Protein AF-Q4RKW9-F1 (afdb_monomer)

Sequence (858 aa):
QQKKEHVSTEVTNLALKNQELCEELTHIDDLAKRLEMDKERALKTADGELQGAKVSLREGEDLEKQNLREQHEKMEGLVTFLEEEKVRLQEKVEKAMVAGEHPPESALTFTHERWLTWLLSGFQEKELVLELESMRTKYGVCGRERSPSRLDAFVKSLEEERDYFRQEAERYRRARGATSPSPSPSRSPNRGRSSWSNVRRVRKTGHLDAADTEVLRVLAERDELKAALLGAEKRMENTQDAVKALSTERDHLKMLLKVSPTQNQIVPDCLNRAQEDLRLKSTTDLSADLKEAEMTIRQMSTEIEALTEKIKLELERLELRSEIHLLVERREALEQELKSRSTAALHNTEEVAQERAESNALRILKEQMEQALSDAQHRLSAKNNELHAAHETIQALEERMGDFKSPLLLYRRVVLFSLCNFLLSCASGELSQHGSKHKEDASVLQKSIAALDREKDALQDEVDQKTEKLFVLQEENSKKEKILEDVRLTVKNLESSLVQLQGALNSREREIISLRRQLDACQEELAALKKEKQVVIKENRRLQDDLTTMTRENQAVHAEMEDALHERDELKMRVHSYISEVSRIEKLIATKEQENMDLLNRFRLAHSEAEEREQKLQQAEGLNNSIRLELLSSDTERRQLRDSVNNKEREIQQHIQALQAYEGQVSSLARAMSRLEEDLHKAHEEKTALLSDLASVRELCVKLDSGKELTARQLTVRSMDVERVTAELEDVHSEAELLKKQLASERMTVRNLESLLSTNRQKEFQTQLAASEREAELKMLRERLNYADGKIAEHARDVSLLRGKVSQLETEMDVLRRQLTSERFERERAVQEMRRQGVSLSSLHTAASLNVSGSPRH

Secondary structure (DSSP, 8-state):
-THHHHHHHHHHHHHHHHHHHHHHHHHHHHHHHHHHHHHHHHHHHHHHHHHHHHHHHHHHHHHHHHHHHHHHHHHHHHHHHHHHHHHHHHHHHHHHHHTT-PPPHHHHHHHHHHHHHHHHHHS-HHHHHHHHHHHHHHTS------PPPHHHHHHHHHHHHHHHHHHHHHHHHHHH---------------------------------HHHHHHHHHHHHHHHHHHHHHHHHHHHHHHHHHHHHHHHHHHHHHHHTTS------S--STTHHHHHHHHHHHHHHHHHHHHHHHHHHHHHHHHHHHHHHHHHHHHHHHHHHHHHHHHHHHHHHHHHHHHHHHHHHHHHHHHHHHHHHHHHHHHHHHHHHHHHHHHHHHHHHHHHHHHHHHHHHHHHHHHHHHHTTSSSS---------------------------STTHHHHHHHHHHHHHHHHHHHHHHHHHHHHHHHHHHHHHHHHHHHHHHHHHHHHHHHHHHHHHHHHHHHHHHHHHHHHHHHHHHHHHHHHHHHHHHHHHHHHHHHHHHHHHHHHHHHHHHHHHHHHHHHHHHHHHHHHHHHHHHHHHHHHHHHHHHHHHHHHHHHHHHHHHHHHHHHHHHHHHHHHHHHHHHHHHHHHHHHHHHHHHHHHHHHHHHHHHHHHHHHHHHHHHHHHHHHHHHHHHHHHHHHHHHHHHHHHHHHHHHHHHHHHHHHHHHHHHHHHHHHHHHHHHHHHHHHHHHHHHHHHHHHHHHHHHHHHHHHHHHHHHHHHHHHHHHHHHHHHHHHHHHHHHHHHHHHHHHHHHHHHHHHHHHHHHHHHHHHTTTTTTTTTTTS----------------------------

InterPro domains:
  IPR051877 Centriole and Basal Body Structural Protein [PTHR20544] (430-841)

Structure (mmCIF, N/CA/C/O backbone):
data_AF-Q4RKW9-F1
#
_entry.id   AF-Q4RKW9-F1
#
loop_
_atom_site.group_PDB
_atom_site.id
_atom_site.type_symbol
_atom_site.label_atom_id
_atom_site.label_alt_id
_atom_site.label_comp_id
_atom_site.label_asym_id
_atom_site.label_entity_id
_atom_site.label_seq_id
_atom_site.pdbx_PDB_ins_code
_atom_site.Cartn_x
_atom_site.Cartn_y
_atom_site.Cartn_z
_atom_site.occupancy
_atom_site.B_iso_or_equiv
_atom_site.auth_seq_id
_atom_site.auth_comp_id
_atom_site.auth_asym_id
_atom_site.auth_atom_id
_atom_site.pdbx_PDB_model_num
ATOM 1 N N . GLN A 1 1 ? 55.937 40.641 55.044 1.00 58.06 1 GLN A N 1
ATOM 2 C CA . GLN A 1 1 ? 54.663 40.781 55.781 1.00 58.06 1 GLN A CA 1
ATOM 3 C C . GLN A 1 1 ? 53.551 40.819 54.736 1.00 58.06 1 GLN A C 1
ATOM 5 O O . GLN A 1 1 ? 53.548 39.850 53.984 1.00 58.06 1 GLN A O 1
ATOM 10 N N . GLN A 1 2 ? 52.725 41.858 54.589 1.00 60.62 2 GLN A N 1
ATOM 11 C CA . GLN A 1 2 ? 51.747 42.138 53.508 1.00 60.62 2 GLN A CA 1
ATOM 12 C C . GLN A 1 2 ? 51.251 40.955 52.648 1.00 60.62 2 GLN A C 1
ATOM 14 O O . GLN A 1 2 ? 50.132 40.503 52.853 1.00 60.62 2 GLN A O 1
ATOM 19 N N . LYS A 1 3 ? 52.038 40.394 51.711 1.00 66.19 3 LYS A N 1
ATOM 20 C CA . LYS A 1 3 ? 51.608 39.209 50.931 1.00 66.19 3 LYS A CA 1
ATOM 21 C C . LYS A 1 3 ? 51.226 37.988 51.790 1.00 66.19 3 LYS A C 1
ATOM 23 O O . LYS A 1 3 ? 50.338 37.246 51.394 1.00 66.19 3 LYS A O 1
ATOM 28 N N . LYS A 1 4 ? 51.851 37.781 52.959 1.00 68.62 4 LYS A N 1
ATOM 29 C CA . LYS A 1 4 ? 51.426 36.740 53.919 1.00 68.62 4 LYS A CA 1
ATOM 30 C C . LYS A 1 4 ? 50.131 37.107 54.648 1.00 68.62 4 LYS A C 1
ATOM 32 O O . LYS A 1 4 ? 49.335 36.217 54.911 1.00 68.62 4 LYS A O 1
ATOM 37 N N . GLU A 1 5 ? 49.920 38.387 54.954 1.00 73.31 5 GLU A N 1
ATOM 38 C CA . GLU A 1 5 ? 48.678 38.865 55.578 1.00 73.31 5 GLU A CA 1
ATOM 39 C C . GLU A 1 5 ? 47.494 38.714 54.614 1.00 73.31 5 GLU A C 1
ATOM 41 O O . GLU A 1 5 ? 46.490 38.130 55.000 1.00 73.31 5 GLU A O 1
ATOM 46 N N . HIS A 1 6 ? 47.652 39.117 53.348 1.00 79.25 6 HIS A N 1
ATOM 47 C CA . HIS A 1 6 ? 46.623 38.980 52.309 1.00 79.25 6 HIS A CA 1
ATOM 48 C C . HIS A 1 6 ? 46.191 37.519 52.113 1.00 79.25 6 HIS A C 1
ATOM 50 O O . HIS A 1 6 ? 45.008 37.205 52.223 1.00 79.25 6 HIS A O 1
ATOM 56 N N . VAL A 1 7 ? 47.159 36.609 51.934 1.00 80.00 7 VAL A N 1
ATOM 57 C CA . VAL A 1 7 ? 46.886 35.166 51.816 1.00 80.00 7 VAL A CA 1
ATOM 58 C C . VAL A 1 7 ? 46.239 34.618 53.092 1.00 80.00 7 VAL A C 1
ATOM 60 O O . VAL A 1 7 ? 45.337 33.794 53.005 1.00 80.00 7 VAL A O 1
ATOM 63 N N . SER A 1 8 ? 46.632 35.096 54.279 1.00 80.56 8 SER A N 1
ATOM 64 C CA . SER A 1 8 ? 45.970 34.705 55.529 1.00 80.56 8 SER A CA 1
ATOM 65 C C . SER A 1 8 ? 44.508 35.159 55.574 1.00 80.56 8 SER A C 1
ATOM 67 O O . SER A 1 8 ? 43.664 34.381 56.008 1.00 80.56 8 SER A O 1
ATOM 69 N N . THR A 1 9 ? 44.196 36.377 55.115 1.00 84.00 9 THR A N 1
ATOM 70 C CA . THR A 1 9 ? 42.814 36.885 55.067 1.00 84.00 9 THR A CA 1
ATOM 71 C C . THR A 1 9 ? 41.966 36.203 53.995 1.00 84.00 9 THR A C 1
ATOM 73 O O . THR A 1 9 ? 40.788 35.940 54.221 1.00 84.00 9 THR A O 1
ATOM 76 N N . GLU A 1 10 ? 42.548 35.844 52.848 1.00 86.50 10 GLU A N 1
ATOM 77 C CA . GLU A 1 10 ? 41.859 35.047 51.826 1.00 86.50 10 GLU A CA 1
ATOM 78 C C . GLU A 1 10 ? 41.564 33.634 52.335 1.00 86.50 10 GLU A C 1
ATOM 80 O O . GLU A 1 10 ? 40.444 33.156 52.179 1.00 86.50 10 GLU A O 1
ATOM 85 N N . VAL A 1 11 ? 42.516 32.992 53.022 1.00 87.06 11 VAL A N 1
ATOM 86 C CA . VAL A 1 11 ? 42.306 31.673 53.641 1.00 87.06 11 VAL A CA 1
ATOM 87 C C . VAL A 1 11 ? 41.220 31.720 54.720 1.00 87.06 11 VAL A C 1
ATOM 89 O O . VAL A 1 11 ? 40.385 30.819 54.749 1.00 87.06 11 VAL A O 1
ATOM 92 N N . THR A 1 12 ? 41.148 32.761 55.562 1.00 86.94 12 THR A N 1
ATOM 93 C CA . THR A 1 12 ? 40.039 32.889 56.529 1.00 86.94 12 THR A CA 1
ATOM 94 C C . THR A 1 12 ? 38.695 33.153 55.852 1.00 86.94 12 THR A C 1
ATOM 96 O O . THR A 1 12 ? 37.693 32.583 56.269 1.00 86.94 12 THR A O 1
ATOM 99 N N . ASN A 1 13 ? 38.656 33.956 54.785 1.00 88.81 13 ASN A N 1
ATOM 100 C CA . ASN A 1 13 ? 37.412 34.242 54.063 1.00 88.81 13 ASN A CA 1
ATOM 101 C C . ASN A 1 13 ? 36.897 33.007 53.301 1.00 88.81 13 ASN A C 1
ATOM 103 O O . ASN A 1 13 ? 35.697 32.744 53.294 1.00 88.81 13 ASN A O 1
ATOM 107 N N . LEU A 1 14 ? 37.798 32.215 52.710 1.00 90.75 14 LEU A N 1
ATOM 108 C CA . LEU A 1 14 ? 37.463 30.935 52.081 1.00 90.75 14 LEU A CA 1
ATOM 109 C C . LEU A 1 14 ? 37.045 29.883 53.118 1.00 90.75 14 LEU A C 1
ATOM 111 O O . LEU A 1 14 ? 36.125 29.116 52.853 1.00 90.75 14 LEU A O 1
ATOM 115 N N . ALA A 1 15 ? 37.658 29.865 54.306 1.00 88.31 15 ALA A N 1
ATOM 116 C CA . ALA A 1 15 ? 37.219 29.001 55.402 1.00 88.31 15 ALA A CA 1
ATOM 117 C C . ALA A 1 15 ? 35.795 29.352 55.872 1.00 88.31 15 ALA A C 1
ATOM 119 O O . ALA A 1 15 ? 34.979 28.449 56.029 1.00 88.31 15 ALA A O 1
ATOM 120 N N . LEU A 1 16 ? 35.474 30.645 56.014 1.00 91.56 16 LEU A N 1
ATOM 121 C CA . LEU A 1 16 ? 34.123 31.111 56.350 1.00 91.56 16 LEU A CA 1
ATOM 122 C C . LEU A 1 16 ? 33.103 30.758 55.257 1.00 91.56 16 LEU A C 1
ATOM 124 O O . LEU A 1 16 ? 32.084 30.152 55.569 1.00 91.56 16 LEU A O 1
ATOM 128 N N . LYS A 1 17 ? 33.380 31.034 53.973 1.00 92.62 17 LYS A N 1
ATOM 129 C CA . LYS A 1 17 ? 32.444 30.672 52.889 1.00 92.62 17 LYS A CA 1
ATOM 130 C C . LYS A 1 17 ? 32.293 29.152 52.734 1.00 92.62 17 LYS A C 1
ATOM 132 O O . LYS A 1 17 ? 31.203 28.694 52.411 1.00 92.62 17 LYS A O 1
ATOM 137 N N . ASN A 1 18 ? 33.329 28.359 53.015 1.00 89.75 18 ASN A N 1
ATOM 138 C CA . ASN A 1 18 ? 33.197 26.901 53.088 1.00 89.75 18 ASN A CA 1
ATOM 139 C C . ASN A 1 18 ? 32.339 26.458 54.283 1.00 89.75 18 ASN A C 1
ATOM 141 O O . ASN A 1 18 ? 31.560 25.523 54.133 1.00 89.75 18 ASN A O 1
ATOM 145 N N . GLN A 1 19 ? 32.434 27.121 55.442 1.00 92.81 19 GLN A N 1
ATOM 146 C CA . GLN A 1 19 ? 31.543 26.846 56.573 1.00 92.81 19 GLN A CA 1
ATOM 147 C C . GLN A 1 19 ? 30.084 27.178 56.224 1.00 92.81 19 GLN A C 1
ATOM 149 O O . GLN A 1 19 ? 29.220 26.327 56.412 1.00 92.81 19 GLN A O 1
ATOM 154 N N . GLU A 1 20 ? 29.822 28.351 55.638 1.00 91.81 20 GLU A N 1
ATOM 155 C CA . GLU A 1 20 ? 28.488 28.725 55.147 1.00 91.81 20 GLU A CA 1
ATOM 156 C C . GLU A 1 20 ? 27.939 27.683 54.156 1.00 91.81 20 GLU A C 1
ATOM 158 O O . GLU A 1 20 ? 26.797 27.260 54.288 1.00 91.81 20 GLU A O 1
ATOM 163 N N . LEU A 1 21 ? 28.755 27.194 53.212 1.00 92.19 21 LEU A N 1
ATOM 164 C CA . LEU A 1 21 ? 28.344 26.144 52.266 1.00 92.19 21 LEU A CA 1
ATOM 165 C C . LEU A 1 21 ? 28.069 24.791 52.947 1.00 92.19 21 LEU A C 1
ATOM 167 O O . LEU A 1 21 ? 27.169 24.074 52.519 1.00 92.19 21 LEU A O 1
ATOM 171 N N . CYS A 1 22 ? 28.792 24.434 54.012 1.00 92.38 22 CYS A N 1
ATOM 172 C CA . CYS A 1 22 ? 28.476 23.252 54.822 1.00 92.38 22 CYS A CA 1
ATOM 173 C C . CYS A 1 22 ? 27.143 23.412 55.579 1.00 92.38 22 CYS A C 1
ATOM 175 O O . CYS A 1 22 ? 26.363 22.462 55.671 1.00 92.38 22 CYS A O 1
ATOM 177 N N . GLU A 1 23 ? 26.853 24.607 56.095 1.00 92.69 23 GLU A N 1
ATOM 178 C CA . GLU A 1 23 ? 25.585 24.920 56.765 1.00 92.69 23 GLU A CA 1
ATOM 179 C C . GLU A 1 23 ? 24.412 24.919 55.758 1.00 92.69 23 GLU A C 1
ATOM 181 O O . GLU A 1 23 ? 23.383 24.289 56.008 1.00 92.69 23 GLU A O 1
ATOM 186 N N . GLU A 1 24 ? 24.597 25.497 54.564 1.00 93.75 24 GLU A N 1
ATOM 187 C CA . GLU A 1 24 ? 23.653 25.414 53.438 1.00 93.75 24 GLU A CA 1
ATOM 188 C C . GLU A 1 24 ? 23.387 23.947 53.018 1.00 93.75 24 GLU A C 1
ATOM 190 O O . GLU A 1 24 ? 22.229 23.552 52.860 1.00 93.75 24 GLU A O 1
ATOM 195 N N . LEU A 1 25 ? 24.428 23.110 52.900 1.00 92.12 25 LEU A N 1
ATOM 196 C CA . LEU A 1 25 ? 24.299 21.686 52.549 1.00 92.12 25 LEU A CA 1
ATOM 197 C C . LEU A 1 25 ? 23.558 20.871 53.616 1.00 92.12 25 LEU A C 1
ATOM 199 O O . LEU A 1 25 ? 22.658 20.105 53.280 1.00 92.12 25 LEU A O 1
ATOM 203 N N . THR A 1 26 ? 23.871 21.058 54.901 1.00 92.62 26 THR A N 1
ATOM 204 C CA . THR A 1 26 ? 23.157 20.352 55.985 1.00 92.62 26 THR A CA 1
ATOM 205 C C . THR A 1 26 ? 21.680 20.746 56.072 1.00 92.62 26 THR A C 1
ATOM 207 O O . THR A 1 26 ? 20.837 19.889 56.339 1.00 92.62 26 THR A O 1
ATOM 210 N N . HIS A 1 27 ? 21.332 22.001 55.763 1.00 94.06 27 HIS A N 1
ATOM 211 C CA . HIS A 1 27 ? 19.936 22.421 55.625 1.00 94.06 27 HIS A CA 1
ATOM 212 C C . HIS A 1 27 ? 19.233 21.747 54.430 1.00 94.06 27 HIS A C 1
ATOM 214 O O . HIS A 1 27 ? 18.064 21.372 54.541 1.00 94.06 27 HIS A O 1
ATOM 220 N N . ILE A 1 28 ? 19.925 21.564 53.298 1.00 93.44 28 ILE A N 1
ATOM 221 C CA . ILE A 1 28 ? 19.394 20.837 52.132 1.00 93.44 28 ILE A CA 1
ATOM 222 C C . ILE A 1 28 ? 19.162 19.356 52.472 1.00 93.44 28 ILE A C 1
ATOM 224 O O . ILE A 1 28 ? 18.074 18.849 52.201 1.00 93.44 28 ILE A O 1
ATOM 228 N N . ASP A 1 29 ? 20.116 18.691 53.129 1.00 94.44 29 ASP A N 1
ATOM 229 C CA . ASP A 1 29 ? 19.978 17.298 53.578 1.00 94.44 29 ASP A CA 1
ATOM 230 C C . ASP A 1 29 ? 18.791 17.116 54.540 1.00 94.44 29 ASP A C 1
ATOM 232 O O . ASP A 1 29 ? 18.027 16.157 54.428 1.00 94.44 29 ASP A O 1
ATOM 236 N N . ASP A 1 30 ? 18.606 18.030 55.494 1.00 93.19 30 ASP A N 1
ATOM 237 C CA . ASP A 1 30 ? 17.481 17.976 56.434 1.00 93.19 30 ASP A CA 1
ATOM 238 C C . ASP A 1 30 ? 16.130 18.291 55.781 1.00 93.19 30 ASP A C 1
ATOM 240 O O . ASP A 1 30 ? 15.099 17.788 56.237 1.00 93.19 30 ASP A O 1
ATOM 244 N N . LEU A 1 31 ? 16.109 19.086 54.709 1.00 94.50 31 LEU A N 1
ATOM 245 C CA . LEU A 1 31 ? 14.910 19.320 53.908 1.00 94.50 31 LEU A CA 1
ATOM 246 C C . LEU A 1 31 ? 14.586 18.100 53.028 1.00 94.50 31 LEU A C 1
ATOM 248 O O . LEU A 1 31 ? 13.420 17.712 52.946 1.00 94.50 31 LEU A O 1
ATOM 252 N N . ALA A 1 32 ? 15.597 17.440 52.456 1.00 91.81 32 ALA A N 1
ATOM 253 C CA . ALA A 1 32 ? 15.438 16.191 51.713 1.00 91.81 32 ALA A CA 1
ATOM 254 C C . ALA A 1 32 ? 14.845 15.079 52.597 1.00 91.81 32 ALA A C 1
ATOM 256 O O . ALA A 1 32 ? 13.807 14.519 52.248 1.00 91.81 32 ALA A O 1
ATOM 257 N N . LYS A 1 33 ? 15.404 14.850 53.797 1.00 92.88 33 LYS A N 1
ATOM 258 C CA . LYS A 1 33 ? 14.872 13.879 54.780 1.00 92.88 33 LYS A CA 1
ATOM 259 C C . LYS A 1 33 ? 13.407 14.153 55.140 1.00 92.88 33 LYS A C 1
ATOM 261 O O . LYS A 1 33 ? 12.621 13.219 55.284 1.00 92.88 33 LYS A O 1
ATOM 266 N N . ARG A 1 34 ? 13.009 15.427 55.279 1.00 92.44 34 ARG A N 1
ATOM 267 C CA . ARG A 1 34 ? 11.605 15.799 55.546 1.00 92.44 34 ARG A CA 1
ATOM 268 C C . ARG A 1 34 ? 10.698 15.427 54.377 1.00 92.44 34 ARG A C 1
ATOM 270 O O . ARG A 1 34 ? 9.679 14.785 54.613 1.00 92.44 34 ARG A O 1
ATOM 277 N N . LEU A 1 35 ? 11.098 15.740 53.142 1.00 91.81 35 LEU A N 1
ATOM 278 C CA . LEU A 1 35 ? 10.352 15.359 51.937 1.00 91.81 35 LEU A CA 1
ATOM 279 C C . LEU A 1 35 ? 10.252 13.835 51.764 1.00 91.81 35 LEU A C 1
ATOM 281 O O . LEU A 1 35 ? 9.203 13.342 51.359 1.00 91.81 35 LEU A O 1
ATOM 285 N N . GLU A 1 36 ? 11.291 13.074 52.115 1.00 92.00 36 GLU A N 1
ATOM 286 C CA . GLU A 1 36 ? 11.240 11.606 52.135 1.00 92.00 36 GLU A CA 1
ATOM 287 C C . GLU A 1 36 ? 10.255 11.083 53.191 1.00 92.00 36 GLU A C 1
ATOM 289 O O . GLU A 1 36 ? 9.408 10.246 52.878 1.00 92.00 36 GLU A O 1
ATOM 294 N N . MET A 1 37 ? 10.277 11.630 54.413 1.00 92.56 37 MET A N 1
ATOM 295 C CA . MET A 1 37 ? 9.312 11.277 55.462 1.00 92.56 37 MET A CA 1
ATOM 296 C C . MET A 1 37 ? 7.869 11.697 55.129 1.00 92.56 37 MET A C 1
ATOM 298 O O . MET A 1 37 ? 6.930 11.015 55.543 1.00 92.56 37 MET A O 1
ATOM 302 N N . ASP A 1 38 ? 7.671 12.821 54.436 1.00 91.69 38 ASP A N 1
ATOM 303 C CA . ASP A 1 38 ? 6.359 13.281 53.964 1.00 91.69 38 ASP A CA 1
ATOM 304 C C . ASP A 1 38 ? 5.842 12.369 52.839 1.00 91.69 38 ASP A C 1
ATOM 306 O O . ASP A 1 38 ? 4.694 11.927 52.887 1.00 91.69 38 ASP A O 1
ATOM 310 N N . LYS A 1 39 ? 6.709 11.999 51.884 1.00 94.25 39 LYS A N 1
ATOM 311 C CA . LYS A 1 39 ? 6.427 11.019 50.824 1.00 94.25 39 LYS A CA 1
ATOM 312 C C . LYS A 1 39 ? 6.061 9.650 51.399 1.00 94.25 39 LYS A C 1
ATOM 314 O O . LYS A 1 39 ? 5.075 9.062 50.966 1.00 94.25 39 LYS A O 1
ATOM 319 N N . GLU A 1 40 ? 6.809 9.145 52.380 1.00 93.25 40 GLU A N 1
ATOM 320 C CA . GLU A 1 40 ? 6.475 7.888 53.061 1.00 93.25 40 GLU A CA 1
ATOM 321 C C . GLU A 1 40 ? 5.104 7.936 53.740 1.00 93.25 40 GLU A C 1
ATOM 323 O O . GLU A 1 40 ? 4.357 6.961 53.676 1.00 93.25 40 GLU A O 1
ATOM 328 N N . ARG A 1 41 ? 4.764 9.053 54.397 1.00 92.19 41 ARG A N 1
ATOM 329 C CA . ARG A 1 41 ? 3.450 9.225 55.030 1.00 92.19 41 ARG A CA 1
ATOM 330 C C . ARG A 1 41 ? 2.332 9.279 53.990 1.00 92.19 41 ARG A C 1
ATOM 332 O O . ARG A 1 41 ? 1.340 8.583 54.167 1.00 92.19 41 ARG A O 1
ATOM 339 N N . ALA A 1 42 ? 2.519 10.007 52.889 1.00 90.19 42 ALA A N 1
ATOM 340 C CA . ALA A 1 42 ? 1.559 10.048 51.787 1.00 90.19 42 ALA A CA 1
ATOM 341 C C . ALA A 1 42 ? 1.336 8.664 51.147 1.00 90.19 42 ALA A C 1
ATOM 343 O O . ALA A 1 42 ? 0.191 8.281 50.919 1.00 90.19 42 ALA A O 1
ATOM 344 N N . LEU A 1 43 ? 2.406 7.889 50.921 1.00 91.25 43 LEU A N 1
ATOM 345 C CA . LEU A 1 43 ? 2.310 6.515 50.413 1.00 91.25 43 LEU A CA 1
ATOM 346 C C . LEU A 1 43 ? 1.556 5.600 51.386 1.00 91.25 43 LEU A C 1
ATOM 348 O O . LEU A 1 43 ? 0.626 4.922 50.972 1.00 91.25 43 LEU A O 1
ATOM 352 N N . LYS A 1 44 ? 1.875 5.644 52.687 1.00 92.50 44 LYS A N 1
ATOM 353 C CA . LYS A 1 44 ? 1.187 4.839 53.715 1.00 92.50 44 LYS A CA 1
ATOM 354 C C . LYS A 1 44 ? -0.306 5.173 53.831 1.00 92.50 44 LYS A C 1
ATOM 356 O O . LYS A 1 44 ? -1.104 4.270 54.071 1.00 92.50 44 LYS A O 1
ATOM 361 N N . THR A 1 45 ? -0.696 6.435 53.634 1.00 90.50 45 THR A N 1
ATOM 362 C CA . THR A 1 45 ? -2.112 6.828 53.540 1.00 90.50 45 THR A CA 1
ATOM 363 C C . THR A 1 45 ? -2.761 6.280 52.267 1.00 90.50 45 THR A C 1
ATOM 365 O O . THR A 1 45 ? -3.803 5.638 52.360 1.00 90.50 45 THR A O 1
ATOM 368 N N . ALA A 1 46 ? -2.129 6.460 51.102 1.00 88.50 46 ALA A N 1
ATOM 369 C CA . ALA A 1 46 ? -2.655 5.982 49.822 1.00 88.50 46 ALA A CA 1
ATOM 370 C C . ALA A 1 46 ? -2.793 4.448 49.772 1.00 88.50 46 ALA A C 1
ATOM 372 O O . ALA A 1 46 ? -3.808 3.942 49.303 1.00 88.50 46 ALA A O 1
ATOM 373 N N . ASP A 1 47 ? -1.827 3.699 50.314 1.00 90.19 47 ASP A N 1
ATOM 374 C CA . ASP A 1 47 ? -1.915 2.242 50.465 1.00 90.19 47 ASP A CA 1
ATOM 375 C C . ASP A 1 47 ? -3.089 1.845 51.377 1.00 90.19 47 ASP A C 1
ATOM 377 O O . ASP A 1 47 ? -3.808 0.891 51.081 1.00 90.19 47 ASP A O 1
ATOM 381 N N . GLY A 1 48 ? -3.329 2.589 52.463 1.00 91.38 48 GLY A N 1
ATOM 382 C CA . GLY A 1 48 ? -4.478 2.381 53.349 1.00 91.38 48 GLY A CA 1
ATOM 383 C C . GLY A 1 48 ? -5.822 2.620 52.652 1.00 91.38 48 GLY A C 1
ATOM 384 O O . GLY A 1 48 ? -6.724 1.788 52.751 1.00 91.38 48 GLY A O 1
ATOM 385 N N . GLU A 1 49 ? -5.940 3.715 51.899 1.00 90.00 49 GLU A N 1
ATOM 386 C CA . GLU A 1 49 ? -7.127 4.047 51.099 1.00 90.00 49 GLU A CA 1
ATOM 387 C C . GLU A 1 49 ? -7.373 3.014 49.986 1.00 90.00 49 GLU A C 1
ATOM 389 O O . GLU A 1 49 ? -8.504 2.561 49.804 1.00 90.00 49 GLU A O 1
ATOM 394 N N . LEU A 1 50 ? -6.317 2.563 49.298 1.00 85.19 50 LEU A N 1
ATOM 395 C CA . LEU A 1 50 ? -6.392 1.518 48.272 1.00 85.19 50 LEU A CA 1
ATOM 396 C C . LEU A 1 50 ? -6.805 0.158 48.848 1.00 85.19 50 LEU A C 1
ATOM 398 O O . LEU A 1 50 ? -7.591 -0.547 48.217 1.00 85.19 50 LEU A O 1
ATOM 402 N N . GLN A 1 51 ? -6.320 -0.223 50.034 1.00 87.50 51 GLN A N 1
ATOM 403 C CA . GLN A 1 51 ? -6.774 -1.451 50.698 1.00 87.50 51 GLN A CA 1
ATOM 404 C C . GLN A 1 51 ? -8.230 -1.330 51.164 1.00 87.50 51 GLN A C 1
ATOM 406 O O . GLN A 1 51 ? -8.991 -2.275 50.978 1.00 87.50 51 GLN A O 1
ATOM 411 N N . GLY A 1 52 ? -8.648 -0.170 51.687 1.00 86.69 52 GLY A N 1
ATOM 412 C CA . GLY A 1 52 ? -10.048 0.099 52.029 1.00 86.69 52 GLY A CA 1
ATOM 413 C C . GLY A 1 52 ? -10.974 -0.048 50.818 1.00 86.69 52 GLY A C 1
ATOM 414 O O . GLY A 1 52 ? -11.905 -0.849 50.846 1.00 86.69 52 GLY A O 1
ATOM 415 N N . ALA A 1 53 ? -10.655 0.628 49.711 1.00 84.81 53 ALA A N 1
ATOM 416 C CA . ALA A 1 53 ? -11.399 0.508 48.456 1.00 84.81 53 ALA A CA 1
ATOM 417 C C . ALA A 1 53 ? -11.420 -0.935 47.916 1.00 84.81 53 ALA A C 1
ATOM 419 O O . ALA A 1 53 ? -12.441 -1.397 47.412 1.00 84.81 53 ALA A O 1
ATOM 420 N N . LYS A 1 54 ? -10.314 -1.678 48.054 1.00 86.31 54 LYS A N 1
ATOM 421 C CA . LYS A 1 54 ? -10.208 -3.085 47.638 1.00 86.31 54 LYS A CA 1
ATOM 422 C C . LYS A 1 54 ? -11.023 -4.045 48.512 1.00 86.31 54 LYS A C 1
ATOM 424 O O . LYS A 1 54 ? -11.465 -5.073 48.005 1.00 86.31 54 LYS A O 1
ATOM 429 N N . VAL A 1 55 ? -11.226 -3.731 49.793 1.00 88.06 55 VAL A N 1
ATOM 430 C CA . VAL A 1 55 ? -12.159 -4.461 50.665 1.00 88.06 55 VAL A CA 1
ATOM 431 C C . VAL A 1 55 ? -13.596 -4.161 50.245 1.00 88.06 55 VAL A C 1
ATOM 433 O O . VAL A 1 55 ? -14.315 -5.099 49.923 1.00 88.06 55 VAL A O 1
ATOM 436 N N . SER A 1 56 ? -13.978 -2.888 50.102 1.00 81.81 56 SER A N 1
ATOM 437 C CA . SER A 1 56 ? -15.342 -2.518 49.688 1.00 81.81 56 SER A CA 1
ATOM 438 C C . SER A 1 56 ? -15.726 -3.041 48.297 1.00 81.81 56 SER A C 1
ATOM 440 O O . SER A 1 56 ? -16.875 -3.416 48.081 1.00 81.81 56 SER A O 1
ATOM 442 N N . LEU A 1 57 ? -14.777 -3.124 47.356 1.00 79.81 57 LEU A N 1
ATOM 443 C CA . LEU A 1 57 ? -15.005 -3.767 46.056 1.00 79.81 57 LEU A CA 1
ATOM 444 C C . LEU A 1 57 ? -15.255 -5.274 46.187 1.00 79.81 57 LEU A C 1
ATOM 446 O O . LEU A 1 57 ? -16.127 -5.793 45.503 1.00 79.81 57 LEU A O 1
ATOM 450 N N . ARG A 1 58 ? -14.541 -5.975 47.077 1.00 83.38 58 ARG A N 1
ATOM 451 C CA . ARG A 1 58 ? -14.779 -7.406 47.339 1.00 83.38 58 ARG A CA 1
ATOM 452 C C . ARG A 1 58 ? -16.119 -7.650 48.017 1.00 83.38 58 ARG A C 1
ATOM 454 O O . ARG A 1 58 ? -16.837 -8.548 47.606 1.00 83.38 58 ARG A O 1
ATOM 461 N N . GLU A 1 59 ? -16.465 -6.829 49.004 1.00 81.62 59 GLU A N 1
ATOM 462 C CA . GLU A 1 59 ? -17.770 -6.875 49.669 1.00 81.62 59 GLU A CA 1
ATOM 463 C C . GLU A 1 59 ? -18.908 -6.645 48.659 1.00 81.62 59 GLU A C 1
ATOM 465 O O . GLU A 1 59 ? -19.894 -7.375 48.683 1.00 81.62 59 GLU A O 1
ATOM 470 N N . GLY A 1 60 ? -18.740 -5.710 47.714 1.00 81.06 60 GLY A N 1
ATOM 471 C CA . GLY A 1 60 ? -19.666 -5.510 46.595 1.00 81.06 60 GLY A CA 1
ATOM 472 C C . GLY A 1 60 ? -19.743 -6.708 45.643 1.00 81.06 60 GLY A C 1
ATOM 473 O O . GLY A 1 60 ? -20.833 -7.213 45.388 1.00 81.06 60 GLY A O 1
ATOM 474 N N . GLU A 1 61 ? -18.600 -7.210 45.162 1.00 81.81 61 GLU A N 1
ATOM 475 C CA . GLU A 1 61 ? -18.547 -8.393 44.293 1.00 81.81 61 GLU A CA 1
ATOM 476 C C . GLU A 1 61 ? -19.184 -9.634 44.945 1.00 81.81 61 GLU A C 1
ATOM 478 O O . GLU A 1 61 ? -19.828 -10.429 44.264 1.00 81.81 61 GLU A O 1
ATOM 483 N N . ASP A 1 62 ? -18.967 -9.852 46.243 1.00 80.62 62 ASP A N 1
ATOM 484 C CA . ASP A 1 62 ? -19.487 -11.020 46.955 1.00 80.62 62 ASP A CA 1
ATOM 485 C C . ASP A 1 62 ? -20.989 -10.876 47.260 1.00 80.62 62 ASP A C 1
ATOM 487 O O . ASP A 1 62 ? -21.714 -11.870 47.187 1.00 80.62 62 ASP A O 1
ATOM 491 N N . LEU A 1 63 ? -21.488 -9.649 47.463 1.00 83.50 63 LEU A N 1
ATOM 492 C CA . LEU A 1 63 ? -22.923 -9.357 47.542 1.00 83.50 63 LEU A CA 1
ATOM 493 C C . LEU A 1 63 ? -23.627 -9.552 46.184 1.00 83.50 63 LEU A C 1
ATOM 495 O O . LEU A 1 63 ? -24.696 -10.160 46.130 1.00 83.50 63 LEU A O 1
ATOM 499 N N . GLU A 1 64 ? -23.009 -9.120 45.076 1.00 82.56 64 GLU A N 1
ATOM 500 C CA . GLU A 1 64 ? -23.489 -9.411 43.714 1.00 82.56 64 GLU A CA 1
ATOM 501 C C . GLU A 1 64 ? -23.520 -10.924 43.448 1.00 82.56 64 GLU A C 1
ATOM 503 O O . GLU A 1 64 ? -24.533 -11.449 42.979 1.00 82.56 64 GLU A O 1
ATOM 508 N N . LYS A 1 65 ? -22.451 -11.655 43.802 1.00 80.31 65 LYS A N 1
ATOM 509 C CA . LYS A 1 65 ? -22.399 -13.125 43.692 1.00 80.31 65 LYS A CA 1
ATOM 510 C C . LYS A 1 65 ? -23.475 -13.798 44.544 1.00 80.31 65 LYS A C 1
ATOM 512 O O . LYS A 1 65 ? -24.033 -14.794 44.090 1.00 80.31 65 LYS A O 1
ATOM 517 N N . GLN A 1 66 ? -23.764 -13.307 45.751 1.00 81.12 66 GLN A N 1
ATOM 518 C CA . GLN A 1 66 ? -24.827 -13.865 46.590 1.00 81.12 66 GLN A CA 1
ATOM 519 C C . GLN A 1 66 ? -26.202 -13.645 45.951 1.00 81.12 66 GLN A C 1
ATOM 521 O O . GLN A 1 66 ? -26.938 -14.612 45.769 1.00 81.12 66 GLN A O 1
ATOM 526 N N . ASN A 1 67 ? -26.521 -12.418 45.529 1.00 82.44 67 ASN A N 1
ATOM 527 C CA . ASN A 1 67 ? -27.791 -12.126 44.863 1.00 82.44 67 ASN A CA 1
ATOM 528 C C . ASN A 1 67 ? -27.976 -12.964 43.583 1.00 82.44 67 ASN A C 1
ATOM 530 O O . ASN A 1 67 ? -29.032 -13.555 43.373 1.00 82.44 67 ASN A O 1
ATOM 534 N N . LEU A 1 68 ? -26.928 -13.103 42.762 1.00 79.56 68 LEU A N 1
ATOM 535 C CA . LEU A 1 68 ? -26.967 -13.947 41.563 1.00 79.56 68 LEU A CA 1
ATOM 536 C C . LEU A 1 68 ? -27.192 -15.435 41.886 1.00 79.56 68 LEU A C 1
ATOM 538 O O . LEU A 1 68 ? -27.896 -16.104 41.131 1.00 79.56 68 LEU A O 1
ATOM 542 N N . ARG A 1 69 ? -26.660 -15.958 43.004 1.00 80.62 69 ARG A N 1
ATOM 543 C CA . ARG A 1 69 ? -26.983 -17.320 43.476 1.00 80.62 69 ARG A CA 1
ATOM 544 C C . ARG A 1 69 ? -28.443 -17.430 43.898 1.00 80.62 69 ARG A C 1
ATOM 546 O O . ARG A 1 69 ? -29.109 -18.364 43.472 1.00 80.62 69 ARG A O 1
ATOM 553 N N . GLU A 1 70 ? -28.959 -16.474 44.668 1.00 81.31 70 GLU A N 1
ATOM 554 C CA . GLU A 1 70 ? -30.365 -16.501 45.082 1.00 81.31 70 GLU A CA 1
ATOM 555 C C . GLU A 1 70 ? -31.327 -16.391 43.886 1.00 81.31 70 GLU A C 1
ATOM 557 O O . GLU A 1 70 ? -32.379 -17.024 43.891 1.00 81.31 70 GLU A O 1
ATOM 562 N N . GLN A 1 71 ? -30.997 -15.605 42.854 1.00 78.12 71 GLN A N 1
ATOM 563 C CA . GLN A 1 71 ? -31.775 -15.548 41.608 1.00 78.12 71 GLN A CA 1
ATOM 564 C C . GLN A 1 71 ? -31.681 -16.866 40.820 1.00 78.12 71 GLN A C 1
ATOM 566 O O . GLN A 1 71 ? -32.689 -17.328 40.286 1.00 78.12 71 GLN A O 1
ATOM 571 N N . HIS A 1 72 ? -30.509 -17.513 40.791 1.00 74.50 72 HIS A N 1
ATOM 572 C CA . HIS A 1 72 ? -30.336 -18.838 40.185 1.00 74.50 72 HIS A CA 1
ATOM 573 C C . HIS A 1 72 ? -31.191 -19.899 40.894 1.00 74.50 72 HIS A C 1
ATOM 575 O O . HIS A 1 72 ? -31.952 -20.599 40.234 1.00 74.50 72 HIS A O 1
ATOM 581 N N . GLU A 1 73 ? -31.159 -19.949 42.228 1.00 82.94 73 GLU A N 1
ATOM 582 C CA . GLU A 1 73 ? -31.958 -20.877 43.040 1.00 82.94 73 GLU A CA 1
ATOM 583 C C . GLU A 1 73 ? -33.471 -20.642 42.857 1.00 82.94 73 GLU A C 1
ATOM 585 O O . GLU A 1 73 ? -34.239 -21.593 42.690 1.00 82.94 73 GLU A O 1
ATOM 590 N N . LYS A 1 74 ? -33.913 -19.375 42.787 1.00 79.50 74 LYS A N 1
ATOM 591 C CA . LYS A 1 74 ? -35.306 -19.013 42.455 1.00 79.50 74 LYS A CA 1
ATOM 592 C C . LYS A 1 74 ? -35.696 -19.500 41.051 1.00 79.50 74 LYS A C 1
ATOM 594 O O . LYS A 1 74 ? -36.795 -20.029 40.879 1.00 79.50 74 LYS A O 1
ATOM 599 N N . MET A 1 75 ? -34.812 -19.374 40.056 1.00 70.31 75 MET A N 1
ATOM 600 C CA . MET A 1 75 ? -35.054 -19.902 38.706 1.00 70.31 75 MET A CA 1
ATOM 601 C C . MET A 1 75 ? -35.059 -21.435 38.662 1.00 70.31 75 MET A C 1
ATOM 603 O O . MET A 1 75 ? -35.933 -22.004 38.014 1.00 70.31 75 MET A O 1
ATOM 607 N N . GLU A 1 76 ? -34.163 -22.120 39.372 1.00 79.31 76 GLU A N 1
ATOM 608 C CA . GLU A 1 76 ? -34.157 -23.587 39.473 1.00 79.31 76 GLU A CA 1
ATOM 609 C C . GLU A 1 76 ? -35.420 -24.113 40.174 1.00 79.31 76 GLU A C 1
ATOM 611 O O . GLU A 1 76 ? -36.008 -25.101 39.726 1.00 79.31 76 GLU A O 1
ATOM 616 N N . GLY A 1 77 ? -35.917 -23.410 41.197 1.00 81.44 77 GLY A N 1
ATOM 617 C CA . GLY A 1 77 ? -37.217 -23.681 41.822 1.00 81.44 77 GLY A CA 1
ATOM 618 C C . GLY A 1 77 ? -38.405 -23.519 40.861 1.00 81.44 77 GLY A C 1
ATOM 619 O O . GLY A 1 77 ? -39.341 -24.318 40.888 1.00 81.44 77 GLY A O 1
ATOM 620 N N . LEU A 1 78 ? -38.364 -22.529 39.962 1.00 77.00 78 LEU A N 1
ATOM 621 C CA . LEU A 1 78 ? -39.384 -22.352 38.920 1.00 77.00 78 LEU A CA 1
ATOM 622 C C . LEU A 1 78 ? -39.275 -23.403 37.805 1.00 77.00 78 LEU A C 1
ATOM 624 O O . LEU A 1 78 ? -40.299 -23.917 37.356 1.00 77.00 78 LEU A O 1
ATOM 628 N N . VAL A 1 79 ? -38.061 -23.754 37.370 1.00 72.44 79 VAL A N 1
ATOM 629 C CA . VAL A 1 79 ? -37.827 -24.795 36.355 1.00 72.44 79 VAL A CA 1
ATOM 630 C C . VAL A 1 79 ? -38.289 -26.155 36.871 1.00 72.44 79 VAL A C 1
ATOM 632 O O . VAL A 1 79 ? -39.079 -26.809 36.197 1.00 72.44 79 VAL A O 1
ATOM 635 N N . THR A 1 80 ? -37.889 -26.549 38.081 1.00 78.19 80 THR A N 1
ATOM 636 C CA . THR A 1 80 ? -38.319 -27.823 38.685 1.00 78.19 80 THR A CA 1
ATOM 637 C C . THR A 1 80 ? -39.837 -27.892 38.864 1.00 78.19 80 THR A C 1
ATOM 639 O O . THR A 1 80 ? -40.440 -28.895 38.485 1.00 78.19 80 THR A O 1
ATOM 642 N N . PHE A 1 81 ? -40.490 -26.813 39.315 1.00 81.75 81 PHE A N 1
ATOM 643 C CA . PHE A 1 81 ? -41.956 -26.735 39.370 1.00 81.75 81 PHE A CA 1
ATOM 644 C C . PHE A 1 81 ? -42.616 -26.902 37.986 1.00 81.75 81 PHE A C 1
ATOM 646 O O . PHE A 1 81 ? -43.587 -27.649 37.841 1.00 81.75 81 PHE A O 1
ATOM 653 N N . LEU A 1 82 ? -42.089 -26.237 36.952 1.00 74.62 82 LEU A N 1
ATOM 654 C CA . LEU A 1 82 ? -42.598 -26.352 35.581 1.00 74.62 82 LEU A CA 1
ATOM 655 C C . LEU A 1 82 ? -42.361 -27.746 34.987 1.00 74.62 82 LEU A C 1
ATOM 657 O O . LEU A 1 82 ? -43.185 -28.223 34.206 1.00 74.62 82 LEU A O 1
ATOM 661 N N . GLU A 1 83 ? -41.276 -28.426 35.358 1.00 74.50 83 GLU A N 1
ATOM 662 C CA . GLU A 1 83 ? -41.010 -29.807 34.955 1.00 74.50 83 GLU A CA 1
ATOM 663 C C . GLU A 1 83 ? -41.920 -30.809 35.680 1.00 74.50 83 GLU A C 1
ATOM 665 O O . GLU A 1 83 ? -42.458 -31.707 35.026 1.00 74.50 83 GLU A O 1
ATOM 670 N N . GLU A 1 84 ? -42.205 -30.616 36.972 1.00 80.44 84 GLU A N 1
ATOM 671 C CA . GLU A 1 84 ? -43.232 -31.380 37.693 1.00 80.44 84 GLU A CA 1
ATOM 672 C C . GLU A 1 84 ? -44.629 -31.182 37.082 1.00 80.44 84 GLU A C 1
ATOM 674 O O . GLU A 1 84 ? -45.345 -32.160 36.841 1.00 80.44 84 GLU A O 1
ATOM 679 N N . GLU A 1 85 ? -45.032 -29.942 36.777 1.00 76.75 85 GLU A N 1
ATOM 680 C CA . GLU A 1 85 ? -46.328 -29.678 36.141 1.00 76.75 85 GLU A CA 1
ATOM 681 C C . GLU A 1 85 ? -46.393 -30.255 34.718 1.00 76.75 85 GLU A C 1
ATOM 683 O O . GLU A 1 85 ? -47.392 -30.883 34.357 1.00 76.75 85 GLU A O 1
ATOM 688 N N . LYS A 1 86 ? -45.315 -30.145 33.935 1.00 72.44 86 LYS A N 1
ATOM 689 C CA . LYS A 1 86 ? -45.180 -30.774 32.613 1.00 72.44 86 LYS A CA 1
ATOM 690 C C . LYS A 1 86 ? -45.329 -32.295 32.690 1.00 72.44 86 LYS A C 1
ATOM 692 O O . LYS A 1 86 ? -46.141 -32.843 31.947 1.00 72.44 86 LYS A O 1
ATOM 697 N N . VAL A 1 87 ? -44.633 -32.977 33.604 1.00 78.50 87 VAL A N 1
ATOM 698 C CA . VAL A 1 87 ? -44.780 -34.433 33.814 1.00 78.50 87 VAL A CA 1
ATOM 699 C C . VAL A 1 87 ? -46.216 -34.777 34.222 1.00 78.50 87 VAL A C 1
ATOM 701 O O . VAL A 1 87 ? -46.824 -35.687 33.659 1.00 78.50 87 VAL A O 1
ATOM 704 N N . ARG A 1 88 ? -46.817 -33.995 35.124 1.00 77.81 88 ARG A N 1
ATOM 705 C CA . ARG A 1 88 ? -48.209 -34.163 35.571 1.00 77.81 88 ARG A CA 1
ATOM 706 C C . ARG A 1 88 ? -49.242 -33.905 34.466 1.00 77.81 88 ARG A C 1
ATOM 708 O O . ARG A 1 88 ? -50.347 -34.448 34.525 1.00 77.81 88 ARG A O 1
ATOM 715 N N . LEU A 1 89 ? -48.924 -33.077 33.472 1.00 72.38 89 LEU A N 1
ATOM 716 C CA . LEU A 1 89 ? -49.733 -32.871 32.268 1.00 72.38 89 LEU A CA 1
ATOM 717 C C . LEU A 1 89 ? -49.520 -34.001 31.251 1.00 72.38 89 LEU A C 1
ATOM 719 O O . LEU A 1 89 ? -50.505 -34.491 30.701 1.00 72.38 89 LEU A O 1
ATOM 723 N N . GLN A 1 90 ? -48.286 -34.477 31.063 1.00 72.81 90 GLN A N 1
ATOM 724 C CA . GLN A 1 90 ? -47.991 -35.642 30.222 1.00 72.81 90 GLN A CA 1
ATOM 725 C C . GLN A 1 90 ? -48.710 -36.897 30.735 1.00 72.81 90 GLN A C 1
ATOM 727 O O . GLN A 1 90 ? -49.404 -37.539 29.951 1.00 72.81 90 GLN A O 1
ATOM 732 N N . GLU A 1 91 ? -48.681 -37.177 32.045 1.00 77.88 91 GLU A N 1
ATOM 733 C CA . GLU A 1 91 ? -49.472 -38.266 32.639 1.00 77.88 91 GLU A CA 1
ATOM 734 C C . GLU A 1 91 ? -50.975 -38.135 32.345 1.00 77.88 91 GLU A C 1
ATOM 736 O O . GLU A 1 91 ? -51.646 -39.138 32.116 1.00 77.88 91 GLU A O 1
ATOM 741 N N . LYS A 1 92 ? -51.540 -36.919 32.388 1.00 72.44 92 LYS A N 1
ATOM 742 C CA . LYS A 1 92 ? -52.969 -36.698 32.104 1.00 72.44 92 LYS A CA 1
ATOM 743 C C . LYS A 1 92 ? -53.295 -36.961 30.636 1.00 72.44 92 LYS A C 1
ATOM 745 O O . LYS A 1 92 ? -54.323 -37.570 30.359 1.00 72.44 92 LYS A O 1
ATOM 750 N N . VAL A 1 93 ? -52.432 -36.528 29.714 1.00 67.00 93 VAL A N 1
ATOM 751 C CA . VAL A 1 93 ? -52.583 -36.790 28.273 1.00 67.00 93 VAL A CA 1
ATOM 752 C C . VAL A 1 93 ? -52.463 -38.286 27.982 1.00 67.00 93 VAL A C 1
ATOM 754 O O . VAL A 1 93 ? -53.296 -38.832 27.267 1.00 67.00 93 VAL A O 1
ATOM 757 N N . GLU A 1 94 ? -51.496 -38.972 28.590 1.00 74.25 94 GLU A N 1
ATOM 758 C CA . GLU A 1 94 ? -51.312 -40.418 28.443 1.00 74.25 94 GLU A CA 1
ATOM 759 C C . GLU A 1 94 ? -52.500 -41.203 29.027 1.00 74.25 94 GLU A C 1
ATOM 761 O O . GLU A 1 94 ? -53.048 -42.086 28.367 1.00 74.25 94 GLU A O 1
ATOM 766 N N . LYS A 1 95 ? -52.995 -40.819 30.212 1.00 72.69 95 LYS A N 1
ATOM 767 C CA . LYS A 1 95 ? -54.199 -41.411 30.826 1.00 72.69 95 LYS A CA 1
ATOM 768 C C . LYS A 1 95 ? -55.466 -41.152 29.996 1.00 72.69 95 LYS A C 1
ATOM 770 O O . LYS A 1 95 ? -56.304 -42.046 29.913 1.00 72.69 95 LYS A O 1
ATOM 775 N N . ALA A 1 96 ? -55.590 -39.997 29.335 1.00 61.22 96 ALA A N 1
ATOM 776 C CA . ALA A 1 96 ? -56.685 -39.714 28.401 1.00 61.22 96 ALA A CA 1
ATOM 777 C C . ALA A 1 96 ? -56.590 -40.557 27.113 1.00 61.22 96 ALA A C 1
ATOM 779 O O . ALA A 1 96 ? -57.584 -41.151 26.695 1.00 61.22 96 ALA A O 1
ATOM 780 N N . MET A 1 97 ? -55.390 -40.702 26.534 1.00 60.59 97 MET A N 1
ATOM 781 C CA . MET A 1 97 ? -55.158 -41.594 25.388 1.00 60.59 97 MET A CA 1
ATOM 782 C C . MET A 1 97 ? -55.491 -43.057 25.719 1.00 60.59 97 MET A C 1
ATOM 784 O O . MET A 1 97 ? -56.131 -43.735 24.918 1.00 60.59 97 MET A O 1
ATOM 788 N N . VAL A 1 98 ? -55.120 -43.535 26.913 1.00 66.62 98 VAL A N 1
ATOM 789 C CA . VAL A 1 98 ? -55.456 -44.889 27.395 1.00 66.62 98 VAL A CA 1
ATOM 790 C C . VAL A 1 98 ? -56.959 -45.055 27.673 1.00 66.62 98 VAL A C 1
ATOM 792 O O . VAL A 1 98 ? -57.485 -46.155 27.511 1.00 66.62 98 VAL A O 1
ATOM 795 N N . ALA A 1 99 ? -57.674 -43.984 28.033 1.00 70.44 99 ALA A N 1
ATOM 796 C CA . ALA A 1 99 ? -59.128 -44.003 28.217 1.00 70.44 99 ALA A CA 1
ATOM 797 C C . ALA A 1 99 ? -59.928 -44.071 26.897 1.00 70.44 99 ALA A C 1
ATOM 799 O O . ALA A 1 99 ? -61.137 -44.293 26.931 1.00 70.44 99 ALA A O 1
ATOM 800 N N . GLY A 1 100 ? -59.279 -43.897 25.738 1.00 48.66 100 GLY A N 1
ATOM 801 C CA . GLY A 1 100 ? -59.936 -43.900 24.425 1.00 48.66 100 GLY A CA 1
ATOM 802 C C . GLY A 1 100 ? -60.667 -42.597 24.077 1.00 48.66 100 GLY A C 1
ATOM 803 O O . GLY A 1 100 ? -61.316 -42.520 23.033 1.00 48.66 100 GLY A O 1
ATOM 804 N N . GLU A 1 101 ? -60.550 -41.562 24.911 1.00 48.88 101 GLU A N 1
ATOM 805 C CA . GLU A 1 101 ? -61.042 -40.223 24.595 1.00 48.88 101 GLU A CA 1
ATOM 806 C C . GLU A 1 101 ? -60.024 -39.512 23.694 1.00 48.88 101 GLU A C 1
ATOM 808 O O . GLU A 1 101 ? -58.977 -39.051 24.148 1.00 48.88 101 GLU A O 1
ATOM 813 N N . HIS A 1 102 ? -60.327 -39.406 22.395 1.00 49.34 102 HIS A N 1
ATOM 814 C CA . HIS A 1 102 ? -59.579 -38.513 21.510 1.00 49.34 102 HIS A CA 1
ATOM 815 C C . HIS A 1 102 ? -59.684 -37.075 22.050 1.00 49.34 102 HIS A C 1
ATOM 817 O O . HIS A 1 102 ? -60.803 -36.557 22.123 1.00 49.34 102 HIS A O 1
ATOM 823 N N . PRO A 1 103 ? -58.569 -36.405 22.403 1.00 49.12 103 PRO A N 1
ATOM 824 C CA . PRO A 1 103 ? -58.630 -35.034 22.887 1.00 49.12 103 PRO A CA 1
ATOM 825 C C . PRO A 1 103 ? -59.120 -34.128 21.746 1.00 49.12 103 PRO A C 1
ATOM 827 O O . PRO A 1 103 ? -58.469 -34.078 20.699 1.00 49.12 103 PRO A O 1
ATOM 830 N N . PRO A 1 104 ? -60.254 -33.418 21.897 1.00 48.12 104 PRO A N 1
ATOM 831 C CA . PRO A 1 104 ? -60.721 -32.509 20.861 1.00 48.12 104 PRO A CA 1
ATOM 832 C C . PRO A 1 104 ? -59.745 -31.334 20.750 1.00 48.12 104 PRO A C 1
ATOM 834 O O . PRO A 1 104 ? -59.274 -30.822 21.766 1.00 48.12 104 PRO A O 1
ATOM 837 N N . GLU A 1 105 ? -59.463 -30.866 19.533 1.00 49.22 105 GLU A N 1
ATOM 838 C CA . GLU A 1 105 ? -58.480 -29.793 19.286 1.00 49.22 105 GLU A CA 1
ATOM 839 C C . GLU A 1 105 ? -58.798 -28.505 20.072 1.00 49.22 105 GLU A C 1
ATOM 841 O O . GLU A 1 105 ? -57.893 -27.795 20.514 1.00 49.22 105 GLU A O 1
ATOM 846 N N . SER A 1 106 ? -60.083 -28.268 20.362 1.00 48.31 106 SER A N 1
ATOM 847 C CA . SER A 1 106 ? -60.564 -27.181 21.220 1.00 48.31 106 SER A CA 1
ATOM 848 C C . SER A 1 106 ? -60.038 -27.224 22.661 1.00 48.31 106 SER A C 1
ATOM 850 O O . SER A 1 106 ? -60.042 -26.199 23.334 1.00 48.31 106 SER A O 1
ATOM 852 N N . ALA A 1 107 ? -59.603 -28.381 23.173 1.00 48.47 107 ALA A N 1
ATOM 853 C CA . ALA A 1 107 ? -59.027 -28.489 24.514 1.00 48.47 107 ALA A CA 1
ATOM 854 C C . ALA A 1 107 ? -57.617 -27.880 24.579 1.00 48.47 107 ALA A C 1
ATOM 856 O O . ALA A 1 107 ? -57.300 -27.187 25.544 1.00 48.47 107 ALA A O 1
ATOM 857 N N . LEU A 1 108 ? -56.803 -28.078 23.533 1.00 49.19 108 LEU A N 1
ATOM 858 C CA . LEU A 1 108 ? -55.451 -27.518 23.434 1.00 49.19 108 LEU A CA 1
ATOM 859 C C . LEU A 1 108 ? -55.489 -25.990 23.299 1.00 49.19 108 LEU A C 1
ATOM 861 O O . LEU A 1 108 ? -54.754 -25.291 24.004 1.00 49.19 108 LEU A O 1
ATOM 865 N N . THR A 1 109 ? -56.399 -25.456 22.478 1.00 50.62 109 THR A N 1
ATOM 866 C CA . THR A 1 109 ? -56.607 -24.001 22.381 1.00 50.62 109 THR A CA 1
ATOM 867 C C . THR A 1 109 ? -57.135 -23.423 23.693 1.00 50.62 109 THR A C 1
ATOM 869 O O . THR A 1 109 ? -56.605 -22.420 24.161 1.00 50.62 109 THR A O 1
ATOM 872 N N . PHE A 1 110 ? -58.093 -24.088 24.351 1.00 45.47 110 PHE A N 1
ATOM 873 C CA . PHE A 1 110 ? -58.649 -23.649 25.637 1.00 45.47 110 PHE A CA 1
ATOM 874 C C . PHE A 1 110 ? -57.605 -23.637 26.768 1.00 45.47 110 PHE A C 1
ATOM 876 O O . PHE A 1 110 ? -57.617 -22.734 27.606 1.00 45.47 110 PHE A O 1
ATOM 883 N N . THR A 1 111 ? -56.653 -24.581 26.785 1.00 55.00 111 THR A N 1
ATOM 884 C CA . THR A 1 111 ? -55.506 -24.503 27.707 1.00 55.00 111 THR A CA 1
ATOM 885 C C . THR A 1 111 ? -54.570 -23.342 27.380 1.00 55.00 111 THR A C 1
ATOM 887 O O . THR A 1 111 ? -54.131 -22.657 28.301 1.00 55.00 111 THR A O 1
ATOM 890 N N . HIS A 1 112 ? -54.302 -23.071 26.099 1.00 49.50 112 HIS A N 1
ATOM 891 C CA . HIS A 1 112 ? -53.381 -22.007 25.692 1.00 49.50 112 HIS A CA 1
ATOM 892 C C . HIS A 1 112 ? -53.968 -20.604 25.923 1.00 49.50 112 HIS A C 1
ATOM 894 O O . HIS A 1 112 ? -53.277 -19.726 26.437 1.00 49.50 112 HIS A O 1
ATOM 900 N N . GLU A 1 113 ? -55.257 -20.395 25.632 1.00 51.31 113 GLU A N 1
ATOM 901 C CA . GLU A 1 113 ? -55.974 -19.162 25.985 1.00 51.31 113 GLU A CA 1
ATOM 902 C C . GLU A 1 113 ? -56.015 -18.956 27.498 1.00 51.31 113 GLU A C 1
ATOM 904 O O . GLU A 1 113 ? -55.763 -17.849 27.966 1.00 51.31 113 GLU A O 1
ATOM 909 N N . ARG A 1 114 ? -56.283 -20.003 28.291 1.00 54.66 114 ARG A N 1
ATOM 910 C CA . ARG A 1 114 ? -56.329 -19.882 29.755 1.00 54.66 114 ARG A CA 1
ATOM 911 C C . ARG A 1 114 ? -54.951 -19.618 30.369 1.00 54.66 114 ARG A C 1
ATOM 913 O O . ARG A 1 114 ? -54.877 -18.877 31.345 1.00 54.66 114 ARG A O 1
ATOM 920 N N . TRP A 1 115 ? -53.882 -20.173 29.800 1.00 53.56 115 TRP A N 1
ATOM 921 C CA . TRP A 1 115 ? -52.501 -19.915 30.223 1.00 53.56 115 TRP A CA 1
ATOM 922 C C . TRP A 1 115 ? -52.067 -18.478 29.890 1.00 53.56 115 TRP A C 1
ATOM 924 O O . TRP A 1 115 ? -51.616 -17.756 30.777 1.00 53.56 115 TRP A O 1
ATOM 934 N N . LEU A 1 116 ? -52.335 -18.009 28.663 1.00 55.12 116 LEU A N 1
ATOM 935 C CA . LEU A 1 116 ? -52.146 -16.603 28.281 1.00 55.12 116 LEU A CA 1
ATOM 936 C C . LEU A 1 116 ? -53.009 -15.652 29.122 1.00 55.12 116 LEU A C 1
ATOM 938 O O . LEU A 1 116 ? -52.534 -14.603 29.539 1.00 55.12 116 LEU A O 1
ATOM 942 N N . THR A 1 117 ? -54.258 -16.018 29.422 1.00 56.50 117 THR A N 1
ATOM 943 C CA . THR A 1 117 ? -55.149 -15.210 30.271 1.00 56.50 117 THR A CA 1
ATOM 944 C C . THR A 1 117 ? -54.652 -15.162 31.713 1.00 56.50 117 THR A C 1
ATOM 946 O O . THR A 1 117 ? -54.801 -14.133 32.361 1.00 56.50 117 THR A O 1
ATOM 949 N N . TRP A 1 118 ? -54.039 -16.228 32.235 1.00 53.47 118 TRP A N 1
ATOM 950 C CA . TRP A 1 118 ? -53.428 -16.221 33.568 1.00 53.47 118 TRP A CA 1
ATOM 951 C C . TRP A 1 118 ? -52.192 -15.310 33.618 1.00 53.47 118 TRP A C 1
ATOM 953 O O . TRP A 1 118 ? -52.116 -14.452 34.493 1.00 53.47 118 TRP A O 1
ATOM 963 N N . LEU A 1 119 ? -51.303 -15.397 32.620 1.00 51.19 119 LEU A N 1
ATOM 964 C CA . LEU A 1 119 ? -50.172 -14.472 32.451 1.00 51.19 119 LEU A CA 1
ATOM 965 C C . LEU A 1 119 ? -50.627 -13.004 32.336 1.00 51.19 119 LEU A C 1
ATOM 967 O O . LEU A 1 119 ? -50.120 -12.140 33.048 1.00 51.19 119 LEU A O 1
ATOM 971 N N . LEU A 1 120 ? -51.620 -12.721 31.488 1.00 49.75 120 LEU A N 1
ATOM 972 C CA . LEU A 1 120 ? -52.117 -11.362 31.239 1.00 49.75 120 LEU A CA 1
ATOM 973 C C . LEU A 1 120 ? -52.985 -10.801 32.378 1.00 49.75 120 LEU A C 1
ATOM 975 O O . LEU A 1 120 ? -53.009 -9.591 32.571 1.00 49.75 120 LEU A O 1
ATOM 979 N N . SER A 1 121 ? -53.683 -11.640 33.153 1.00 47.50 121 SER A N 1
ATOM 980 C CA . SER A 1 121 ? -54.439 -11.184 34.337 1.00 47.50 121 SER A CA 1
ATOM 981 C C . SER A 1 121 ? -53.583 -11.038 35.598 1.00 47.50 121 SER A C 1
ATOM 983 O O . SER A 1 121 ? -54.031 -10.403 36.551 1.00 47.50 121 SER A O 1
ATOM 985 N N . GLY A 1 122 ? -52.349 -11.555 35.592 1.00 44.81 122 GLY A N 1
ATOM 986 C CA . GLY A 1 122 ? -51.343 -11.264 36.616 1.00 44.81 122 GLY A CA 1
ATOM 987 C C . GLY A 1 122 ? -50.742 -9.855 36.518 1.00 44.81 122 GLY A C 1
ATOM 988 O O . GLY A 1 122 ? -50.262 -9.336 37.522 1.00 44.81 122 GLY A O 1
ATOM 989 N N . PHE A 1 123 ? -50.799 -9.207 35.347 1.00 42.25 123 PHE A N 1
ATOM 990 C CA . PHE A 1 123 ? -50.257 -7.860 35.137 1.00 42.25 123 PHE A CA 1
ATOM 991 C C . PHE A 1 123 ? -51.344 -6.780 35.195 1.00 42.25 123 PHE A C 1
ATOM 993 O O . PHE A 1 123 ? -52.204 -6.668 34.321 1.00 42.25 123 PHE A O 1
ATOM 1000 N N . GLN A 1 124 ? -51.276 -5.917 36.212 1.00 50.97 124 GLN A N 1
ATOM 1001 C CA . GLN A 1 124 ? -52.198 -4.790 36.396 1.00 50.97 124 GLN A CA 1
ATOM 1002 C C . GLN A 1 124 ? -51.835 -3.593 35.499 1.00 50.97 124 GLN A C 1
ATOM 1004 O O . GLN A 1 124 ? -51.583 -2.486 35.971 1.00 50.97 124 GLN A O 1
ATOM 1009 N N . GLU A 1 125 ? -51.851 -3.808 34.184 1.00 45.91 125 GLU A N 1
ATOM 1010 C CA . GLU A 1 125 ? -51.456 -2.848 33.141 1.00 45.91 125 GLU A CA 1
ATOM 1011 C C . GLU A 1 125 ? -52.124 -1.462 33.303 1.00 45.91 125 GLU A C 1
ATOM 1013 O O . GLU A 1 125 ? -51.499 -0.425 33.097 1.00 45.91 125 GLU A O 1
ATOM 1018 N N . LYS A 1 126 ? -53.382 -1.420 33.769 1.00 47.34 126 LYS A N 1
ATOM 1019 C CA . LYS A 1 126 ? -54.125 -0.168 34.020 1.00 47.34 126 LYS A CA 1
ATOM 1020 C C . LYS A 1 126 ? -53.711 0.583 35.285 1.00 47.34 126 LYS A C 1
ATOM 1022 O O . LYS A 1 126 ? -53.887 1.797 35.330 1.00 47.34 126 LYS A O 1
ATOM 1027 N N . GLU A 1 127 ? -53.211 -0.114 36.299 1.00 49.59 127 GLU A N 1
ATOM 1028 C CA . GLU A 1 127 ? -52.760 0.507 37.548 1.00 49.59 127 GLU A CA 1
ATOM 1029 C C . GLU A 1 127 ? -51.334 1.037 37.351 1.00 49.59 127 GLU A C 1
ATOM 1031 O O . GLU A 1 127 ? -51.093 2.221 37.574 1.00 49.59 127 GLU A O 1
ATOM 1036 N N . LEU A 1 128 ? -50.465 0.233 36.722 1.00 51.72 128 LEU A N 1
ATOM 1037 C CA . LEU A 1 128 ? -49.144 0.641 36.229 1.00 5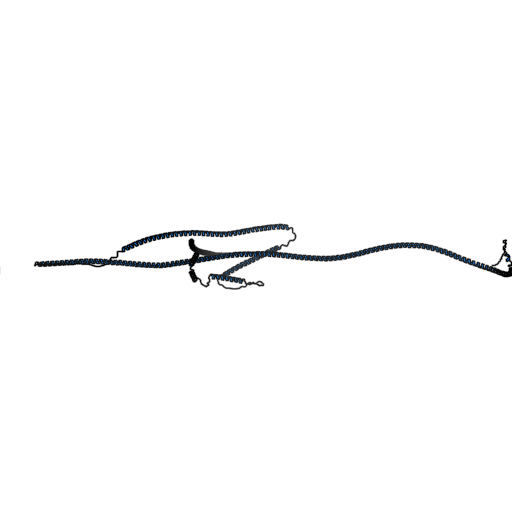1.72 128 LEU A CA 1
ATOM 1038 C C . LEU A 1 128 ? -49.196 1.878 35.319 1.00 51.72 128 LEU A C 1
ATOM 1040 O O . LEU A 1 128 ? -48.418 2.803 35.522 1.00 51.72 128 LEU A O 1
ATOM 1044 N N . VAL A 1 129 ? -50.117 1.956 34.348 1.00 59.59 129 VAL A N 1
ATOM 1045 C CA . VAL A 1 129 ? -50.233 3.150 33.485 1.00 59.59 129 VAL A CA 1
ATOM 1046 C C . VAL A 1 129 ? -50.650 4.395 34.278 1.00 59.59 129 VAL A C 1
ATOM 1048 O O . VAL A 1 129 ? -50.047 5.452 34.097 1.00 59.59 129 VAL A O 1
ATOM 1051 N N . LEU A 1 130 ? -51.631 4.298 35.182 1.00 61.31 130 LEU A N 1
ATOM 1052 C CA . LEU A 1 130 ? -52.058 5.441 36.006 1.00 61.31 130 LEU A CA 1
ATOM 1053 C C . LEU A 1 130 ? -50.970 5.879 36.999 1.00 61.31 130 LEU A C 1
ATOM 1055 O O . LEU A 1 130 ? -50.793 7.077 37.239 1.00 61.31 130 LEU A O 1
ATOM 1059 N N . GLU A 1 131 ? -50.208 4.930 37.539 1.00 55.47 131 GLU A N 1
ATOM 1060 C CA . GLU A 1 131 ? -49.083 5.197 38.430 1.00 55.47 131 GLU A CA 1
ATOM 1061 C C . GLU A 1 131 ? -47.894 5.807 37.673 1.00 55.47 131 GLU A C 1
ATOM 1063 O O . GLU A 1 131 ? -47.347 6.815 38.119 1.00 55.47 131 GLU A O 1
ATOM 1068 N N . LEU A 1 132 ? -47.577 5.319 36.468 1.00 51.84 132 LEU A N 1
ATOM 1069 C CA . LEU A 1 132 ? -46.589 5.921 35.565 1.00 51.84 132 LEU A CA 1
ATOM 1070 C C . LEU A 1 132 ? -46.985 7.341 35.134 1.00 51.84 132 LEU A C 1
ATOM 1072 O O . LEU A 1 132 ? -46.123 8.217 35.090 1.00 51.84 132 LEU A O 1
ATOM 1076 N N . GLU A 1 133 ? -48.264 7.634 34.871 1.00 53.59 133 GLU A N 1
ATOM 1077 C CA . GLU A 1 133 ? -48.708 9.012 34.595 1.00 53.59 133 GLU A CA 1
ATOM 1078 C C . GLU A 1 133 ? -48.651 9.913 35.846 1.00 53.59 133 GLU A C 1
ATOM 1080 O O . GLU A 1 133 ? -48.293 11.093 35.745 1.00 53.59 133 GLU A O 1
ATOM 1085 N N . SER A 1 134 ? -48.910 9.361 37.036 1.00 50.75 134 SER A N 1
ATOM 1086 C CA . SER A 1 134 ? -48.685 10.020 38.334 1.00 50.75 134 SER A CA 1
ATOM 1087 C C . SER A 1 134 ? -47.194 10.317 38.576 1.00 50.75 134 SER A C 1
ATOM 1089 O O . SER A 1 134 ? -46.840 11.432 38.960 1.00 50.75 134 SER A O 1
ATOM 1091 N N . MET A 1 135 ? -46.295 9.378 38.280 1.00 47.09 135 MET A N 1
ATOM 1092 C CA . MET A 1 135 ? -44.843 9.559 38.406 1.00 47.09 135 MET A CA 1
ATOM 1093 C C . MET A 1 135 ? -44.309 10.548 37.360 1.00 47.09 135 MET A C 1
ATOM 1095 O O . MET A 1 135 ? -43.567 11.469 37.705 1.00 47.09 135 MET A O 1
ATOM 1099 N N . ARG A 1 136 ? -44.778 10.468 36.107 1.00 56.28 136 ARG A N 1
ATOM 1100 C CA . ARG A 1 136 ? -44.460 11.423 35.028 1.00 56.28 136 ARG A CA 1
ATOM 1101 C C . ARG A 1 136 ? -44.902 12.855 35.353 1.00 56.28 136 ARG A C 1
ATOM 1103 O O . ARG A 1 136 ? -44.304 13.793 34.838 1.00 56.28 136 ARG A O 1
ATOM 1110 N N . THR A 1 137 ? -45.919 13.043 36.197 1.00 51.75 137 THR A N 1
ATOM 1111 C CA . THR A 1 137 ? -46.407 14.375 36.606 1.00 51.75 137 THR A CA 1
ATOM 1112 C C . THR A 1 137 ? -45.860 14.870 37.950 1.00 51.75 137 THR A C 1
ATOM 1114 O O . THR A 1 137 ? -45.847 16.079 38.166 1.00 51.75 137 THR A O 1
ATOM 1117 N N . LYS A 1 138 ? -45.366 13.985 38.829 1.00 43.78 138 LYS A N 1
ATOM 1118 C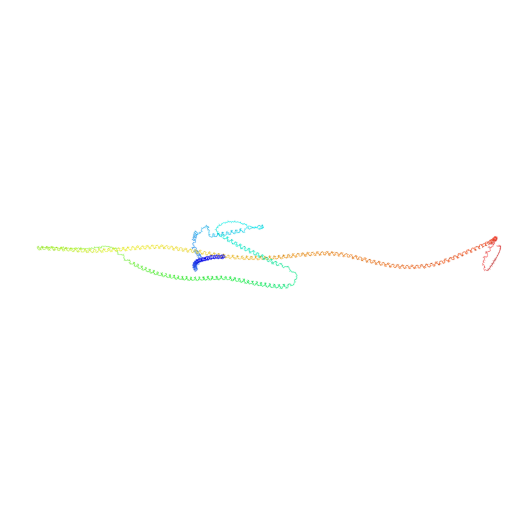 CA . LYS A 1 138 ? -44.737 14.347 40.119 1.00 43.78 138 LYS A CA 1
ATOM 1119 C C . LYS A 1 138 ? -43.209 14.461 40.058 1.00 43.78 138 LYS A C 1
ATOM 1121 O O . LYS A 1 138 ? -42.647 15.308 40.745 1.00 43.78 138 LYS A O 1
ATOM 1126 N N . TYR A 1 139 ? -42.556 13.631 39.243 1.00 47.69 139 TYR A N 1
ATOM 1127 C CA . TYR A 1 139 ? -41.092 13.527 39.142 1.00 47.69 139 TYR A CA 1
ATOM 1128 C C . TYR A 1 139 ? -40.557 13.714 37.714 1.00 47.69 139 TYR A C 1
ATOM 1130 O O . TYR A 1 139 ? -39.363 13.942 37.530 1.00 47.69 139 TYR A O 1
ATOM 1138 N N . GLY A 1 140 ? -41.418 13.669 36.691 1.00 41.69 140 GLY A N 1
ATOM 1139 C CA . GLY A 1 140 ? -41.017 13.978 35.320 1.00 41.69 140 GLY A CA 1
ATOM 1140 C C . GLY A 1 140 ? -40.612 15.446 35.167 1.00 41.69 140 GLY A C 1
ATOM 1141 O O . GLY A 1 140 ? -41.430 16.346 35.362 1.00 41.69 140 GLY A O 1
ATOM 1142 N N . VAL A 1 141 ? -39.358 15.687 34.766 1.00 38.91 141 VAL A N 1
ATOM 1143 C CA . VAL A 1 141 ? -38.778 17.024 34.529 1.00 38.91 141 VAL A CA 1
ATOM 1144 C C . VAL A 1 141 ? -39.382 17.656 33.263 1.00 38.91 141 VAL A C 1
ATOM 1146 O O . VAL A 1 141 ? -38.771 17.734 32.198 1.00 38.91 141 VAL A O 1
ATOM 1149 N N . CYS A 1 142 ? -40.633 18.095 33.374 1.00 41.81 142 CYS A N 1
ATOM 1150 C CA . CYS A 1 142 ? -41.399 18.716 32.300 1.00 41.81 142 CYS A CA 1
ATOM 1151 C C . CYS A 1 142 ? -41.121 20.226 32.246 1.00 41.81 142 CYS A C 1
ATOM 1153 O O . CYS A 1 142 ? -41.842 21.015 32.855 1.00 41.81 142 CYS A O 1
ATOM 1155 N N . GLY A 1 143 ? -40.093 20.651 31.505 1.00 36.00 143 GLY A N 1
ATOM 1156 C CA . GLY A 1 143 ? -39.747 22.072 31.403 1.00 36.00 143 GLY A CA 1
ATOM 1157 C C . GLY A 1 143 ? -39.001 22.445 30.126 1.00 36.00 143 GLY A C 1
ATOM 1158 O O . GLY A 1 143 ? -37.903 21.960 29.866 1.00 36.00 143 GLY A O 1
ATOM 1159 N N . ARG A 1 144 ? -39.570 23.369 29.341 1.00 45.00 144 ARG A N 1
ATOM 1160 C CA . ARG A 1 144 ? -38.832 24.079 28.288 1.00 45.00 144 ARG A CA 1
ATOM 1161 C C . ARG A 1 144 ? -38.043 25.236 28.904 1.00 45.00 144 ARG A C 1
ATOM 1163 O O . ARG A 1 144 ? -38.519 26.361 28.851 1.00 45.00 144 ARG A O 1
ATOM 1170 N N . GLU A 1 145 ? -36.832 24.998 29.398 1.00 35.28 145 GLU A N 1
ATOM 1171 C CA . GLU A 1 145 ? -35.839 26.077 29.499 1.00 35.28 145 GLU A CA 1
ATOM 1172 C C . GLU A 1 145 ? -34.402 25.540 29.531 1.00 35.28 145 GLU A C 1
ATOM 1174 O O . GLU A 1 145 ? -34.088 24.573 30.222 1.00 35.28 145 GLU A O 1
ATOM 1179 N N . ARG A 1 146 ? -33.522 26.149 28.726 1.00 47.53 146 ARG A N 1
ATOM 1180 C CA . ARG A 1 146 ? -32.103 25.779 28.636 1.00 47.53 146 ARG A CA 1
ATOM 1181 C C . ARG A 1 146 ? -31.316 26.458 29.757 1.00 47.53 146 ARG A C 1
ATOM 1183 O O . ARG A 1 146 ? -30.888 27.598 29.597 1.00 47.53 146 ARG A O 1
ATOM 1190 N N . SER A 1 147 ? -31.037 25.715 30.821 1.00 42.03 147 SER A N 1
ATOM 1191 C CA . SER A 1 147 ? -29.878 25.976 31.682 1.00 42.03 147 SER A CA 1
ATOM 1192 C C . SER A 1 147 ? -28.693 25.138 31.179 1.00 42.03 147 SER A C 1
ATOM 1194 O O . SER A 1 147 ? -28.867 23.927 31.021 1.00 42.03 147 SER A O 1
ATOM 1196 N N . PRO A 1 148 ? -27.508 25.719 30.902 1.00 48.06 148 PRO A N 1
ATOM 1197 C CA . PRO A 1 148 ? -26.371 24.959 30.384 1.00 48.06 148 PRO A CA 1
ATOM 1198 C C . PRO A 1 148 ? -25.896 23.908 31.391 1.00 48.06 148 PRO A C 1
ATOM 1200 O O . PRO A 1 148 ? -25.551 24.233 32.528 1.00 48.06 148 PRO A O 1
ATOM 1203 N N . SER A 1 149 ? -25.850 22.643 30.976 1.00 64.69 149 SER A N 1
ATOM 1204 C CA . SER A 1 149 ? -25.205 21.592 31.766 1.00 64.69 149 SER A CA 1
ATOM 1205 C C . SER A 1 149 ? -23.677 21.719 31.680 1.00 64.69 149 SER A C 1
ATOM 1207 O O . SER A 1 149 ? -23.141 22.407 30.809 1.00 64.69 149 SER A O 1
ATOM 1209 N N . ARG A 1 150 ? -22.937 20.997 32.535 1.00 56.41 150 ARG A N 1
ATOM 1210 C CA . ARG A 1 150 ? -21.466 20.897 32.406 1.00 56.41 150 ARG A CA 1
ATOM 1211 C C . ARG A 1 150 ? -21.042 20.345 31.034 1.00 56.41 150 ARG A C 1
ATOM 1213 O O . ARG A 1 150 ? -19.968 20.693 30.560 1.00 56.41 150 ARG A O 1
ATOM 1220 N N . LEU A 1 151 ? -21.899 19.546 30.390 1.00 52.12 151 LEU A N 1
ATOM 1221 C CA . LEU A 1 151 ? -21.694 19.053 29.028 1.00 52.12 151 LEU A CA 1
ATOM 1222 C C . LEU A 1 151 ? -21.887 20.166 27.984 1.00 52.12 151 LEU A C 1
ATOM 1224 O O . LEU A 1 151 ? -21.073 20.286 27.082 1.00 52.12 151 LEU A O 1
ATOM 1228 N N . ASP A 1 152 ? -22.911 21.013 28.133 1.00 62.56 152 ASP A N 1
ATOM 1229 C CA . ASP A 1 152 ? -23.181 22.158 27.242 1.00 62.56 152 ASP A CA 1
ATOM 1230 C C . ASP A 1 152 ? -22.060 23.217 27.330 1.00 62.56 152 ASP A C 1
ATOM 1232 O O . ASP A 1 152 ? -21.647 23.793 26.325 1.00 62.56 152 ASP A O 1
ATOM 1236 N N . ALA A 1 153 ? -21.484 23.406 28.525 1.00 65.81 153 ALA A N 1
ATOM 1237 C CA . ALA A 1 153 ? -20.284 24.221 28.730 1.00 65.81 153 ALA A CA 1
ATOM 1238 C C . ALA A 1 153 ? -19.022 23.603 28.092 1.00 65.81 153 ALA A C 1
ATOM 1240 O O . ALA A 1 153 ? -18.254 24.317 27.453 1.00 65.81 153 ALA A O 1
ATOM 1241 N N . PHE A 1 154 ? -18.825 22.285 28.219 1.00 64.69 154 PHE A N 1
ATOM 1242 C CA . PHE A 1 154 ? -17.697 21.571 27.606 1.00 64.69 154 PHE A CA 1
ATOM 1243 C C . PHE A 1 154 ? -17.779 21.553 26.070 1.00 64.69 154 PHE A C 1
ATOM 1245 O O . PHE A 1 154 ? -16.783 21.798 25.386 1.00 64.69 154 PHE A O 1
ATOM 1252 N N . VAL A 1 155 ? -18.980 21.345 25.520 1.00 71.94 155 VAL A N 1
ATOM 1253 C CA . VAL A 1 155 ? -19.251 21.481 24.083 1.00 71.94 155 VAL A CA 1
ATOM 1254 C C . VAL A 1 155 ? -18.928 22.901 23.627 1.00 71.94 155 VAL A C 1
ATOM 1256 O O . VAL A 1 155 ? -18.196 23.044 22.655 1.00 71.94 155 VAL A O 1
ATOM 1259 N N . LYS A 1 156 ? -19.355 23.943 24.355 1.00 75.31 156 LYS A N 1
ATOM 1260 C CA . LYS A 1 156 ? -18.972 25.326 24.031 1.00 75.31 156 LYS A CA 1
ATOM 1261 C C . LYS A 1 156 ? -17.465 25.561 24.020 1.00 75.31 156 LYS A C 1
ATOM 1263 O O . LYS A 1 156 ? -16.992 26.149 23.057 1.00 75.31 156 LYS A O 1
ATOM 1268 N N . SER A 1 157 ? -16.702 25.073 25.002 1.00 75.69 157 SER A N 1
ATOM 1269 C CA . SER A 1 157 ? -15.236 25.209 24.954 1.00 75.69 157 SER A CA 1
ATOM 1270 C C . SER A 1 157 ? -14.629 24.524 23.723 1.00 75.69 157 SER A C 1
ATOM 1272 O O . SER A 1 157 ? -13.766 25.106 23.075 1.00 75.69 157 SER A O 1
ATOM 1274 N N . LEU A 1 158 ? -15.137 23.351 23.322 1.00 75.00 158 LEU A N 1
ATOM 1275 C CA . LEU A 1 158 ? -14.695 22.676 22.095 1.00 75.00 158 LEU A CA 1
ATOM 1276 C C . LEU A 1 158 ? -15.134 23.414 20.816 1.00 75.00 158 LEU A C 1
ATOM 1278 O O . LEU A 1 158 ? -14.407 23.411 19.824 1.00 75.00 158 LEU A O 1
ATOM 1282 N N . GLU A 1 159 ? -16.303 24.061 20.810 1.00 75.94 159 GLU A N 1
ATOM 1283 C CA . GLU A 1 159 ? -16.747 24.919 19.704 1.00 75.94 159 GLU A CA 1
ATOM 1284 C C . GLU A 1 159 ? -15.904 26.198 19.591 1.00 75.94 159 GLU A C 1
ATOM 1286 O O . GLU A 1 159 ? -15.546 26.598 18.481 1.00 75.94 159 GLU A O 1
ATOM 1291 N N . GLU A 1 160 ? -15.546 26.807 20.722 1.00 82.94 160 GLU A N 1
ATOM 1292 C CA . GLU A 1 160 ? -14.696 27.996 20.814 1.00 82.94 160 GLU A CA 1
ATOM 1293 C C . GLU A 1 160 ? -13.245 27.681 20.409 1.00 82.94 160 GLU A C 1
ATOM 1295 O O . GLU A 1 160 ? -12.673 28.420 19.607 1.00 82.94 160 GLU A O 1
ATOM 1300 N N . GLU A 1 161 ? -12.678 26.546 20.835 1.00 76.44 161 GLU A N 1
ATOM 1301 C CA . GLU A 1 161 ? -11.377 26.045 20.360 1.00 76.44 161 GLU A CA 1
ATOM 1302 C C . GLU A 1 161 ? -11.394 25.748 18.853 1.00 76.44 161 GLU A C 1
ATOM 1304 O O . GLU A 1 161 ? -10.531 26.222 18.108 1.00 76.44 161 GLU A O 1
ATOM 1309 N N . ARG A 1 162 ? -12.407 25.019 18.365 1.00 86.50 162 ARG A N 1
ATOM 1310 C CA . ARG A 1 162 ? -12.618 24.739 16.933 1.00 86.50 162 ARG A CA 1
ATOM 1311 C C . ARG A 1 162 ? -12.665 26.026 16.109 1.00 86.50 162 ARG A C 1
ATOM 1313 O O . ARG A 1 162 ? -12.084 26.088 15.022 1.00 86.50 162 ARG A O 1
ATOM 1320 N N . ASP A 1 163 ? -13.364 27.045 16.598 1.00 77.75 163 ASP A N 1
ATOM 1321 C CA . ASP A 1 163 ? -13.564 28.301 15.876 1.00 77.75 163 ASP A CA 1
ATOM 1322 C C . ASP A 1 163 ? -12.364 29.254 16.021 1.00 77.75 163 ASP A C 1
ATOM 1324 O O . ASP A 1 163 ? -12.077 30.008 15.085 1.00 77.75 163 ASP A O 1
ATOM 1328 N N . TYR A 1 164 ? -11.592 29.149 17.108 1.00 87.25 164 TYR A N 1
ATOM 1329 C CA . TYR A 1 164 ? -10.259 29.741 17.253 1.00 87.25 164 TYR A CA 1
ATOM 1330 C C . TYR A 1 164 ? -9.272 29.138 16.244 1.00 87.25 164 TYR A C 1
ATOM 1332 O O . TYR A 1 164 ? -8.708 29.872 15.430 1.00 87.25 164 TYR A O 1
ATOM 1340 N N . PHE A 1 165 ? -9.127 27.809 16.198 1.00 76.19 165 PHE A N 1
ATOM 1341 C CA . PHE A 1 165 ? -8.252 27.145 15.227 1.00 76.19 165 PHE A CA 1
ATOM 1342 C C . PHE A 1 165 ? -8.702 27.382 13.780 1.00 76.19 165 PHE A C 1
ATOM 1344 O O . PHE A 1 165 ? -7.851 27.538 12.902 1.00 76.19 165 PHE A O 1
ATOM 1351 N N . ARG A 1 166 ? -10.012 27.509 13.506 1.00 78.38 166 ARG A N 1
ATOM 1352 C CA . ARG A 1 166 ? -10.503 27.941 12.184 1.00 78.38 166 ARG A CA 1
ATOM 1353 C C . ARG A 1 166 ? -10.044 29.364 11.854 1.00 78.38 166 ARG A C 1
ATOM 1355 O O . ARG A 1 166 ? -9.533 29.584 10.757 1.00 78.38 166 ARG A O 1
ATOM 1362 N N . GLN A 1 167 ? -10.192 30.317 12.777 1.00 77.62 167 GLN A N 1
ATOM 1363 C CA . GLN A 1 167 ? -9.751 31.702 12.573 1.00 77.62 167 GLN A CA 1
ATOM 1364 C C . GLN A 1 167 ? -8.232 31.817 12.404 1.00 77.62 167 GLN A C 1
ATOM 1366 O O . GLN A 1 167 ? -7.779 32.559 11.533 1.00 77.62 167 GLN A O 1
ATOM 1371 N N . GLU A 1 168 ? -7.442 31.067 13.171 1.00 73.31 168 GLU A N 1
ATOM 1372 C CA . GLU A 1 168 ? -5.982 31.101 13.068 1.00 73.31 168 GLU A CA 1
ATOM 1373 C C . GLU A 1 168 ? -5.492 30.396 11.790 1.00 73.31 168 GLU A C 1
ATOM 1375 O O . GLU A 1 168 ? -4.656 30.937 11.065 1.00 73.31 168 GLU A O 1
ATOM 1380 N N . ALA A 1 169 ? -6.113 29.280 11.389 1.00 63.50 169 ALA A N 1
ATOM 1381 C CA . ALA A 1 169 ? -5.886 28.675 10.075 1.00 63.50 169 ALA A CA 1
ATOM 1382 C C . ALA A 1 169 ? -6.261 29.622 8.918 1.00 63.50 169 ALA A C 1
ATOM 1384 O O . ALA A 1 169 ? -5.571 29.655 7.896 1.00 63.50 169 ALA A O 1
ATOM 1385 N N . GLU A 1 170 ? -7.312 30.438 9.057 1.00 69.88 170 GLU A N 1
ATOM 1386 C CA . GLU A 1 170 ? -7.606 31.495 8.087 1.00 69.88 170 GLU A CA 1
ATOM 1387 C C . GLU A 1 170 ? -6.610 32.660 8.129 1.00 69.88 170 GLU A C 1
ATOM 1389 O O . GLU A 1 170 ? -6.312 33.224 7.076 1.00 69.88 170 GLU A O 1
ATOM 1394 N N . ARG A 1 171 ? -6.078 33.039 9.297 1.00 74.94 171 ARG A N 1
ATOM 1395 C CA . ARG A 1 171 ? -5.007 34.045 9.411 1.00 74.94 171 ARG A CA 1
ATOM 1396 C C . ARG A 1 171 ? -3.742 33.561 8.711 1.00 74.94 171 ARG A C 1
ATOM 1398 O O . ARG A 1 171 ? -3.219 34.288 7.869 1.00 74.94 171 ARG A O 1
ATOM 1405 N N . TYR A 1 172 ? -3.328 32.311 8.925 1.00 64.50 172 TYR A N 1
ATOM 1406 C CA . TYR A 1 172 ? -2.234 31.696 8.168 1.00 64.50 172 TYR A CA 1
ATOM 1407 C C . TYR A 1 172 ? -2.533 31.599 6.664 1.00 64.50 172 TYR A C 1
ATOM 1409 O O . TYR A 1 172 ? -1.642 31.851 5.851 1.00 64.50 172 TYR A O 1
ATOM 1417 N N . ARG A 1 173 ? -3.781 31.314 6.262 1.00 61.22 173 ARG A N 1
ATOM 1418 C CA . ARG A 1 173 ? -4.198 31.310 4.846 1.00 61.22 173 ARG A CA 1
ATOM 1419 C C . ARG A 1 173 ? -4.103 32.707 4.218 1.00 61.22 173 ARG A C 1
ATOM 1421 O O . ARG A 1 173 ? -3.539 32.839 3.135 1.00 61.22 173 ARG A O 1
ATOM 1428 N N . ARG A 1 174 ? -4.571 33.749 4.916 1.00 68.06 174 ARG A N 1
ATOM 1429 C CA . ARG A 1 174 ? -4.434 35.165 4.514 1.00 68.06 174 ARG A CA 1
ATOM 1430 C C . ARG A 1 174 ? -2.964 35.610 4.471 1.00 68.06 174 ARG A C 1
ATOM 1432 O O . ARG A 1 174 ? -2.598 36.375 3.589 1.00 68.06 174 ARG A O 1
ATOM 1439 N N . ALA A 1 175 ? -2.117 35.095 5.365 1.00 60.00 175 ALA A N 1
ATOM 1440 C CA . ALA A 1 175 ? -0.684 35.396 5.412 1.00 60.00 175 ALA A CA 1
ATOM 1441 C C . ALA A 1 175 ? 0.162 34.650 4.357 1.00 60.00 175 ALA A C 1
ATOM 1443 O O . ALA A 1 175 ? 1.247 35.116 4.019 1.00 60.00 175 ALA A O 1
ATOM 1444 N N . ARG A 1 176 ? -0.305 33.505 3.829 1.00 52.94 176 ARG A N 1
ATOM 1445 C CA . ARG A 1 176 ? 0.403 32.707 2.802 1.00 52.94 176 ARG A CA 1
ATOM 1446 C C . ARG A 1 176 ? -0.176 32.802 1.382 1.00 52.94 176 ARG A C 1
ATOM 1448 O O . ARG A 1 176 ? 0.449 32.276 0.466 1.00 52.94 176 ARG A O 1
ATOM 1455 N N . GLY A 1 177 ? -1.345 33.415 1.179 1.00 39.75 177 GLY A N 1
ATOM 1456 C CA . GLY A 1 177 ? -2.130 33.245 -0.053 1.00 39.75 177 GLY A CA 1
ATOM 1457 C C . GLY A 1 177 ? -2.712 34.524 -0.654 1.00 39.75 177 GLY A C 1
ATOM 1458 O O . GLY A 1 177 ? -3.928 34.691 -0.662 1.00 39.75 177 GLY A O 1
ATOM 1459 N N . ALA A 1 178 ? -1.863 35.380 -1.226 1.00 43.81 178 ALA A N 1
ATOM 1460 C CA . ALA A 1 178 ? -2.274 36.503 -2.078 1.00 43.81 178 ALA A CA 1
ATOM 1461 C C . ALA A 1 178 ? -1.550 36.460 -3.440 1.00 43.81 178 ALA A C 1
ATOM 1463 O O . ALA A 1 178 ? -0.941 37.439 -3.867 1.00 43.81 178 ALA A O 1
ATOM 1464 N N . THR A 1 179 ? -1.600 35.304 -4.114 1.00 40.84 179 THR A N 1
ATOM 1465 C CA . THR A 1 179 ? -0.900 35.081 -5.389 1.00 40.84 179 THR A CA 1
ATOM 1466 C C . THR A 1 179 ? -1.806 34.383 -6.403 1.00 40.84 179 THR A C 1
ATOM 1468 O O . THR A 1 179 ? -2.240 33.251 -6.208 1.00 40.84 179 THR A O 1
ATOM 1471 N N . SER A 1 180 ? -2.087 35.069 -7.507 1.00 33.41 180 SER A N 1
ATOM 1472 C CA . SER A 1 180 ? -2.737 34.560 -8.722 1.00 33.41 180 SER A CA 1
ATOM 1473 C C . SER A 1 180 ? -2.198 35.364 -9.922 1.00 33.41 180 SER A C 1
ATOM 1475 O O . SER A 1 180 ? -1.618 36.430 -9.703 1.00 33.41 180 SER A O 1
ATOM 1477 N N . PRO A 1 181 ? -2.209 34.822 -11.154 1.00 43.97 181 PRO A N 1
ATOM 1478 C CA . PRO A 1 181 ? -0.983 34.878 -11.961 1.00 43.97 181 PRO A CA 1
ATOM 1479 C C . PRO A 1 181 ? -0.718 36.170 -12.754 1.00 43.97 181 PRO A C 1
ATOM 1481 O O . PRO A 1 181 ? -1.612 36.682 -13.412 1.00 43.97 181 PRO A O 1
ATOM 1484 N N . SER A 1 182 ? 0.564 36.579 -12.763 1.00 32.34 182 SER A N 1
ATOM 1485 C CA . SER A 1 182 ? 1.369 37.106 -13.898 1.00 32.34 182 SER A CA 1
ATOM 1486 C C . SER A 1 182 ? 0.743 38.121 -14.885 1.00 32.34 182 SER A C 1
ATOM 1488 O O . SER A 1 182 ? -0.249 37.803 -15.538 1.00 32.34 182 SER A O 1
ATOM 1490 N N . PRO A 1 183 ? 1.425 39.255 -15.174 1.00 36.16 183 PRO A N 1
ATOM 1491 C CA . PRO A 1 183 ? 2.721 39.166 -15.868 1.00 36.16 183 PRO A CA 1
ATOM 1492 C C . PRO A 1 183 ? 3.855 40.083 -15.356 1.00 36.16 183 PRO A C 1
ATOM 1494 O O . PRO A 1 183 ? 3.671 40.981 -14.541 1.00 36.16 183 PRO A O 1
ATOM 1497 N N . SER A 1 184 ? 5.064 39.803 -15.853 1.00 30.94 184 SER A N 1
ATOM 1498 C CA . SER A 1 184 ? 6.343 40.498 -15.599 1.00 30.94 184 SER A CA 1
ATOM 1499 C C . SER A 1 184 ? 6.376 41.923 -16.215 1.00 30.94 184 SER A C 1
ATOM 1501 O O . SER A 1 184 ? 5.557 42.176 -17.101 1.00 30.94 184 SER A O 1
ATOM 1503 N N . PRO A 1 185 ? 7.313 42.847 -15.846 1.00 41.00 185 PRO A N 1
ATOM 1504 C CA . PRO A 1 185 ? 8.749 42.654 -16.131 1.00 41.00 185 PRO A CA 1
ATOM 1505 C C . PRO A 1 185 ? 9.814 43.324 -15.210 1.00 41.00 185 PRO A C 1
ATOM 1507 O O . PRO A 1 185 ? 9.831 44.534 -15.007 1.00 41.00 185 PRO A O 1
ATOM 1510 N N . SER A 1 186 ? 10.887 42.562 -14.949 1.00 30.11 186 SER A N 1
ATOM 1511 C CA . SER A 1 186 ? 12.306 43.008 -14.943 1.00 30.11 186 SER A CA 1
ATOM 1512 C C . SER A 1 186 ? 12.907 43.855 -13.791 1.00 30.11 186 SER A C 1
ATOM 1514 O O . SER A 1 186 ? 12.229 44.586 -13.084 1.00 30.11 186 SER A O 1
ATOM 1516 N N . ARG A 1 187 ? 14.254 43.790 -13.724 1.00 29.42 187 ARG A N 1
ATOM 1517 C CA . ARG A 1 187 ? 15.230 44.668 -13.027 1.00 29.42 187 ARG A CA 1
ATOM 1518 C C . ARG A 1 187 ? 15.342 44.624 -11.490 1.00 29.42 187 ARG A C 1
ATOM 1520 O O . ARG A 1 187 ? 14.741 45.412 -10.771 1.00 29.42 187 ARG A O 1
ATOM 1527 N N . SER A 1 188 ? 16.353 43.885 -11.025 1.00 30.14 188 SER A N 1
ATOM 1528 C CA . SER A 1 188 ? 17.276 44.348 -9.963 1.00 30.14 188 SER A CA 1
ATOM 1529 C C . SER A 1 188 ? 18.022 45.623 -10.441 1.00 30.14 188 SER A C 1
ATOM 1531 O O . SER A 1 188 ? 18.183 45.765 -11.660 1.00 30.14 188 SER A O 1
ATOM 1533 N N . PRO A 1 189 ? 18.521 46.532 -9.562 1.00 42.41 189 PRO A N 1
ATOM 1534 C CA . PRO A 1 189 ? 19.661 46.207 -8.685 1.00 42.41 189 PRO A CA 1
ATOM 1535 C C . PRO A 1 189 ? 19.760 46.918 -7.303 1.00 42.41 189 PRO A C 1
ATOM 1537 O O . PRO A 1 189 ? 19.604 48.124 -7.199 1.00 42.41 189 PRO A O 1
ATOM 1540 N N . ASN A 1 190 ? 20.205 46.148 -6.299 1.00 30.36 190 ASN A N 1
ATOM 1541 C CA . ASN A 1 190 ? 21.314 46.415 -5.349 1.00 30.36 190 ASN A CA 1
ATOM 1542 C C . ASN A 1 190 ? 21.425 47.742 -4.524 1.00 30.36 190 ASN A C 1
ATOM 1544 O O . ASN A 1 190 ? 21.293 48.845 -5.036 1.00 30.36 190 ASN A O 1
ATOM 1548 N N . ARG A 1 191 ? 21.937 47.587 -3.284 1.00 30.03 191 ARG A N 1
ATOM 1549 C CA . ARG A 1 191 ? 22.402 48.585 -2.281 1.00 30.03 191 ARG A CA 1
ATOM 1550 C C . ARG A 1 191 ? 21.340 49.401 -1.519 1.00 30.03 191 ARG A C 1
ATOM 1552 O O . ARG A 1 191 ? 20.487 50.049 -2.103 1.00 30.03 191 ARG A O 1
ATOM 1559 N N . GLY A 1 192 ? 21.514 49.478 -0.192 1.00 27.45 192 GLY A N 1
ATOM 1560 C CA . GLY A 1 192 ? 20.779 50.392 0.699 1.00 27.45 192 GLY A CA 1
ATOM 1561 C C . GLY A 1 192 ? 20.997 50.096 2.191 1.00 27.45 192 GLY A C 1
ATOM 1562 O O . GLY A 1 192 ? 20.204 49.387 2.796 1.00 27.45 192 GLY A O 1
ATOM 1563 N N . ARG A 1 193 ? 22.082 50.606 2.798 1.00 32.38 193 ARG A N 1
ATOM 1564 C CA . ARG A 1 193 ? 22.441 50.361 4.214 1.00 32.38 193 ARG A CA 1
ATOM 1565 C C . ARG A 1 193 ? 22.289 51.630 5.057 1.00 32.38 193 ARG A C 1
ATOM 1567 O O . ARG A 1 193 ? 23.189 52.464 5.019 1.00 32.38 193 ARG A O 1
ATOM 1574 N N . SER A 1 194 ? 21.269 51.715 5.913 1.00 30.64 194 SER A N 1
ATOM 1575 C CA . SER A 1 194 ? 21.323 52.580 7.106 1.00 30.64 194 SER A CA 1
ATOM 1576 C C . SER A 1 194 ? 20.254 52.271 8.156 1.00 30.64 194 SER A C 1
ATOM 1578 O O . SER A 1 194 ? 19.101 52.009 7.838 1.00 30.64 194 SER A O 1
ATOM 1580 N N . SER A 1 195 ? 20.683 52.388 9.413 1.00 31.92 195 SER A N 1
ATOM 1581 C CA . SER A 1 195 ? 19.882 52.529 10.635 1.00 31.92 195 SER A CA 1
ATOM 1582 C C . SER A 1 195 ? 18.672 53.462 10.500 1.00 31.92 195 SER A C 1
ATOM 1584 O O . SER A 1 195 ? 18.781 54.498 9.847 1.00 31.92 195 SER A O 1
ATOM 1586 N N . TRP A 1 196 ? 17.608 53.179 11.260 1.00 25.22 196 TRP A N 1
ATOM 1587 C CA . TRP A 1 196 ? 16.834 54.216 11.951 1.00 25.22 196 TRP A CA 1
ATOM 1588 C C . TRP A 1 196 ? 16.374 53.692 13.317 1.00 25.22 196 TRP A C 1
ATOM 1590 O O . TRP A 1 196 ? 15.820 52.600 13.423 1.00 25.22 196 TRP A O 1
ATOM 1600 N N . SER A 1 197 ? 16.603 54.475 14.367 1.00 31.44 197 SER A N 1
ATOM 1601 C CA . SER A 1 197 ? 16.153 54.196 15.729 1.00 31.44 197 SER A CA 1
ATOM 1602 C C . SER A 1 197 ? 15.147 55.257 16.167 1.00 31.44 197 SER A C 1
ATOM 1604 O O . SER A 1 197 ? 15.432 56.444 16.030 1.00 31.44 197 SER A O 1
ATOM 1606 N N . ASN A 1 198 ? 14.002 54.845 16.736 1.00 34.34 198 ASN A N 1
ATOM 1607 C CA . ASN A 1 198 ? 13.547 55.334 18.049 1.00 34.34 198 ASN A CA 1
ATOM 1608 C C . ASN A 1 198 ? 12.160 54.835 18.508 1.00 34.34 198 ASN A C 1
ATOM 1610 O O . ASN A 1 198 ? 11.210 54.777 17.741 1.00 34.34 198 ASN A O 1
ATOM 1614 N N . VAL A 1 199 ? 12.066 54.648 19.832 1.00 31.02 199 VAL A N 1
ATOM 1615 C CA . VAL A 1 199 ? 10.916 54.969 20.704 1.00 31.02 199 VAL A CA 1
ATOM 1616 C C . VAL A 1 199 ? 9.547 54.332 20.392 1.00 31.02 199 VAL A C 1
ATOM 1618 O O . VAL A 1 199 ? 8.767 54.833 19.589 1.00 31.02 199 VAL A O 1
ATOM 1621 N N . ARG A 1 200 ? 9.120 53.451 21.310 1.00 30.22 200 ARG A N 1
ATOM 1622 C CA . ARG A 1 200 ? 8.050 53.820 22.261 1.00 30.22 200 ARG A CA 1
ATOM 1623 C C . ARG A 1 200 ? 8.320 53.269 23.664 1.00 30.22 200 ARG A C 1
ATOM 1625 O O . ARG A 1 200 ? 9.182 52.421 23.854 1.00 30.22 200 ARG A O 1
ATOM 1632 N N . ARG A 1 201 ? 7.660 53.872 24.657 1.00 37.56 201 ARG A N 1
ATOM 1633 C CA . ARG A 1 201 ? 7.937 53.751 26.097 1.00 37.56 201 ARG A CA 1
ATOM 1634 C C . ARG A 1 201 ? 6.605 53.643 26.840 1.00 37.56 201 ARG A C 1
ATOM 1636 O O . ARG A 1 201 ? 5.811 54.575 26.752 1.00 37.56 201 ARG A O 1
ATOM 1643 N N . VAL A 1 202 ? 6.398 52.575 27.606 1.00 32.22 202 VAL A N 1
ATOM 1644 C CA . VAL A 1 202 ? 5.273 52.418 28.549 1.00 32.22 202 VAL A CA 1
ATOM 1645 C C . VAL A 1 202 ? 5.833 51.988 29.915 1.00 32.22 202 VAL A C 1
ATOM 1647 O O . VAL A 1 202 ? 6.962 51.506 29.998 1.00 32.22 202 VAL A O 1
ATOM 1650 N N . ARG A 1 203 ? 5.111 52.275 31.004 1.00 37.75 203 ARG A N 1
ATOM 1651 C CA . ARG A 1 203 ? 5.546 52.051 32.395 1.00 37.75 203 ARG A CA 1
ATOM 1652 C C . ARG A 1 203 ? 4.860 50.834 33.021 1.00 37.75 203 ARG A C 1
ATOM 1654 O O . ARG A 1 203 ? 3.683 50.619 32.777 1.00 37.75 203 ARG A O 1
ATOM 1661 N N . LYS A 1 204 ? 5.601 50.182 33.927 1.00 45.59 204 LYS A N 1
ATOM 1662 C CA . LYS A 1 204 ? 5.165 49.445 35.132 1.00 45.59 204 LYS A CA 1
ATOM 1663 C C . LYS A 1 204 ? 3.654 49.199 35.317 1.00 45.59 204 LYS A C 1
ATOM 1665 O O . LYS A 1 204 ? 2.912 50.129 35.628 1.00 45.59 204 LYS A O 1
ATOM 1670 N N . THR A 1 205 ? 3.290 47.930 35.456 1.00 30.33 205 THR A N 1
ATOM 1671 C CA . THR A 1 205 ? 2.529 47.427 36.621 1.00 30.33 205 THR A CA 1
ATOM 1672 C C . THR A 1 205 ? 2.890 45.955 36.847 1.00 30.33 205 THR A C 1
ATOM 1674 O O . THR A 1 205 ? 3.545 45.364 35.994 1.00 30.33 205 THR A O 1
ATOM 1677 N N . GLY A 1 206 ? 2.601 45.404 38.029 1.00 45.69 206 GLY A N 1
ATOM 1678 C CA . GLY A 1 206 ? 3.091 44.083 38.438 1.00 45.69 206 GLY A CA 1
ATOM 1679 C C . GLY A 1 206 ? 2.026 42.990 38.403 1.00 45.69 206 GLY A C 1
ATOM 1680 O O . GLY A 1 206 ? 1.344 42.786 39.403 1.00 45.69 206 GLY A O 1
ATOM 1681 N N . HIS A 1 207 ? 1.957 42.262 37.292 1.00 42.59 207 HIS A N 1
ATOM 1682 C CA . HIS A 1 207 ? 1.527 40.863 37.212 1.00 42.59 207 HIS A CA 1
ATOM 1683 C C . HIS A 1 207 ? 2.311 40.221 36.063 1.00 42.59 207 HIS A C 1
ATOM 1685 O O . HIS A 1 207 ? 2.462 40.847 35.017 1.00 42.59 207 HIS A O 1
ATOM 1691 N N . LEU A 1 208 ? 2.857 39.021 36.275 1.00 43.59 208 LEU A N 1
ATOM 1692 C CA . LEU A 1 208 ? 3.314 38.171 35.176 1.00 43.59 208 LEU A CA 1
ATOM 1693 C C . LEU A 1 208 ? 2.152 37.235 34.858 1.00 43.59 208 LEU A C 1
ATOM 1695 O O . LEU A 1 208 ? 1.935 36.259 35.575 1.00 43.59 208 LEU A O 1
ATOM 1699 N N . ASP A 1 209 ? 1.403 37.554 33.808 1.00 48.31 209 ASP A N 1
ATOM 1700 C CA . ASP A 1 209 ? 0.435 36.613 33.256 1.00 48.31 209 ASP A CA 1
ATOM 1701 C C . ASP A 1 209 ? 1.187 35.451 32.592 1.00 48.31 209 ASP A C 1
ATOM 1703 O O . ASP A 1 209 ? 2.254 35.640 32.002 1.00 48.31 209 ASP A O 1
ATOM 1707 N N . ALA A 1 210 ? 0.617 34.243 32.633 1.00 55.75 210 ALA A N 1
ATOM 1708 C CA . ALA A 1 210 ? 1.255 33.039 32.082 1.00 55.75 210 ALA A CA 1
ATOM 1709 C C . ALA A 1 210 ? 1.598 33.155 30.576 1.00 55.75 210 ALA A C 1
ATOM 1711 O O . ALA A 1 210 ? 2.494 32.468 30.078 1.00 55.75 210 ALA A O 1
ATOM 1712 N N . ALA A 1 211 ? 0.927 34.065 29.862 1.00 57.16 211 ALA A N 1
ATOM 1713 C CA . ALA A 1 211 ? 1.229 34.415 28.478 1.00 57.16 211 ALA A CA 1
ATOM 1714 C C . ALA A 1 211 ? 2.631 35.031 28.298 1.00 57.16 211 ALA A C 1
ATOM 1716 O O . ALA A 1 211 ? 3.303 34.701 27.325 1.00 57.16 211 ALA A O 1
ATOM 1717 N N . ASP A 1 212 ? 3.113 35.864 29.228 1.00 53.50 212 ASP A N 1
ATOM 1718 C CA . ASP A 1 212 ? 4.452 36.467 29.127 1.00 53.50 212 ASP A CA 1
ATOM 1719 C C . ASP A 1 212 ? 5.555 35.426 29.377 1.00 53.50 212 ASP A C 1
ATOM 1721 O O . ASP A 1 212 ? 6.589 35.445 28.709 1.00 53.50 212 ASP A O 1
ATOM 1725 N N . THR A 1 213 ? 5.330 34.461 30.278 1.00 64.44 213 THR A N 1
ATOM 1726 C CA . THR A 1 213 ? 6.251 33.324 30.459 1.00 64.44 213 THR A CA 1
ATOM 1727 C C . THR A 1 213 ? 6.279 32.396 29.245 1.00 64.44 213 THR A C 1
ATOM 1729 O O . THR A 1 213 ? 7.353 31.931 28.867 1.00 64.44 213 THR A O 1
ATOM 1732 N N . GLU A 1 214 ? 5.138 32.174 28.587 1.00 69.12 214 GLU A N 1
ATOM 1733 C CA . GLU A 1 214 ? 5.074 31.387 27.350 1.00 69.12 214 GLU A CA 1
ATOM 1734 C C . GLU A 1 214 ? 5.762 32.113 26.184 1.00 69.12 214 GLU A C 1
ATOM 1736 O O . GLU A 1 214 ? 6.567 31.521 25.467 1.00 69.12 214 GLU A O 1
ATOM 1741 N N . VAL A 1 215 ? 5.539 33.424 26.038 1.00 71.06 215 VAL A N 1
ATOM 1742 C CA . VAL A 1 215 ? 6.250 34.251 25.053 1.00 71.06 215 VAL A CA 1
ATOM 1743 C C . VAL A 1 215 ? 7.760 34.221 25.305 1.00 71.06 215 VAL A C 1
ATOM 1745 O O . VAL A 1 215 ? 8.521 34.083 24.351 1.00 71.06 215 VAL A O 1
ATOM 1748 N N . LEU A 1 216 ? 8.221 34.280 26.559 1.00 74.62 216 LEU A N 1
ATOM 1749 C CA . LEU A 1 216 ? 9.646 34.137 26.884 1.00 74.62 216 LEU A CA 1
ATOM 1750 C C . LEU A 1 216 ? 10.202 32.746 26.531 1.00 74.62 216 LEU A C 1
ATOM 1752 O O . LEU A 1 216 ? 11.319 32.676 26.015 1.00 74.62 216 LEU A O 1
ATOM 1756 N N . ARG A 1 217 ? 9.432 31.665 26.723 1.00 76.94 217 ARG A N 1
ATOM 1757 C CA . ARG A 1 217 ? 9.815 30.311 26.283 1.00 76.94 217 ARG A CA 1
ATOM 1758 C C . ARG A 1 217 ? 9.960 30.234 24.762 1.00 76.94 217 ARG A C 1
ATOM 1760 O O . ARG A 1 217 ? 11.028 29.878 24.273 1.00 76.94 217 ARG A O 1
ATOM 1767 N N . VAL A 1 218 ? 8.945 30.661 24.012 1.00 75.94 218 VAL A N 1
ATOM 1768 C CA . VAL A 1 218 ? 8.967 30.660 22.536 1.00 75.94 218 VAL A CA 1
ATOM 1769 C C . VAL A 1 218 ? 10.073 31.573 21.983 1.00 75.94 218 VAL A C 1
ATOM 1771 O O . VAL A 1 218 ? 10.664 31.284 20.942 1.00 75.94 218 VAL A O 1
ATOM 1774 N N . LEU A 1 219 ? 10.416 32.667 22.675 1.00 77.69 219 LEU A N 1
ATOM 1775 C CA . LEU A 1 219 ? 11.560 33.516 22.323 1.00 77.69 219 LEU A CA 1
ATOM 1776 C C . LEU A 1 219 ? 12.913 32.817 22.540 1.00 77.69 219 LEU A C 1
ATOM 1778 O O . LEU A 1 219 ? 13.819 33.044 21.734 1.00 77.69 219 LEU A O 1
ATOM 1782 N N . ALA A 1 220 ? 13.042 31.976 23.572 1.00 80.38 220 ALA A N 1
ATOM 1783 C CA . ALA A 1 220 ? 14.231 31.161 23.819 1.00 80.38 220 ALA A CA 1
ATOM 1784 C C . ALA A 1 220 ? 14.366 30.033 22.781 1.00 80.38 220 ALA A C 1
ATOM 1786 O O . ALA A 1 220 ? 15.391 29.965 22.107 1.00 80.38 220 ALA A O 1
ATOM 1787 N N . GLU A 1 221 ? 13.309 29.246 22.553 1.00 83.75 221 GLU A N 1
ATOM 1788 C CA . GLU A 1 221 ? 13.260 28.194 21.519 1.00 83.75 221 GLU A CA 1
ATOM 1789 C C . GLU A 1 221 ? 13.609 28.753 20.128 1.00 83.75 221 GLU A C 1
ATOM 1791 O O . GLU A 1 221 ? 14.415 28.190 19.387 1.00 83.75 221 GLU A O 1
ATOM 1796 N N . ARG A 1 222 ? 13.070 29.931 19.784 1.00 84.81 222 ARG A N 1
ATOM 1797 C CA . ARG A 1 222 ? 13.407 30.670 18.557 1.00 84.81 222 ARG A CA 1
ATOM 1798 C C . ARG A 1 222 ? 14.900 30.993 18.455 1.00 84.81 222 ARG A C 1
ATOM 1800 O O . ARG A 1 222 ? 15.442 30.981 17.349 1.00 84.81 222 ARG A O 1
ATOM 1807 N N . ASP A 1 223 ? 15.554 31.349 19.555 1.00 85.06 223 ASP A N 1
ATOM 1808 C CA . ASP A 1 223 ? 16.961 31.759 19.546 1.00 85.06 223 ASP A CA 1
ATOM 1809 C C . ASP A 1 223 ? 17.922 30.560 19.612 1.00 85.06 223 ASP A C 1
ATOM 1811 O O . ASP A 1 223 ? 18.969 30.603 18.962 1.00 85.06 223 ASP A O 1
ATOM 1815 N N . GLU A 1 224 ? 17.521 29.445 20.228 1.00 87.38 224 GLU A N 1
ATOM 1816 C CA . GLU A 1 224 ? 18.180 28.142 20.052 1.00 87.38 224 GLU A CA 1
ATOM 1817 C C . GLU A 1 224 ? 18.073 27.647 18.602 1.00 87.38 224 GLU A C 1
ATOM 1819 O O . GLU A 1 224 ? 19.081 27.267 18.005 1.00 87.38 224 GLU A O 1
ATOM 1824 N N . LEU A 1 225 ? 16.893 27.738 17.977 1.00 83.88 225 LEU A N 1
ATOM 1825 C CA . LEU A 1 225 ? 16.704 27.377 16.567 1.00 83.88 225 LEU A CA 1
ATOM 1826 C C . LEU A 1 225 ? 17.537 28.259 15.620 1.00 83.88 225 LEU A C 1
ATOM 1828 O O . LEU A 1 225 ? 18.064 27.756 14.627 1.00 83.88 225 LEU A O 1
ATOM 1832 N N . LYS A 1 226 ? 17.740 29.547 15.934 1.00 83.44 226 LYS A N 1
ATOM 1833 C CA . LYS A 1 226 ? 18.703 30.401 15.207 1.00 83.44 226 LYS A CA 1
ATOM 1834 C C . LYS A 1 226 ? 20.149 29.961 15.419 1.00 83.44 226 LYS A C 1
ATOM 1836 O O . LYS A 1 226 ? 20.917 29.976 14.461 1.00 83.44 226 LYS A O 1
ATOM 1841 N N . ALA A 1 227 ? 20.537 29.584 16.637 1.00 86.00 227 ALA A N 1
ATOM 1842 C CA . ALA A 1 227 ? 21.883 29.081 16.910 1.00 86.00 227 ALA A CA 1
ATOM 1843 C C . ALA A 1 227 ? 22.147 27.757 16.167 1.00 86.00 227 ALA A C 1
ATOM 1845 O O . ALA A 1 227 ? 23.207 27.588 15.561 1.00 86.00 227 ALA A O 1
ATOM 1846 N N . ALA A 1 228 ? 21.157 26.862 16.125 1.00 85.44 228 ALA A N 1
ATOM 1847 C CA . ALA A 1 228 ? 21.192 25.631 15.341 1.00 85.44 228 ALA A CA 1
ATOM 1848 C C . ALA A 1 228 ? 21.264 25.903 13.826 1.00 85.44 228 ALA A C 1
ATOM 1850 O O . ALA A 1 228 ? 22.031 25.236 13.127 1.00 85.44 228 ALA A O 1
ATOM 1851 N N . LEU A 1 229 ? 20.529 26.906 13.323 1.00 84.12 229 LEU A N 1
ATOM 1852 C CA . LEU A 1 229 ? 20.582 27.336 11.922 1.00 84.12 229 LEU A CA 1
ATOM 1853 C C . LEU A 1 229 ? 21.963 27.900 11.555 1.00 84.12 229 LEU A C 1
ATOM 1855 O O . LEU A 1 229 ? 22.568 27.414 10.606 1.00 84.12 229 LEU A O 1
ATOM 1859 N N . LEU A 1 230 ? 22.518 28.819 12.352 1.00 90.56 230 LEU A N 1
ATOM 1860 C CA . LEU A 1 230 ? 23.885 29.336 12.176 1.00 90.56 230 LEU A CA 1
ATOM 1861 C C . LEU A 1 230 ? 24.933 28.205 12.236 1.00 90.56 230 LEU A C 1
ATOM 1863 O O . LEU A 1 230 ? 25.908 28.198 11.484 1.00 90.56 230 LEU A O 1
ATOM 1867 N N . GLY A 1 231 ? 24.716 27.202 13.093 1.00 87.31 231 GLY A N 1
ATOM 1868 C CA . GLY A 1 231 ? 25.524 25.981 13.157 1.00 87.31 231 GLY A CA 1
ATOM 1869 C C . GLY A 1 231 ? 25.343 25.033 11.961 1.00 87.31 231 GLY A C 1
ATOM 1870 O O . GLY A 1 231 ? 26.218 24.206 11.696 1.00 87.31 231 GLY A O 1
ATOM 1871 N N . ALA A 1 232 ? 24.239 25.121 11.217 1.00 81.69 232 ALA A N 1
ATOM 1872 C CA . ALA A 1 232 ? 24.038 24.421 9.948 1.00 81.69 232 ALA A CA 1
ATOM 1873 C C . ALA A 1 232 ? 24.665 25.195 8.777 1.00 81.69 232 ALA A C 1
ATOM 1875 O O . ALA A 1 232 ? 25.404 24.603 7.994 1.00 81.69 232 ALA A O 1
ATOM 1876 N N . GLU A 1 233 ? 24.465 26.514 8.715 1.00 86.25 233 GLU A N 1
ATOM 1877 C CA . GLU A 1 233 ? 25.079 27.413 7.729 1.00 86.25 233 GLU A CA 1
ATOM 1878 C C . GLU A 1 233 ? 26.610 27.325 7.775 1.00 86.25 233 GLU A C 1
ATOM 1880 O O . GLU A 1 233 ? 27.241 27.091 6.747 1.00 86.25 233 GLU A O 1
ATOM 1885 N N . LYS A 1 234 ? 27.215 27.366 8.969 1.00 90.19 234 LYS A N 1
ATOM 1886 C CA . LYS A 1 234 ? 28.669 27.210 9.132 1.00 90.19 234 LYS A CA 1
ATOM 1887 C C . LYS A 1 234 ? 29.183 25.811 8.764 1.00 90.19 234 LYS A C 1
ATOM 1889 O O . LYS A 1 234 ? 30.303 25.669 8.279 1.00 90.19 234 LYS A O 1
ATOM 1894 N N . ARG A 1 235 ? 28.383 24.754 8.962 1.00 83.19 235 ARG A N 1
ATOM 1895 C CA . ARG A 1 235 ? 28.733 23.404 8.471 1.00 83.19 235 ARG A CA 1
ATOM 1896 C C . ARG A 1 235 ? 28.681 23.334 6.945 1.00 83.19 235 ARG A C 1
ATOM 1898 O O . ARG A 1 235 ? 29.555 22.708 6.358 1.00 83.19 235 ARG A O 1
ATOM 1905 N N . MET A 1 236 ? 27.705 23.993 6.323 1.00 86.75 236 MET A N 1
ATOM 1906 C CA . MET A 1 236 ? 27.580 24.099 4.868 1.00 86.75 236 MET A CA 1
ATOM 1907 C C . MET A 1 236 ? 28.724 24.920 4.249 1.00 86.75 236 MET A C 1
ATOM 1909 O O . MET A 1 236 ? 29.271 24.521 3.228 1.00 86.75 236 MET A O 1
ATOM 1913 N N . GLU A 1 237 ? 29.140 26.015 4.888 1.00 88.44 237 GLU A N 1
ATOM 1914 C CA . GLU A 1 237 ? 30.325 26.793 4.497 1.00 88.44 237 GLU A CA 1
ATOM 1915 C C . GLU A 1 237 ? 31.597 25.926 4.538 1.00 88.44 237 GLU A C 1
ATOM 1917 O O . GLU A 1 237 ? 32.296 25.801 3.530 1.00 88.44 237 GLU A O 1
ATOM 1922 N N . ASN A 1 238 ? 31.830 25.214 5.650 1.00 88.31 238 ASN A N 1
ATOM 1923 C CA . ASN A 1 238 ? 32.957 24.287 5.793 1.00 88.31 238 ASN A CA 1
ATOM 1924 C C . ASN A 1 238 ? 32.964 23.176 4.720 1.00 88.31 238 ASN A C 1
ATOM 1926 O O . ASN A 1 238 ? 34.024 22.858 4.177 1.00 88.31 238 ASN A O 1
ATOM 1930 N N . THR A 1 239 ? 31.814 22.567 4.392 1.00 84.94 239 THR A N 1
ATOM 1931 C CA . THR A 1 239 ? 31.757 21.544 3.329 1.00 84.94 239 THR A CA 1
ATOM 1932 C C . THR A 1 239 ? 31.961 22.149 1.943 1.00 84.94 239 THR A C 1
ATOM 1934 O O . THR A 1 239 ? 32.606 21.525 1.099 1.00 84.94 239 THR A O 1
ATOM 1937 N N . GLN A 1 240 ? 31.490 23.375 1.703 1.00 83.56 240 GLN A N 1
ATOM 1938 C CA . GLN A 1 240 ? 31.719 24.079 0.444 1.00 83.56 240 GLN A CA 1
ATOM 1939 C C . GLN A 1 240 ? 33.205 24.423 0.245 1.00 83.56 240 GLN A C 1
ATOM 1941 O O . GLN A 1 240 ? 33.704 24.316 -0.877 1.00 83.56 240 GLN A O 1
ATOM 1946 N N . ASP A 1 241 ? 33.933 24.778 1.306 1.00 86.62 241 ASP A N 1
ATOM 1947 C CA . ASP A 1 241 ? 35.383 25.010 1.255 1.00 86.62 241 ASP A CA 1
ATOM 1948 C C . ASP A 1 241 ? 36.191 23.715 1.093 1.00 86.62 241 ASP A C 1
ATOM 1950 O O . ASP A 1 241 ? 37.130 23.682 0.294 1.00 86.62 241 ASP A O 1
ATOM 1954 N N . ALA A 1 242 ? 35.780 22.613 1.728 1.00 84.00 242 ALA A N 1
ATOM 1955 C CA . ALA A 1 242 ? 36.374 21.296 1.478 1.00 84.00 242 ALA A CA 1
ATOM 1956 C C . ALA A 1 242 ? 36.224 20.863 0.002 1.00 84.00 242 ALA A C 1
ATOM 1958 O O . ALA A 1 242 ? 37.179 20.389 -0.615 1.00 84.00 242 ALA A O 1
ATOM 1959 N N . VAL A 1 243 ? 35.055 21.099 -0.608 1.00 87.00 243 VAL A N 1
ATOM 1960 C CA . VAL A 1 243 ? 34.810 20.818 -2.037 1.00 87.00 243 VAL A CA 1
ATOM 1961 C C . VAL A 1 243 ? 35.633 21.728 -2.963 1.00 87.00 243 VAL A C 1
ATOM 1963 O O . VAL A 1 243 ? 36.065 21.276 -4.030 1.00 87.00 243 VAL A O 1
ATOM 1966 N N . LYS A 1 244 ? 35.914 22.982 -2.569 1.00 89.19 244 LYS A N 1
ATOM 1967 C CA . LYS A 1 244 ? 36.858 23.860 -3.291 1.00 89.19 244 LYS A CA 1
ATOM 1968 C C . LYS A 1 244 ? 38.282 23.302 -3.229 1.00 89.19 244 LYS A C 1
ATOM 1970 O O . LYS A 1 244 ? 38.909 23.186 -4.279 1.00 89.19 244 LYS A O 1
ATOM 1975 N N . ALA A 1 245 ? 38.759 22.905 -2.046 1.00 84.19 245 ALA A N 1
ATOM 1976 C CA . ALA A 1 245 ? 40.102 22.351 -1.857 1.00 84.19 245 ALA A CA 1
ATOM 1977 C C . ALA A 1 245 ? 40.327 21.084 -2.705 1.00 84.19 245 ALA A C 1
ATOM 1979 O O . ALA A 1 245 ? 41.243 21.046 -3.530 1.00 84.19 245 ALA A O 1
ATOM 1980 N N . LEU A 1 246 ? 39.418 20.106 -2.608 1.00 82.12 246 LEU A N 1
ATOM 1981 C CA . LEU A 1 246 ? 39.452 18.878 -3.414 1.00 82.12 246 LEU A CA 1
ATOM 1982 C C . LEU A 1 246 ? 39.344 19.162 -4.923 1.00 82.12 246 LEU A C 1
ATOM 1984 O O . LEU A 1 246 ? 39.952 18.468 -5.738 1.00 82.12 246 LEU A O 1
ATOM 1988 N N . SER A 1 247 ? 38.613 20.209 -5.320 1.00 79.94 247 SER A N 1
ATOM 1989 C CA . SER A 1 247 ? 38.569 20.649 -6.720 1.00 79.94 247 SER A CA 1
ATOM 1990 C C . SER A 1 247 ? 39.905 21.223 -7.194 1.00 79.94 247 SER A C 1
ATOM 1992 O O . SER A 1 247 ? 40.350 20.875 -8.286 1.00 79.94 247 SER A O 1
ATOM 1994 N N . THR A 1 248 ? 40.577 22.048 -6.384 1.00 83.00 248 THR A N 1
ATOM 1995 C CA . THR A 1 248 ? 41.912 22.567 -6.724 1.00 83.00 248 THR A CA 1
ATOM 1996 C C . THR A 1 248 ? 42.979 21.474 -6.754 1.00 83.00 248 THR A C 1
ATOM 1998 O O . THR A 1 248 ? 43.853 21.510 -7.616 1.00 83.00 248 THR A O 1
ATOM 2001 N N . GLU A 1 249 ? 42.884 20.469 -5.884 1.00 78.44 249 GLU A N 1
ATOM 2002 C CA . GLU A 1 249 ? 43.807 19.330 -5.841 1.00 78.44 249 GLU A CA 1
ATOM 2003 C C . GLU A 1 249 ? 43.633 18.409 -7.060 1.00 78.44 249 GLU A C 1
ATOM 2005 O O . GLU A 1 249 ? 44.603 18.112 -7.761 1.00 78.44 249 GLU A O 1
ATOM 2010 N N . ARG A 1 250 ? 42.382 18.069 -7.411 1.00 84.56 250 ARG A N 1
ATOM 2011 C CA . ARG A 1 250 ? 42.029 17.397 -8.675 1.00 84.56 250 ARG A CA 1
ATOM 2012 C C . ARG A 1 250 ? 42.613 18.129 -9.882 1.00 84.56 250 ARG A C 1
ATOM 2014 O O . ARG A 1 250 ? 43.199 17.497 -10.761 1.00 84.56 250 ARG A O 1
ATOM 2021 N N . ASP A 1 251 ? 42.439 19.446 -9.952 1.00 79.06 251 ASP A N 1
ATOM 2022 C CA . ASP A 1 251 ? 42.855 20.223 -11.121 1.00 79.06 251 ASP A CA 1
ATOM 2023 C C . ASP A 1 251 ? 44.380 20.456 -11.161 1.00 79.06 251 ASP A C 1
ATOM 2025 O O . ASP A 1 251 ? 44.953 20.546 -12.248 1.00 79.06 251 ASP A O 1
ATOM 2029 N N . HIS A 1 252 ? 45.063 20.420 -10.010 1.00 76.62 252 HIS A N 1
ATOM 2030 C CA . HIS A 1 252 ? 46.525 20.350 -9.917 1.00 76.62 252 HIS A CA 1
ATOM 2031 C C . HIS A 1 252 ? 47.071 19.002 -10.424 1.00 76.62 252 HIS A C 1
ATOM 2033 O O . HIS A 1 252 ? 47.951 18.981 -11.286 1.00 76.62 252 HIS A O 1
ATOM 2039 N N . LEU A 1 253 ? 46.494 17.873 -9.997 1.00 74.12 253 LEU A N 1
ATOM 2040 C CA . LEU A 1 253 ? 46.842 16.541 -10.519 1.00 74.12 253 LEU A CA 1
ATOM 2041 C C . LEU A 1 253 ? 46.600 16.446 -12.038 1.00 74.12 253 LEU A C 1
ATOM 2043 O O . LEU A 1 253 ? 47.424 15.908 -12.780 1.00 74.12 253 LEU A O 1
ATOM 2047 N N . LYS A 1 254 ? 45.510 17.051 -12.523 1.00 73.69 254 LYS A N 1
ATOM 2048 C CA . LYS A 1 254 ? 45.159 17.153 -13.951 1.00 73.69 254 LYS A CA 1
ATOM 2049 C C . LYS A 1 254 ? 46.095 18.073 -14.751 1.00 73.69 254 LYS A C 1
ATOM 2051 O O . LYS A 1 254 ? 46.180 17.932 -15.971 1.00 73.69 254 LYS A O 1
ATOM 2056 N N . MET A 1 255 ? 46.805 18.988 -14.084 1.00 72.25 255 MET A N 1
ATOM 2057 C CA . MET A 1 255 ? 47.898 19.771 -14.668 1.00 72.25 255 MET A CA 1
ATOM 2058 C C . MET A 1 255 ? 49.182 18.938 -14.752 1.00 72.25 255 MET A C 1
ATOM 2060 O O . MET A 1 255 ? 49.774 18.864 -15.825 1.00 72.25 255 MET A O 1
ATOM 2064 N N . LEU A 1 256 ? 49.575 18.252 -13.672 1.00 63.31 256 LEU A N 1
ATOM 2065 C CA . LEU A 1 256 ? 50.766 17.387 -13.644 1.00 63.31 256 LEU A CA 1
ATOM 2066 C C . LEU A 1 256 ? 50.705 16.293 -14.728 1.00 63.31 256 LEU A C 1
ATOM 2068 O O . LEU A 1 256 ? 51.664 16.114 -15.478 1.00 63.31 256 LEU A O 1
ATOM 2072 N N . LEU A 1 257 ? 49.541 15.657 -14.904 1.00 56.38 257 LEU A N 1
ATOM 2073 C CA . LEU A 1 257 ? 49.274 14.677 -15.970 1.00 56.38 257 LEU A CA 1
ATOM 2074 C C . LEU A 1 257 ? 49.356 15.234 -17.408 1.00 56.38 257 LEU A C 1
ATOM 2076 O O . LEU A 1 257 ? 49.359 14.451 -18.355 1.00 56.38 257 LEU A O 1
ATOM 2080 N N . LYS A 1 258 ? 49.433 16.559 -17.600 1.00 55.25 258 LYS A N 1
ATOM 2081 C CA . LYS A 1 258 ? 49.578 17.206 -18.919 1.00 55.25 258 LYS A CA 1
ATOM 2082 C C . LYS A 1 258 ? 50.986 17.717 -19.236 1.00 55.25 258 LYS A C 1
ATOM 2084 O O . LYS A 1 258 ? 51.225 18.101 -20.377 1.00 55.25 258 LYS A O 1
ATOM 2089 N N . VAL A 1 259 ? 51.908 17.744 -18.271 1.00 47.81 259 VAL A N 1
ATOM 2090 C CA . VAL A 1 259 ? 53.225 18.402 -18.429 1.00 47.81 259 VAL A CA 1
ATOM 2091 C C . VAL A 1 259 ? 54.293 17.501 -19.075 1.00 47.81 259 VAL A C 1
ATOM 2093 O O . VAL A 1 259 ? 55.306 18.009 -19.545 1.00 47.81 259 VAL A O 1
ATOM 2096 N N . SER A 1 260 ? 54.064 16.186 -19.190 1.00 48.38 260 SER A N 1
ATOM 2097 C CA . SER A 1 260 ? 55.035 15.243 -19.778 1.00 48.38 260 SER A CA 1
ATOM 2098 C C . SER A 1 260 ? 54.729 14.805 -21.230 1.00 48.38 260 SER A C 1
ATOM 2100 O O . SER A 1 260 ? 54.317 13.662 -21.446 1.00 48.38 260 SER A O 1
ATOM 2102 N N . PRO A 1 261 ? 54.904 15.686 -22.244 1.00 48.19 261 PRO A N 1
ATOM 2103 C CA . PRO A 1 261 ? 55.102 15.194 -23.613 1.00 48.19 261 PRO A CA 1
ATOM 2104 C C . PRO A 1 261 ? 56.108 15.997 -24.482 1.00 48.19 261 PRO A C 1
ATOM 2106 O O . PRO A 1 261 ? 55.816 16.267 -25.644 1.00 48.19 261 PRO A O 1
ATOM 2109 N N . THR A 1 262 ? 57.305 16.364 -23.994 1.00 43.94 262 THR A N 1
ATOM 2110 C CA . THR A 1 262 ? 58.364 16.950 -24.863 1.00 43.94 262 THR A CA 1
ATOM 2111 C C . THR A 1 262 ? 59.799 16.548 -24.496 1.00 43.94 262 THR A C 1
ATOM 2113 O O . THR A 1 262 ? 60.567 17.387 -24.033 1.00 43.94 262 THR A O 1
ATOM 2116 N N . GLN A 1 263 ? 60.184 15.293 -24.763 1.00 42.06 263 GLN A N 1
ATOM 2117 C CA . GLN A 1 263 ? 61.528 14.915 -25.250 1.00 42.06 263 GLN A CA 1
ATOM 2118 C C . GLN A 1 263 ? 61.604 13.405 -25.530 1.00 42.06 263 GLN A C 1
ATOM 2120 O O . GLN A 1 263 ? 61.608 12.606 -24.602 1.00 42.06 263 GLN A O 1
ATOM 2125 N N . ASN A 1 264 ? 61.649 13.033 -26.815 1.00 38.16 264 ASN A N 1
ATOM 2126 C CA . ASN A 1 264 ? 62.488 11.960 -27.370 1.00 38.16 264 ASN A CA 1
ATOM 2127 C C . ASN A 1 264 ? 62.195 11.785 -28.868 1.00 38.16 264 ASN A C 1
ATOM 2129 O O . ASN A 1 264 ? 61.075 11.475 -29.268 1.00 38.16 264 ASN A O 1
ATOM 2133 N N . GLN A 1 265 ? 63.228 11.941 -29.692 1.00 43.03 265 GLN A N 1
ATOM 2134 C CA . GLN A 1 265 ? 63.265 11.462 -31.070 1.00 43.03 265 GLN A CA 1
ATOM 2135 C C . GLN A 1 265 ? 64.583 10.701 -31.268 1.00 43.03 265 GLN A C 1
ATOM 2137 O O . GLN A 1 265 ? 65.630 11.191 -30.856 1.00 43.03 265 GLN A O 1
ATOM 2142 N N . ILE A 1 266 ? 64.501 9.565 -31.976 1.00 45.88 266 ILE A N 1
ATOM 2143 C CA . ILE A 1 266 ? 65.612 8.734 -32.489 1.00 45.88 266 ILE A CA 1
ATOM 2144 C C . ILE A 1 266 ? 66.236 7.745 -31.461 1.00 45.88 266 ILE A C 1
ATOM 2146 O O . ILE A 1 266 ? 66.350 8.026 -30.275 1.00 45.88 266 ILE A O 1
ATOM 2150 N N . VAL A 1 267 ? 66.635 6.569 -31.979 1.00 36.00 267 VAL A N 1
ATOM 2151 C CA . VAL A 1 267 ? 67.264 5.378 -31.343 1.00 36.00 267 VAL A CA 1
ATOM 2152 C C . VAL A 1 267 ? 66.407 4.514 -30.386 1.00 36.00 267 VAL A C 1
ATOM 2154 O O . VAL A 1 267 ? 66.548 4.597 -29.166 1.00 36.00 267 VAL A O 1
ATOM 2157 N N . PRO A 1 268 ? 65.606 3.569 -30.918 1.00 54.62 268 PRO A N 1
ATOM 2158 C CA . PRO A 1 268 ? 65.228 2.343 -30.214 1.00 54.62 268 PRO A CA 1
ATOM 2159 C C . PRO A 1 268 ? 66.278 1.227 -30.407 1.00 54.62 268 PRO A C 1
ATOM 2161 O O . PRO A 1 268 ? 66.830 1.097 -31.493 1.00 54.62 268 PRO A O 1
ATOM 2164 N N . ASP A 1 269 ? 66.539 0.451 -29.346 1.00 42.62 269 ASP A N 1
ATOM 2165 C CA . ASP A 1 269 ? 66.871 -0.999 -29.345 1.00 42.62 269 ASP A CA 1
ATOM 2166 C C . ASP A 1 269 ? 67.422 -1.421 -27.970 1.00 42.62 269 ASP A C 1
ATOM 2168 O O . ASP A 1 269 ? 67.003 -2.424 -27.392 1.00 42.62 269 ASP A O 1
ATOM 2172 N N . CYS A 1 270 ? 68.312 -0.612 -27.386 1.00 44.28 270 CYS A N 1
ATOM 2173 C CA . CYS A 1 270 ? 68.994 -0.939 -26.127 1.00 44.28 270 CYS A CA 1
ATOM 2174 C C . CYS A 1 270 ? 68.090 -0.898 -24.878 1.00 44.28 270 CYS A C 1
ATOM 2176 O O . CYS A 1 270 ? 68.459 -1.456 -23.847 1.00 44.28 270 CYS A O 1
ATOM 2178 N N . LEU A 1 271 ? 66.934 -0.224 -24.938 1.00 43.78 271 LEU A N 1
ATOM 2179 C CA . LEU A 1 271 ? 66.090 0.035 -23.763 1.00 43.78 271 LEU A CA 1
ATOM 2180 C C . LEU A 1 271 ? 65.031 -1.050 -23.505 1.00 43.78 271 LEU A C 1
ATOM 2182 O O . LEU A 1 271 ? 64.698 -1.314 -22.349 1.00 43.78 271 LEU A O 1
ATOM 2186 N N . ASN A 1 272 ? 64.525 -1.694 -24.563 1.00 49.25 272 ASN A N 1
ATOM 2187 C CA . ASN A 1 272 ? 63.359 -2.584 -24.490 1.00 49.25 272 ASN A CA 1
ATOM 2188 C C . ASN A 1 272 ? 63.592 -3.742 -23.511 1.00 49.25 272 ASN A C 1
ATOM 2190 O O . ASN A 1 272 ? 62.798 -3.948 -22.599 1.00 49.25 272 ASN A O 1
ATOM 2194 N N . ARG A 1 273 ? 64.746 -4.413 -23.619 1.00 50.16 273 ARG A N 1
ATOM 2195 C CA . ARG A 1 273 ? 65.076 -5.597 -22.811 1.00 50.16 273 ARG A CA 1
ATOM 2196 C C . ARG A 1 273 ? 65.198 -5.298 -21.307 1.00 50.16 273 ARG A C 1
ATOM 2198 O O . ARG A 1 273 ? 64.947 -6.176 -20.495 1.00 50.16 273 ARG A O 1
ATOM 2205 N N . ALA A 1 274 ? 65.538 -4.060 -20.932 1.00 47.72 274 ALA A N 1
ATOM 2206 C CA . ALA A 1 274 ? 65.556 -3.619 -19.534 1.00 47.72 274 ALA A CA 1
ATOM 2207 C C . ALA A 1 274 ? 64.174 -3.148 -19.046 1.00 47.72 274 ALA A C 1
ATOM 2209 O O . ALA A 1 274 ? 63.824 -3.359 -17.886 1.00 47.72 274 ALA A O 1
ATOM 2210 N N . GLN A 1 275 ? 63.370 -2.525 -19.918 1.00 47.50 275 GLN A N 1
ATOM 2211 C CA . GLN A 1 275 ? 62.001 -2.129 -19.580 1.00 47.50 275 GLN A CA 1
ATOM 2212 C C . GLN A 1 275 ? 61.038 -3.316 -19.492 1.00 47.50 275 GLN A C 1
ATOM 2214 O O . GLN A 1 275 ? 60.101 -3.246 -18.703 1.00 47.50 275 GLN A O 1
ATOM 2219 N N . GLU A 1 276 ? 61.251 -4.392 -20.249 1.00 52.81 276 GLU A N 1
ATOM 2220 C CA . GLU A 1 276 ? 60.441 -5.612 -20.161 1.00 52.81 276 GLU A CA 1
ATOM 2221 C C . GLU A 1 276 ? 60.690 -6.350 -18.840 1.00 52.81 276 GLU A C 1
ATOM 2223 O O . GLU A 1 276 ? 59.731 -6.578 -18.111 1.00 52.81 276 GLU A O 1
ATOM 2228 N N . ASP A 1 277 ? 61.943 -6.597 -18.438 1.00 50.59 277 ASP A N 1
ATOM 2229 C CA . ASP A 1 277 ? 62.256 -7.242 -17.147 1.00 50.59 277 ASP A CA 1
ATOM 2230 C C . ASP A 1 277 ? 61.710 -6.470 -15.928 1.00 50.59 277 ASP A C 1
ATOM 2232 O O . ASP A 1 277 ? 61.256 -7.076 -14.953 1.00 50.59 277 ASP A O 1
ATOM 2236 N N . LEU A 1 278 ? 61.727 -5.132 -15.974 1.00 53.97 278 LEU A N 1
ATOM 2237 C CA . LEU A 1 278 ? 61.159 -4.274 -14.926 1.00 53.97 278 LEU A CA 1
ATOM 2238 C C . LEU A 1 278 ? 59.629 -4.178 -14.998 1.00 53.97 278 LEU A C 1
ATOM 2240 O O . LEU A 1 278 ? 58.985 -4.129 -13.949 1.00 53.97 278 LEU A O 1
ATOM 2244 N N . ARG A 1 279 ? 59.025 -4.182 -16.194 1.00 53.81 279 ARG A N 1
ATOM 2245 C CA . ARG A 1 279 ? 57.560 -4.208 -16.348 1.00 53.81 279 ARG A CA 1
ATOM 2246 C C . ARG A 1 279 ? 56.970 -5.551 -15.957 1.00 53.81 279 ARG A C 1
ATOM 2248 O O . ARG A 1 279 ? 55.966 -5.554 -15.256 1.00 53.81 279 ARG 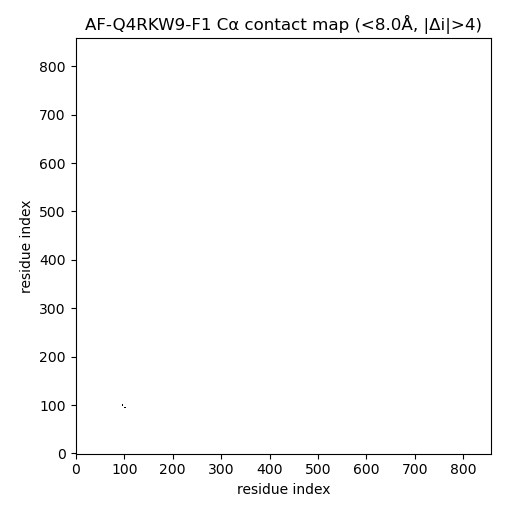A O 1
ATOM 2255 N N . LEU A 1 280 ? 57.575 -6.671 -16.351 1.00 55.00 280 LEU A N 1
ATOM 2256 C CA . LEU A 1 280 ? 57.099 -7.987 -15.935 1.00 55.00 280 LEU A CA 1
ATOM 2257 C C . LEU A 1 280 ? 57.154 -8.113 -14.414 1.00 55.00 280 LEU A C 1
ATOM 2259 O O . LEU A 1 280 ? 56.125 -8.424 -13.840 1.00 55.00 280 LEU A O 1
ATOM 2263 N N . LYS A 1 281 ? 58.266 -7.759 -13.753 1.00 54.84 281 LYS A N 1
ATOM 2264 C CA . LYS A 1 281 ? 58.340 -7.813 -12.279 1.00 54.84 281 LYS A CA 1
ATOM 2265 C C . LYS A 1 281 ? 57.333 -6.878 -11.609 1.00 54.84 281 LYS A C 1
ATOM 2267 O O . LYS A 1 281 ? 56.458 -7.338 -10.892 1.00 54.84 281 LYS A O 1
ATOM 2272 N N . SER A 1 282 ? 57.340 -5.584 -11.933 1.00 55.81 282 SER A N 1
ATOM 2273 C CA . SER A 1 282 ? 56.378 -4.650 -11.320 1.00 55.81 282 SER A CA 1
ATOM 2274 C C . SER A 1 282 ? 54.905 -4.989 -11.605 1.00 55.81 282 SER A C 1
ATOM 2276 O O . SER A 1 282 ? 54.057 -4.674 -10.778 1.00 55.81 282 SER A O 1
ATOM 2278 N N . THR A 1 283 ? 54.577 -5.664 -12.716 1.00 56.84 283 THR A N 1
ATOM 2279 C CA . THR A 1 283 ? 53.205 -6.143 -12.983 1.00 56.84 283 THR A CA 1
ATOM 2280 C C . THR A 1 283 ? 52.900 -7.526 -12.405 1.00 56.84 283 THR A C 1
ATOM 2282 O O . THR A 1 283 ? 51.739 -7.763 -12.084 1.00 56.84 283 THR A O 1
ATOM 2285 N N . THR A 1 284 ? 53.876 -8.421 -12.198 1.00 58.50 284 THR A N 1
ATOM 2286 C CA . THR A 1 284 ? 53.665 -9.649 -11.409 1.00 58.50 284 THR A CA 1
ATOM 2287 C C . THR A 1 284 ? 53.478 -9.328 -9.942 1.00 58.50 284 THR A C 1
ATOM 2289 O O . THR A 1 284 ? 52.577 -9.889 -9.330 1.00 58.50 284 THR A O 1
ATOM 2292 N N . ASP A 1 285 ? 54.269 -8.400 -9.411 1.00 60.56 285 ASP A N 1
ATOM 2293 C CA . ASP A 1 285 ? 54.293 -8.059 -7.993 1.00 60.56 285 ASP A CA 1
ATOM 2294 C C . ASP A 1 285 ? 53.012 -7.283 -7.641 1.00 60.56 285 ASP A C 1
ATOM 2296 O O . ASP A 1 285 ? 52.225 -7.745 -6.822 1.00 60.56 285 ASP A O 1
ATOM 2300 N N . LEU A 1 286 ? 52.668 -6.228 -8.399 1.00 64.69 286 LEU A N 1
ATOM 2301 C CA . LEU A 1 286 ? 51.370 -5.553 -8.247 1.00 64.69 286 LEU A CA 1
ATOM 2302 C C . LEU A 1 286 ? 50.174 -6.465 -8.575 1.00 64.69 286 LEU A C 1
ATOM 2304 O O . LEU A 1 286 ? 49.098 -6.271 -8.015 1.00 64.69 286 LEU A O 1
ATOM 2308 N N . SER A 1 287 ? 50.317 -7.468 -9.455 1.00 67.44 287 SER A N 1
ATOM 2309 C CA . SER A 1 287 ? 49.256 -8.466 -9.653 1.00 67.44 287 SER A CA 1
ATOM 2310 C C . SER A 1 287 ? 49.172 -9.478 -8.510 1.00 67.44 287 SER A C 1
ATOM 2312 O O . SER A 1 287 ? 48.101 -10.066 -8.358 1.00 67.44 287 SER A O 1
ATOM 2314 N N . ALA A 1 288 ? 50.248 -9.735 -7.768 1.00 70.69 288 ALA A N 1
ATOM 2315 C CA . ALA A 1 288 ? 50.238 -10.589 -6.590 1.00 70.69 288 ALA A CA 1
ATOM 2316 C C . ALA A 1 288 ? 49.579 -9.834 -5.435 1.00 70.69 288 ALA A C 1
ATOM 2318 O O . ALA A 1 288 ? 48.540 -10.285 -4.961 1.00 70.69 288 ALA A O 1
ATOM 2319 N N . ASP A 1 289 ? 50.071 -8.633 -5.118 1.00 73.31 289 ASP A N 1
ATOM 2320 C CA . ASP A 1 289 ? 49.518 -7.736 -4.097 1.00 73.31 289 ASP A CA 1
ATOM 2321 C C . ASP A 1 289 ? 48.018 -7.484 -4.317 1.00 73.31 289 ASP A C 1
ATOM 2323 O O . ASP A 1 289 ? 47.216 -7.581 -3.389 1.00 73.31 289 ASP A O 1
ATOM 2327 N N . LEU A 1 290 ? 47.600 -7.209 -5.561 1.00 72.50 290 LEU A N 1
ATOM 2328 C CA . LEU A 1 290 ? 46.193 -6.952 -5.882 1.00 72.50 290 LEU A CA 1
ATOM 2329 C C . LEU A 1 290 ? 45.338 -8.229 -5.836 1.00 72.50 290 LEU A C 1
ATOM 2331 O O . LEU A 1 290 ? 44.181 -8.159 -5.430 1.00 72.50 290 LEU A O 1
ATOM 2335 N N . LYS A 1 291 ? 45.888 -9.407 -6.166 1.00 76.56 291 LYS A N 1
ATOM 2336 C CA . LYS A 1 291 ? 45.188 -10.691 -5.960 1.00 76.56 291 LYS A CA 1
ATOM 2337 C C . LYS A 1 291 ? 45.092 -11.059 -4.482 1.00 76.56 291 LYS A C 1
ATOM 2339 O O . LYS A 1 291 ? 44.078 -11.617 -4.082 1.00 76.56 291 LYS A O 1
ATOM 2344 N N . GLU A 1 292 ? 46.095 -10.744 -3.672 1.00 78.62 292 GLU A N 1
ATOM 2345 C CA . GLU A 1 292 ? 46.077 -10.963 -2.225 1.00 78.62 292 GLU A CA 1
ATOM 2346 C C . GLU A 1 292 ? 45.096 -10.000 -1.536 1.00 78.62 292 GLU A C 1
ATOM 2348 O O . GLU A 1 292 ? 44.285 -10.429 -0.714 1.00 78.62 292 GLU A O 1
ATOM 2353 N N . ALA A 1 293 ? 45.048 -8.737 -1.971 1.00 76.56 293 ALA A N 1
ATOM 2354 C CA . ALA A 1 293 ? 44.011 -7.779 -1.590 1.00 76.56 293 ALA A CA 1
ATOM 2355 C C . ALA A 1 293 ? 42.606 -8.245 -2.018 1.00 76.56 293 ALA A C 1
ATOM 2357 O O . ALA A 1 293 ? 41.679 -8.222 -1.215 1.00 76.56 293 ALA A O 1
ATOM 2358 N N . GLU A 1 294 ? 42.421 -8.738 -3.247 1.00 78.81 294 GLU A N 1
ATOM 2359 C CA . GLU A 1 294 ? 41.136 -9.312 -3.666 1.00 78.81 294 GLU A CA 1
ATOM 2360 C C . GLU A 1 294 ? 40.756 -10.570 -2.864 1.00 78.81 294 GLU A C 1
ATOM 2362 O O . GLU A 1 294 ? 39.582 -10.763 -2.553 1.00 78.81 294 GLU A O 1
ATOM 2367 N N . MET A 1 295 ? 41.711 -11.448 -2.544 1.00 79.00 295 MET A N 1
ATOM 2368 C CA . MET A 1 295 ? 41.456 -12.674 -1.780 1.00 79.00 295 MET A CA 1
ATOM 2369 C C . MET A 1 295 ? 41.108 -12.370 -0.322 1.00 79.00 295 MET A C 1
ATOM 2371 O O . MET A 1 295 ? 40.165 -12.961 0.199 1.00 79.00 295 MET A O 1
ATOM 2375 N N . THR A 1 296 ? 41.793 -11.415 0.306 1.00 81.00 296 THR A N 1
ATOM 2376 C CA . THR A 1 296 ? 41.466 -10.946 1.662 1.00 81.00 296 THR A CA 1
ATOM 2377 C C . THR A 1 296 ? 40.140 -10.187 1.694 1.00 81.00 296 THR A C 1
ATOM 2379 O O . THR A 1 296 ? 39.330 -10.443 2.580 1.00 81.00 296 THR A O 1
ATOM 2382 N N . ILE A 1 297 ? 39.828 -9.358 0.689 1.00 82.44 297 ILE A N 1
ATOM 2383 C CA . ILE A 1 297 ? 38.496 -8.741 0.543 1.00 82.44 297 ILE A CA 1
ATOM 2384 C C . ILE A 1 297 ? 37.406 -9.809 0.365 1.00 82.44 297 ILE A C 1
ATOM 2386 O O . ILE A 1 297 ? 36.352 -9.703 0.992 1.00 82.44 297 ILE A O 1
ATOM 2390 N N . ARG A 1 298 ? 37.638 -10.864 -0.432 1.00 82.44 298 ARG A N 1
ATOM 2391 C CA . ARG A 1 298 ? 36.692 -11.990 -0.577 1.00 82.44 298 ARG A CA 1
ATOM 2392 C C . ARG A 1 298 ? 36.507 -12.756 0.734 1.00 82.44 298 ARG A C 1
ATOM 2394 O O . ARG A 1 298 ? 35.368 -13.016 1.103 1.00 82.44 298 ARG A O 1
ATOM 2401 N N . GLN A 1 299 ? 37.588 -13.050 1.458 1.00 85.56 299 GLN A N 1
ATOM 2402 C CA . GLN A 1 299 ? 37.540 -13.688 2.780 1.00 85.56 299 GLN A CA 1
ATOM 2403 C C . GLN A 1 299 ? 36.749 -12.836 3.780 1.00 85.56 299 GLN A C 1
ATOM 2405 O O . GLN A 1 299 ? 35.766 -13.320 4.337 1.00 85.56 299 GLN A O 1
ATOM 2410 N N . MET A 1 300 ? 37.086 -11.550 3.922 1.00 84.00 300 MET A N 1
ATOM 2411 C CA . MET A 1 300 ? 36.341 -10.609 4.764 1.00 84.00 300 MET A CA 1
ATOM 2412 C C . MET A 1 300 ? 34.871 -10.480 4.342 1.00 84.00 300 MET A C 1
ATOM 2414 O O . MET A 1 300 ? 34.010 -10.368 5.208 1.00 84.00 300 MET A O 1
ATOM 2418 N N . SER A 1 301 ? 34.551 -10.541 3.044 1.00 82.88 301 SER A N 1
ATOM 2419 C CA . SER A 1 301 ? 33.155 -10.553 2.578 1.00 82.88 301 SER A CA 1
ATOM 2420 C C . SER A 1 301 ? 32.424 -11.803 3.070 1.00 82.88 301 SER A C 1
ATOM 2422 O O . SER A 1 301 ? 31.364 -11.680 3.676 1.00 82.88 301 SER A O 1
ATOM 2424 N N . THR A 1 302 ? 33.022 -12.991 2.918 1.00 86.44 302 THR A N 1
ATOM 2425 C CA . THR A 1 302 ? 32.422 -14.240 3.421 1.00 86.44 302 THR A CA 1
ATOM 2426 C C . THR A 1 302 ? 32.333 -14.294 4.950 1.00 86.44 302 THR A C 1
ATOM 2428 O O . THR A 1 302 ? 31.381 -14.855 5.487 1.00 86.44 302 THR A O 1
ATOM 2431 N N . GLU A 1 303 ? 33.270 -13.673 5.677 1.00 88.12 303 GLU A N 1
ATOM 2432 C CA . GLU A 1 303 ? 33.185 -13.538 7.137 1.00 88.12 303 GLU A CA 1
ATOM 2433 C C . GLU A 1 303 ? 32.078 -12.561 7.554 1.00 88.12 303 GLU A C 1
ATOM 2435 O O . GLU A 1 303 ? 31.340 -12.850 8.493 1.00 88.12 303 GLU A O 1
ATOM 2440 N N . ILE A 1 304 ? 31.904 -11.440 6.847 1.00 85.38 304 ILE A N 1
ATOM 2441 C CA . ILE A 1 304 ? 30.800 -10.494 7.072 1.00 85.38 304 ILE A CA 1
ATOM 2442 C C . ILE A 1 304 ? 29.450 -11.157 6.774 1.00 85.38 304 ILE A C 1
ATOM 2444 O O . ILE A 1 304 ? 28.512 -10.988 7.554 1.00 85.38 304 ILE A O 1
ATOM 2448 N N . GLU A 1 305 ? 29.340 -11.940 5.701 1.00 88.50 305 GLU A N 1
ATOM 2449 C CA . GLU A 1 305 ? 28.136 -12.710 5.368 1.00 88.50 305 GLU A CA 1
ATOM 2450 C C . GLU A 1 305 ? 27.811 -13.737 6.465 1.00 88.50 305 GLU A C 1
ATOM 2452 O O . GLU A 1 305 ? 26.705 -13.714 7.008 1.00 88.50 305 GLU A O 1
ATOM 2457 N N . ALA A 1 306 ? 28.788 -14.548 6.886 1.00 88.94 306 ALA A N 1
ATOM 2458 C CA . ALA A 1 306 ? 28.619 -15.533 7.958 1.00 88.94 306 ALA A CA 1
ATOM 2459 C C . ALA A 1 306 ? 28.316 -14.893 9.329 1.00 88.94 306 ALA A C 1
ATOM 2461 O O . ALA A 1 306 ? 27.511 -15.417 10.103 1.00 88.94 306 ALA A O 1
ATOM 2462 N N . LEU A 1 307 ? 28.913 -13.738 9.646 1.00 89.69 307 LEU A N 1
ATOM 2463 C CA . LEU A 1 307 ? 28.583 -12.967 10.850 1.00 89.69 307 LEU A CA 1
ATOM 2464 C C . LEU A 1 307 ? 27.177 -12.359 10.765 1.00 89.69 307 LEU A C 1
ATOM 2466 O O . LEU A 1 307 ? 26.472 -12.336 11.770 1.00 89.69 307 LEU A O 1
ATOM 2470 N N . THR A 1 308 ? 26.741 -11.918 9.584 1.00 88.56 308 THR A N 1
ATOM 2471 C CA . THR A 1 308 ? 25.386 -11.388 9.362 1.00 88.56 308 THR A CA 1
ATOM 2472 C C . THR A 1 308 ? 24.332 -12.487 9.497 1.00 88.56 308 THR A C 1
ATOM 2474 O O . THR A 1 308 ? 23.302 -12.273 10.134 1.00 88.56 308 THR A O 1
ATOM 2477 N N . GLU A 1 309 ? 24.588 -13.680 8.957 1.00 92.38 309 GLU A N 1
ATOM 2478 C CA . GLU A 1 309 ? 23.739 -14.861 9.147 1.00 92.38 309 GLU A CA 1
ATOM 2479 C C . GLU A 1 309 ? 23.690 -15.282 10.624 1.00 92.38 309 GLU A C 1
ATOM 2481 O O . GLU A 1 309 ? 22.609 -15.452 11.184 1.00 92.38 309 GLU A O 1
ATOM 2486 N N . LYS A 1 310 ? 24.840 -15.326 11.306 1.00 91.31 310 LYS A N 1
ATOM 2487 C CA . LYS A 1 310 ? 24.907 -15.596 12.748 1.00 91.31 310 LYS A CA 1
ATOM 2488 C C . LYS A 1 310 ? 24.133 -14.568 13.585 1.00 91.31 310 LYS A C 1
ATOM 2490 O O . LYS A 1 310 ? 23.492 -14.953 14.557 1.00 91.31 310 LYS A O 1
ATOM 2495 N N . ILE A 1 311 ? 24.169 -13.284 13.223 1.00 89.56 311 ILE A N 1
ATOM 2496 C CA . ILE A 1 311 ? 23.395 -12.233 13.905 1.00 89.56 311 ILE A CA 1
ATOM 2497 C C . ILE A 1 311 ? 21.890 -12.438 13.693 1.00 89.56 311 ILE A C 1
ATOM 2499 O O . ILE A 1 311 ? 21.143 -12.322 14.660 1.00 89.56 311 ILE A O 1
ATOM 2503 N N . LYS A 1 312 ? 21.437 -12.805 12.484 1.00 91.38 312 LYS A N 1
ATOM 2504 C CA . LYS A 1 312 ? 20.025 -13.162 12.239 1.00 91.38 312 LYS A CA 1
ATOM 2505 C C . LYS A 1 312 ? 19.587 -14.344 13.103 1.00 91.38 312 LYS A C 1
ATOM 2507 O O . LYS A 1 312 ? 18.602 -14.228 13.821 1.00 91.38 312 LYS A O 1
ATOM 2512 N N . LEU A 1 313 ? 20.368 -15.425 13.118 1.00 91.12 313 LEU A N 1
ATOM 2513 C CA . LEU A 1 313 ? 20.073 -16.619 13.917 1.00 91.12 313 LEU A CA 1
ATOM 2514 C C . LEU A 1 313 ? 20.062 -16.337 15.430 1.00 91.12 313 LEU A C 1
ATOM 2516 O O . LEU A 1 313 ? 19.284 -16.947 16.158 1.00 91.12 313 LEU A O 1
ATOM 2520 N N . GLU A 1 314 ? 20.889 -15.409 15.926 1.00 90.12 314 GLU A N 1
ATOM 2521 C CA . GLU A 1 314 ? 20.834 -14.965 17.327 1.00 90.12 314 GLU A CA 1
ATOM 2522 C C . GLU A 1 314 ? 19.628 -14.050 17.619 1.00 90.12 314 GLU A C 1
ATOM 2524 O O . GLU A 1 314 ? 19.072 -14.130 18.712 1.00 90.12 314 GLU A O 1
ATOM 2529 N N . LEU A 1 315 ? 19.171 -13.232 16.660 1.00 91.12 315 LEU A N 1
ATOM 2530 C CA . LEU A 1 315 ? 17.934 -12.447 16.791 1.00 91.12 315 LEU A CA 1
ATOM 2531 C C . LEU A 1 315 ? 16.693 -13.353 16.801 1.00 91.12 315 LEU A C 1
ATOM 2533 O O . LEU A 1 315 ? 15.920 -13.296 17.753 1.00 91.12 315 LEU A O 1
ATOM 2537 N N . GLU A 1 316 ? 16.564 -14.265 15.835 1.00 93.38 316 GLU A N 1
ATOM 2538 C CA . GLU A 1 316 ? 15.500 -15.284 15.791 1.00 93.38 316 GLU A CA 1
ATOM 2539 C C . GLU A 1 316 ? 15.488 -16.128 17.082 1.00 93.38 316 GLU A C 1
ATOM 2541 O O . GLU A 1 316 ? 14.440 -16.399 17.669 1.00 93.38 316 GLU A O 1
ATOM 2546 N N . ARG A 1 317 ? 16.670 -16.490 17.600 1.00 92.69 317 ARG A N 1
ATOM 2547 C CA . ARG A 1 317 ? 16.829 -17.193 18.883 1.00 92.69 317 ARG A CA 1
ATOM 2548 C C . ARG A 1 317 ? 16.423 -16.350 20.096 1.00 92.69 317 ARG A C 1
ATOM 2550 O O . ARG A 1 317 ? 16.026 -16.939 21.102 1.00 92.69 317 ARG A O 1
ATOM 2557 N N . LEU A 1 318 ? 16.543 -15.024 20.050 1.00 89.12 318 LEU A N 1
ATOM 2558 C CA . LEU A 1 318 ? 16.082 -14.118 21.109 1.00 89.12 318 LEU A CA 1
ATOM 2559 C C . LEU A 1 318 ? 14.563 -13.903 21.048 1.00 89.12 318 LEU A C 1
ATOM 2561 O O . LEU A 1 318 ? 13.919 -13.925 22.095 1.00 89.12 318 LEU A O 1
ATOM 2565 N N . GLU A 1 319 ? 13.989 -13.788 19.851 1.00 92.81 319 GLU A N 1
ATOM 2566 C CA . GLU A 1 319 ? 12.538 -13.708 19.631 1.00 92.81 319 GLU A CA 1
ATOM 2567 C C . GLU A 1 319 ? 11.838 -15.001 20.079 1.00 92.81 319 GLU A C 1
ATOM 2569 O O . GLU A 1 319 ? 10.942 -14.965 20.920 1.00 92.81 319 GLU A O 1
ATOM 2574 N N . LEU A 1 320 ? 12.334 -16.170 19.662 1.00 92.50 320 LEU A N 1
ATOM 2575 C CA . LEU A 1 320 ? 11.828 -17.463 20.144 1.00 92.50 320 LEU A CA 1
ATOM 2576 C C . LEU A 1 320 ? 11.979 -17.629 21.668 1.00 92.50 320 LEU A C 1
ATOM 2578 O O . LEU A 1 320 ? 11.195 -18.337 22.297 1.00 92.50 320 LEU A O 1
ATOM 2582 N N . ARG A 1 321 ? 12.966 -16.977 22.299 1.00 92.19 321 ARG A N 1
ATOM 2583 C CA . ARG A 1 321 ? 13.119 -16.983 23.766 1.00 92.19 321 ARG A CA 1
ATOM 2584 C C . ARG A 1 321 ? 12.084 -16.114 24.470 1.00 92.19 321 ARG A C 1
ATOM 2586 O O . ARG A 1 321 ? 11.617 -16.529 25.529 1.00 92.19 321 ARG A O 1
ATOM 2593 N N . SER A 1 322 ? 11.721 -14.955 23.920 1.00 87.88 322 SER A N 1
ATOM 2594 C CA . SER A 1 322 ? 10.658 -14.122 24.494 1.00 87.88 322 SER A CA 1
ATOM 2595 C C . SER A 1 322 ? 9.278 -14.752 24.282 1.00 87.88 322 SER A C 1
ATOM 2597 O O . SER A 1 322 ? 8.469 -14.752 25.209 1.00 87.88 322 SER A O 1
ATOM 2599 N N . GLU A 1 323 ? 9.038 -15.393 23.135 1.00 94.44 323 GLU A N 1
ATOM 2600 C CA . GLU A 1 323 ? 7.812 -16.159 22.887 1.00 94.44 323 GLU A CA 1
ATOM 2601 C C . GLU A 1 323 ? 7.688 -17.363 23.839 1.00 94.44 323 GLU A C 1
ATOM 2603 O O . GLU A 1 323 ? 6.649 -17.539 24.476 1.00 94.44 323 GLU A O 1
ATOM 2608 N N . ILE A 1 324 ? 8.760 -18.144 24.034 1.00 91.75 324 ILE A N 1
ATOM 2609 C CA . ILE A 1 324 ? 8.777 -19.233 25.027 1.00 91.75 324 ILE A CA 1
ATOM 2610 C C . ILE A 1 324 ? 8.537 -18.701 26.450 1.00 91.75 324 ILE A C 1
ATOM 2612 O O . ILE A 1 324 ? 7.818 -19.349 27.208 1.00 91.75 324 ILE A O 1
ATOM 2616 N N . HIS A 1 325 ? 9.083 -17.536 26.818 1.00 91.31 325 HIS A N 1
ATOM 2617 C CA . HIS A 1 325 ? 8.842 -16.927 28.133 1.00 91.31 325 HIS A CA 1
ATOM 2618 C C . HIS A 1 325 ? 7.355 -16.602 28.337 1.00 91.31 325 HIS A C 1
ATOM 2620 O O . HIS A 1 325 ? 6.751 -17.081 29.296 1.00 91.31 325 HIS A O 1
ATOM 2626 N N . LEU A 1 326 ? 6.738 -15.904 27.377 1.00 93.25 326 LEU A N 1
ATOM 2627 C CA . LEU A 1 326 ? 5.310 -15.566 27.396 1.00 93.25 326 LEU A CA 1
ATOM 2628 C C . LEU A 1 326 ? 4.411 -16.812 27.420 1.00 93.25 326 LEU A C 1
ATOM 2630 O O . LEU A 1 326 ? 3.379 -16.829 28.094 1.00 93.25 326 LEU A O 1
ATOM 2634 N N . LEU A 1 327 ? 4.794 -17.878 26.710 1.00 90.69 327 LEU A N 1
ATOM 2635 C CA . LEU A 1 327 ? 4.080 -19.157 26.735 1.00 90.69 327 LEU A CA 1
ATOM 2636 C C . LEU A 1 327 ? 4.233 -19.888 28.078 1.00 90.69 327 LEU A C 1
ATOM 2638 O O . LEU A 1 327 ? 3.277 -20.526 28.519 1.00 90.69 327 LEU A O 1
ATOM 2642 N N . VAL A 1 328 ? 5.383 -19.780 28.753 1.00 91.75 328 VAL A N 1
ATOM 2643 C CA . VAL A 1 328 ? 5.587 -20.314 30.111 1.00 91.75 328 VAL A CA 1
ATOM 2644 C C . VAL A 1 328 ? 4.768 -19.528 31.133 1.00 91.75 328 VAL A C 1
ATOM 2646 O O . VAL A 1 328 ? 3.996 -20.147 31.860 1.00 91.75 328 VAL A O 1
ATOM 2649 N N . GLU A 1 329 ? 4.833 -18.194 31.132 1.00 91.69 329 GLU A N 1
ATOM 2650 C CA . GLU A 1 329 ? 4.024 -17.334 32.013 1.00 91.69 329 GLU A CA 1
ATOM 2651 C C . GLU A 1 329 ? 2.524 -17.606 31.836 1.00 91.69 329 GLU A C 1
ATOM 2653 O O . GLU A 1 329 ? 1.785 -17.771 32.810 1.00 91.69 329 GLU A O 1
ATOM 2658 N N . ARG A 1 330 ? 2.065 -17.750 30.585 1.00 91.62 330 ARG A N 1
ATOM 2659 C CA . ARG A 1 330 ? 0.672 -18.099 30.283 1.00 91.62 330 ARG A CA 1
ATOM 2660 C C . ARG A 1 330 ? 0.309 -19.521 30.721 1.00 91.62 330 ARG A C 1
ATOM 2662 O O . ARG A 1 330 ? -0.822 -19.735 31.157 1.00 91.62 330 ARG A O 1
ATOM 2669 N N . ARG A 1 331 ? 1.235 -20.486 30.647 1.00 90.25 331 ARG A N 1
ATOM 2670 C CA . ARG A 1 331 ? 1.024 -21.844 31.183 1.00 90.25 331 ARG A CA 1
ATOM 2671 C C . ARG A 1 331 ? 0.918 -21.821 32.705 1.00 90.25 331 ARG A C 1
ATOM 2673 O O . ARG A 1 331 ? 0.039 -22.476 33.249 1.00 90.25 331 ARG A O 1
ATOM 2680 N N . GLU A 1 332 ? 1.769 -21.058 33.385 1.00 91.56 332 GLU A N 1
ATOM 2681 C CA . GLU A 1 332 ? 1.765 -20.939 34.845 1.00 91.56 332 GLU A CA 1
ATOM 2682 C C . GLU A 1 332 ? 0.512 -20.223 35.362 1.00 91.56 332 GLU A C 1
ATOM 2684 O O . GLU A 1 332 ? -0.079 -20.679 36.341 1.00 91.56 332 GLU A O 1
ATOM 2689 N N . ALA A 1 333 ? 0.036 -19.185 34.667 1.00 89.62 333 ALA A N 1
ATOM 2690 C CA . ALA A 1 333 ? -1.248 -18.547 34.958 1.00 89.62 333 ALA A CA 1
ATOM 2691 C C . ALA A 1 333 ? -2.429 -19.528 34.811 1.00 89.62 333 ALA A C 1
ATOM 2693 O O . ALA A 1 333 ? -3.247 -19.648 35.722 1.00 89.62 333 ALA A O 1
ATOM 2694 N N . LEU A 1 334 ? -2.483 -20.292 33.711 1.00 87.69 334 LEU A N 1
ATOM 2695 C CA . LEU A 1 334 ? -3.515 -21.318 33.497 1.00 87.69 334 LEU A CA 1
ATOM 2696 C C . LEU A 1 334 ? -3.411 -22.478 34.500 1.00 87.69 334 LEU A C 1
ATOM 2698 O O . LEU A 1 334 ? -4.429 -23.002 34.944 1.00 87.69 334 LEU A O 1
ATOM 2702 N N . GLU A 1 335 ? -2.202 -22.865 34.907 1.00 89.38 335 GLU A N 1
ATOM 2703 C CA . GLU A 1 335 ? -1.994 -23.833 35.984 1.00 89.38 335 GLU A CA 1
ATOM 2704 C C . GLU A 1 335 ? -2.492 -23.311 37.338 1.00 89.38 335 GLU A C 1
ATOM 2706 O O . GLU A 1 335 ? -3.050 -24.090 38.109 1.00 89.38 335 GLU A O 1
ATOM 2711 N N . GLN A 1 336 ? -2.286 -22.028 37.653 1.00 90.06 336 GLN A N 1
ATOM 2712 C CA . GLN A 1 336 ? -2.801 -21.411 38.879 1.00 90.06 336 GLN A CA 1
ATOM 2713 C C . GLN A 1 336 ? -4.330 -21.311 38.857 1.00 90.06 336 GLN A C 1
ATOM 2715 O O . GLN A 1 336 ? -4.964 -21.644 39.856 1.00 90.06 336 GLN A O 1
ATOM 2720 N N . GLU A 1 337 ? -4.928 -20.945 37.721 1.00 88.25 337 GLU A N 1
ATOM 2721 C CA . GLU A 1 337 ? -6.386 -20.904 37.563 1.00 88.25 337 GLU A CA 1
ATOM 2722 C C . GLU A 1 337 ? -7.016 -22.307 37.632 1.00 88.25 337 GLU A C 1
ATOM 2724 O O . GLU A 1 337 ? -8.056 -22.502 38.258 1.00 88.25 337 GLU A O 1
ATOM 2729 N N . LEU A 1 338 ? -6.365 -23.325 37.058 1.00 88.62 338 LEU A N 1
ATOM 2730 C CA . LEU A 1 338 ? -6.804 -24.715 37.189 1.00 88.62 338 LEU A CA 1
ATOM 2731 C C . LEU A 1 338 ? -6.705 -25.202 38.644 1.00 88.62 338 LEU A C 1
ATOM 2733 O O . LEU A 1 338 ? -7.604 -25.894 39.120 1.00 88.62 338 LEU A O 1
ATOM 2737 N N . LYS A 1 339 ? -5.643 -24.819 39.368 1.00 91.50 339 LYS A N 1
ATOM 2738 C CA . LYS A 1 339 ? -5.471 -25.138 40.795 1.00 91.50 339 LYS A CA 1
ATOM 2739 C C . LYS A 1 339 ? -6.545 -24.455 41.649 1.00 91.50 339 LYS A C 1
ATOM 2741 O O . LYS A 1 339 ? -7.155 -25.141 42.463 1.00 91.50 339 LYS A O 1
ATOM 2746 N N . SER A 1 340 ? -6.842 -23.170 41.426 1.00 88.00 340 SER A N 1
ATOM 2747 C CA . SER A 1 340 ? -7.876 -22.448 42.185 1.00 88.00 340 SER A CA 1
ATOM 2748 C C . SER A 1 340 ? -9.292 -22.957 41.889 1.00 88.00 340 SER A C 1
ATOM 2750 O O . SER A 1 340 ? -10.062 -23.184 42.824 1.00 88.00 340 SER A O 1
ATOM 2752 N N . ARG A 1 341 ? -9.617 -23.242 40.617 1.00 88.75 341 ARG A N 1
ATOM 2753 C CA . ARG A 1 341 ? -10.870 -23.915 40.222 1.00 88.75 341 ARG A CA 1
ATOM 2754 C C . ARG A 1 341 ? -10.995 -25.305 40.854 1.00 88.75 341 ARG A C 1
ATOM 2756 O O . ARG A 1 341 ? -12.081 -25.663 41.295 1.00 88.75 341 ARG A O 1
ATOM 2763 N N . SER A 1 342 ? -9.903 -26.068 40.941 1.00 87.56 342 SER A N 1
ATOM 2764 C CA . SER A 1 342 ? -9.883 -27.388 41.591 1.00 87.56 342 SER A CA 1
ATOM 2765 C C . SER A 1 342 ? -10.139 -27.296 43.101 1.00 87.56 342 SER A C 1
ATOM 2767 O O . SER A 1 342 ? -10.975 -28.027 43.627 1.00 87.56 342 SER A O 1
ATOM 2769 N N . THR A 1 343 ? -9.501 -26.351 43.804 1.00 88.88 343 THR A N 1
ATOM 2770 C CA . THR A 1 343 ? -9.764 -26.130 45.238 1.00 88.88 343 THR A CA 1
ATOM 2771 C C . THR A 1 343 ? -11.176 -25.614 45.507 1.00 88.88 343 THR A C 1
ATOM 2773 O O . THR A 1 343 ? -11.787 -26.042 46.479 1.00 88.88 343 THR A O 1
ATOM 2776 N N . ALA A 1 344 ? -11.723 -24.756 44.639 1.00 88.56 344 ALA A N 1
ATOM 2777 C CA . ALA A 1 344 ? -13.111 -24.310 44.745 1.00 88.56 344 ALA A CA 1
ATOM 2778 C C . ALA A 1 344 ? -14.092 -25.470 44.506 1.00 88.56 344 ALA A C 1
ATOM 2780 O O . ALA A 1 344 ? -15.015 -25.659 45.285 1.00 88.56 344 ALA A O 1
ATOM 2781 N N . ALA A 1 345 ? -13.859 -26.309 43.491 1.00 85.81 345 ALA A N 1
ATOM 2782 C CA . ALA A 1 345 ? -14.690 -27.486 43.240 1.00 85.81 345 ALA A CA 1
ATOM 2783 C C . ALA A 1 345 ? -14.690 -28.470 44.425 1.00 85.81 345 ALA A C 1
ATOM 2785 O O . ALA A 1 345 ? -15.747 -28.990 44.773 1.00 85.81 345 ALA A O 1
ATOM 2786 N N . LEU A 1 346 ? -13.535 -28.689 45.068 1.00 88.88 346 LEU A N 1
ATOM 2787 C CA . LEU A 1 346 ? -13.453 -29.483 46.297 1.00 88.88 346 LEU A CA 1
ATOM 2788 C C . LEU A 1 346 ? -14.252 -28.840 47.436 1.00 88.88 346 LEU A C 1
ATOM 2790 O O . LEU A 1 346 ? -15.087 -29.522 48.027 1.00 88.88 346 LEU A O 1
ATOM 2794 N N . HIS A 1 347 ? -14.070 -27.540 47.686 1.00 87.19 347 HIS A N 1
ATOM 2795 C CA . HIS A 1 347 ? -14.787 -26.839 48.751 1.00 87.19 347 HIS A CA 1
ATOM 2796 C C . HIS A 1 347 ? -16.307 -26.898 48.553 1.00 87.19 347 HIS A C 1
ATOM 2798 O O . HIS A 1 347 ? -17.010 -27.338 49.453 1.00 87.19 347 HIS A O 1
ATOM 2804 N N . ASN A 1 348 ? -16.803 -26.629 47.340 1.00 85.00 348 ASN A N 1
ATOM 2805 C CA . ASN A 1 348 ? -18.222 -26.772 47.007 1.00 85.00 348 ASN A CA 1
ATOM 2806 C C . ASN A 1 348 ? -18.745 -28.207 47.253 1.00 85.00 348 ASN A C 1
ATOM 2808 O O . ASN A 1 348 ? -19.897 -28.391 47.639 1.00 85.00 348 ASN A O 1
ATOM 2812 N N . THR A 1 349 ? -17.930 -29.252 47.036 1.00 85.38 349 THR A N 1
ATOM 2813 C CA . THR A 1 349 ? -18.341 -30.635 47.364 1.00 85.38 349 THR A CA 1
ATOM 2814 C C . THR A 1 349 ? -18.320 -30.947 48.861 1.00 85.38 349 THR A C 1
ATOM 2816 O O . THR A 1 349 ? -19.080 -31.812 49.297 1.00 85.38 349 THR A O 1
ATOM 2819 N N . GLU A 1 350 ? -17.499 -30.248 49.647 1.00 87.19 350 GLU A N 1
ATOM 2820 C CA . GLU A 1 350 ? -17.488 -30.324 51.112 1.00 87.19 350 GLU A CA 1
ATOM 2821 C C . GLU A 1 350 ? -18.680 -29.558 51.710 1.00 87.19 350 GLU A C 1
ATOM 2823 O O . GLU A 1 350 ? -19.382 -30.113 52.554 1.00 87.19 350 GLU A O 1
ATOM 2828 N N . GLU A 1 351 ? -18.982 -28.355 51.205 1.00 86.69 351 GLU A N 1
ATOM 2829 C CA . GLU A 1 351 ? -20.180 -27.566 51.538 1.00 86.69 351 GLU A CA 1
ATOM 2830 C C . GLU A 1 351 ? -21.457 -28.385 51.286 1.00 86.69 351 GLU A C 1
ATOM 2832 O O . GLU A 1 351 ? -22.210 -28.657 52.219 1.00 86.69 351 GLU A O 1
ATOM 2837 N N . VAL A 1 352 ? -21.647 -28.912 50.069 1.00 86.62 352 VAL A N 1
ATOM 2838 C CA . VAL A 1 352 ? -22.813 -29.751 49.722 1.00 86.62 352 VAL A CA 1
ATOM 2839 C C . VAL A 1 352 ? -22.865 -31.053 50.538 1.00 86.62 352 VAL A C 1
ATOM 2841 O O . VAL A 1 352 ? -23.946 -31.597 50.784 1.00 86.62 352 VAL A O 1
ATOM 2844 N N . ALA A 1 353 ? -21.726 -31.591 50.989 1.00 86.19 353 ALA A N 1
ATOM 2845 C CA . ALA A 1 353 ? -21.712 -32.730 51.909 1.00 86.19 353 ALA A CA 1
ATOM 2846 C C . ALA A 1 353 ? -22.147 -32.331 53.332 1.00 86.19 353 ALA A C 1
ATOM 2848 O O . ALA A 1 353 ? -22.866 -33.098 53.981 1.00 86.19 353 ALA A O 1
ATOM 2849 N N . GLN A 1 354 ? -21.767 -31.138 53.796 1.00 88.81 354 GLN A N 1
ATOM 2850 C CA . GLN A 1 354 ? -22.170 -30.592 55.089 1.00 88.81 354 GLN A CA 1
ATOM 2851 C C . GLN A 1 354 ? -23.656 -30.200 55.104 1.00 88.81 354 GLN A C 1
ATOM 2853 O O . GLN A 1 354 ? -24.376 -30.648 55.993 1.00 88.81 354 GLN A O 1
ATOM 2858 N N . GLU A 1 355 ? -24.162 -29.498 54.088 1.00 85.12 355 GLU A N 1
ATOM 2859 C CA . GLU A 1 355 ? -25.594 -29.194 53.921 1.00 85.12 355 GLU A CA 1
ATOM 2860 C C . GLU A 1 355 ? -26.454 -30.467 53.958 1.00 85.12 355 GLU A C 1
ATOM 2862 O O . GLU A 1 355 ? -27.501 -30.522 54.606 1.00 85.12 355 GLU A O 1
ATOM 2867 N N . ARG A 1 356 ? -25.991 -31.548 53.313 1.00 90.81 356 ARG A N 1
ATOM 2868 C CA . ARG A 1 356 ? -26.657 -32.861 53.356 1.00 90.81 356 ARG A CA 1
ATOM 2869 C C . ARG A 1 356 ? -26.604 -33.513 54.737 1.00 90.81 356 ARG A C 1
ATOM 2871 O O . ARG A 1 356 ? -27.538 -34.243 55.083 1.00 90.81 356 ARG A O 1
ATOM 2878 N N . ALA A 1 357 ? -25.555 -33.280 55.524 1.00 87.62 357 ALA A N 1
ATOM 2879 C CA . ALA A 1 357 ? -25.473 -33.749 56.905 1.00 87.62 357 ALA A CA 1
ATOM 2880 C C . ALA A 1 357 ? -26.420 -32.952 57.820 1.00 87.62 357 ALA A C 1
ATOM 2882 O O . ALA A 1 357 ? -27.183 -33.552 58.579 1.00 87.62 357 ALA A O 1
ATOM 2883 N N . GLU A 1 358 ? -26.442 -31.625 57.690 1.00 88.00 358 GLU A N 1
ATOM 2884 C CA . GLU A 1 358 ? -27.317 -30.721 58.444 1.00 88.00 358 GLU A CA 1
ATOM 2885 C C . GLU A 1 358 ? -28.797 -30.953 58.107 1.00 88.00 358 GLU A C 1
ATOM 2887 O O . GLU A 1 358 ? -29.616 -31.124 59.009 1.00 88.00 358 GLU A O 1
ATOM 2892 N N . SER A 1 359 ? -29.140 -31.105 56.826 1.00 86.44 359 SER A N 1
ATOM 2893 C CA . SER A 1 359 ? -30.488 -31.470 56.367 1.00 86.44 359 SER A CA 1
ATOM 2894 C C . SER A 1 359 ? -30.946 -32.833 56.911 1.00 86.44 359 SER A C 1
ATOM 2896 O O . SER A 1 359 ? -32.084 -32.977 57.368 1.00 86.44 359 SER A O 1
ATOM 2898 N N . ASN A 1 360 ? -30.057 -33.836 56.977 1.00 89.00 360 ASN A N 1
ATOM 2899 C CA . ASN A 1 360 ? -30.382 -35.111 57.629 1.00 89.00 360 ASN A CA 1
ATOM 2900 C C . ASN A 1 360 ? -30.544 -34.979 59.152 1.00 89.00 360 ASN A C 1
ATOM 2902 O O . ASN A 1 360 ? -31.434 -35.618 59.713 1.00 89.00 360 ASN A O 1
ATOM 2906 N N . ALA A 1 361 ? -29.744 -34.145 59.821 1.00 90.25 361 ALA A N 1
ATOM 2907 C CA . ALA A 1 361 ? -29.901 -33.870 61.249 1.00 90.25 361 ALA A CA 1
ATOM 2908 C C . ALA A 1 361 ? -31.232 -33.155 61.547 1.00 90.25 361 ALA A C 1
ATOM 2910 O O . ALA A 1 361 ? -31.948 -33.552 62.466 1.00 90.25 361 ALA A O 1
ATOM 2911 N N . LEU A 1 362 ? -31.613 -32.170 60.726 1.00 88.75 362 LEU A N 1
ATOM 2912 C CA . LEU A 1 362 ? -32.906 -31.483 60.796 1.00 88.75 362 LEU A CA 1
ATOM 2913 C C . LEU A 1 362 ? -34.078 -32.434 60.523 1.00 88.75 362 LEU A C 1
ATOM 2915 O O . LEU A 1 362 ? -35.087 -32.364 61.224 1.00 88.75 362 LEU A O 1
ATOM 2919 N N . ARG A 1 363 ? -33.947 -33.368 59.569 1.00 93.31 363 ARG A N 1
ATOM 2920 C CA . ARG A 1 363 ? -34.957 -34.411 59.330 1.00 93.31 363 ARG A CA 1
ATOM 2921 C C . ARG A 1 363 ? -35.129 -35.324 60.547 1.00 93.31 363 ARG A C 1
ATOM 2923 O O . ARG A 1 363 ? -36.259 -35.541 60.971 1.00 93.31 363 ARG A O 1
ATOM 2930 N N . ILE A 1 364 ? -34.036 -35.801 61.145 1.00 91.31 364 ILE A N 1
ATOM 2931 C CA . ILE A 1 364 ? -34.081 -36.637 62.358 1.00 91.31 364 ILE A CA 1
ATOM 2932 C C . ILE A 1 364 ? -34.690 -35.860 63.537 1.00 91.31 364 ILE A C 1
ATOM 2934 O O . ILE A 1 364 ? -35.501 -36.408 64.282 1.00 91.31 364 ILE A O 1
ATOM 2938 N N . LEU A 1 365 ? -34.357 -34.574 63.695 1.00 92.12 365 LEU A N 1
ATOM 2939 C CA . LEU A 1 365 ? -34.949 -33.714 64.724 1.00 92.12 365 LEU A CA 1
ATOM 2940 C C . LEU A 1 365 ? -36.455 -33.505 64.495 1.00 92.12 365 LEU A C 1
ATOM 2942 O O . LEU A 1 365 ? -37.232 -33.571 65.446 1.00 92.12 365 LEU A O 1
ATOM 2946 N N . LYS A 1 366 ? -36.883 -33.311 63.241 1.00 89.69 366 LYS A N 1
ATOM 2947 C CA . LYS A 1 366 ? -38.301 -33.229 62.869 1.00 89.69 366 LYS A CA 1
ATOM 2948 C C . LYS A 1 366 ? -39.037 -34.530 63.198 1.00 89.69 366 LYS A C 1
ATOM 2950 O O . LYS A 1 366 ? -40.067 -34.473 63.862 1.00 89.69 366 LYS A O 1
ATOM 2955 N N . GLU A 1 367 ? -38.493 -35.680 62.803 1.00 92.12 367 GLU A N 1
ATOM 2956 C CA . GLU A 1 367 ? -39.054 -37.005 63.110 1.00 92.12 367 GLU A CA 1
ATOM 2957 C C . GLU A 1 367 ? -39.192 -37.206 64.634 1.00 92.12 367 GLU A C 1
ATOM 2959 O O . GLU A 1 367 ? -40.235 -37.652 65.112 1.00 92.12 367 GLU A O 1
ATOM 2964 N N . GLN A 1 368 ? -38.201 -36.778 65.428 1.00 88.94 368 GLN A N 1
ATOM 2965 C CA . GLN A 1 368 ? -38.276 -36.789 66.896 1.00 88.94 368 GLN A CA 1
ATOM 2966 C C . GLN A 1 368 ? -39.342 -35.834 67.460 1.00 88.94 368 GLN A C 1
ATOM 2968 O O . GLN A 1 368 ? -40.028 -36.189 68.422 1.00 88.94 368 GLN A O 1
ATOM 2973 N N . MET A 1 369 ? -39.514 -34.639 66.883 1.00 85.62 369 MET A N 1
ATOM 2974 C CA . MET A 1 369 ? -40.556 -33.694 67.300 1.00 85.62 369 MET A CA 1
ATOM 2975 C C . MET A 1 369 ? -41.963 -34.192 66.953 1.00 85.62 369 MET A C 1
ATOM 2977 O O . MET A 1 369 ? -42.858 -34.086 67.789 1.00 85.62 369 MET A O 1
ATOM 2981 N N . GLU A 1 370 ? -42.163 -34.772 65.768 1.00 90.56 370 GLU A N 1
ATOM 2982 C CA . GLU A 1 370 ? -43.436 -35.380 65.359 1.00 90.56 370 GLU A CA 1
ATOM 2983 C C . GLU A 1 370 ? -43.780 -36.583 66.252 1.00 90.56 370 GLU A C 1
ATOM 2985 O O . GLU A 1 370 ? -44.904 -36.674 66.756 1.00 90.56 370 GLU A O 1
ATOM 2990 N N . GLN A 1 371 ? -42.794 -37.432 66.566 1.00 90.44 371 GLN A N 1
ATOM 2991 C CA . GLN A 1 371 ? -42.942 -38.521 67.534 1.00 90.44 371 GLN A CA 1
ATOM 2992 C C . GLN A 1 371 ? -43.368 -37.982 68.911 1.00 90.44 371 GLN A C 1
ATOM 2994 O O . GLN A 1 371 ? -44.394 -38.409 69.440 1.00 90.44 371 GLN A O 1
ATOM 2999 N N . ALA A 1 372 ? -42.648 -37.002 69.468 1.00 89.56 372 ALA A N 1
ATOM 3000 C CA . ALA A 1 372 ? -42.945 -36.413 70.777 1.00 89.56 372 ALA A CA 1
ATOM 3001 C C . ALA A 1 372 ? -44.312 -35.701 70.832 1.00 89.56 372 ALA A C 1
ATOM 3003 O O . ALA A 1 372 ? -44.981 -35.716 71.870 1.00 89.56 372 ALA A O 1
ATOM 3004 N N . LEU A 1 373 ? -44.747 -35.102 69.721 1.00 89.25 373 LEU A N 1
ATOM 3005 C CA . LEU A 1 373 ? -46.045 -34.444 69.596 1.00 89.25 373 LEU A CA 1
ATOM 3006 C C . LEU A 1 373 ? -47.189 -35.469 69.527 1.00 89.25 373 LEU A C 1
ATOM 3008 O O . LEU A 1 373 ? -48.204 -35.275 70.198 1.00 89.25 373 LEU A O 1
ATOM 3012 N N . SER A 1 374 ? -47.005 -36.591 68.820 1.00 89.56 374 SER A N 1
ATOM 3013 C CA . SER A 1 374 ? -47.951 -37.720 68.847 1.00 89.56 374 SER A CA 1
ATOM 3014 C C . SER A 1 374 ? -48.072 -38.327 70.253 1.00 89.56 374 SER A C 1
ATOM 3016 O O . SER A 1 374 ? -49.176 -38.562 70.744 1.00 89.56 374 SER A O 1
ATOM 3018 N N . ASP A 1 375 ? -46.949 -38.458 70.963 1.00 91.81 375 ASP A N 1
ATOM 3019 C CA . ASP A 1 375 ? -46.880 -38.919 72.351 1.00 91.81 375 ASP A CA 1
ATOM 3020 C C . ASP A 1 375 ? -47.661 -37.986 73.293 1.00 91.81 375 ASP A C 1
ATOM 3022 O O . ASP A 1 375 ? -48.425 -38.434 74.153 1.00 91.81 375 ASP A O 1
ATOM 3026 N N . ALA A 1 376 ? -47.514 -36.669 73.114 1.00 86.75 376 ALA A N 1
ATOM 3027 C CA . ALA A 1 376 ? -48.263 -35.666 73.864 1.00 86.75 376 ALA A CA 1
ATOM 3028 C C . ALA A 1 376 ? -49.769 -35.711 73.547 1.00 86.75 376 ALA A C 1
ATOM 3030 O O . ALA A 1 376 ? -50.587 -35.641 74.467 1.00 86.75 376 ALA A O 1
ATOM 3031 N N . GLN A 1 377 ? -50.147 -35.890 72.276 1.00 86.06 377 GLN A N 1
ATOM 3032 C CA . GLN A 1 377 ? -51.542 -36.058 71.858 1.00 86.06 377 GLN A CA 1
ATOM 3033 C C . GLN A 1 377 ? -52.171 -37.333 72.437 1.00 86.06 377 GLN A C 1
ATOM 3035 O O . GLN A 1 377 ? -53.288 -37.273 72.950 1.00 86.06 377 GLN A O 1
ATOM 3040 N N . HIS A 1 378 ? -51.457 -38.463 72.453 1.00 89.88 378 HIS A N 1
ATOM 3041 C CA . HIS A 1 378 ? -51.929 -39.696 73.089 1.00 89.88 378 HIS A CA 1
ATOM 3042 C C . HIS A 1 378 ? -52.130 -39.528 74.602 1.00 89.88 378 HIS A C 1
ATOM 3044 O O . HIS A 1 378 ? -53.161 -39.948 75.133 1.00 89.88 378 HIS A O 1
ATOM 3050 N N . ARG A 1 379 ? -51.208 -38.853 75.303 1.00 91.62 379 ARG A N 1
ATOM 3051 C CA . ARG A 1 379 ? -51.355 -38.545 76.741 1.00 91.62 379 ARG A CA 1
ATOM 3052 C C . ARG A 1 379 ? -52.537 -37.605 77.014 1.00 91.62 379 ARG A C 1
ATOM 3054 O O . ARG A 1 379 ? -53.272 -37.822 77.975 1.00 91.62 379 ARG A O 1
ATOM 3061 N N . LEU A 1 380 ? -52.750 -36.593 76.168 1.00 85.50 380 LEU A N 1
ATOM 3062 C CA . LEU A 1 380 ? -53.904 -35.688 76.256 1.00 85.50 380 LEU A CA 1
ATOM 3063 C C . LEU A 1 380 ? -55.226 -36.409 75.962 1.00 85.50 380 LEU A C 1
ATOM 3065 O O . LEU A 1 380 ? -56.197 -36.190 76.678 1.00 85.50 380 LEU A O 1
ATOM 3069 N N . SER A 1 381 ? -55.260 -37.307 74.975 1.00 90.50 381 SER A N 1
ATOM 3070 C CA . SER A 1 381 ? -56.423 -38.154 74.686 1.00 90.50 381 SER A CA 1
ATOM 3071 C C . SER A 1 381 ? -56.762 -39.059 75.874 1.00 90.50 381 SER A C 1
ATOM 3073 O O . SER A 1 381 ? -57.907 -39.066 76.322 1.00 90.50 381 SER A O 1
ATOM 3075 N N . ALA A 1 382 ? -55.767 -39.731 76.464 1.00 90.50 382 ALA A N 1
ATOM 3076 C CA . ALA A 1 382 ? -55.958 -40.533 77.672 1.00 90.50 382 ALA A CA 1
ATOM 3077 C C . ALA A 1 382 ? -56.517 -39.695 78.837 1.00 90.50 382 ALA A C 1
ATOM 3079 O O . ALA A 1 382 ? -57.501 -40.092 79.459 1.00 90.50 382 ALA A O 1
ATOM 3080 N N . LYS A 1 383 ? -55.969 -38.495 79.082 1.00 89.25 383 LYS A N 1
ATOM 3081 C CA . LYS A 1 383 ? -56.468 -37.588 80.130 1.00 89.25 383 LYS A CA 1
ATOM 3082 C C . LYS A 1 383 ? -57.851 -37.005 79.833 1.00 89.25 383 LYS A C 1
ATOM 3084 O O . LYS A 1 383 ? -58.616 -36.792 80.768 1.00 89.25 383 LYS A O 1
ATOM 3089 N N . ASN A 1 384 ? -58.209 -36.796 78.567 1.00 88.50 384 ASN A N 1
ATOM 3090 C CA . ASN A 1 384 ? -59.564 -36.403 78.186 1.00 88.50 384 ASN A CA 1
ATOM 3091 C C . ASN A 1 384 ? -60.568 -37.541 78.431 1.00 88.50 384 ASN A C 1
ATOM 3093 O O . ASN A 1 384 ? -61.668 -37.284 78.911 1.00 88.50 384 ASN A O 1
ATOM 3097 N N . ASN A 1 385 ? -60.178 -38.794 78.177 1.00 88.06 385 ASN A N 1
ATOM 3098 C CA . ASN A 1 385 ? -61.005 -39.970 78.456 1.00 88.06 385 ASN A CA 1
ATOM 3099 C C . ASN A 1 385 ? -61.165 -40.205 79.972 1.00 88.06 385 ASN A C 1
ATOM 3101 O O . ASN A 1 385 ? -62.273 -40.469 80.433 1.00 88.06 385 ASN A O 1
ATOM 3105 N N . GLU A 1 386 ? -60.098 -40.032 80.764 1.00 89.56 386 GLU A N 1
ATOM 3106 C CA . GLU A 1 386 ? -60.177 -40.010 82.236 1.00 89.56 386 GLU A CA 1
ATOM 3107 C C . GLU A 1 386 ? -61.117 -38.902 82.740 1.00 89.56 386 GLU A C 1
ATOM 3109 O O . GLU A 1 386 ? -61.921 -39.138 83.639 1.00 89.56 386 GLU A O 1
ATOM 3114 N N . LEU A 1 387 ? -61.056 -37.704 82.144 1.00 84.44 387 LEU A N 1
ATOM 3115 C CA . LEU A 1 387 ? -61.963 -36.603 82.471 1.00 84.44 387 LEU A CA 1
ATOM 3116 C C . LEU A 1 387 ? -63.413 -36.897 82.075 1.00 84.44 387 LEU A C 1
ATOM 3118 O O . LEU A 1 387 ? -64.303 -36.537 82.838 1.00 84.44 387 LEU A O 1
ATOM 3122 N N . HIS A 1 388 ? -63.672 -37.555 80.942 1.00 83.69 388 HIS A N 1
ATOM 3123 C CA . HIS A 1 388 ? -65.030 -37.965 80.563 1.00 83.69 388 HIS A CA 1
ATOM 3124 C C . HIS A 1 388 ? -65.589 -38.990 81.554 1.00 83.69 388 HIS A C 1
ATOM 3126 O O . HIS A 1 388 ? -66.664 -38.763 82.100 1.00 83.69 388 HIS A O 1
ATOM 3132 N N . ALA A 1 389 ? -64.821 -40.029 81.901 1.00 85.44 389 ALA A N 1
ATOM 3133 C CA . ALA A 1 389 ? -65.213 -40.988 82.935 1.00 85.44 389 ALA A CA 1
ATOM 3134 C C . ALA A 1 389 ? -65.453 -40.307 84.300 1.00 85.44 389 ALA A C 1
ATOM 3136 O O . ALA A 1 389 ? -66.402 -40.640 85.011 1.00 85.44 389 ALA A O 1
ATOM 3137 N N . ALA A 1 390 ? -64.649 -39.300 84.661 1.00 80.69 390 ALA A N 1
ATOM 3138 C CA . ALA A 1 390 ? -64.889 -38.500 85.860 1.00 80.69 390 ALA A CA 1
ATOM 3139 C C . ALA A 1 390 ? -66.215 -37.716 85.778 1.00 80.69 390 ALA A C 1
ATOM 3141 O O . ALA A 1 390 ? -66.987 -37.752 86.736 1.00 80.69 390 ALA A O 1
ATOM 3142 N N . HIS A 1 391 ? -66.528 -37.076 84.644 1.00 80.44 391 HIS A N 1
ATOM 3143 C CA . HIS A 1 391 ? -67.808 -36.381 84.441 1.00 80.44 391 HIS A CA 1
ATOM 3144 C C . HIS A 1 391 ? -69.002 -37.346 84.479 1.00 80.44 391 HIS A C 1
ATOM 3146 O O . HIS A 1 391 ? -69.996 -37.029 85.125 1.00 80.44 391 HIS A O 1
ATOM 3152 N N . GLU A 1 392 ? -68.893 -38.542 83.896 1.00 81.69 392 GLU A N 1
ATOM 3153 C CA . GLU A 1 392 ? -69.916 -39.594 83.999 1.00 81.69 392 GLU A CA 1
ATOM 3154 C C . GLU A 1 392 ? -70.153 -40.012 85.462 1.00 81.69 392 GLU A C 1
ATOM 3156 O O . GLU A 1 392 ? -71.300 -40.118 85.901 1.00 81.69 392 GLU A O 1
ATOM 3161 N N . THR A 1 393 ? -69.091 -40.174 86.268 1.00 82.44 393 THR A N 1
ATOM 3162 C CA . THR A 1 393 ? -69.256 -40.463 87.707 1.00 82.44 393 THR A CA 1
ATOM 3163 C C . THR A 1 393 ? -69.841 -39.292 88.498 1.00 82.44 393 THR A C 1
ATOM 3165 O O . THR A 1 393 ? -70.589 -39.528 89.446 1.00 82.44 393 THR A O 1
ATOM 3168 N N . ILE A 1 394 ? -69.558 -38.042 88.113 1.00 79.25 394 ILE A N 1
ATOM 3169 C CA . ILE A 1 394 ? -70.176 -36.850 88.713 1.00 79.25 394 ILE A CA 1
ATOM 3170 C C . ILE A 1 394 ? -71.667 -36.807 88.366 1.00 79.25 394 ILE A C 1
ATOM 3172 O O . ILE A 1 394 ? -72.481 -36.686 89.277 1.00 79.25 394 ILE A O 1
ATOM 3176 N N . GLN A 1 395 ? -72.043 -37.006 87.101 1.00 81.31 395 GLN A N 1
ATOM 3177 C CA . GLN A 1 395 ? -73.444 -37.034 86.676 1.00 81.31 395 GLN A CA 1
ATOM 3178 C C . GLN A 1 395 ? -74.233 -38.138 87.405 1.00 81.31 395 GLN A C 1
ATOM 3180 O O . GLN A 1 395 ? -75.309 -37.876 87.939 1.00 81.31 395 GLN A O 1
ATOM 3185 N N . ALA A 1 396 ? -73.667 -39.342 87.545 1.00 76.69 396 ALA A N 1
ATOM 3186 C CA . ALA A 1 396 ? -74.286 -40.432 88.307 1.00 76.69 396 ALA A CA 1
ATOM 3187 C C . ALA A 1 396 ? -74.423 -40.136 89.822 1.00 76.69 396 ALA A C 1
ATOM 3189 O O . ALA A 1 396 ? -75.285 -40.705 90.501 1.00 76.69 396 ALA A O 1
ATOM 3190 N N . LEU A 1 397 ? -73.589 -39.248 90.377 1.00 73.81 397 LEU A N 1
ATOM 3191 C CA . LEU A 1 397 ? -73.730 -38.738 91.745 1.00 73.81 397 LEU A CA 1
ATOM 3192 C C . LEU A 1 397 ? -74.762 -37.603 91.836 1.00 73.81 397 LEU A C 1
ATOM 3194 O O . LEU A 1 397 ? -75.487 -37.532 92.828 1.00 73.81 397 LEU A O 1
ATOM 3198 N N . GLU A 1 398 ? -74.879 -36.752 90.816 1.00 75.50 398 GLU A N 1
ATOM 3199 C CA . GLU A 1 398 ? -75.898 -35.700 90.737 1.00 75.50 398 GLU A CA 1
ATOM 3200 C C . GLU A 1 398 ? -77.311 -36.272 90.563 1.00 75.50 398 GLU A C 1
ATOM 3202 O O . GLU A 1 398 ? -78.226 -35.834 91.261 1.00 75.50 398 GLU A O 1
ATOM 3207 N N . GLU A 1 399 ? -77.481 -37.308 89.736 1.00 71.25 399 GLU A N 1
ATOM 3208 C CA . GLU A 1 399 ? -78.737 -38.061 89.602 1.00 71.25 399 GLU A CA 1
ATOM 3209 C C . GLU A 1 399 ? -79.140 -38.695 90.946 1.00 71.25 399 GLU A C 1
ATOM 3211 O O . GLU A 1 399 ? -80.258 -38.484 91.423 1.00 71.25 399 GLU A O 1
ATOM 3216 N N . ARG A 1 400 ? -78.194 -39.331 91.658 1.00 68.12 400 ARG A N 1
ATOM 3217 C CA . ARG A 1 400 ? -78.412 -39.817 93.037 1.00 68.12 400 ARG A CA 1
ATOM 3218 C C . ARG A 1 400 ? -78.749 -38.701 94.035 1.00 68.12 400 ARG A C 1
ATOM 3220 O O . ARG A 1 400 ? -79.536 -38.925 94.953 1.00 68.12 400 ARG A O 1
ATOM 3227 N N . MET A 1 401 ? -78.194 -37.496 93.884 1.00 57.72 401 MET A N 1
ATOM 3228 C CA . MET A 1 401 ? -78.597 -36.326 94.683 1.00 57.72 401 MET A CA 1
ATOM 3229 C C . MET A 1 401 ? -79.966 -35.751 94.278 1.00 57.72 401 MET A C 1
ATOM 3231 O O . MET A 1 401 ? -80.538 -34.962 95.037 1.00 57.72 401 MET A O 1
ATOM 3235 N N . GLY A 1 402 ? -80.500 -36.128 93.115 1.00 57.75 402 GLY A N 1
ATOM 3236 C CA . GLY A 1 402 ? -81.889 -35.902 92.723 1.00 57.75 402 GLY A CA 1
ATOM 3237 C C . GLY A 1 402 ? -82.848 -36.744 93.564 1.00 57.75 402 GLY A C 1
ATOM 3238 O O . GLY A 1 402 ? -83.728 -36.186 94.223 1.00 57.75 402 GLY A O 1
ATOM 3239 N N . ASP A 1 403 ? -82.622 -38.059 93.623 1.00 56.03 403 ASP A N 1
ATOM 3240 C CA . ASP A 1 403 ? -83.480 -39.009 94.351 1.00 56.03 403 ASP A CA 1
ATOM 3241 C C . ASP A 1 403 ? -83.675 -38.622 95.831 1.00 56.03 403 ASP A C 1
ATOM 3243 O O . ASP A 1 403 ? -84.799 -38.615 96.348 1.00 56.03 403 ASP A O 1
ATOM 3247 N N . PHE A 1 404 ? -82.597 -38.204 96.507 1.00 48.88 404 PHE A N 1
ATOM 3248 C CA . PHE A 1 404 ? -82.625 -37.816 97.924 1.00 48.88 404 PHE A CA 1
ATOM 3249 C C . PHE A 1 404 ? -83.323 -36.474 98.235 1.00 48.88 404 PHE A C 1
ATOM 3251 O O . PHE A 1 404 ? -83.519 -36.159 99.409 1.00 48.88 404 PHE A O 1
ATOM 3258 N N . LYS A 1 405 ? -83.748 -35.683 97.237 1.00 43.00 405 LYS A N 1
ATOM 3259 C CA . LYS A 1 405 ? -84.475 -34.410 97.463 1.00 43.00 405 LYS A CA 1
ATOM 3260 C C . LYS A 1 405 ? -85.994 -34.567 97.618 1.00 43.00 405 LYS A C 1
ATOM 3262 O O . LYS A 1 405 ? -86.685 -33.579 97.864 1.00 43.00 405 LYS A O 1
ATOM 3267 N N . SER A 1 406 ? -86.523 -35.780 97.470 1.00 43.91 406 SER A N 1
ATOM 3268 C CA . SER A 1 406 ? -87.958 -36.023 97.268 1.00 43.91 406 SER A CA 1
ATOM 3269 C C . SER A 1 406 ? -88.864 -36.105 98.522 1.00 43.91 406 SER A C 1
ATOM 3271 O O . SER A 1 406 ? -90.079 -36.017 98.333 1.00 43.91 406 SER A O 1
ATOM 3273 N N . PRO A 1 407 ? -88.374 -36.193 99.785 1.00 48.34 407 PRO A N 1
ATOM 3274 C CA . PRO A 1 407 ? -89.269 -36.105 100.950 1.00 48.34 407 PRO A CA 1
ATOM 3275 C C . PRO A 1 407 ? -88.718 -35.302 102.159 1.00 48.34 407 PRO A C 1
ATOM 3277 O O . PRO A 1 407 ? -88.466 -35.883 103.213 1.00 48.34 407 PRO A O 1
ATOM 3280 N N . LEU A 1 408 ? -88.560 -33.967 102.073 1.00 38.72 408 LEU A N 1
ATOM 3281 C CA . LEU A 1 408 ? -88.156 -33.163 103.257 1.00 38.72 408 LEU A CA 1
ATOM 3282 C C . LEU A 1 408 ? -88.695 -31.713 103.381 1.00 38.72 408 LEU A C 1
ATOM 3284 O O . LEU A 1 408 ? -88.192 -30.942 104.195 1.00 38.72 408 LEU A O 1
ATOM 3288 N N . LEU A 1 409 ? -89.747 -31.321 102.646 1.00 41.62 409 LEU A N 1
ATOM 3289 C CA . LEU A 1 409 ? -90.361 -29.978 102.762 1.00 41.62 409 LEU A CA 1
ATOM 3290 C C . LEU A 1 409 ? -91.903 -29.990 102.779 1.00 41.62 409 LEU A C 1
ATOM 3292 O O . LEU A 1 409 ? -92.543 -29.377 101.928 1.00 41.62 409 LEU A O 1
ATOM 3296 N N . LEU A 1 410 ? -92.531 -30.658 103.762 1.00 42.72 410 LEU A N 1
ATOM 3297 C CA . LEU A 1 410 ? -94.001 -30.600 103.900 1.00 42.72 410 LEU A CA 1
ATOM 3298 C C . LEU A 1 410 ? -94.579 -30.780 105.324 1.00 42.72 410 LEU A C 1
ATOM 3300 O O . LEU A 1 410 ? -95.629 -31.396 105.468 1.00 42.72 410 LEU A O 1
ATOM 3304 N N . TYR A 1 411 ? -93.973 -30.219 106.389 1.00 33.84 411 TYR A N 1
ATOM 3305 C CA . TYR A 1 411 ? -94.721 -30.055 107.660 1.00 33.84 411 TYR A CA 1
ATOM 3306 C C . TYR A 1 411 ? -94.253 -28.958 108.647 1.00 33.84 411 TYR A C 1
ATOM 3308 O O . TYR A 1 411 ? -93.858 -29.264 109.772 1.00 33.84 411 TYR A O 1
ATOM 3316 N N . ARG A 1 412 ? -94.369 -27.658 108.306 1.00 38.28 412 ARG A N 1
ATOM 3317 C CA . ARG A 1 412 ? -94.474 -26.605 109.352 1.00 38.28 412 ARG A CA 1
ATOM 3318 C C . ARG A 1 412 ? -95.091 -25.268 108.905 1.00 38.28 412 ARG A C 1
ATOM 3320 O O . ARG A 1 412 ? -94.354 -24.349 108.563 1.00 38.28 412 ARG A O 1
ATOM 3327 N N . ARG A 1 413 ? -96.420 -25.093 109.044 1.00 38.41 413 ARG A N 1
ATOM 3328 C CA . ARG A 1 413 ? -97.030 -23.759 109.305 1.00 38.41 413 ARG A CA 1
ATOM 3329 C C . ARG A 1 413 ? -98.486 -23.781 109.821 1.00 38.41 413 ARG A C 1
ATOM 3331 O O . ARG A 1 413 ? -99.381 -23.234 109.187 1.00 38.41 413 ARG A O 1
ATOM 3338 N N . VAL A 1 414 ? -98.720 -24.348 111.010 1.00 38.44 414 VAL A N 1
ATOM 3339 C CA . VAL A 1 414 ? -100.004 -24.219 111.736 1.00 38.44 414 VAL A CA 1
ATOM 3340 C C . VAL A 1 414 ? -99.761 -23.972 113.240 1.00 38.44 414 VAL A C 1
ATOM 3342 O O . VAL A 1 414 ? -99.147 -24.805 113.895 1.00 38.44 414 VAL A O 1
ATOM 3345 N N . VAL A 1 415 ? -100.301 -22.849 113.746 1.00 37.12 415 VAL A N 1
ATOM 3346 C CA . VAL A 1 415 ? -100.677 -22.528 115.154 1.00 37.12 415 VAL A CA 1
ATOM 3347 C C . VAL A 1 415 ? -99.594 -22.221 116.227 1.00 37.12 415 VAL A C 1
ATOM 3349 O O . VAL A 1 415 ? -98.501 -22.778 116.260 1.00 37.12 415 VAL A O 1
ATOM 3352 N N . LEU A 1 416 ? -99.969 -21.281 117.115 1.00 40.78 416 LEU A N 1
ATOM 3353 C CA . LEU A 1 416 ? -99.367 -20.831 118.390 1.00 40.78 416 LEU A CA 1
ATOM 3354 C C . LEU A 1 416 ? -100.433 -20.948 119.522 1.00 40.78 416 LEU A C 1
ATOM 3356 O O . LEU A 1 416 ? -101.604 -21.111 119.191 1.00 40.78 416 LEU A O 1
ATOM 3360 N N . PHE A 1 417 ? -100.047 -20.680 120.793 1.00 30.34 417 PHE A N 1
ATOM 3361 C CA . PHE A 1 417 ? -100.815 -19.950 121.855 1.00 30.34 417 PHE A CA 1
ATOM 3362 C C . PHE A 1 417 ? -101.135 -20.698 123.191 1.00 30.34 417 PHE A C 1
ATOM 3364 O O . PHE A 1 417 ? -101.363 -21.903 123.177 1.00 30.34 417 PHE A O 1
ATOM 3371 N N . SER A 1 418 ? -101.246 -19.939 124.315 1.00 34.78 418 SER A N 1
ATOM 3372 C CA . SER A 1 418 ? -101.724 -20.300 125.701 1.00 34.78 418 SER A CA 1
ATOM 3373 C C . SER A 1 418 ? -100.777 -21.127 126.636 1.00 34.78 418 SER A C 1
ATOM 3375 O O . SER A 1 418 ? -99.981 -21.888 126.099 1.00 34.78 418 SER A O 1
ATOM 3377 N N . LEU A 1 419 ? -100.762 -21.090 128.004 1.00 32.78 419 LEU A N 1
ATOM 3378 C CA . LEU A 1 419 ? -101.192 -20.139 129.094 1.00 32.78 419 LEU A CA 1
ATOM 3379 C C . LEU A 1 419 ? -100.527 -20.477 130.498 1.00 32.78 419 LEU A C 1
ATOM 3381 O O . LEU A 1 419 ? -99.478 -21.112 130.479 1.00 32.78 419 LEU A O 1
ATOM 3385 N N . CYS A 1 420 ? -101.032 -20.037 131.693 1.00 42.16 420 CYS A N 1
ATOM 3386 C CA . CYS A 1 420 ? -100.297 -20.037 133.014 1.00 42.16 420 CYS A CA 1
ATOM 3387 C C . CYS A 1 420 ? -101.132 -19.991 134.378 1.00 42.16 420 CYS A C 1
ATOM 3389 O O . CYS A 1 420 ? -102.145 -19.301 134.394 1.00 42.16 420 CYS A O 1
ATOM 3391 N N . ASN A 1 421 ? -100.640 -20.611 135.503 1.00 41.03 421 ASN A N 1
ATOM 3392 C CA . ASN A 1 421 ? -100.829 -20.441 137.020 1.00 41.03 421 ASN A CA 1
ATOM 3393 C C . ASN A 1 421 ? -102.163 -20.627 137.873 1.00 41.03 421 ASN A C 1
ATOM 3395 O O . ASN A 1 421 ? -103.204 -20.213 137.382 1.00 41.03 421 ASN A O 1
ATOM 3399 N N . PHE A 1 422 ? -102.110 -21.102 139.183 1.00 39.00 422 PHE A N 1
ATOM 3400 C CA . PHE A 1 422 ? -102.901 -20.664 140.436 1.00 39.00 422 PHE A CA 1
ATOM 3401 C C . PHE A 1 422 ? -102.583 -21.289 141.897 1.00 39.00 422 PHE A C 1
ATOM 3403 O O . PHE A 1 422 ? -101.566 -21.968 142.002 1.00 39.00 422 PHE A O 1
ATOM 3410 N N . LEU A 1 423 ? -103.361 -21.001 143.019 1.00 42.12 423 LEU A N 1
ATOM 3411 C CA . LEU A 1 423 ? -103.015 -20.918 144.523 1.00 42.12 423 LEU A CA 1
ATOM 3412 C C . LEU A 1 423 ? -104.009 -21.408 145.723 1.00 42.12 423 LEU A C 1
ATOM 3414 O O . LEU A 1 423 ? -104.533 -22.509 145.604 1.00 42.12 423 LEU A O 1
ATOM 3418 N N . LEU A 1 424 ? -104.207 -20.696 146.906 1.00 45.41 424 LEU A N 1
ATOM 3419 C CA . LEU A 1 424 ? -104.263 -21.153 148.387 1.00 45.41 424 LEU A CA 1
ATOM 3420 C C . LEU A 1 424 ? -105.296 -20.488 149.451 1.00 45.41 424 LEU A C 1
ATOM 3422 O O . LEU A 1 424 ? -105.861 -19.453 149.105 1.00 45.41 424 LEU A O 1
ATOM 3426 N N . SER A 1 425 ? -105.543 -20.986 150.731 1.00 48.44 425 SER A N 1
ATOM 3427 C CA . SER A 1 425 ? -106.403 -20.365 151.861 1.00 48.44 425 SER A CA 1
ATOM 3428 C C . SER A 1 425 ? -106.356 -20.904 153.389 1.00 48.44 425 SER A C 1
ATOM 3430 O O . SER A 1 425 ? -105.623 -21.858 153.627 1.00 48.44 425 SER A O 1
ATOM 3432 N N . CYS A 1 426 ? -107.186 -20.362 154.365 1.00 45.75 426 CYS A N 1
ATOM 3433 C CA . CYS A 1 426 ? -107.628 -20.773 155.801 1.00 45.75 426 CYS A CA 1
ATOM 3434 C C . CYS A 1 426 ? -106.765 -20.482 157.122 1.00 45.75 426 CYS A C 1
ATOM 3436 O O . CYS A 1 426 ? -105.602 -20.157 156.928 1.00 45.75 426 CYS A O 1
ATOM 3438 N N . ALA A 1 427 ? -107.111 -20.610 158.469 1.00 45.50 427 ALA A N 1
ATOM 3439 C CA . ALA A 1 427 ? -108.270 -20.528 159.491 1.00 45.50 427 ALA A CA 1
ATOM 3440 C C . ALA A 1 427 ? -107.793 -20.929 160.992 1.00 45.50 427 ALA A C 1
ATOM 3442 O O . ALA A 1 427 ? -106.697 -21.476 161.017 1.00 45.50 427 ALA A O 1
ATOM 3443 N N . SER A 1 428 ? -108.374 -20.879 162.258 1.00 42.78 428 SER A N 1
ATOM 3444 C CA . SER A 1 428 ? -109.390 -20.154 163.162 1.00 42.78 428 SER A CA 1
ATOM 3445 C C . SER A 1 428 ? -109.391 -20.656 164.707 1.00 42.78 428 SER A C 1
ATOM 3447 O O . SER A 1 428 ? -108.736 -21.667 164.936 1.00 42.78 428 SER A O 1
ATOM 3449 N N . GLY A 1 429 ? -110.071 -20.066 165.770 1.00 45.34 429 GLY A N 1
ATOM 3450 C CA . GLY A 1 429 ? -110.050 -20.523 167.250 1.00 45.34 429 GLY A CA 1
ATOM 3451 C C . GLY A 1 429 ? -110.994 -19.898 168.400 1.00 45.34 429 GLY A C 1
ATOM 3452 O O . GLY A 1 429 ? -111.792 -19.029 168.066 1.00 45.34 429 GLY A O 1
ATOM 3453 N N . GLU A 1 430 ? -110.921 -20.317 169.723 1.00 42.56 430 GLU A N 1
ATOM 3454 C CA . GLU A 1 430 ? -111.770 -19.990 170.985 1.00 42.56 430 GLU A CA 1
ATOM 3455 C C . GLU A 1 430 ? -111.019 -20.153 172.401 1.00 42.56 430 GLU A C 1
ATOM 3457 O O . GLU A 1 430 ? -109.833 -20.453 172.312 1.00 42.56 430 GLU A O 1
ATOM 3462 N N . LEU A 1 431 ? -111.429 -20.050 173.733 1.00 41.00 431 LEU A N 1
ATOM 3463 C CA . LEU A 1 431 ? -112.608 -19.819 174.704 1.00 41.00 431 LEU A CA 1
ATOM 3464 C C . LEU A 1 431 ? -112.096 -19.326 176.163 1.00 41.00 431 LEU A C 1
ATOM 3466 O O . LEU A 1 431 ? -110.974 -18.835 176.157 1.00 41.00 431 LEU A O 1
ATOM 3470 N N . SER A 1 432 ? -112.615 -19.310 177.455 1.00 43.78 432 SER A N 1
ATOM 3471 C CA . SER A 1 432 ? -113.649 -19.936 178.400 1.00 43.78 432 SER A CA 1
ATOM 3472 C C . SER A 1 432 ? -113.921 -19.154 179.793 1.00 43.78 432 SER A C 1
ATOM 3474 O O . SER A 1 432 ? -113.644 -17.961 179.827 1.00 43.78 432 SER A O 1
ATOM 3476 N N . GLN A 1 433 ? -114.485 -19.722 180.928 1.00 39.84 433 GLN A N 1
ATOM 3477 C CA . GLN A 1 433 ? -115.218 -18.997 182.078 1.00 39.84 433 GLN A CA 1
ATOM 3478 C C . GLN A 1 433 ? -114.945 -19.228 183.663 1.00 39.84 433 GLN A C 1
ATOM 3480 O O . GLN A 1 433 ? -113.796 -19.130 184.101 1.00 39.84 433 GLN A O 1
ATOM 3485 N N . HIS A 1 434 ? -115.963 -19.352 184.592 1.00 35.03 434 HIS A N 1
ATOM 3486 C CA . HIS A 1 434 ? -115.986 -19.047 186.104 1.00 35.03 434 HIS A CA 1
ATOM 3487 C C . HIS A 1 434 ? -116.890 -19.962 187.042 1.00 35.03 434 HIS A C 1
ATOM 3489 O O . HIS A 1 434 ? -117.578 -20.796 186.468 1.00 35.03 434 HIS A O 1
ATOM 3495 N N . GLY A 1 435 ? -117.035 -19.931 188.417 1.00 37.84 435 GLY A N 1
ATOM 3496 C CA . GLY A 1 435 ? -116.399 -19.282 189.635 1.00 37.84 435 GLY A CA 1
ATOM 3497 C C . GLY A 1 435 ? -117.262 -19.212 190.988 1.00 37.84 435 GLY A C 1
ATOM 3498 O O . GLY A 1 435 ? -118.484 -19.194 190.880 1.00 37.84 435 GLY A O 1
ATOM 3499 N N . SER A 1 436 ? -116.697 -19.207 192.248 1.00 34.81 436 SER A N 1
ATOM 3500 C CA . SER A 1 436 ? -117.353 -18.881 193.597 1.00 34.81 436 SER A CA 1
ATOM 3501 C C . SER A 1 436 ? -116.406 -18.884 194.855 1.00 34.81 436 SER A C 1
ATOM 3503 O O . SER A 1 436 ? -115.586 -19.791 194.983 1.00 34.81 436 SER A O 1
ATOM 3505 N N . LYS A 1 437 ? -116.494 -18.030 195.909 1.00 53.69 437 LYS A N 1
ATOM 3506 C CA . LYS A 1 437 ? -116.563 -16.543 195.933 1.00 53.69 437 LYS A CA 1
ATOM 3507 C C . LYS A 1 437 ? -115.334 -15.885 196.617 1.00 53.69 437 LYS A C 1
ATOM 3509 O O . LYS A 1 437 ? -114.673 -15.085 195.984 1.00 53.69 437 LYS A O 1
ATOM 3514 N N . HIS A 1 438 ? -114.905 -16.287 197.825 1.00 39.44 438 HIS A N 1
ATOM 3515 C CA . HIS A 1 438 ? -113.631 -15.788 198.424 1.00 39.44 438 HIS A CA 1
ATOM 3516 C C . HIS A 1 438 ? -112.400 -16.671 198.161 1.00 39.44 438 HIS A C 1
ATOM 3518 O O . HIS A 1 438 ? -111.275 -16.316 198.496 1.00 39.44 438 HIS A O 1
ATOM 3524 N N . LYS A 1 439 ? -112.600 -17.795 197.467 1.00 55.72 439 LYS A N 1
ATOM 3525 C CA . LYS A 1 439 ? -111.551 -18.450 196.671 1.00 55.72 439 LYS A CA 1
ATOM 3526 C C . LYS A 1 439 ? -111.504 -17.882 195.241 1.00 55.72 439 LYS A C 1
ATOM 3528 O O . LYS A 1 439 ? -110.632 -18.246 194.457 1.00 55.72 439 LYS A O 1
ATOM 3533 N N . GLU A 1 440 ? -112.455 -17.012 194.886 1.00 53.00 440 GLU A N 1
ATOM 3534 C CA . GLU A 1 440 ? -112.656 -16.539 193.518 1.00 53.00 440 GLU A CA 1
ATOM 3535 C C . GLU A 1 440 ? -111.766 -15.342 193.187 1.00 53.00 440 GLU A C 1
ATOM 3537 O O . GLU A 1 440 ? -111.186 -15.351 192.110 1.00 53.00 440 GLU A O 1
ATOM 3542 N N . ASP A 1 441 ? -111.554 -14.397 194.107 1.00 56.88 441 ASP A N 1
ATOM 3543 C CA . ASP A 1 441 ? -110.666 -13.238 193.893 1.00 56.88 441 ASP A CA 1
ATOM 3544 C C . ASP A 1 441 ? -109.219 -13.676 193.575 1.00 56.88 441 ASP A C 1
ATOM 3546 O O . ASP A 1 441 ? -108.598 -13.202 192.622 1.00 56.88 441 ASP A O 1
ATOM 3550 N N . ALA A 1 442 ? -108.716 -14.690 194.289 1.00 58.41 442 ALA A N 1
ATOM 3551 C CA . ALA A 1 442 ? -107.442 -15.341 193.975 1.00 58.41 442 ALA A CA 1
ATOM 3552 C C . ALA A 1 442 ? -107.454 -16.021 192.588 1.00 58.41 442 ALA A C 1
ATOM 3554 O O . ALA A 1 442 ? -106.469 -15.955 191.851 1.00 58.41 442 ALA A O 1
ATOM 3555 N N . SER A 1 443 ? -108.582 -16.629 192.196 1.00 59.16 443 SER A N 1
ATOM 3556 C CA . SER A 1 443 ? -108.745 -17.227 190.864 1.00 59.16 443 SER A CA 1
ATOM 3557 C C . SER A 1 443 ? -108.846 -16.184 189.742 1.00 59.16 443 SER A C 1
ATOM 3559 O O . SER A 1 443 ? -108.419 -16.464 188.626 1.00 59.16 443 SER A O 1
ATOM 3561 N N . VAL A 1 444 ? -109.365 -14.982 190.020 1.00 65.06 444 VAL A N 1
ATOM 3562 C CA . VAL A 1 444 ? -109.428 -13.861 189.067 1.00 65.06 444 VAL A CA 1
ATOM 3563 C C . VAL A 1 444 ? -108.020 -13.353 188.770 1.00 65.06 444 VAL A C 1
ATOM 3565 O O . VAL A 1 444 ? -107.670 -13.193 187.603 1.00 65.06 444 VAL A O 1
ATOM 3568 N N . LEU A 1 445 ? -107.176 -13.190 189.794 1.00 62.28 445 LEU A N 1
ATOM 3569 C CA . LEU A 1 445 ? -105.775 -12.810 189.594 1.00 62.28 445 LEU A CA 1
ATOM 3570 C C . LEU A 1 445 ? -104.988 -13.887 188.828 1.00 62.28 445 LEU A C 1
ATOM 3572 O O . LEU A 1 445 ? -104.277 -13.549 187.885 1.00 62.28 445 LEU A O 1
ATOM 3576 N N . GLN A 1 446 ? -105.176 -15.179 189.135 1.00 63.03 446 GLN A N 1
ATOM 3577 C CA . GLN A 1 446 ? -104.562 -16.260 188.344 1.00 63.03 446 GLN A CA 1
ATOM 3578 C C . GLN A 1 446 ? -105.056 -16.299 186.887 1.00 63.03 446 GLN A C 1
ATOM 3580 O O . GLN A 1 446 ? -104.263 -16.573 185.989 1.00 63.03 446 GLN A O 1
ATOM 3585 N N . LYS A 1 447 ? -106.335 -15.997 186.624 1.00 71.75 447 LYS A N 1
ATOM 3586 C CA . LYS A 1 447 ? -106.867 -15.895 185.253 1.00 71.75 447 LYS A CA 1
ATOM 3587 C C . LYS A 1 447 ? -106.309 -14.699 184.494 1.00 71.75 447 LYS A C 1
ATOM 3589 O O . LYS A 1 447 ? -106.039 -14.842 183.309 1.00 71.75 447 LYS A O 1
ATOM 3594 N N . SER A 1 448 ? -106.120 -13.564 185.167 1.00 71.50 448 SER A N 1
ATOM 3595 C CA . SER A 1 448 ? -105.512 -12.364 184.584 1.00 71.50 448 SER A CA 1
ATOM 3596 C C . SER A 1 448 ? -104.057 -12.619 184.178 1.00 71.50 448 SER A C 1
ATOM 3598 O O . SER A 1 448 ? -103.687 -12.367 183.036 1.00 71.50 448 SER A O 1
ATOM 3600 N N . ILE A 1 449 ? -103.261 -13.236 185.061 1.00 69.94 449 ILE A N 1
ATOM 3601 C CA . ILE A 1 449 ? -101.880 -13.649 184.752 1.00 69.94 449 ILE A CA 1
ATOM 3602 C C . ILE A 1 449 ? -101.868 -14.607 183.553 1.00 69.94 449 ILE A C 1
ATOM 3604 O O . ILE A 1 449 ? -101.214 -14.324 182.557 1.00 69.94 449 ILE A O 1
ATOM 3608 N N . ALA A 1 450 ? -102.690 -15.662 183.575 1.00 73.75 450 ALA A N 1
ATOM 3609 C CA . ALA A 1 450 ? -102.772 -16.604 182.459 1.00 73.75 450 ALA A CA 1
ATOM 3610 C C . ALA A 1 450 ? -103.326 -15.985 181.154 1.00 73.75 450 ALA A C 1
ATOM 3612 O O . ALA A 1 450 ? -103.144 -16.562 180.082 1.00 73.75 450 ALA A O 1
ATOM 3613 N N . ALA A 1 451 ? -104.051 -14.864 181.204 1.00 75.69 451 ALA A N 1
ATOM 3614 C CA . ALA A 1 451 ? -104.454 -14.121 180.009 1.00 75.69 451 ALA A CA 1
ATOM 3615 C C . ALA A 1 451 ? -103.263 -13.341 179.434 1.00 75.69 451 ALA A C 1
ATOM 3617 O O . ALA A 1 451 ? -102.976 -13.479 178.250 1.00 75.69 451 ALA A O 1
ATOM 3618 N N . LEU A 1 452 ? -102.517 -12.631 180.286 1.00 76.44 452 LEU A N 1
ATOM 3619 C CA . LEU A 1 452 ? -101.299 -11.910 179.905 1.00 76.44 452 LEU A CA 1
ATOM 3620 C C . LEU A 1 452 ? -100.193 -12.845 179.392 1.00 76.44 452 LEU A C 1
ATOM 3622 O O . LEU A 1 452 ? -99.500 -12.486 178.446 1.00 76.44 452 LEU A O 1
ATOM 3626 N N . ASP A 1 453 ? -100.059 -14.053 179.950 1.00 76.31 453 ASP A N 1
ATOM 3627 C CA . ASP A 1 453 ? -99.148 -15.077 179.421 1.00 76.31 453 ASP A CA 1
ATOM 3628 C C . ASP A 1 453 ? -99.528 -15.465 177.980 1.00 76.31 453 ASP A C 1
ATOM 3630 O O . ASP A 1 453 ? -98.666 -15.489 177.107 1.00 76.31 453 ASP A O 1
ATOM 3634 N N . ARG A 1 454 ? -100.824 -15.673 177.692 1.00 80.50 454 ARG A N 1
ATOM 3635 C CA . ARG A 1 454 ? -101.305 -15.971 176.328 1.00 80.50 454 ARG A CA 1
ATOM 3636 C C . ARG A 1 454 ? -101.166 -14.789 175.371 1.00 80.50 454 ARG A C 1
ATOM 3638 O O . ARG A 1 454 ? -100.866 -15.008 174.205 1.00 80.50 454 ARG A O 1
ATOM 3645 N N . GLU A 1 455 ? -101.390 -13.558 175.828 1.00 79.69 455 GLU A N 1
ATOM 3646 C CA . GLU A 1 455 ? -101.183 -12.358 175.005 1.00 79.69 455 GLU A CA 1
ATOM 3647 C C . GLU A 1 455 ? -99.697 -12.152 174.693 1.00 79.69 455 GLU A C 1
ATOM 3649 O O . GLU A 1 455 ? -99.346 -11.867 173.549 1.00 79.69 455 GLU A O 1
ATOM 3654 N N . LYS A 1 456 ? -98.813 -12.373 175.674 1.00 80.19 456 LYS A N 1
ATOM 3655 C CA . LYS A 1 456 ? -97.360 -12.406 175.472 1.00 80.19 456 LYS A CA 1
ATOM 3656 C C . LYS A 1 456 ? -96.976 -13.474 174.450 1.00 80.19 456 LYS A C 1
ATOM 3658 O O . LYS A 1 456 ? -96.229 -13.163 173.530 1.00 80.19 456 LYS A O 1
ATOM 3663 N N . ASP A 1 457 ? -97.470 -14.699 174.600 1.00 83.75 457 ASP A N 1
ATOM 3664 C CA . ASP A 1 457 ? -97.120 -15.813 173.713 1.00 83.75 457 ASP A CA 1
ATOM 3665 C C . ASP A 1 457 ? -97.679 -15.604 172.291 1.00 83.75 457 ASP A C 1
ATOM 3667 O O . ASP A 1 457 ? -96.979 -15.849 171.316 1.00 83.75 457 ASP A O 1
ATOM 3671 N N . ALA A 1 458 ? -98.873 -15.021 172.142 1.00 80.00 458 ALA A N 1
ATOM 3672 C CA . ALA A 1 458 ? -99.414 -14.644 170.833 1.00 80.00 458 ALA A CA 1
ATOM 3673 C C . ALA A 1 458 ? -98.633 -13.492 170.163 1.00 80.00 458 ALA A C 1
ATOM 3675 O O . ALA A 1 458 ? -98.472 -13.480 168.943 1.00 80.00 458 ALA A O 1
ATOM 3676 N N . LEU A 1 459 ? -98.128 -12.525 170.940 1.00 80.25 459 LEU A N 1
ATOM 3677 C CA . LEU A 1 459 ? -97.243 -11.468 170.433 1.00 80.25 459 LEU A CA 1
ATOM 3678 C C . LEU A 1 459 ? -95.843 -12.002 170.095 1.00 80.25 459 LEU A C 1
ATOM 3680 O O . LEU A 1 459 ? -95.242 -11.537 169.128 1.00 80.25 459 LEU A O 1
ATOM 3684 N N . GLN A 1 460 ? -95.347 -12.986 170.849 1.00 80.88 460 GLN A N 1
ATOM 3685 C CA . GLN A 1 460 ? -94.124 -13.736 170.554 1.00 80.88 460 GLN A CA 1
ATOM 3686 C C . GLN A 1 460 ? -94.273 -14.455 169.201 1.00 80.88 460 GLN A C 1
ATOM 3688 O O . GLN A 1 460 ? -93.491 -14.185 168.292 1.00 80.88 460 GLN A O 1
ATOM 3693 N N . ASP A 1 461 ? -95.343 -15.238 169.015 1.00 83.81 461 ASP A N 1
ATOM 3694 C CA . ASP A 1 461 ? -95.676 -15.902 167.746 1.00 83.81 461 ASP A CA 1
ATOM 3695 C C . ASP A 1 461 ? -95.802 -14.907 166.576 1.00 83.81 461 ASP A C 1
ATOM 3697 O O . ASP A 1 461 ? -95.342 -15.186 165.466 1.00 83.81 461 ASP A O 1
ATOM 3701 N N . GLU A 1 462 ? -96.417 -13.735 166.781 1.00 83.88 462 GLU A N 1
ATOM 3702 C CA . GLU A 1 462 ? -96.553 -12.733 165.716 1.00 83.88 462 GLU A CA 1
ATOM 3703 C C . GLU A 1 462 ? -95.206 -12.075 165.358 1.00 83.88 462 GLU A C 1
ATOM 3705 O O . GLU A 1 462 ? -94.947 -11.800 164.181 1.00 83.88 462 GLU A O 1
ATOM 3710 N N . VAL A 1 463 ? -94.333 -11.838 166.344 1.00 82.81 463 VAL A N 1
ATOM 3711 C CA . VAL A 1 463 ? -92.964 -11.333 166.137 1.00 82.81 463 VAL A CA 1
ATOM 3712 C C . VAL A 1 463 ? -92.096 -12.374 165.438 1.00 82.81 463 VAL A C 1
ATOM 3714 O O . VAL A 1 463 ? -91.400 -12.027 164.482 1.00 82.81 463 VAL A O 1
ATOM 3717 N N . ASP A 1 464 ? -92.171 -13.640 165.838 1.00 86.50 464 ASP A N 1
ATOM 3718 C CA . ASP A 1 464 ? -91.386 -14.719 165.240 1.00 86.50 464 ASP A CA 1
ATOM 3719 C C . ASP A 1 464 ? -91.848 -14.981 163.794 1.00 86.50 464 ASP A C 1
ATOM 3721 O O . ASP A 1 464 ? -91.024 -14.989 162.877 1.00 86.50 464 ASP A O 1
ATOM 3725 N N . GLN A 1 465 ? -93.161 -14.998 163.528 1.00 85.31 465 GLN A N 1
ATOM 3726 C CA . GLN A 1 465 ? -93.700 -15.026 162.160 1.00 85.31 465 GLN A CA 1
ATOM 3727 C C . GLN A 1 465 ? -93.298 -13.807 161.314 1.00 85.31 465 GLN A C 1
ATOM 3729 O O . GLN A 1 465 ? -93.080 -13.939 160.108 1.00 85.31 465 GLN A O 1
ATOM 3734 N N . LYS A 1 466 ? -93.250 -12.597 161.891 1.00 85.44 466 LYS A N 1
ATOM 3735 C CA . LYS A 1 466 ? -92.781 -11.391 161.180 1.00 85.44 466 LYS A CA 1
ATOM 3736 C C . LYS A 1 466 ? -91.284 -11.472 160.886 1.00 85.44 466 LYS A C 1
ATOM 3738 O O . LYS A 1 466 ? -90.865 -11.056 159.809 1.00 85.44 466 LYS A O 1
ATOM 3743 N N . THR A 1 467 ? -90.502 -12.044 161.797 1.00 84.00 467 THR A N 1
ATOM 3744 C CA . THR A 1 467 ? -89.055 -12.247 161.655 1.00 84.00 467 THR A CA 1
ATOM 3745 C C . THR A 1 467 ? -88.746 -13.291 160.581 1.00 84.00 467 THR A C 1
ATOM 3747 O O . THR A 1 467 ? -87.908 -13.040 159.718 1.00 84.00 467 THR A O 1
ATOM 3750 N N . GLU A 1 468 ? -89.483 -14.403 160.544 1.00 87.06 468 GLU A N 1
ATOM 3751 C CA . GLU A 1 468 ? -89.396 -15.409 159.478 1.00 87.06 468 GLU A CA 1
ATOM 3752 C C . GLU A 1 468 ? -89.771 -14.815 158.109 1.00 87.06 468 GLU A C 1
ATOM 3754 O O . GLU A 1 468 ? -89.015 -14.943 157.145 1.00 87.06 468 GLU A O 1
ATOM 3759 N N . LYS A 1 469 ? -90.887 -14.075 158.020 1.00 88.44 469 LYS A N 1
ATOM 3760 C CA . LYS A 1 469 ? -91.309 -13.391 156.780 1.00 88.44 469 LYS A CA 1
ATOM 3761 C C . LYS A 1 469 ? -90.277 -12.358 156.312 1.00 88.44 469 LYS A C 1
ATOM 3763 O O . LYS A 1 469 ? -90.012 -12.273 155.114 1.00 88.44 469 LYS A O 1
ATOM 3768 N N . LEU A 1 470 ? -89.662 -11.604 157.229 1.00 87.50 470 LEU A N 1
ATOM 3769 C CA . LEU A 1 470 ? -88.561 -10.687 156.912 1.00 87.50 470 LEU A CA 1
ATOM 3770 C C . LEU A 1 470 ? -87.321 -11.435 156.411 1.00 87.50 470 LEU A C 1
ATOM 3772 O O . LEU A 1 470 ? -86.744 -11.019 155.410 1.00 87.50 470 LEU A O 1
ATOM 3776 N N . PHE A 1 471 ? -86.946 -12.549 157.044 1.00 89.50 471 PHE A N 1
ATOM 3777 C CA . PHE A 1 471 ? -85.818 -13.372 156.609 1.00 89.50 471 PHE A CA 1
ATOM 3778 C C . PHE A 1 471 ? -86.037 -13.938 155.198 1.00 89.50 471 PHE A C 1
ATOM 3780 O O . PHE A 1 471 ? -85.160 -13.799 154.348 1.00 89.50 471 PHE A O 1
ATOM 3787 N N . VAL A 1 472 ? -87.223 -14.487 154.907 1.00 88.94 472 VAL A N 1
ATOM 3788 C CA . VAL A 1 472 ? -87.582 -14.988 153.567 1.00 88.94 472 VAL A CA 1
ATOM 3789 C C . VAL A 1 472 ? -87.555 -13.867 152.523 1.00 88.94 472 VAL A C 1
ATOM 3791 O O . VAL A 1 472 ? -86.972 -14.044 151.454 1.00 88.94 472 VAL A O 1
ATOM 3794 N N . LEU A 1 473 ? -88.112 -12.688 152.826 1.00 87.00 473 LEU A N 1
ATOM 3795 C CA . LEU A 1 473 ? -88.079 -11.537 151.913 1.00 87.00 473 LEU A CA 1
ATOM 3796 C C . LEU A 1 473 ? -86.657 -10.997 151.691 1.00 87.00 473 LEU A C 1
ATOM 3798 O O . LEU A 1 473 ? -86.323 -10.598 150.575 1.00 87.00 473 LEU A O 1
ATOM 3802 N N . GLN A 1 474 ? -85.805 -11.011 152.717 1.00 88.12 474 GLN A N 1
ATOM 3803 C CA . GLN A 1 474 ? -84.401 -10.613 152.614 1.00 88.12 474 GLN A CA 1
ATOM 3804 C C . GLN A 1 474 ? -83.580 -11.641 151.819 1.00 88.12 474 GLN A C 1
ATOM 3806 O O . GLN A 1 474 ? -82.744 -11.261 150.996 1.00 88.12 474 GLN A O 1
ATOM 3811 N N . GLU A 1 475 ? -83.857 -12.937 151.986 1.00 90.12 475 GLU A N 1
ATOM 3812 C CA . GLU A 1 475 ? -83.255 -14.001 151.184 1.00 90.12 475 GLU A CA 1
ATOM 3813 C C . GLU A 1 475 ? -83.691 -13.890 149.710 1.00 90.12 475 GLU A C 1
ATOM 3815 O O . GLU A 1 475 ? -82.839 -13.906 148.819 1.00 90.12 475 GLU A O 1
ATOM 3820 N N . GLU A 1 476 ? -84.986 -13.681 149.441 1.00 90.00 476 GLU A N 1
ATOM 3821 C CA . GLU A 1 476 ? -85.527 -13.381 148.108 1.00 90.00 476 GLU A CA 1
ATOM 3822 C C . GLU A 1 476 ? -84.893 -12.141 147.475 1.00 90.00 476 GLU A C 1
ATOM 3824 O O . GLU A 1 476 ? -84.572 -12.161 146.284 1.00 90.00 476 GLU A O 1
ATOM 3829 N N . ASN A 1 477 ? -84.708 -11.063 148.240 1.00 89.88 477 ASN A N 1
ATOM 3830 C CA . ASN A 1 477 ? -84.053 -9.863 147.738 1.00 89.88 477 ASN A CA 1
ATOM 3831 C C . ASN A 1 477 ? -82.589 -10.159 147.378 1.00 89.88 477 ASN A C 1
ATOM 3833 O O . ASN A 1 477 ? -82.173 -9.851 146.266 1.00 89.88 477 ASN A O 1
ATOM 3837 N N . SER A 1 478 ? -81.854 -10.887 148.227 1.00 89.62 478 SER A N 1
ATOM 3838 C CA . SER A 1 478 ? -80.476 -11.306 147.923 1.00 89.62 478 SER A CA 1
ATOM 3839 C C . SER A 1 478 ? -80.376 -12.222 146.690 1.00 89.62 478 SER A C 1
ATOM 3841 O O . SER A 1 478 ? -79.387 -12.179 145.957 1.00 89.62 478 SER A O 1
ATOM 3843 N N . LYS A 1 479 ? -81.406 -13.042 146.422 1.00 91.62 479 LYS A N 1
ATOM 3844 C CA . LYS A 1 479 ? -81.519 -13.858 145.200 1.00 91.62 479 LYS A CA 1
ATOM 3845 C C . LYS A 1 479 ? -81.735 -12.967 143.972 1.00 91.62 479 LYS A C 1
ATOM 3847 O O . LYS A 1 479 ? -81.055 -13.150 142.967 1.00 91.62 479 LYS A O 1
ATOM 3852 N N . LYS A 1 480 ? -82.628 -11.975 144.061 1.00 90.06 480 LYS A N 1
ATOM 3853 C CA . LYS A 1 480 ? -82.907 -11.004 142.985 1.00 90.06 480 LYS A CA 1
ATOM 3854 C C . LYS A 1 480 ? -81.702 -10.099 142.701 1.00 90.06 480 LYS A C 1
ATOM 3856 O O . LYS A 1 480 ? -81.410 -9.846 141.539 1.00 90.06 480 LYS A O 1
ATOM 3861 N N . GLU A 1 481 ? -80.962 -9.681 143.726 1.00 91.44 481 GLU A N 1
ATOM 3862 C CA . GLU A 1 481 ? -79.721 -8.904 143.596 1.00 91.44 481 GLU A CA 1
ATOM 3863 C C . GLU A 1 481 ? -78.613 -9.694 142.890 1.00 91.44 481 GLU A C 1
ATOM 3865 O O . GLU A 1 481 ? -77.995 -9.165 141.969 1.00 91.44 481 GLU A O 1
ATOM 3870 N N . LYS A 1 482 ? -78.413 -10.974 143.244 1.00 91.94 482 LYS A N 1
ATOM 3871 C CA . LYS A 1 482 ? -77.479 -11.867 142.532 1.00 91.94 482 LYS A CA 1
ATOM 3872 C C . LYS A 1 482 ? -77.862 -12.022 141.061 1.00 91.94 482 LYS A C 1
ATOM 3874 O O . LYS A 1 482 ? -77.032 -11.768 140.200 1.00 91.94 482 LYS A O 1
ATOM 3879 N N . ILE A 1 483 ? -79.132 -12.323 140.774 1.00 92.88 483 ILE A N 1
ATOM 3880 C CA . ILE A 1 483 ? -79.641 -12.445 139.397 1.00 92.88 483 ILE A CA 1
ATOM 3881 C C . ILE A 1 483 ? -79.453 -11.135 138.612 1.00 92.88 483 ILE A C 1
ATOM 3883 O O . ILE A 1 483 ? -79.096 -11.174 137.438 1.00 92.88 483 ILE A O 1
ATOM 3887 N N . LEU A 1 484 ? -79.657 -9.970 139.236 1.00 91.81 484 LEU A N 1
ATOM 3888 C CA . LEU A 1 484 ? -79.411 -8.675 138.596 1.00 91.81 484 LEU A CA 1
ATOM 3889 C C . LEU A 1 484 ? -77.924 -8.434 138.303 1.00 91.81 484 LEU A C 1
ATOM 3891 O O . LEU A 1 484 ? -77.614 -7.864 137.259 1.00 91.81 484 LEU A O 1
ATOM 3895 N N . GLU A 1 485 ? -77.014 -8.862 139.178 1.00 93.06 485 GLU A N 1
ATOM 3896 C CA . GLU A 1 485 ? -75.571 -8.731 138.947 1.00 93.06 485 GLU A CA 1
ATOM 3897 C C . GLU A 1 485 ? -75.055 -9.733 137.903 1.00 93.06 485 GLU A C 1
ATOM 3899 O O . GLU A 1 485 ? -74.297 -9.343 137.016 1.00 93.06 485 GLU A O 1
ATOM 3904 N N . ASP A 1 486 ? -75.555 -10.972 137.905 1.00 92.50 486 ASP A N 1
ATOM 3905 C CA . ASP A 1 486 ? -75.315 -11.950 136.839 1.00 92.50 486 ASP A CA 1
ATOM 3906 C C . ASP A 1 486 ? -75.806 -11.408 135.485 1.00 92.50 486 ASP A C 1
ATOM 3908 O O . ASP A 1 486 ? -75.078 -11.437 134.490 1.00 92.50 486 ASP A O 1
ATOM 3912 N N . VAL A 1 487 ? -77.012 -10.825 135.436 1.00 93.06 487 VAL A N 1
ATOM 3913 C CA . VAL A 1 487 ? -77.545 -10.185 134.223 1.00 93.06 487 VAL A CA 1
ATOM 3914 C C . VAL A 1 487 ? -76.677 -8.998 133.796 1.00 93.06 487 VAL A C 1
ATOM 3916 O O . VAL A 1 487 ? -76.306 -8.933 132.624 1.00 93.06 487 VAL A O 1
ATOM 3919 N N . ARG A 1 488 ? -76.269 -8.101 134.706 1.00 93.81 488 ARG A N 1
ATOM 3920 C CA . ARG A 1 488 ? -75.328 -7.002 134.394 1.00 93.81 488 ARG A CA 1
ATOM 3921 C C . ARG A 1 488 ? -74.007 -7.520 133.833 1.00 93.81 488 ARG A C 1
ATOM 3923 O O . ARG A 1 488 ? -73.500 -6.953 132.866 1.00 93.81 488 ARG A O 1
ATOM 3930 N N . LEU A 1 489 ? -73.470 -8.605 134.390 1.00 94.88 489 LEU A N 1
ATOM 3931 C CA . LEU A 1 489 ? -72.256 -9.244 133.896 1.00 94.88 489 LEU A CA 1
ATOM 3932 C C . LEU A 1 489 ? -72.466 -9.824 132.489 1.00 94.88 489 LEU A C 1
ATOM 3934 O O . LEU A 1 489 ? -71.618 -9.613 131.624 1.00 94.88 489 LEU A O 1
ATOM 3938 N N . THR A 1 490 ? -73.603 -10.474 132.209 1.00 93.19 490 THR A N 1
ATOM 3939 C CA . THR A 1 490 ? -73.916 -10.933 130.841 1.00 93.19 490 THR A CA 1
ATOM 3940 C C . THR A 1 490 ? -74.075 -9.777 129.854 1.00 93.19 490 THR A C 1
ATOM 3942 O O . THR A 1 490 ? -73.532 -9.866 128.757 1.00 93.19 490 THR A O 1
ATOM 3945 N N . VAL A 1 491 ? -74.723 -8.670 130.238 1.00 93.44 491 VAL A N 1
ATOM 3946 C CA . VAL A 1 491 ? -74.847 -7.463 129.401 1.00 93.44 491 VAL A CA 1
ATOM 3947 C C . VAL A 1 491 ? -73.468 -6.877 129.104 1.00 93.44 491 VAL A C 1
ATOM 3949 O O . VAL A 1 491 ? -73.126 -6.715 127.939 1.00 93.44 491 VAL A O 1
ATOM 3952 N N . LYS A 1 492 ? -72.625 -6.679 130.122 1.00 94.25 492 LYS A N 1
ATOM 3953 C CA . LYS A 1 492 ? -71.250 -6.181 129.962 1.00 94.25 492 LYS A CA 1
ATOM 3954 C C . LYS A 1 492 ? -70.384 -7.097 129.086 1.00 94.25 492 LYS A C 1
ATOM 3956 O O . LYS A 1 492 ? -69.585 -6.623 128.277 1.00 94.25 492 LYS A O 1
ATOM 3961 N N . ASN A 1 493 ? -70.554 -8.414 129.210 1.00 94.12 493 ASN A N 1
ATOM 3962 C CA . ASN A 1 493 ? -69.876 -9.387 128.354 1.00 94.12 493 ASN A CA 1
ATOM 3963 C C . ASN A 1 493 ? -70.369 -9.278 126.900 1.00 94.12 493 ASN A C 1
ATOM 3965 O O . ASN A 1 493 ? -69.543 -9.226 125.987 1.00 94.12 493 ASN A O 1
ATOM 3969 N N . LEU A 1 494 ? -71.683 -9.163 126.680 1.00 93.50 494 LEU A N 1
ATOM 3970 C CA . LEU A 1 494 ? -72.282 -8.961 125.357 1.00 93.50 494 LEU A CA 1
ATOM 3971 C C . LEU A 1 494 ? -71.821 -7.642 124.718 1.00 93.50 494 LEU A C 1
ATOM 3973 O O . LEU A 1 494 ? -71.373 -7.667 123.574 1.00 93.50 494 LEU A O 1
ATOM 3977 N N . GLU A 1 495 ? -71.825 -6.531 125.456 1.00 94.50 495 GLU A N 1
ATOM 3978 C CA . GLU A 1 495 ? -71.273 -5.234 125.034 1.00 94.50 495 GLU A CA 1
ATOM 3979 C C . GLU A 1 495 ? -69.805 -5.367 124.605 1.00 94.50 495 GLU A C 1
ATOM 3981 O O . GLU A 1 495 ? -69.432 -4.930 123.515 1.00 94.50 495 GLU A O 1
ATOM 3986 N N . SER A 1 496 ? -68.975 -6.044 125.409 1.00 94.88 496 SER A N 1
ATOM 3987 C CA . SER A 1 496 ? -67.565 -6.273 125.068 1.00 94.88 496 SER A CA 1
ATOM 3988 C C . SER A 1 496 ? -67.396 -7.126 123.801 1.00 94.88 496 SER A C 1
ATOM 3990 O O . SER A 1 496 ? -66.533 -6.833 122.973 1.00 94.88 496 SER A O 1
ATOM 3992 N N . SER A 1 497 ? -68.261 -8.128 123.600 1.00 94.75 497 SER A N 1
ATOM 3993 C CA . SER A 1 497 ? -68.258 -8.970 122.399 1.00 94.75 497 SER A CA 1
ATOM 3994 C C . SER A 1 497 ? -68.730 -8.209 121.155 1.00 94.75 497 SER A C 1
ATOM 3996 O O . SER A 1 497 ? -68.170 -8.393 120.077 1.00 94.75 497 SER A O 1
ATOM 3998 N N . LEU A 1 498 ? -69.689 -7.288 121.305 1.00 94.81 498 LEU A N 1
ATOM 3999 C CA . LEU A 1 498 ? -70.169 -6.416 120.234 1.00 94.81 498 LEU A CA 1
ATOM 4000 C C . LEU A 1 498 ? -69.053 -5.468 119.784 1.00 94.81 498 LEU A C 1
ATOM 4002 O O . LEU A 1 498 ? -68.793 -5.368 118.588 1.00 94.81 498 LEU A O 1
ATOM 4006 N N . VAL A 1 499 ? -68.323 -4.855 120.723 1.00 95.44 499 VAL A N 1
ATOM 4007 C CA . VAL A 1 499 ? -67.155 -4.009 120.415 1.00 95.44 499 VAL A CA 1
ATOM 4008 C C . VAL A 1 499 ? -66.049 -4.807 119.707 1.00 95.44 499 VAL A C 1
ATOM 4010 O O . VAL A 1 499 ? -65.458 -4.310 118.747 1.00 95.44 499 VAL A O 1
ATOM 4013 N N . GLN A 1 500 ? -65.792 -6.056 120.111 1.00 94.50 500 GLN A N 1
ATOM 4014 C CA . GLN A 1 500 ? -64.834 -6.937 119.423 1.00 94.50 500 GLN A CA 1
ATOM 4015 C C . GLN A 1 500 ? -65.285 -7.284 117.994 1.00 94.50 500 GLN A C 1
ATOM 4017 O O . GLN A 1 500 ? -64.498 -7.155 117.054 1.00 94.50 500 GLN A O 1
ATOM 4022 N N . LEU A 1 501 ? -66.552 -7.670 117.808 1.00 93.44 501 LEU A N 1
ATOM 4023 C CA . LEU A 1 501 ? -67.131 -7.970 116.494 1.00 93.44 501 LEU A CA 1
ATOM 4024 C C . LEU A 1 501 ? -67.151 -6.737 115.582 1.00 93.44 501 LEU A C 1
ATOM 4026 O O . LEU A 1 501 ? -66.843 -6.853 114.399 1.00 93.44 501 LEU A O 1
ATOM 4030 N N . GLN A 1 502 ? -67.433 -5.551 116.122 1.00 95.44 502 GLN A N 1
ATOM 4031 C CA . GLN A 1 502 ? -67.374 -4.293 115.381 1.00 95.44 502 GLN A CA 1
ATOM 4032 C C . GLN A 1 502 ? -65.928 -3.927 115.009 1.00 95.44 502 GLN A C 1
ATOM 4034 O O . GLN A 1 502 ? -65.672 -3.495 113.889 1.00 95.44 502 GLN A O 1
ATOM 4039 N N . GLY A 1 503 ? -64.951 -4.183 115.886 1.00 94.88 503 GLY A N 1
ATOM 4040 C CA . GLY A 1 503 ? -63.526 -4.065 115.561 1.00 94.88 503 GLY A CA 1
ATOM 4041 C C . GLY A 1 503 ? -63.080 -5.003 114.428 1.00 94.88 503 GLY A C 1
ATOM 4042 O O . GLY A 1 503 ? -62.289 -4.597 113.573 1.00 94.88 503 GLY A O 1
ATOM 4043 N N . ALA A 1 504 ? -63.623 -6.225 114.390 1.00 95.06 504 ALA A N 1
ATOM 4044 C CA . ALA A 1 504 ? -63.383 -7.205 113.331 1.00 95.06 504 ALA A CA 1
ATOM 4045 C C . ALA A 1 504 ? -64.105 -6.857 112.014 1.00 95.06 504 ALA A C 1
ATOM 4047 O O . ALA A 1 504 ? -63.523 -7.005 110.941 1.00 95.06 504 ALA A O 1
ATOM 4048 N N . LEU A 1 505 ? -65.331 -6.329 112.068 1.00 94.69 505 LEU A N 1
ATOM 4049 C CA . LEU A 1 505 ? -66.021 -5.786 110.894 1.00 94.69 505 LEU A CA 1
ATOM 4050 C C . LEU A 1 505 ? -65.208 -4.629 110.296 1.00 94.69 505 LEU A C 1
ATOM 4052 O O . LEU A 1 505 ? -64.825 -4.678 109.130 1.00 94.69 505 LEU A O 1
ATOM 4056 N N . ASN A 1 506 ? -64.810 -3.668 111.133 1.00 96.12 506 ASN A N 1
ATOM 4057 C CA . ASN A 1 506 ? -63.997 -2.521 110.734 1.00 96.12 506 ASN A CA 1
ATOM 4058 C C . ASN A 1 506 ? -62.610 -2.921 110.185 1.00 96.12 506 ASN A C 1
ATOM 4060 O O . ASN A 1 506 ? -61.970 -2.109 109.517 1.00 96.12 506 ASN A O 1
ATOM 4064 N N . SER A 1 507 ? -62.068 -4.111 110.488 1.00 95.94 507 SER A N 1
ATOM 4065 C CA . SER A 1 507 ? -60.833 -4.608 109.853 1.00 95.94 507 SER A CA 1
ATOM 4066 C C . SER A 1 507 ? -61.106 -5.279 108.506 1.00 95.94 507 SER A C 1
ATOM 4068 O O . SER A 1 507 ? -60.404 -4.965 107.545 1.00 95.94 507 SER A O 1
ATOM 4070 N N . ARG A 1 508 ? -62.165 -6.093 108.393 1.00 93.94 508 ARG A N 1
ATOM 4071 C CA . ARG A 1 508 ? -62.610 -6.678 107.115 1.00 93.94 508 ARG A CA 1
ATOM 4072 C C . ARG A 1 508 ? -63.051 -5.620 106.102 1.00 93.94 508 ARG A C 1
ATOM 4074 O O . ARG A 1 508 ? -62.746 -5.749 104.925 1.00 93.94 508 ARG A O 1
ATOM 4081 N N . GLU A 1 509 ? -63.684 -4.533 106.530 1.00 95.75 509 GLU A N 1
ATOM 4082 C CA . GLU A 1 509 ? -64.034 -3.417 105.640 1.00 95.75 509 GLU A CA 1
ATOM 4083 C C . GLU A 1 509 ? -62.788 -2.700 105.096 1.00 95.75 509 GLU A C 1
ATOM 4085 O O . GLU A 1 509 ? -62.713 -2.413 103.901 1.00 95.75 509 GLU A O 1
ATOM 4090 N N . ARG A 1 510 ? -61.759 -2.484 105.930 1.00 95.31 510 ARG A N 1
ATOM 4091 C CA . ARG A 1 510 ? -60.460 -1.945 105.480 1.00 95.31 510 ARG A CA 1
ATOM 4092 C C . ARG A 1 510 ? -59.741 -2.892 104.517 1.00 95.31 510 ARG A C 1
ATOM 4094 O O . ARG A 1 510 ? -59.177 -2.427 103.530 1.00 95.31 510 ARG A O 1
ATOM 4101 N N . GLU A 1 511 ? -59.791 -4.196 104.772 1.00 96.31 511 GLU A N 1
ATOM 4102 C CA . GLU A 1 511 ? -59.260 -5.236 103.882 1.00 96.31 511 GLU A CA 1
ATOM 4103 C C . GLU A 1 511 ? -59.990 -5.238 102.528 1.00 96.31 511 GLU A C 1
ATOM 4105 O O . GLU A 1 511 ? -59.340 -5.166 101.490 1.00 96.31 511 GLU A O 1
ATOM 4110 N N . ILE A 1 512 ? -61.328 -5.190 102.519 1.00 94.88 512 ILE A N 1
ATOM 4111 C CA . ILE A 1 512 ? -62.148 -5.075 101.300 1.00 94.88 512 ILE A CA 1
ATOM 4112 C C . ILE A 1 512 ? -61.817 -3.793 100.520 1.00 94.88 512 ILE A C 1
ATOM 4114 O O . ILE A 1 512 ? -61.706 -3.836 99.297 1.00 94.88 512 ILE A O 1
ATOM 4118 N N . ILE A 1 513 ? -61.631 -2.655 101.195 1.00 96.81 513 ILE A N 1
ATOM 4119 C CA . ILE A 1 513 ? -61.230 -1.391 100.552 1.00 96.81 513 ILE A CA 1
ATOM 4120 C C . ILE A 1 513 ? -59.808 -1.489 99.969 1.00 96.8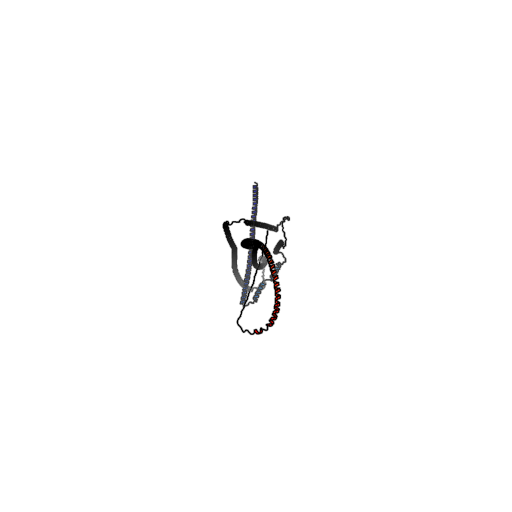1 513 ILE A C 1
ATOM 4122 O O . ILE A 1 513 ? -59.553 -0.953 98.890 1.00 96.81 513 ILE A O 1
ATOM 4126 N N . SER A 1 514 ? -58.891 -2.193 100.640 1.00 96.31 514 SER A N 1
ATOM 4127 C CA . SER A 1 514 ? -57.535 -2.446 100.135 1.00 96.31 514 SER A CA 1
ATOM 4128 C C . SER A 1 514 ? -57.543 -3.359 98.906 1.00 96.31 514 SER A C 1
ATOM 4130 O O . SER A 1 514 ? -56.930 -3.023 97.897 1.00 96.31 514 SER A O 1
ATOM 4132 N N . LEU A 1 515 ? -58.278 -4.474 98.961 1.00 95.56 515 LEU A N 1
ATOM 4133 C CA . LEU A 1 515 ? -58.415 -5.427 97.855 1.00 95.56 515 LEU A CA 1
ATOM 4134 C C . LEU A 1 515 ? -59.105 -4.795 96.639 1.00 95.56 515 LEU A C 1
ATOM 4136 O O . LEU A 1 515 ? -58.711 -5.071 95.510 1.00 95.56 515 LEU A O 1
ATOM 4140 N N . ARG A 1 516 ? -60.085 -3.903 96.851 1.00 95.50 516 ARG A N 1
ATOM 4141 C CA . ARG A 1 516 ? -60.685 -3.102 95.771 1.00 95.50 516 ARG A CA 1
ATOM 4142 C C . ARG A 1 516 ? -59.644 -2.209 95.102 1.00 95.50 516 ARG A C 1
ATOM 4144 O O . ARG A 1 516 ? -59.450 -2.347 93.907 1.00 95.50 516 ARG A O 1
ATOM 4151 N N . ARG A 1 517 ? -58.883 -1.413 95.862 1.00 95.94 517 ARG A N 1
ATOM 4152 C CA . ARG A 1 517 ? -57.815 -0.566 95.291 1.00 95.94 517 ARG A CA 1
ATOM 4153 C C . ARG A 1 517 ? -56.731 -1.358 94.558 1.00 95.94 517 ARG A C 1
ATOM 4155 O O . ARG A 1 517 ? -56.212 -0.874 93.561 1.00 95.94 517 ARG A O 1
ATOM 4162 N N . GLN A 1 518 ? -56.393 -2.558 95.030 1.00 95.12 518 GLN A N 1
ATOM 4163 C CA . GLN A 1 518 ? -55.470 -3.457 94.328 1.00 95.12 518 GLN A CA 1
ATOM 4164 C C . GLN A 1 518 ? -56.077 -3.977 93.018 1.00 95.12 518 GLN A C 1
ATOM 4166 O O . GLN A 1 518 ? -55.411 -3.958 91.990 1.00 95.12 518 GLN A O 1
ATOM 4171 N N . LEU A 1 519 ? -57.353 -4.372 93.026 1.00 94.00 519 LEU A N 1
ATOM 4172 C CA . LEU A 1 519 ? -58.083 -4.772 91.823 1.00 94.00 519 LEU A CA 1
ATOM 4173 C C . LEU A 1 519 ? -58.219 -3.617 90.813 1.00 94.00 519 LEU A C 1
ATOM 4175 O O . LEU A 1 519 ? -58.081 -3.848 89.614 1.00 94.00 519 LEU A O 1
ATOM 4179 N N . ASP A 1 520 ? -58.469 -2.396 91.285 1.00 96.19 520 ASP A N 1
ATOM 4180 C CA . ASP A 1 520 ? -58.559 -1.186 90.463 1.00 96.19 520 ASP A CA 1
ATOM 4181 C C . ASP A 1 520 ? -57.191 -0.871 89.823 1.00 96.19 520 ASP A C 1
ATOM 4183 O O . ASP A 1 520 ? -57.103 -0.711 88.607 1.00 96.19 520 ASP A O 1
ATOM 4187 N N . ALA A 1 521 ? -56.102 -0.906 90.604 1.00 95.81 521 ALA A N 1
ATOM 4188 C CA . ALA A 1 521 ? -54.736 -0.724 90.100 1.00 95.81 521 ALA A CA 1
ATOM 4189 C C . ALA A 1 521 ? -54.347 -1.790 89.058 1.00 95.81 521 ALA A C 1
ATOM 4191 O O . ALA A 1 521 ? -53.880 -1.450 87.972 1.00 95.81 521 ALA A O 1
ATOM 4192 N N . CYS A 1 522 ? -54.624 -3.073 89.317 1.00 94.69 522 CYS A N 1
ATOM 4193 C CA . CYS A 1 522 ? -54.380 -4.138 88.340 1.00 94.69 522 CYS A CA 1
ATOM 4194 C C . CYS A 1 522 ? -55.244 -3.993 87.071 1.00 94.69 522 CYS A C 1
ATOM 4196 O O . CYS A 1 522 ? -54.829 -4.430 85.997 1.00 94.69 522 CYS A O 1
ATOM 4198 N N . GLN A 1 523 ? -56.430 -3.375 87.148 1.00 95.25 523 GLN A N 1
ATOM 4199 C CA . GLN A 1 523 ? -57.222 -3.030 85.960 1.00 95.25 523 GLN A CA 1
ATOM 4200 C C . GLN A 1 523 ? -56.603 -1.872 85.166 1.00 95.25 523 GLN A C 1
ATOM 4202 O O . GLN A 1 523 ? -56.605 -1.930 83.934 1.00 95.25 523 GLN A O 1
ATOM 4207 N N . GLU A 1 524 ? -56.044 -0.858 85.833 1.00 96.25 524 GLU A N 1
ATOM 4208 C CA . GLU A 1 524 ? -55.316 0.240 85.183 1.00 96.25 524 GLU A CA 1
ATOM 4209 C C . GLU A 1 524 ? -54.026 -0.252 84.506 1.00 96.25 524 GLU A C 1
ATOM 4211 O O . GLU A 1 524 ? -53.809 0.044 83.329 1.00 96.25 524 GLU A O 1
ATOM 4216 N N . GLU A 1 525 ? -53.226 -1.082 85.182 1.00 95.88 525 GLU A N 1
ATOM 4217 C CA . GLU A 1 525 ? -52.041 -1.751 84.619 1.00 95.88 525 GLU A CA 1
ATOM 4218 C C . GLU A 1 525 ? -52.406 -2.602 83.393 1.00 95.88 525 GLU A C 1
ATOM 4220 O O . GLU A 1 525 ? -51.809 -2.473 82.322 1.00 95.88 525 GLU A O 1
ATOM 4225 N N . LEU A 1 526 ? -53.451 -3.428 83.501 1.00 94.88 526 LEU A N 1
ATOM 4226 C CA . LEU A 1 526 ? -53.932 -4.270 82.405 1.00 94.88 526 LEU A CA 1
ATOM 4227 C C . LEU A 1 526 ? -54.518 -3.441 81.245 1.00 94.88 526 LEU A C 1
ATOM 4229 O O . LEU A 1 526 ? -54.451 -3.864 80.087 1.00 94.88 526 LEU A O 1
ATOM 4233 N N . ALA A 1 527 ? -55.059 -2.249 81.511 1.00 95.69 527 ALA A N 1
ATOM 4234 C CA . ALA A 1 527 ? -55.474 -1.296 80.484 1.00 95.69 527 ALA A CA 1
ATOM 4235 C C . ALA A 1 527 ? -54.281 -0.573 79.828 1.00 95.69 527 ALA A C 1
ATOM 4237 O O . ALA A 1 527 ? -54.325 -0.312 78.622 1.00 95.69 527 ALA A O 1
ATOM 4238 N N . ALA A 1 528 ? -53.211 -0.287 80.575 1.00 95.81 528 ALA A N 1
ATOM 4239 C CA . ALA A 1 528 ? -51.963 0.265 80.049 1.00 95.81 528 ALA A CA 1
ATOM 4240 C C . ALA A 1 528 ? -51.253 -0.747 79.134 1.00 95.81 528 ALA A C 1
ATOM 4242 O O . ALA A 1 528 ? -51.033 -0.446 77.961 1.00 95.81 528 ALA A O 1
ATOM 4243 N N . LEU A 1 529 ? -51.042 -1.981 79.603 1.00 95.38 529 LEU A N 1
ATOM 4244 C CA . LEU A 1 529 ? -50.459 -3.081 78.821 1.00 95.38 529 LEU A CA 1
ATOM 4245 C C . LEU A 1 529 ? -51.275 -3.396 77.554 1.00 95.38 529 LEU A C 1
ATOM 4247 O O . LEU A 1 529 ? -50.714 -3.709 76.504 1.00 95.38 529 LEU A O 1
ATOM 4251 N N . LYS A 1 530 ? -52.611 -3.261 77.598 1.00 95.81 530 LYS A N 1
ATOM 4252 C CA . LYS A 1 530 ? -53.464 -3.353 76.397 1.00 95.81 530 LYS A CA 1
ATOM 4253 C C . LYS A 1 530 ? -53.187 -2.236 75.386 1.00 95.81 530 LYS A C 1
ATOM 4255 O O . LYS A 1 530 ? -53.178 -2.519 74.190 1.00 95.81 530 LYS A O 1
ATOM 4260 N N . LYS A 1 531 ? -52.975 -0.991 75.830 1.00 96.94 531 LYS A N 1
ATOM 4261 C CA . LYS A 1 531 ? -52.620 0.136 74.945 1.00 96.94 531 LYS A CA 1
ATOM 4262 C C . LYS A 1 531 ? -51.226 -0.055 74.352 1.00 96.94 531 LYS A C 1
ATOM 4264 O O . LYS A 1 531 ? -51.074 0.068 73.142 1.00 96.94 531 LYS A O 1
ATOM 4269 N N . GLU A 1 532 ? -50.250 -0.422 75.174 1.00 96.38 532 GLU A N 1
ATOM 4270 C CA . GLU A 1 532 ? -48.873 -0.695 74.754 1.00 96.38 532 GLU A CA 1
ATOM 4271 C C . GLU A 1 532 ? -48.814 -1.829 73.722 1.00 96.38 532 GLU A C 1
ATOM 4273 O O . GLU A 1 532 ? -48.292 -1.635 72.626 1.00 96.38 532 GLU A O 1
ATOM 4278 N N . LYS A 1 533 ? -49.487 -2.960 73.979 1.00 96.19 533 LYS A N 1
ATOM 4279 C CA . LYS A 1 533 ? -49.640 -4.047 72.997 1.00 96.19 533 LYS A CA 1
ATOM 4280 C C . LYS A 1 533 ? -50.249 -3.569 71.672 1.00 96.19 533 LYS A C 1
ATOM 4282 O O . LYS A 1 533 ? -49.845 -4.047 70.618 1.00 96.19 533 LYS A O 1
ATOM 4287 N N . GLN A 1 534 ? -51.205 -2.638 71.694 1.00 96.69 534 GLN A N 1
ATOM 4288 C CA . GLN A 1 534 ? -51.787 -2.068 70.470 1.00 96.69 534 GLN A CA 1
ATOM 4289 C C . GLN A 1 534 ? -50.842 -1.098 69.742 1.00 96.69 534 GLN A C 1
ATOM 4291 O O . GLN A 1 534 ? -50.936 -0.985 68.522 1.00 96.69 534 GLN A O 1
ATOM 4296 N N . VAL A 1 535 ? -49.920 -0.430 70.442 1.00 96.62 535 VAL A N 1
ATOM 4297 C CA . VAL A 1 535 ? -48.830 0.339 69.812 1.00 96.62 535 VAL A CA 1
ATOM 4298 C C . VAL A 1 535 ? -47.823 -0.615 69.168 1.00 96.62 535 VAL A C 1
ATOM 4300 O O . VAL A 1 535 ? -47.548 -0.481 67.981 1.00 96.62 535 VAL A O 1
ATOM 4303 N N . VAL A 1 536 ? -47.365 -1.642 69.892 1.00 94.94 536 VAL A N 1
ATOM 4304 C CA . VAL A 1 536 ? -46.419 -2.647 69.371 1.00 94.94 536 VAL A CA 1
ATOM 4305 C C . VAL A 1 536 ? -46.991 -3.402 68.164 1.00 94.94 536 VAL A C 1
ATOM 4307 O O . VAL A 1 536 ? -46.276 -3.614 67.193 1.00 94.94 536 VAL A O 1
ATOM 4310 N N . ILE A 1 537 ? -48.285 -3.751 68.158 1.00 96.50 537 ILE A N 1
ATOM 4311 C CA . ILE A 1 537 ? -48.940 -4.373 66.989 1.00 96.50 537 ILE A CA 1
ATOM 4312 C C . ILE A 1 537 ? -48.983 -3.424 65.780 1.00 96.50 537 ILE A C 1
ATOM 4314 O O . ILE A 1 537 ? -48.866 -3.886 64.647 1.00 96.50 537 ILE A O 1
ATOM 4318 N N . LYS A 1 538 ? -49.149 -2.111 65.989 1.00 96.44 538 LYS A N 1
ATOM 4319 C CA . LYS A 1 538 ? -49.112 -1.131 64.892 1.00 96.44 538 LYS A CA 1
ATOM 4320 C C . LYS A 1 538 ? -47.707 -0.973 64.326 1.00 96.44 538 LYS A C 1
ATOM 4322 O O . LYS A 1 538 ? -47.565 -1.014 63.111 1.00 96.44 538 LYS A O 1
ATOM 4327 N N . GLU A 1 539 ? -46.692 -0.856 65.180 1.00 96.12 539 GLU A N 1
ATOM 4328 C CA . GLU A 1 539 ? -45.310 -0.715 64.712 1.00 96.12 539 GLU A CA 1
ATOM 4329 C C . GLU A 1 539 ? -44.804 -2.010 64.062 1.00 96.12 539 GLU A C 1
ATOM 4331 O O . GLU A 1 539 ? -44.143 -1.961 63.036 1.00 96.12 539 GLU A O 1
ATOM 4336 N N . ASN A 1 540 ? -45.190 -3.183 64.575 1.00 92.69 540 ASN A N 1
ATOM 4337 C CA . ASN A 1 540 ? -44.863 -4.466 63.948 1.00 92.69 540 ASN A CA 1
ATOM 4338 C C . ASN A 1 540 ? -45.509 -4.628 62.560 1.00 92.69 540 ASN A C 1
ATOM 4340 O O . ASN A 1 540 ? -44.842 -5.108 61.650 1.00 92.69 540 ASN A O 1
ATOM 4344 N N . ARG A 1 541 ? -46.760 -4.175 62.374 1.00 96.38 541 ARG A N 1
ATOM 4345 C CA . ARG A 1 541 ? -47.385 -4.103 61.040 1.00 96.38 541 ARG A CA 1
ATOM 4346 C C . ARG A 1 541 ? -46.662 -3.126 60.129 1.00 96.38 541 ARG A C 1
ATOM 4348 O O . ARG A 1 541 ? -46.335 -3.497 59.018 1.00 96.38 541 ARG A O 1
ATOM 4355 N N . ARG A 1 542 ? -46.348 -1.926 60.620 1.00 97.44 542 ARG A N 1
ATOM 4356 C CA . ARG A 1 542 ? -45.608 -0.923 59.852 1.00 97.44 542 ARG A CA 1
ATOM 4357 C C . ARG A 1 542 ? -44.253 -1.460 59.381 1.00 97.44 542 ARG A C 1
ATOM 4359 O O . ARG A 1 542 ? -43.967 -1.385 58.201 1.00 97.44 542 ARG A O 1
ATOM 4366 N N . LEU A 1 543 ? -43.475 -2.080 60.268 1.00 95.44 543 LEU A N 1
ATOM 4367 C CA . LEU A 1 543 ? -42.202 -2.719 59.918 1.00 95.44 543 LEU A CA 1
ATOM 4368 C C . LEU A 1 543 ? -42.378 -3.880 58.923 1.00 95.44 543 LEU A C 1
ATOM 4370 O O . LEU A 1 543 ? -41.482 -4.141 58.127 1.00 95.44 543 LEU A O 1
ATOM 4374 N N . GLN A 1 544 ? -43.521 -4.572 58.947 1.00 95.69 544 GLN A N 1
ATOM 4375 C CA . GLN A 1 544 ? -43.869 -5.588 57.954 1.00 95.69 544 GLN A CA 1
ATOM 4376 C C . GLN A 1 544 ? -44.232 -4.953 56.597 1.00 95.69 544 GLN A C 1
ATOM 4378 O O . GLN A 1 544 ? -43.760 -5.428 55.567 1.00 95.69 544 GLN A O 1
ATOM 4383 N N . ASP A 1 545 ? -45.005 -3.866 56.585 1.00 96.88 545 ASP A N 1
ATOM 4384 C CA . ASP A 1 545 ? -45.347 -3.098 55.383 1.00 96.88 545 ASP A CA 1
ATOM 4385 C C . ASP A 1 545 ? -44.075 -2.499 54.745 1.00 96.88 545 ASP A C 1
ATOM 4387 O O . ASP A 1 545 ? -43.824 -2.715 53.554 1.00 96.88 545 ASP A O 1
ATOM 4391 N N . ASP A 1 546 ? -43.222 -1.855 55.552 1.00 97.56 546 ASP A N 1
ATOM 4392 C CA . ASP A 1 546 ? -41.905 -1.315 55.184 1.00 97.56 546 ASP A CA 1
ATOM 4393 C C . ASP A 1 546 ? -41.003 -2.424 54.598 1.00 97.56 546 ASP A C 1
ATOM 4395 O 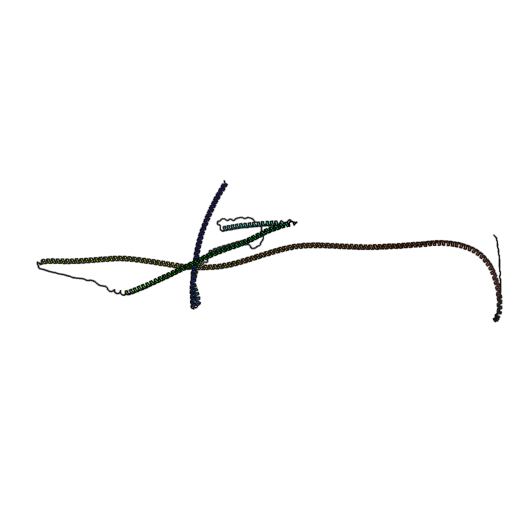O . ASP A 1 546 ? -40.429 -2.251 53.522 1.00 97.56 546 ASP A O 1
ATOM 4399 N N . LEU A 1 547 ? -40.941 -3.608 55.230 1.00 95.88 547 LEU A N 1
ATOM 4400 C CA . LEU A 1 547 ? -40.185 -4.762 54.721 1.00 95.88 547 LEU A CA 1
ATOM 4401 C C . LEU A 1 547 ? -40.719 -5.260 53.369 1.00 95.88 547 LEU A C 1
ATOM 4403 O O . LEU A 1 547 ? -39.925 -5.533 52.468 1.00 95.88 547 LEU A O 1
ATOM 4407 N N . THR A 1 548 ? -42.042 -5.361 53.178 1.00 96.12 548 THR A N 1
ATOM 4408 C CA . THR A 1 548 ? -42.582 -5.737 51.855 1.00 96.12 548 THR A CA 1
ATOM 4409 C C . THR A 1 548 ? -42.347 -4.655 50.802 1.00 96.12 548 THR A C 1
ATOM 4411 O O . THR A 1 548 ? -42.277 -4.971 49.617 1.00 96.12 548 THR A O 1
ATOM 4414 N N . THR A 1 549 ? -42.230 -3.388 51.202 1.00 96.69 549 THR A N 1
ATOM 4415 C CA . THR A 1 549 ? -41.925 -2.274 50.295 1.00 96.69 549 THR A CA 1
ATOM 4416 C C . THR A 1 549 ? -40.475 -2.375 49.830 1.00 96.69 549 THR A C 1
ATOM 4418 O O . THR A 1 549 ? -40.242 -2.557 48.640 1.00 96.69 549 THR A O 1
ATOM 4421 N N . MET A 1 550 ? -39.528 -2.454 50.768 1.00 96.31 550 MET A N 1
ATOM 4422 C CA . MET A 1 550 ? -38.101 -2.673 50.500 1.00 96.31 550 MET A CA 1
ATOM 4423 C C . MET A 1 550 ? -37.830 -3.963 49.699 1.00 96.31 550 MET A C 1
ATOM 4425 O O . MET A 1 550 ? -36.970 -3.986 48.822 1.00 96.31 550 MET A O 1
ATOM 4429 N N . THR A 1 551 ? -38.615 -5.026 49.918 1.00 94.31 551 THR A N 1
ATOM 4430 C CA . THR A 1 551 ? -38.536 -6.259 49.109 1.00 94.31 551 THR A CA 1
ATOM 4431 C C . THR A 1 551 ? -38.922 -6.014 47.643 1.00 94.31 551 THR A C 1
ATOM 4433 O O . THR A 1 551 ? -38.244 -6.518 46.750 1.00 94.31 551 THR A O 1
ATOM 4436 N N . ARG A 1 552 ? -39.976 -5.226 47.377 1.00 96.06 552 ARG A N 1
ATOM 4437 C CA . ARG A 1 552 ? -40.378 -4.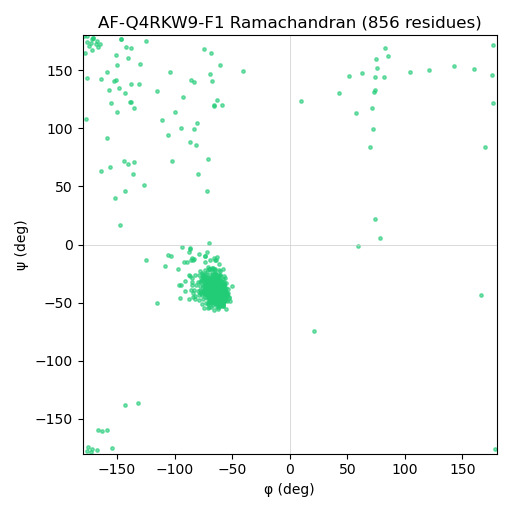850 46.007 1.00 96.06 552 ARG A CA 1
ATOM 4438 C C . ARG A 1 552 ? -39.383 -3.885 45.364 1.00 96.06 552 ARG A C 1
ATOM 4440 O O . ARG A 1 552 ? -39.106 -4.017 44.180 1.00 96.06 552 ARG A O 1
ATOM 4447 N N . GLU A 1 553 ? -38.835 -2.946 46.133 1.00 94.12 553 GLU A N 1
ATOM 4448 C CA . GLU A 1 553 ? -37.813 -2.004 45.661 1.00 94.12 553 GLU A CA 1
ATOM 4449 C C . GLU A 1 553 ? -36.535 -2.743 45.237 1.00 94.12 553 GLU A C 1
ATOM 4451 O O . GLU A 1 553 ? -36.050 -2.518 44.132 1.00 94.12 553 GLU A O 1
ATOM 4456 N N . ASN A 1 554 ? -36.053 -3.708 46.030 1.00 90.88 554 ASN A N 1
ATOM 4457 C CA . ASN A 1 554 ? -34.936 -4.571 45.628 1.00 90.88 554 ASN A CA 1
ATOM 4458 C C . ASN A 1 554 ? -35.261 -5.394 44.370 1.00 90.88 554 ASN A C 1
ATOM 4460 O O . ASN A 1 554 ? -34.435 -5.475 43.468 1.00 90.88 554 ASN A O 1
ATOM 4464 N N . GLN A 1 555 ? -36.467 -5.968 44.268 1.00 95.81 555 GLN A N 1
ATOM 4465 C CA . GLN A 1 555 ? -36.898 -6.697 43.065 1.00 95.81 555 GLN A CA 1
ATOM 4466 C C . GLN A 1 555 ? -36.911 -5.802 41.814 1.00 95.81 555 GLN A C 1
ATOM 4468 O O . GLN A 1 555 ? -36.461 -6.239 40.757 1.00 95.81 555 GLN A O 1
ATOM 4473 N N . ALA A 1 556 ? -37.363 -4.550 41.934 1.00 94.69 556 ALA A N 1
ATOM 4474 C CA . ALA A 1 556 ? -37.329 -3.577 40.844 1.00 94.69 556 ALA A CA 1
ATOM 4475 C C . ALA A 1 556 ? -35.888 -3.195 40.460 1.00 94.69 556 ALA A C 1
ATOM 4477 O O . ALA A 1 556 ? -35.545 -3.240 39.284 1.00 94.69 556 ALA A O 1
ATOM 4478 N N . VAL A 1 557 ? -35.020 -2.912 41.438 1.00 95.25 557 VAL A N 1
ATOM 4479 C CA . VAL A 1 557 ? -33.598 -2.598 41.199 1.00 95.25 557 VAL A CA 1
ATOM 4480 C C . VAL A 1 557 ? -32.846 -3.782 40.578 1.00 95.25 557 VAL A C 1
ATOM 4482 O O . VAL A 1 557 ? -31.957 -3.579 39.755 1.00 95.25 557 VAL A O 1
ATOM 4485 N N . HIS A 1 558 ? -33.197 -5.026 40.919 1.00 94.56 558 HIS A N 1
ATOM 4486 C CA . HIS A 1 558 ? -32.629 -6.206 40.261 1.00 94.56 558 HIS A CA 1
ATOM 4487 C C . HIS A 1 558 ? -33.106 -6.346 38.810 1.00 94.56 558 HIS A C 1
ATOM 4489 O O . HIS A 1 558 ? -32.272 -6.611 37.952 1.00 94.56 558 HIS A O 1
ATOM 4495 N N . ALA A 1 559 ? -34.381 -6.076 38.511 1.00 96.25 559 ALA A N 1
ATOM 4496 C CA . ALA A 1 559 ? -34.877 -6.050 37.132 1.00 96.25 559 ALA A CA 1
ATOM 4497 C C . ALA A 1 559 ? -34.218 -4.931 36.296 1.00 96.25 559 ALA A C 1
ATOM 4499 O O . ALA A 1 559 ? -33.722 -5.198 35.206 1.00 96.25 559 ALA A O 1
ATOM 4500 N N . GLU A 1 560 ? -34.112 -3.707 36.829 1.00 95.38 560 GLU A N 1
ATOM 4501 C CA . GLU A 1 560 ? -33.395 -2.597 36.173 1.00 95.38 560 GLU A CA 1
ATOM 4502 C C . GLU A 1 560 ? -31.908 -2.928 35.937 1.00 95.38 560 GLU A C 1
ATOM 4504 O O . GLU A 1 560 ? -31.328 -2.540 34.920 1.00 95.38 560 GLU A O 1
ATOM 4509 N N . MET A 1 561 ? -31.282 -3.678 36.851 1.00 95.12 561 MET A N 1
ATOM 4510 C CA . MET A 1 561 ? -29.911 -4.159 36.688 1.00 95.12 561 MET A CA 1
ATOM 4511 C C . MET A 1 561 ? -29.807 -5.269 35.632 1.00 95.12 561 MET A C 1
ATOM 4513 O O . MET A 1 561 ? -28.863 -5.252 34.846 1.00 95.12 561 MET A O 1
ATOM 4517 N N . GLU A 1 562 ? -30.753 -6.207 35.568 1.00 96.88 562 GLU A N 1
ATOM 4518 C CA . GLU A 1 562 ? -30.815 -7.251 34.535 1.00 96.88 562 GLU A CA 1
ATOM 4519 C C . GLU A 1 562 ? -31.021 -6.641 33.133 1.00 96.88 562 GLU A C 1
ATOM 4521 O O . GLU A 1 562 ? -30.263 -6.963 32.213 1.00 96.88 562 GLU A O 1
ATOM 4526 N N . ASP A 1 563 ? -31.918 -5.661 32.985 1.00 96.56 563 ASP A N 1
ATOM 4527 C CA . ASP A 1 563 ? -32.086 -4.880 31.750 1.00 96.56 563 ASP A CA 1
ATOM 4528 C C . ASP A 1 563 ? -30.794 -4.133 31.365 1.00 96.56 563 ASP A C 1
ATOM 4530 O O . ASP A 1 563 ? -30.339 -4.211 30.220 1.00 96.56 563 ASP A O 1
ATOM 4534 N N . ALA A 1 564 ? -30.126 -3.471 32.318 1.00 93.94 564 ALA A N 1
ATOM 4535 C CA . ALA A 1 564 ? -28.850 -2.794 32.068 1.00 93.94 564 ALA A CA 1
ATOM 4536 C C . ALA A 1 564 ? -27.714 -3.769 31.687 1.00 93.94 564 ALA A C 1
ATOM 4538 O O . ALA A 1 564 ? -26.840 -3.430 30.880 1.00 93.94 564 ALA A O 1
ATOM 4539 N N . LEU A 1 565 ? -27.714 -4.994 32.227 1.00 94.88 565 LEU A N 1
ATOM 4540 C CA . LEU A 1 565 ? -26.788 -6.065 31.843 1.00 94.88 565 LEU A CA 1
ATOM 4541 C C . LEU A 1 565 ? -27.070 -6.565 30.414 1.00 94.88 565 LEU A C 1
ATOM 4543 O O . LEU A 1 565 ? -26.117 -6.815 29.667 1.00 94.88 565 LEU A O 1
ATOM 4547 N N . HIS A 1 566 ? -28.341 -6.643 30.011 1.00 97.56 566 HIS A N 1
ATOM 4548 C CA . HIS A 1 566 ? -28.747 -6.962 28.642 1.00 97.56 566 HIS A CA 1
ATOM 4549 C C . HIS A 1 566 ? -28.382 -5.847 27.648 1.00 97.56 566 HIS A C 1
ATOM 4551 O O . HIS A 1 566 ? -27.730 -6.140 26.642 1.00 97.56 566 HIS A O 1
ATOM 4557 N N . GLU A 1 567 ? -28.677 -4.572 27.937 1.00 96.50 567 GLU A N 1
ATOM 4558 C CA . GLU A 1 567 ? -28.254 -3.438 27.094 1.00 96.50 567 GLU A CA 1
ATOM 4559 C C . GLU A 1 567 ? -26.728 -3.390 26.926 1.00 96.50 567 GLU A C 1
ATOM 4561 O O . GLU A 1 567 ? -26.215 -3.209 25.816 1.00 96.50 567 GLU A O 1
ATOM 4566 N N . ARG A 1 568 ? -25.983 -3.600 28.019 1.00 96.94 568 ARG A N 1
ATOM 4567 C CA . ARG A 1 568 ? -24.517 -3.712 28.017 1.00 96.94 568 ARG A CA 1
ATOM 4568 C C . ARG A 1 568 ? -24.041 -4.805 27.061 1.00 96.94 568 ARG A C 1
ATOM 4570 O O . ARG A 1 568 ? -23.063 -4.595 26.341 1.00 96.94 568 ARG A O 1
ATOM 4577 N N . ASP A 1 569 ? -24.690 -5.964 27.052 1.00 96.94 569 ASP A N 1
ATOM 4578 C CA . ASP A 1 569 ? -24.264 -7.100 26.233 1.00 96.94 569 ASP A CA 1
ATOM 4579 C C . ASP A 1 569 ? -24.701 -6.969 24.768 1.00 96.94 569 ASP A C 1
ATOM 4581 O O . ASP A 1 569 ? -23.913 -7.296 23.877 1.00 96.94 569 ASP A O 1
ATOM 4585 N N . GLU A 1 570 ? -25.845 -6.341 24.479 1.00 97.94 570 GLU A N 1
ATOM 4586 C CA . GLU A 1 570 ? -26.141 -5.859 23.127 1.00 97.94 570 GLU A CA 1
ATOM 4587 C C . GLU A 1 570 ? -25.077 -4.869 22.636 1.00 97.94 570 GLU A C 1
ATOM 4589 O O . GLU A 1 570 ? -24.586 -4.989 21.512 1.00 97.94 570 GLU A O 1
ATOM 4594 N N . LEU A 1 571 ? -24.691 -3.893 23.464 1.00 96.94 571 LEU A N 1
ATOM 4595 C CA . LEU A 1 571 ? -23.661 -2.912 23.120 1.00 96.94 571 LEU A CA 1
ATOM 4596 C C . LEU A 1 571 ? -22.305 -3.586 22.871 1.00 96.94 571 LEU A C 1
ATOM 4598 O O . LEU A 1 571 ? -21.641 -3.242 21.891 1.00 96.94 571 LEU A O 1
ATOM 4602 N N . LYS A 1 572 ? -21.924 -4.604 23.659 1.00 97.94 572 LYS A N 1
ATOM 4603 C CA . LYS A 1 572 ? -20.754 -5.451 23.358 1.00 97.94 572 LYS A CA 1
ATOM 4604 C C . LYS A 1 572 ? -20.888 -6.121 21.991 1.00 97.94 572 LYS A C 1
ATOM 4606 O O . LYS A 1 572 ? -19.929 -6.078 21.223 1.00 97.94 572 LYS A O 1
ATOM 4611 N N . MET A 1 573 ? -22.033 -6.718 21.658 1.00 97.31 573 MET A N 1
ATOM 4612 C CA . MET A 1 573 ? -22.232 -7.383 20.361 1.00 97.31 573 MET A CA 1
ATOM 4613 C C . MET A 1 573 ? -22.174 -6.392 19.188 1.00 97.31 573 MET A C 1
ATOM 4615 O O . MET A 1 573 ? -21.508 -6.663 18.186 1.00 97.31 573 MET A O 1
ATOM 4619 N N . ARG A 1 574 ? -22.766 -5.197 19.337 1.00 98.31 574 ARG A N 1
ATOM 4620 C CA . ARG A 1 574 ? -22.643 -4.091 18.369 1.00 98.31 574 ARG A CA 1
ATOM 4621 C C . ARG A 1 574 ? -21.175 -3.668 18.192 1.00 98.31 574 ARG A C 1
ATOM 4623 O O . ARG A 1 574 ? -20.715 -3.533 17.061 1.00 98.31 574 ARG A O 1
ATOM 4630 N N . VAL A 1 575 ? -20.411 -3.538 19.281 1.00 97.75 575 VAL A N 1
ATOM 4631 C CA . VAL A 1 575 ? -18.968 -3.222 19.244 1.00 97.75 575 VAL A CA 1
ATOM 4632 C C . VAL A 1 575 ? -18.152 -4.322 18.558 1.00 97.75 575 VAL A C 1
ATOM 4634 O O . VAL A 1 575 ? -17.322 -4.001 17.713 1.00 97.75 575 VAL A O 1
ATOM 4637 N N . HIS A 1 576 ? -18.411 -5.607 18.822 1.00 98.00 576 HIS A N 1
ATOM 4638 C CA . HIS A 1 576 ? -17.736 -6.707 18.116 1.00 98.00 576 HIS A CA 1
ATOM 4639 C C . HIS A 1 576 ? -18.061 -6.719 16.614 1.00 98.00 576 HIS A C 1
ATOM 4641 O O . HIS A 1 576 ? -17.179 -7.005 15.800 1.00 98.00 576 HIS A O 1
ATOM 4647 N N . SER A 1 577 ? -19.283 -6.338 16.223 1.00 98.25 577 SER A N 1
ATOM 4648 C CA . SER A 1 577 ? -19.635 -6.143 14.812 1.00 98.25 577 SER A CA 1
ATOM 4649 C C . SER A 1 577 ? -18.842 -4.990 14.184 1.00 98.25 577 SER A C 1
ATOM 4651 O O . SER A 1 577 ? -18.312 -5.149 13.086 1.00 98.25 577 SER A O 1
ATOM 4653 N N . TYR A 1 578 ? -18.701 -3.854 14.877 1.00 98.25 578 TYR A N 1
ATOM 4654 C CA . TYR A 1 578 ? -17.892 -2.730 14.391 1.00 98.25 578 TYR A CA 1
ATOM 4655 C C . TYR A 1 578 ? -16.397 -3.061 14.315 1.00 98.25 578 TYR A C 1
ATOM 4657 O O . TYR A 1 578 ? -15.771 -2.718 13.319 1.00 98.25 578 TYR A O 1
ATOM 4665 N N . ILE A 1 579 ? -15.829 -3.775 15.293 1.00 98.19 579 ILE A N 1
ATOM 4666 C CA . ILE A 1 579 ? -14.442 -4.272 15.237 1.00 98.19 579 ILE A CA 1
ATOM 4667 C C . ILE A 1 579 ? -14.254 -5.190 14.020 1.00 98.19 579 ILE A C 1
ATOM 4669 O O . ILE A 1 579 ? -13.297 -5.031 13.265 1.00 98.19 579 ILE A O 1
ATOM 4673 N N . SER A 1 580 ? -15.196 -6.106 13.778 1.00 98.00 580 SER A N 1
ATOM 4674 C CA . SER A 1 580 ? -15.149 -7.014 12.622 1.00 98.00 580 SER A CA 1
ATOM 4675 C C . SER A 1 580 ? -15.186 -6.263 11.284 1.00 98.00 580 SER A C 1
ATOM 4677 O O . SER A 1 580 ? -14.459 -6.615 10.355 1.00 98.00 580 SER A O 1
ATOM 4679 N N . GLU A 1 581 ? -16.001 -5.209 11.192 1.00 98.12 581 GLU A N 1
ATOM 4680 C CA . GLU A 1 581 ? -16.112 -4.355 10.005 1.00 98.12 581 GLU A CA 1
ATOM 4681 C C . GLU A 1 581 ? -14.878 -3.456 9.819 1.00 98.12 581 GLU A C 1
ATOM 4683 O O . GLU A 1 581 ? -14.373 -3.335 8.702 1.00 98.12 581 GLU A O 1
ATOM 4688 N N . VAL A 1 582 ? -14.318 -2.903 10.901 1.00 98.00 582 VAL A N 1
ATOM 4689 C CA . VAL A 1 582 ? -13.036 -2.179 10.875 1.00 98.00 582 VAL A CA 1
ATOM 4690 C C . VAL A 1 582 ? -11.933 -3.098 10.359 1.00 98.00 582 VAL A C 1
ATOM 4692 O O . VAL A 1 582 ? -11.302 -2.761 9.363 1.00 98.00 582 VAL A O 1
ATOM 4695 N N . SER A 1 583 ? -11.781 -4.312 10.892 1.00 97.88 583 SER A N 1
ATOM 4696 C CA . SER A 1 583 ? -10.781 -5.263 10.388 1.00 97.88 583 SER A CA 1
ATOM 4697 C C . SER A 1 583 ? -11.069 -5.835 8.998 1.00 97.88 583 SER A C 1
ATOM 4699 O O . SER A 1 583 ? -10.170 -6.400 8.368 1.00 97.88 583 SER A O 1
ATOM 4701 N N . ARG A 1 584 ? -12.284 -5.668 8.461 1.00 98.56 584 ARG A N 1
ATOM 4702 C CA . ARG A 1 584 ? -12.576 -5.887 7.035 1.00 98.56 584 ARG A CA 1
ATOM 4703 C C . ARG A 1 584 ? -12.084 -4.710 6.182 1.00 98.56 584 ARG A C 1
ATOM 4705 O O . ARG A 1 584 ? -11.536 -4.930 5.102 1.00 98.56 584 ARG A O 1
ATOM 4712 N N . ILE A 1 585 ? -12.257 -3.481 6.666 1.00 98.06 585 ILE A N 1
ATOM 4713 C CA . ILE A 1 585 ? -11.803 -2.245 6.013 1.00 98.06 585 ILE A CA 1
ATOM 4714 C C . ILE A 1 585 ? -10.270 -2.131 6.049 1.00 98.06 585 ILE A C 1
ATOM 4716 O O . ILE A 1 585 ? -9.679 -1.845 5.014 1.00 98.06 585 ILE A O 1
ATOM 4720 N N . GLU A 1 586 ? -9.615 -2.442 7.169 1.00 97.81 586 GLU A N 1
ATOM 4721 C CA . GLU A 1 586 ? -8.148 -2.481 7.312 1.00 97.81 586 GLU A CA 1
ATOM 4722 C C . GLU A 1 586 ? -7.509 -3.425 6.284 1.00 97.81 586 GLU A C 1
ATOM 4724 O O . GLU A 1 586 ? -6.591 -3.038 5.564 1.00 97.81 586 GLU A O 1
ATOM 4729 N N . LYS A 1 587 ? -8.051 -4.643 6.135 1.00 97.88 587 LYS A N 1
ATOM 4730 C CA . LYS A 1 587 ? -7.597 -5.610 5.119 1.00 97.88 587 LYS A CA 1
ATOM 4731 C C . LYS A 1 587 ? -7.788 -5.079 3.697 1.00 97.88 587 LYS A C 1
ATOM 4733 O O . LYS A 1 587 ? -6.907 -5.255 2.859 1.00 97.88 587 LYS A O 1
ATOM 4738 N N . LEU A 1 588 ? -8.908 -4.406 3.422 1.00 98.50 588 LEU A N 1
ATOM 4739 C CA . LEU A 1 588 ? -9.153 -3.785 2.119 1.00 98.50 588 LEU A CA 1
ATOM 4740 C C . LEU A 1 588 ? -8.156 -2.645 1.842 1.00 98.50 588 LEU A C 1
ATOM 4742 O O . LEU A 1 588 ? -7.596 -2.596 0.748 1.00 98.50 588 LEU A O 1
ATOM 4746 N N . ILE A 1 589 ? -7.884 -1.782 2.825 1.00 97.12 589 ILE A N 1
ATOM 4747 C CA . ILE A 1 589 ? -6.878 -0.714 2.726 1.00 97.12 589 ILE A CA 1
ATOM 4748 C C . ILE A 1 589 ? -5.500 -1.319 2.446 1.00 97.12 589 ILE A C 1
ATOM 4750 O O . ILE A 1 589 ? -4.901 -0.962 1.436 1.00 97.12 589 ILE A O 1
ATOM 4754 N N . ALA A 1 590 ? -5.059 -2.313 3.222 1.00 98.12 590 ALA A N 1
ATOM 4755 C CA . ALA A 1 590 ? -3.773 -2.982 3.016 1.00 98.12 590 ALA A CA 1
ATOM 4756 C C . ALA A 1 590 ? -3.633 -3.586 1.602 1.00 98.12 590 ALA A C 1
ATOM 4758 O O . ALA A 1 590 ? -2.593 -3.429 0.960 1.00 98.12 590 ALA A O 1
ATOM 4759 N N . THR A 1 591 ? -4.689 -4.208 1.051 1.00 97.94 591 THR A N 1
ATOM 4760 C CA . THR A 1 591 ? -4.652 -4.681 -0.351 1.00 97.94 591 THR A CA 1
ATOM 4761 C C . THR A 1 591 ? -4.534 -3.540 -1.366 1.00 97.94 591 THR A C 1
ATOM 4763 O O . THR A 1 591 ? -3.833 -3.686 -2.365 1.00 97.94 591 THR A O 1
ATOM 4766 N N . LYS A 1 592 ? -5.155 -2.381 -1.110 1.00 97.81 592 LYS A N 1
ATOM 4767 C CA . LYS A 1 592 ? -5.065 -1.202 -1.989 1.00 97.81 592 LYS A CA 1
ATOM 4768 C C . LYS A 1 592 ? -3.748 -0.445 -1.849 1.00 97.81 592 LYS A C 1
ATOM 4770 O O . LYS A 1 592 ? -3.272 0.126 -2.827 1.00 97.81 592 LYS A O 1
ATOM 4775 N N . GLU A 1 593 ? -3.121 -0.478 -0.682 1.00 97.75 593 GLU A N 1
ATOM 4776 C CA . GLU A 1 593 ? -1.759 0.013 -0.483 1.00 97.75 593 GLU A CA 1
ATOM 4777 C C . GLU A 1 593 ? -0.749 -0.874 -1.220 1.00 97.75 593 GLU A C 1
ATOM 4779 O O . GLU A 1 593 ? 0.088 -0.342 -1.949 1.00 97.75 593 GLU A O 1
ATOM 4784 N N . GLN A 1 594 ? -0.891 -2.205 -1.159 1.00 98.31 594 GLN A N 1
ATOM 4785 C CA . GLN A 1 594 ? -0.068 -3.122 -1.957 1.00 98.31 594 GLN A CA 1
ATOM 4786 C C . GLN A 1 594 ? -0.264 -2.911 -3.469 1.00 98.31 594 GLN A C 1
ATOM 4788 O O . GLN A 1 594 ? 0.722 -2.778 -4.191 1.00 98.31 594 GLN A O 1
ATOM 4793 N N . GLU A 1 595 ? -1.507 -2.805 -3.958 1.00 97.88 595 GLU A N 1
ATOM 4794 C CA . GLU A 1 595 ? -1.785 -2.482 -5.371 1.00 97.88 595 GLU A CA 1
ATOM 4795 C C . GLU A 1 595 ? -1.125 -1.161 -5.804 1.00 97.88 595 GLU A C 1
ATOM 4797 O O . GLU A 1 595 ? -0.554 -1.081 -6.894 1.00 97.88 595 GLU A O 1
ATOM 4802 N N . ASN A 1 596 ? -1.154 -0.129 -4.953 1.00 97.81 596 ASN A N 1
ATOM 4803 C CA . ASN A 1 596 ? -0.493 1.148 -5.227 1.00 97.81 596 ASN A CA 1
ATOM 4804 C C . ASN A 1 596 ? 1.039 1.031 -5.229 1.00 97.81 596 ASN A C 1
ATOM 4806 O O . ASN A 1 596 ? 1.684 1.634 -6.087 1.00 97.81 596 ASN A O 1
ATOM 4810 N N . MET A 1 597 ? 1.638 0.249 -4.326 1.00 97.88 597 MET A N 1
ATOM 4811 C CA . MET A 1 597 ? 3.087 0.005 -4.321 1.00 97.88 597 MET A CA 1
ATOM 4812 C C . MET A 1 597 ? 3.532 -0.779 -5.560 1.00 97.88 597 MET A C 1
ATOM 4814 O O . MET A 1 597 ? 4.525 -0.414 -6.192 1.00 97.88 597 MET A O 1
ATOM 4818 N N . ASP A 1 598 ? 2.764 -1.786 -5.974 1.00 98.06 598 ASP A N 1
ATOM 4819 C CA . ASP A 1 598 ? 2.974 -2.519 -7.223 1.00 98.06 598 ASP A CA 1
ATOM 4820 C C . ASP A 1 598 ? 2.892 -1.595 -8.446 1.00 98.06 598 ASP A C 1
ATOM 4822 O O . ASP A 1 598 ? 3.747 -1.660 -9.332 1.00 98.06 598 ASP A O 1
ATOM 4826 N N . LEU A 1 599 ? 1.892 -0.707 -8.503 1.00 98.19 599 LEU A N 1
ATOM 4827 C CA . LEU A 1 599 ? 1.750 0.283 -9.574 1.00 98.19 599 LEU A CA 1
ATOM 4828 C C . LEU A 1 599 ? 2.916 1.280 -9.585 1.00 98.19 599 LEU A C 1
ATOM 4830 O O . LEU A 1 599 ? 3.494 1.518 -10.644 1.00 98.19 599 LEU A O 1
ATOM 4834 N N . LEU A 1 600 ? 3.320 1.813 -8.429 1.00 98.31 600 LEU A N 1
ATOM 4835 C CA . LEU A 1 600 ? 4.487 2.696 -8.306 1.00 98.31 600 LEU A CA 1
ATOM 4836 C C . LEU A 1 600 ? 5.780 2.000 -8.748 1.00 98.31 600 LEU A C 1
ATOM 4838 O O . LEU A 1 600 ? 6.605 2.615 -9.423 1.00 98.31 600 LEU A O 1
ATOM 4842 N N . ASN A 1 601 ? 5.952 0.717 -8.432 1.00 98.00 601 ASN A N 1
ATOM 4843 C CA . ASN A 1 601 ? 7.098 -0.068 -8.885 1.00 98.00 601 ASN A CA 1
ATOM 4844 C C . ASN A 1 601 ? 7.062 -0.325 -10.400 1.00 98.00 601 ASN A C 1
ATOM 4846 O O . ASN A 1 601 ? 8.094 -0.189 -11.055 1.00 98.00 601 ASN A O 1
ATOM 4850 N N . ARG A 1 602 ? 5.887 -0.582 -10.992 1.00 98.12 602 ARG A N 1
ATOM 4851 C CA . ARG A 1 602 ? 5.719 -0.651 -12.459 1.00 98.12 602 ARG A CA 1
ATOM 4852 C C . ARG A 1 602 ? 6.045 0.686 -13.134 1.00 98.12 602 ARG A C 1
ATOM 4854 O O . ARG A 1 602 ? 6.731 0.682 -14.151 1.00 98.12 602 ARG A O 1
ATOM 4861 N N . PHE A 1 603 ? 5.633 1.820 -12.559 1.00 97.56 603 PHE A N 1
ATOM 4862 C CA . PHE A 1 603 ? 6.002 3.148 -13.068 1.00 97.56 603 PHE A CA 1
ATOM 4863 C C . PHE A 1 603 ? 7.509 3.425 -12.957 1.00 97.56 603 PHE A C 1
ATOM 4865 O O . PHE A 1 603 ? 8.091 3.932 -13.911 1.00 97.56 603 PHE A O 1
ATOM 4872 N N . ARG A 1 604 ? 8.162 3.052 -11.845 1.00 98.19 604 ARG A N 1
ATOM 4873 C CA . ARG A 1 604 ? 9.628 3.155 -11.683 1.00 98.19 604 ARG A CA 1
ATOM 4874 C C . ARG A 1 604 ? 10.380 2.326 -12.726 1.00 98.19 604 ARG A C 1
ATOM 4876 O O . ARG A 1 604 ? 11.308 2.837 -13.343 1.00 98.19 604 ARG A O 1
ATOM 4883 N N . LEU A 1 605 ? 9.960 1.079 -12.951 1.00 98.00 605 LEU A N 1
ATOM 4884 C CA . LEU A 1 605 ? 10.548 0.200 -13.967 1.00 98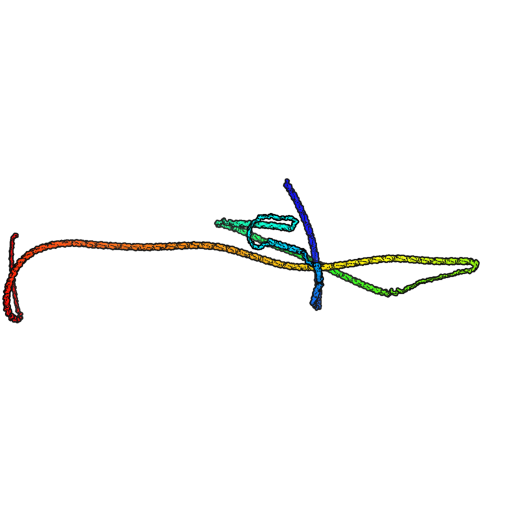.00 605 LEU A CA 1
ATOM 4885 C C . LEU A 1 605 ? 10.360 0.776 -15.376 1.00 98.00 605 LEU A C 1
ATOM 4887 O O . LEU A 1 605 ? 11.340 0.957 -16.091 1.00 98.00 605 LEU A O 1
ATOM 4891 N N . ALA A 1 606 ? 9.134 1.159 -15.744 1.00 96.69 606 ALA A N 1
ATOM 4892 C CA . ALA A 1 606 ? 8.847 1.759 -17.048 1.00 96.69 606 ALA A CA 1
ATOM 4893 C C . ALA A 1 606 ? 9.610 3.078 -17.281 1.00 96.69 606 ALA A C 1
ATOM 4895 O O . ALA A 1 606 ? 10.025 3.353 -18.406 1.00 96.69 606 ALA A O 1
ATOM 4896 N N . HIS A 1 607 ? 9.830 3.877 -16.230 1.00 97.44 607 HIS A N 1
ATOM 4897 C CA . HIS A 1 607 ? 10.656 5.081 -16.297 1.00 97.44 607 HIS A CA 1
ATOM 4898 C C . HIS A 1 607 ? 12.134 4.742 -16.523 1.00 97.44 607 HIS A C 1
ATOM 4900 O O . HIS A 1 607 ? 12.735 5.308 -17.431 1.00 97.44 607 HIS A O 1
ATOM 4906 N N . SER A 1 608 ? 12.690 3.777 -15.784 1.00 97.94 608 SER A N 1
ATOM 4907 C CA . SER A 1 608 ? 14.082 3.340 -15.948 1.00 97.94 608 SER A CA 1
ATOM 4908 C C . SER A 1 608 ? 14.340 2.713 -17.326 1.00 97.94 608 SER A C 1
ATOM 4910 O O . SER A 1 608 ? 15.347 3.017 -17.963 1.00 97.94 608 SER A O 1
ATOM 4912 N N . GLU A 1 609 ? 13.403 1.924 -17.866 1.00 97.56 609 GLU A N 1
ATOM 4913 C CA . GLU A 1 609 ? 13.502 1.456 -19.255 1.00 97.56 609 GLU A CA 1
ATOM 4914 C C . GLU A 1 609 ? 13.376 2.600 -20.281 1.00 97.56 609 GLU A C 1
ATOM 4916 O O . GLU A 1 609 ? 13.892 2.491 -21.395 1.00 97.56 609 GLU A O 1
ATOM 4921 N N . ALA A 1 610 ? 12.650 3.678 -19.967 1.00 96.94 610 ALA A N 1
ATOM 4922 C CA . ALA A 1 610 ? 12.561 4.848 -20.839 1.00 96.94 610 ALA A CA 1
ATOM 4923 C C . ALA A 1 610 ? 13.878 5.640 -20.835 1.00 96.94 610 ALA A C 1
ATOM 4925 O O . ALA A 1 610 ? 14.364 5.987 -21.908 1.00 96.94 610 ALA A O 1
ATOM 4926 N N . GLU A 1 611 ? 14.500 5.831 -19.667 1.00 97.44 611 GLU A N 1
ATOM 4927 C CA . GLU A 1 611 ? 15.849 6.399 -19.538 1.00 97.44 611 GLU A CA 1
ATOM 4928 C C . GLU A 1 611 ? 16.889 5.548 -20.283 1.00 97.44 611 GLU A C 1
ATOM 4930 O O . GLU A 1 611 ? 17.725 6.085 -21.005 1.00 97.44 611 GLU A O 1
ATOM 4935 N N . GLU A 1 612 ? 16.822 4.216 -20.178 1.00 98.00 612 GLU A N 1
ATOM 4936 C CA . GLU A 1 612 ? 17.733 3.311 -20.889 1.00 98.00 612 GLU A CA 1
ATOM 4937 C C . GLU A 1 612 ? 17.556 3.400 -22.420 1.00 98.00 612 GLU A C 1
ATOM 4939 O O . GLU A 1 612 ? 18.534 3.388 -23.174 1.00 98.00 612 GLU A O 1
ATOM 4944 N N . ARG A 1 613 ? 16.313 3.551 -22.901 1.00 94.81 613 ARG A N 1
ATOM 4945 C CA . ARG A 1 613 ? 16.013 3.799 -24.324 1.00 94.81 613 ARG A CA 1
ATOM 4946 C C . ARG A 1 613 ? 16.477 5.183 -24.780 1.00 94.81 613 ARG A C 1
ATOM 4948 O O . ARG A 1 613 ? 16.995 5.292 -25.890 1.00 94.81 613 ARG A O 1
ATOM 4955 N N . GLU A 1 614 ? 16.348 6.212 -23.945 1.00 96.94 614 GLU A N 1
ATOM 4956 C CA . GLU A 1 614 ? 16.853 7.555 -24.247 1.00 96.94 614 GLU A CA 1
ATOM 4957 C C . GLU A 1 614 ? 18.387 7.572 -24.309 1.00 96.94 614 GLU A C 1
ATOM 4959 O O . GLU A 1 614 ? 18.954 8.090 -25.266 1.00 96.94 614 GLU A O 1
ATOM 4964 N N . GLN A 1 615 ? 19.076 6.914 -23.373 1.00 97.38 615 GLN A N 1
ATOM 4965 C CA . GLN A 1 615 ? 20.535 6.761 -23.410 1.00 97.38 615 GLN A CA 1
ATOM 4966 C C . GLN A 1 615 ? 20.998 6.030 -24.679 1.00 97.38 615 GLN A C 1
ATOM 4968 O O . GLN A 1 615 ? 21.957 6.460 -25.320 1.00 97.38 615 GLN A O 1
ATOM 4973 N N . LYS A 1 616 ? 20.298 4.964 -25.096 1.00 97.38 616 LYS A N 1
ATOM 4974 C CA . LYS A 1 616 ? 20.567 4.260 -26.365 1.00 97.38 616 LYS A CA 1
ATOM 4975 C C . LYS A 1 616 ? 20.334 5.155 -27.588 1.00 97.38 616 LYS A C 1
ATOM 4977 O O . LYS A 1 616 ? 21.118 5.092 -28.535 1.00 97.38 616 LYS A O 1
ATOM 4982 N N . LEU A 1 617 ? 19.312 6.016 -27.564 1.00 96.81 617 LEU A N 1
ATOM 4983 C CA . LEU A 1 617 ? 19.072 7.014 -28.611 1.00 96.81 617 LEU A CA 1
ATOM 4984 C C . LEU A 1 617 ? 20.202 8.053 -28.659 1.00 96.81 617 LEU A C 1
ATOM 4986 O O . LEU A 1 617 ? 20.795 8.238 -29.716 1.00 96.81 617 LEU A O 1
ATOM 4990 N N . GLN A 1 618 ? 20.569 8.657 -27.525 1.00 96.44 618 GLN A N 1
ATOM 4991 C CA . GLN A 1 618 ? 21.661 9.635 -27.431 1.00 96.44 618 GLN A CA 1
ATOM 4992 C C . GLN A 1 618 ? 23.011 9.040 -27.885 1.00 96.44 618 GLN A C 1
ATOM 4994 O O . GLN A 1 618 ? 23.784 9.702 -28.579 1.00 96.44 618 GLN A O 1
ATOM 4999 N N . GLN A 1 619 ? 23.288 7.768 -27.568 1.00 96.44 619 GLN A N 1
ATOM 5000 C CA . GLN A 1 619 ? 24.458 7.041 -28.080 1.00 96.44 619 GLN A CA 1
ATOM 5001 C C . GLN A 1 619 ? 24.407 6.880 -29.608 1.00 96.44 619 GLN A C 1
ATOM 5003 O O . GLN A 1 619 ? 25.393 7.166 -30.292 1.00 96.44 619 GLN A O 1
ATOM 5008 N N . ALA A 1 620 ? 23.261 6.475 -30.164 1.00 94.75 620 ALA A N 1
ATOM 5009 C CA . ALA A 1 620 ? 23.074 6.352 -31.608 1.00 94.75 620 ALA A CA 1
ATOM 5010 C C . ALA A 1 620 ? 23.162 7.711 -32.330 1.00 94.75 620 ALA A C 1
ATOM 5012 O O . ALA A 1 620 ? 23.726 7.789 -33.421 1.00 94.75 620 ALA A O 1
ATOM 5013 N N . GLU A 1 621 ? 22.666 8.795 -31.735 1.00 95.75 621 GLU A N 1
ATOM 5014 C CA . GLU A 1 621 ? 22.826 10.161 -32.246 1.00 95.75 621 GLU A CA 1
ATOM 5015 C C . GLU A 1 621 ? 24.287 10.627 -32.191 1.00 95.75 621 GLU A C 1
ATOM 5017 O O . GLU A 1 621 ? 24.767 11.255 -33.138 1.00 95.75 621 GLU A O 1
ATOM 5022 N N . GLY A 1 622 ? 25.031 10.275 -31.138 1.00 96.81 622 GLY A N 1
ATOM 5023 C CA . GLY A 1 622 ? 26.474 10.506 -31.046 1.00 96.81 622 GLY A CA 1
ATOM 5024 C C . GLY A 1 622 ? 27.247 9.810 -32.171 1.00 96.81 622 GLY A C 1
ATOM 5025 O O . GLY A 1 622 ? 28.028 10.453 -32.876 1.00 96.81 622 GLY A O 1
ATOM 5026 N N . LEU A 1 623 ? 26.964 8.525 -32.410 1.00 97.38 623 LEU A N 1
ATOM 5027 C CA . LEU A 1 623 ? 27.555 7.750 -33.508 1.00 97.38 623 LEU A CA 1
ATOM 5028 C C . LEU A 1 623 ? 27.181 8.318 -34.886 1.00 97.38 623 LEU A C 1
ATOM 5030 O O . LEU A 1 623 ? 28.061 8.516 -35.721 1.00 97.38 623 LEU A O 1
ATOM 5034 N N . ASN A 1 624 ? 25.908 8.661 -35.114 1.00 97.12 624 ASN A N 1
ATOM 5035 C CA . ASN A 1 624 ? 25.468 9.313 -36.354 1.00 97.12 624 ASN A CA 1
ATOM 5036 C C . ASN A 1 624 ? 26.171 10.661 -36.582 1.00 97.12 624 ASN A C 1
ATOM 5038 O O . ASN A 1 624 ? 26.497 11.000 -37.719 1.00 97.12 624 ASN A O 1
ATOM 5042 N N . ASN A 1 625 ? 26.441 11.432 -35.524 1.00 97.44 625 ASN A N 1
ATOM 5043 C CA . ASN A 1 625 ? 27.204 12.672 -35.638 1.00 97.44 625 ASN A CA 1
ATOM 5044 C C . ASN A 1 625 ? 28.686 12.427 -35.966 1.00 97.44 625 ASN A C 1
ATOM 5046 O O . ASN A 1 625 ? 29.215 13.161 -36.798 1.00 97.44 625 ASN A O 1
ATOM 5050 N N . SER A 1 626 ? 29.326 11.393 -35.403 1.00 97.50 626 SER A N 1
ATOM 5051 C CA . SER A 1 626 ? 30.696 10.997 -35.786 1.00 97.50 626 SER A CA 1
ATOM 5052 C C . SER A 1 626 ? 30.761 10.593 -37.260 1.00 97.50 626 SER A C 1
ATOM 5054 O O . SER A 1 626 ? 31.462 11.231 -38.043 1.00 97.50 626 SER A O 1
ATOM 5056 N N . ILE A 1 627 ? 29.909 9.649 -37.677 1.00 97.06 627 ILE A N 1
ATOM 5057 C CA . ILE A 1 627 ? 29.829 9.163 -39.064 1.00 97.06 627 ILE A CA 1
ATOM 5058 C C . ILE A 1 627 ? 29.529 10.314 -40.036 1.00 97.06 627 ILE A C 1
ATOM 5060 O O . ILE A 1 627 ? 30.086 10.364 -41.130 1.00 97.06 627 ILE A O 1
ATOM 5064 N N . ARG A 1 628 ? 28.690 11.285 -39.650 1.00 98.06 628 ARG A N 1
ATOM 5065 C CA . ARG A 1 628 ? 28.422 12.481 -40.465 1.00 98.06 628 ARG A CA 1
ATOM 5066 C C . ARG A 1 628 ? 29.642 13.401 -40.586 1.00 98.06 628 ARG A C 1
ATOM 5068 O O . ARG A 1 628 ? 29.832 13.986 -41.649 1.00 98.06 628 ARG A O 1
ATOM 5075 N N . LEU A 1 629 ? 30.455 13.543 -39.539 1.00 96.69 629 LEU A N 1
ATOM 5076 C CA . LEU A 1 629 ? 31.695 14.326 -39.579 1.00 96.69 629 LEU A CA 1
ATOM 5077 C C . LEU A 1 629 ? 32.783 13.625 -40.407 1.00 96.69 629 LEU A C 1
ATOM 5079 O O . LEU A 1 629 ? 33.410 14.278 -41.236 1.00 96.69 629 LEU A O 1
ATOM 5083 N N . GLU A 1 630 ? 32.941 12.310 -40.254 1.00 96.50 630 GLU A N 1
ATOM 5084 C CA . GLU A 1 630 ? 33.847 11.464 -41.050 1.00 96.50 630 GLU A CA 1
ATOM 5085 C C . GLU A 1 630 ? 33.452 11.445 -42.536 1.00 96.50 630 GLU A C 1
ATOM 5087 O O . GLU A 1 630 ? 34.297 11.575 -43.426 1.00 96.50 630 GLU A O 1
ATOM 5092 N N . LEU A 1 631 ? 32.147 11.361 -42.820 1.00 96.81 631 LEU A N 1
ATOM 5093 C CA . LEU A 1 631 ? 31.623 11.505 -44.172 1.00 96.81 631 LEU A CA 1
ATOM 5094 C C . LEU A 1 631 ? 31.970 12.885 -44.731 1.00 96.81 631 LEU A C 1
ATOM 5096 O O . LEU A 1 631 ? 32.460 12.950 -45.850 1.00 96.81 631 LEU A O 1
ATOM 5100 N N . LEU A 1 632 ? 31.768 13.970 -43.970 1.00 97.12 632 LEU A N 1
ATOM 5101 C CA . LEU A 1 632 ? 32.092 15.336 -44.399 1.00 97.12 632 LEU A CA 1
ATOM 5102 C C . LEU A 1 632 ? 33.596 15.554 -44.634 1.00 97.12 632 LEU A C 1
ATOM 5104 O O . LEU A 1 632 ? 33.943 16.208 -45.620 1.00 97.12 632 LEU A O 1
ATOM 5108 N N . SER A 1 633 ? 34.483 15.007 -43.793 1.00 97.12 633 SER A N 1
ATOM 5109 C CA . SER A 1 633 ? 35.936 15.119 -43.990 1.00 97.12 633 SER A CA 1
ATOM 5110 C C . SER A 1 633 ? 36.378 14.357 -45.238 1.00 97.12 633 SER A C 1
ATOM 5112 O O . SER A 1 633 ? 36.991 14.960 -46.125 1.00 97.12 633 SER A O 1
ATOM 5114 N N . SER A 1 634 ? 35.940 13.102 -45.396 1.00 96.25 634 SER A N 1
ATOM 5115 C CA . SER A 1 634 ? 36.160 12.334 -46.627 1.00 96.25 634 SER A CA 1
ATOM 5116 C C . SER A 1 634 ? 35.587 13.066 -47.846 1.00 96.25 634 SER A C 1
ATOM 5118 O O . SER A 1 634 ? 36.207 13.126 -48.905 1.00 96.25 634 SER A O 1
ATOM 5120 N N . ASP A 1 635 ? 34.442 13.736 -47.710 1.00 97.12 635 ASP A N 1
ATOM 5121 C CA . ASP A 1 635 ? 33.869 14.543 -48.782 1.00 97.12 635 ASP A CA 1
ATOM 5122 C C . ASP A 1 635 ? 34.742 15.748 -49.165 1.00 97.12 635 ASP A C 1
ATOM 5124 O O . ASP A 1 635 ? 34.815 16.103 -50.346 1.00 97.12 635 ASP A O 1
ATOM 5128 N N . THR A 1 636 ? 35.417 16.386 -48.203 1.00 96.62 636 THR A N 1
ATOM 5129 C CA . THR A 1 636 ? 36.401 17.446 -48.488 1.00 96.62 636 THR A CA 1
ATOM 5130 C C . THR A 1 636 ? 37.672 16.905 -49.139 1.00 96.62 636 THR A C 1
ATOM 5132 O O . THR A 1 636 ? 38.110 17.479 -50.135 1.00 96.62 636 THR A O 1
ATOM 5135 N N . GLU A 1 637 ? 38.190 15.759 -48.697 1.00 96.88 637 GLU A N 1
ATOM 5136 C CA . GLU A 1 637 ? 39.322 15.068 -49.335 1.00 96.88 637 GLU A CA 1
ATOM 5137 C C . GLU A 1 637 ? 38.986 14.677 -50.783 1.00 96.88 637 GLU A C 1
ATOM 5139 O O . GLU A 1 637 ? 39.733 14.986 -51.711 1.00 96.88 637 GLU A O 1
ATOM 5144 N N . ARG A 1 638 ? 37.799 14.100 -51.025 1.00 95.69 638 ARG A N 1
ATOM 5145 C CA . ARG A 1 638 ? 37.302 13.779 -52.376 1.00 95.69 638 ARG A CA 1
ATOM 5146 C C . ARG A 1 638 ? 37.178 15.019 -53.264 1.00 95.69 638 ARG A C 1
ATOM 5148 O O . ARG A 1 638 ? 37.319 14.896 -54.479 1.00 95.69 638 ARG A O 1
ATOM 5155 N N . ARG A 1 639 ? 36.878 16.207 -52.715 1.00 96.44 639 ARG A N 1
ATOM 5156 C CA . ARG A 1 639 ? 36.905 17.477 -53.476 1.00 96.44 639 ARG A CA 1
ATOM 5157 C C . ARG A 1 639 ? 38.343 17.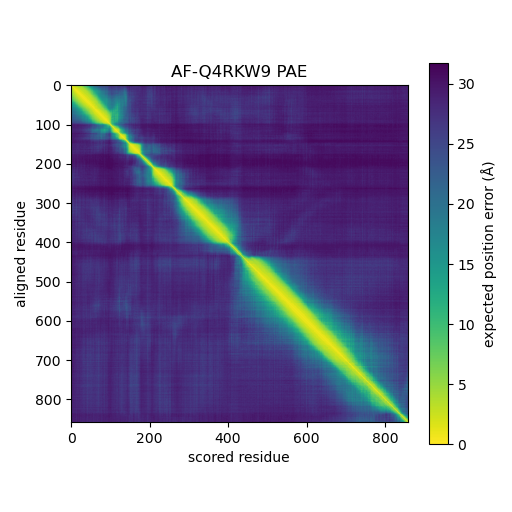863 -53.821 1.00 96.44 639 ARG A C 1
ATOM 5159 O O . ARG A 1 639 ? 38.643 17.960 -55.003 1.00 96.44 639 ARG A O 1
ATOM 5166 N N . GLN A 1 640 ? 39.234 17.936 -52.833 1.00 97.06 640 GLN A N 1
ATOM 5167 C CA . GLN A 1 640 ? 40.653 18.269 -53.029 1.00 97.06 640 GLN A CA 1
ATOM 5168 C C . GLN A 1 640 ? 41.348 17.344 -54.045 1.00 97.06 640 GLN A C 1
ATOM 5170 O O . GLN A 1 640 ? 42.082 17.815 -54.912 1.00 97.06 640 GLN A O 1
ATOM 5175 N N . LEU A 1 641 ? 41.078 16.034 -53.991 1.00 96.00 641 LEU A N 1
ATOM 5176 C CA . LEU A 1 641 ? 41.600 15.062 -54.954 1.00 96.00 641 LEU A CA 1
ATOM 5177 C C . LEU A 1 641 ? 41.041 15.285 -56.365 1.00 96.00 641 LEU A C 1
ATOM 5179 O O . LEU A 1 641 ? 41.813 15.255 -57.320 1.00 96.00 641 LEU A O 1
ATOM 5183 N N . ARG A 1 642 ? 39.738 15.570 -56.517 1.00 97.62 642 ARG A N 1
ATOM 5184 C CA . ARG A 1 642 ? 39.158 15.944 -57.821 1.00 97.62 642 ARG A CA 1
ATOM 5185 C C . ARG A 1 642 ? 39.765 17.234 -58.361 1.00 97.62 642 ARG A C 1
ATOM 5187 O O . ARG A 1 642 ? 40.109 17.276 -59.532 1.00 97.62 642 ARG A O 1
ATOM 5194 N N . ASP A 1 643 ? 39.960 18.252 -57.530 1.00 96.94 643 ASP A N 1
ATOM 5195 C CA . ASP A 1 643 ? 40.566 19.516 -57.959 1.00 96.94 643 ASP A CA 1
ATOM 5196 C C . ASP A 1 643 ? 42.039 19.336 -58.363 1.00 96.94 643 ASP A C 1
ATOM 5198 O O . ASP A 1 643 ? 42.486 19.924 -59.349 1.00 96.94 643 ASP A O 1
ATOM 5202 N N . SER A 1 644 ? 42.770 18.451 -57.678 1.00 97.81 644 SER A N 1
ATOM 5203 C CA . SER A 1 644 ? 44.120 18.022 -58.0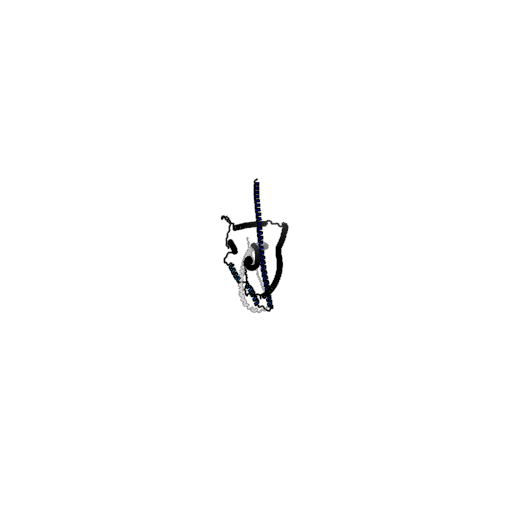64 1.00 97.81 644 SER A CA 1
ATOM 5204 C C . SER A 1 644 ? 44.134 17.283 -59.410 1.00 97.81 644 SER A C 1
ATOM 5206 O O . SER A 1 644 ? 44.929 17.627 -60.286 1.00 97.81 644 SER A O 1
ATOM 5208 N N . VAL A 1 645 ? 43.211 16.337 -59.633 1.00 97.06 645 VAL A N 1
ATOM 5209 C CA . VAL A 1 645 ? 43.044 15.652 -60.930 1.00 97.06 645 VAL A CA 1
ATOM 5210 C C . VAL A 1 645 ? 42.691 16.655 -62.031 1.00 97.06 645 VAL A C 1
ATOM 5212 O O . VAL A 1 645 ? 43.396 16.709 -63.031 1.00 97.06 645 VAL A O 1
ATOM 5215 N N . ASN A 1 646 ? 41.711 17.536 -61.812 1.00 96.94 646 ASN A N 1
ATOM 5216 C CA . ASN A 1 646 ? 41.335 18.603 -62.745 1.00 96.94 646 ASN A CA 1
ATOM 5217 C C . ASN A 1 646 ? 42.526 19.527 -63.084 1.00 96.94 646 ASN A C 1
ATOM 5219 O O . ASN A 1 646 ? 42.618 20.044 -64.198 1.00 96.94 646 ASN A O 1
ATOM 5223 N N . ASN A 1 647 ? 43.437 19.769 -62.131 1.00 96.94 647 ASN A N 1
ATOM 5224 C CA . ASN A 1 647 ? 44.675 20.515 -62.373 1.00 96.94 647 ASN A CA 1
ATOM 5225 C C . ASN A 1 647 ? 45.643 19.721 -63.264 1.00 96.94 647 ASN A C 1
ATOM 5227 O O . ASN A 1 647 ? 46.153 20.280 -64.233 1.00 96.94 647 ASN A O 1
ATOM 5231 N N . LYS A 1 648 ? 45.847 18.423 -62.999 1.00 95.31 648 LYS A N 1
ATOM 5232 C CA . LYS A 1 648 ? 46.708 17.559 -63.824 1.00 95.31 648 LYS A CA 1
ATOM 5233 C C . LYS A 1 648 ? 46.147 17.290 -65.216 1.00 95.31 648 LYS A C 1
ATOM 5235 O O . LYS A 1 648 ? 46.914 17.282 -66.170 1.00 95.31 648 LYS A O 1
ATOM 5240 N N . GLU A 1 649 ? 44.834 17.182 -65.375 1.00 96.19 649 GLU A N 1
ATOM 5241 C CA . GLU A 1 649 ? 44.186 17.140 -66.689 1.00 96.19 649 GLU A CA 1
ATOM 5242 C C . GLU A 1 649 ? 44.435 18.430 -67.481 1.00 96.19 649 GLU A C 1
ATOM 5244 O O . GLU A 1 649 ? 44.735 18.365 -68.671 1.00 96.19 649 GLU A O 1
ATOM 5249 N N . ARG A 1 650 ? 44.398 19.602 -66.829 1.00 96.75 650 ARG A N 1
ATOM 5250 C CA . ARG A 1 650 ? 44.730 20.886 -67.470 1.00 96.75 650 ARG A CA 1
ATOM 5251 C C . ARG A 1 650 ? 46.219 21.016 -67.818 1.00 96.75 650 ARG A C 1
ATOM 5253 O O . ARG A 1 650 ? 46.523 21.507 -68.901 1.00 96.75 650 ARG A O 1
ATOM 5260 N N . GLU A 1 651 ? 47.133 20.531 -66.975 1.00 97.00 651 GLU A N 1
ATOM 5261 C CA . GLU A 1 651 ? 48.564 20.413 -67.320 1.00 97.00 651 GLU A CA 1
ATOM 5262 C C . GLU A 1 651 ? 48.767 19.486 -68.534 1.00 97.00 651 GLU A C 1
ATOM 5264 O O . GLU A 1 651 ? 49.438 19.854 -69.497 1.00 97.00 651 GLU A O 1
ATOM 5269 N N . ILE A 1 652 ? 48.125 18.312 -68.550 1.00 96.06 652 ILE A N 1
ATOM 5270 C CA . ILE A 1 652 ? 48.185 17.357 -69.668 1.00 96.06 652 ILE A CA 1
ATOM 5271 C C . ILE A 1 652 ? 47.609 17.969 -70.954 1.00 96.06 652 ILE A C 1
ATOM 5273 O O . ILE A 1 652 ? 48.220 17.835 -72.011 1.00 96.06 652 ILE A O 1
ATOM 5277 N N . GLN A 1 653 ? 46.490 18.695 -70.890 1.00 96.88 653 GLN A N 1
ATOM 5278 C CA . GLN A 1 653 ? 45.925 19.406 -72.045 1.00 96.88 653 GLN A CA 1
ATOM 5279 C C . GLN A 1 653 ? 46.882 20.477 -72.592 1.00 96.88 653 GLN A C 1
ATOM 5281 O O . GLN A 1 653 ? 47.038 20.581 -73.808 1.00 96.88 653 GLN A O 1
ATOM 5286 N N . GLN A 1 654 ? 47.567 21.229 -71.723 1.00 96.62 654 GLN A N 1
ATOM 5287 C CA . GLN A 1 654 ? 48.601 22.187 -72.135 1.00 96.62 654 GLN A CA 1
ATOM 5288 C C . GLN A 1 654 ? 49.798 21.482 -72.791 1.00 96.62 654 GLN A C 1
ATOM 5290 O O . GLN A 1 654 ? 50.285 21.935 -73.827 1.00 96.62 654 GLN A O 1
ATOM 5295 N N . HIS A 1 655 ? 50.237 20.340 -72.253 1.00 95.88 655 HIS A N 1
ATOM 5296 C CA . HIS A 1 655 ? 51.290 19.529 -72.867 1.00 95.88 655 HIS A CA 1
ATOM 5297 C C . HIS A 1 655 ? 50.869 18.936 -74.221 1.00 95.88 655 HIS A C 1
ATOM 5299 O O . HIS A 1 655 ? 51.676 18.944 -75.145 1.00 95.88 655 HIS A O 1
ATOM 5305 N N . ILE A 1 656 ? 49.616 18.497 -74.387 1.00 96.19 656 ILE A N 1
ATOM 5306 C CA . ILE A 1 656 ? 49.079 18.028 -75.677 1.00 96.19 656 ILE A CA 1
ATOM 5307 C C . ILE A 1 656 ? 49.045 19.171 -76.701 1.00 96.19 656 ILE A C 1
ATOM 5309 O O . ILE A 1 656 ? 49.478 18.980 -77.833 1.00 96.19 656 ILE A O 1
ATOM 5313 N N . GLN A 1 657 ? 48.604 20.371 -76.313 1.00 96.75 657 GLN A N 1
ATOM 5314 C CA . GLN A 1 657 ? 48.617 21.549 -77.192 1.00 96.75 657 GLN A CA 1
ATOM 5315 C C . GLN A 1 657 ? 50.047 21.945 -77.598 1.00 96.75 657 GLN A C 1
ATOM 5317 O O . GLN A 1 657 ? 50.294 22.270 -78.759 1.00 96.75 657 GLN A O 1
ATOM 5322 N N . ALA A 1 658 ? 51.007 21.867 -76.670 1.00 95.75 658 ALA A N 1
ATOM 5323 C CA . ALA A 1 658 ? 52.420 22.090 -76.967 1.00 95.75 658 ALA A CA 1
ATOM 5324 C C . ALA A 1 658 ? 52.991 21.014 -77.910 1.00 95.75 658 ALA A C 1
ATOM 5326 O O . ALA A 1 658 ? 53.684 21.354 -78.866 1.00 95.75 658 ALA A O 1
ATOM 5327 N N . LEU A 1 659 ? 52.662 19.734 -77.697 1.00 94.88 659 LEU A N 1
ATOM 5328 C CA . LEU A 1 659 ? 53.051 18.636 -78.588 1.00 94.88 659 LEU A CA 1
ATOM 5329 C C . LEU A 1 659 ? 52.476 18.822 -79.994 1.00 94.88 659 LEU A C 1
ATOM 5331 O O . LEU A 1 659 ? 53.239 18.762 -80.947 1.00 94.88 659 LEU A O 1
ATOM 5335 N N . GLN A 1 660 ? 51.194 19.166 -80.136 1.00 95.94 660 GLN A N 1
ATOM 5336 C CA . GLN A 1 660 ? 50.578 19.473 -81.435 1.00 95.94 660 GLN A CA 1
ATOM 5337 C C . GLN A 1 660 ? 51.251 20.667 -82.135 1.00 95.94 660 GLN A C 1
ATOM 5339 O O . GLN A 1 660 ? 51.428 20.663 -83.355 1.00 95.94 660 GLN A O 1
ATOM 5344 N N . ALA A 1 661 ? 51.686 21.682 -81.379 1.00 96.06 661 ALA A N 1
ATOM 5345 C CA . ALA A 1 661 ? 52.470 22.787 -81.927 1.00 96.06 661 ALA A CA 1
ATOM 5346 C C . ALA A 1 661 ? 53.863 22.328 -82.406 1.00 96.06 661 ALA A C 1
ATOM 5348 O O . ALA A 1 661 ? 54.294 22.729 -83.490 1.00 96.06 661 ALA A O 1
ATOM 5349 N N . TYR A 1 662 ? 54.547 21.455 -81.656 1.00 94.44 662 TYR A N 1
ATOM 5350 C CA . TYR A 1 662 ? 55.824 20.863 -82.070 1.00 94.44 662 TYR A CA 1
ATOM 5351 C C . TYR A 1 662 ? 55.669 19.904 -83.262 1.00 94.44 662 TYR A C 1
ATOM 5353 O O . TYR A 1 662 ? 56.468 19.970 -84.189 1.00 94.44 662 TYR A O 1
ATOM 5361 N N . GLU A 1 663 ? 54.622 19.081 -83.318 1.00 95.44 663 GLU A N 1
ATOM 5362 C CA . GLU A 1 663 ? 54.274 18.239 -84.472 1.00 95.44 663 GLU A CA 1
ATOM 5363 C C . GLU A 1 663 ? 53.993 19.090 -85.718 1.00 95.44 663 GLU A C 1
ATOM 5365 O O . GLU A 1 663 ? 54.446 18.757 -86.815 1.00 95.44 663 GLU A O 1
ATOM 5370 N N . GLY A 1 664 ? 53.322 20.235 -85.557 1.00 94.25 664 GLY A N 1
ATOM 5371 C CA . GLY A 1 664 ? 53.127 21.227 -86.615 1.00 94.25 664 GLY A CA 1
ATOM 5372 C C . GLY A 1 664 ? 54.438 21.857 -87.107 1.00 94.25 664 GLY A C 1
ATOM 5373 O O . GLY A 1 664 ? 54.600 22.066 -88.313 1.00 94.25 664 GLY A O 1
ATOM 5374 N N . GLN A 1 665 ? 55.394 22.108 -86.204 1.00 95.69 665 GLN A N 1
ATOM 5375 C CA . GLN A 1 665 ? 56.745 22.581 -86.538 1.00 95.69 665 GLN A CA 1
ATOM 5376 C C . GLN A 1 665 ? 57.579 21.493 -87.231 1.00 95.69 665 GLN A C 1
ATOM 5378 O O . GLN A 1 665 ? 58.177 21.754 -88.269 1.00 95.69 665 GLN A O 1
ATOM 5383 N N . VAL A 1 666 ? 57.565 20.252 -86.740 1.00 94.19 666 VAL A N 1
ATOM 5384 C CA . VAL A 1 666 ? 58.216 19.108 -87.403 1.00 94.19 666 VAL A CA 1
ATOM 5385 C C . VAL A 1 666 ? 57.605 18.883 -88.786 1.00 94.19 666 VAL A C 1
ATOM 5387 O O . VAL A 1 666 ? 58.333 18.676 -89.750 1.00 94.19 666 VAL A O 1
ATOM 5390 N N . SER A 1 667 ? 56.287 19.032 -88.932 1.00 95.25 667 SER A N 1
ATOM 5391 C CA . SER A 1 667 ? 55.587 18.908 -90.215 1.00 95.25 667 SER A CA 1
ATOM 5392 C C . SER A 1 667 ? 55.838 20.080 -91.172 1.00 95.25 667 SER A C 1
ATOM 5394 O O . SER A 1 667 ? 55.657 19.930 -92.381 1.00 95.25 667 SER A O 1
ATOM 5396 N N . SER A 1 668 ? 56.218 21.270 -90.692 1.00 95.19 668 SER A N 1
ATOM 5397 C CA . SER A 1 668 ? 56.656 22.374 -91.563 1.00 95.19 668 SER A CA 1
ATOM 5398 C C . SER A 1 668 ? 58.129 22.238 -91.949 1.00 95.19 668 SER A C 1
ATOM 5400 O O . SER A 1 668 ? 58.451 22.417 -93.123 1.00 95.19 668 SER A O 1
ATOM 5402 N N . LEU A 1 669 ? 58.987 21.809 -91.019 1.00 93.69 669 LEU A N 1
ATOM 5403 C CA . LEU A 1 669 ? 60.385 21.462 -91.277 1.00 93.69 669 LEU A CA 1
ATOM 5404 C C . LEU A 1 669 ? 60.510 20.284 -92.250 1.00 93.69 669 LEU A C 1
ATOM 5406 O O . LEU A 1 669 ? 61.267 20.389 -93.203 1.00 93.69 669 LEU A O 1
ATOM 5410 N N . ALA A 1 670 ? 59.723 19.216 -92.103 1.00 94.31 670 ALA A N 1
ATOM 5411 C CA . ALA A 1 670 ? 59.717 18.082 -93.032 1.00 94.31 670 ALA A CA 1
ATOM 5412 C C . ALA A 1 670 ? 59.337 18.502 -94.462 1.00 94.31 670 ALA A C 1
ATOM 5414 O O . ALA A 1 670 ? 59.986 18.090 -95.418 1.00 94.31 670 ALA A O 1
ATOM 5415 N N . ARG A 1 671 ? 58.350 19.396 -94.622 1.00 95.00 671 ARG A N 1
ATOM 5416 C CA . ARG A 1 671 ? 58.004 19.984 -95.931 1.00 95.00 671 ARG A CA 1
ATOM 5417 C C . ARG A 1 671 ? 59.074 20.941 -96.463 1.00 95.00 671 ARG A C 1
ATOM 5419 O O . ARG A 1 671 ? 59.197 21.081 -97.674 1.00 95.00 671 ARG A O 1
ATOM 5426 N N . ALA A 1 672 ? 59.834 21.609 -95.595 1.00 93.50 672 ALA A N 1
ATOM 5427 C CA . ALA A 1 672 ? 60.968 22.433 -96.006 1.00 93.50 672 ALA A CA 1
ATOM 5428 C C . ALA A 1 672 ? 62.165 21.570 -96.443 1.00 93.50 672 ALA A C 1
ATOM 5430 O O . ALA A 1 672 ? 62.753 21.847 -97.483 1.00 93.50 672 ALA A O 1
ATOM 5431 N N . MET A 1 673 ? 62.473 20.496 -95.708 1.00 93.12 673 MET A N 1
ATOM 5432 C CA . MET A 1 673 ? 63.498 19.512 -96.070 1.00 93.12 673 MET A CA 1
ATOM 5433 C C . MET A 1 673 ? 63.146 18.819 -97.386 1.00 93.12 673 MET A C 1
ATOM 5435 O O . MET A 1 673 ? 63.951 18.874 -98.300 1.00 93.12 673 MET A O 1
ATOM 5439 N N . SER A 1 674 ? 61.922 18.306 -97.543 1.00 92.75 674 SER A N 1
ATOM 5440 C CA . SER A 1 674 ? 61.461 17.684 -98.794 1.00 92.75 674 SER A CA 1
ATOM 5441 C C . SER A 1 674 ? 61.566 18.622 -100.005 1.00 92.75 674 SER A C 1
ATOM 5443 O O . SER A 1 674 ? 61.962 18.176 -101.076 1.00 92.75 674 SER A O 1
ATOM 5445 N N . ARG A 1 675 ? 61.308 19.929 -99.853 1.00 94.00 675 ARG A N 1
ATOM 5446 C CA . ARG A 1 675 ? 61.551 20.913 -100.928 1.00 94.00 675 ARG A CA 1
ATOM 5447 C C . ARG A 1 675 ? 63.035 21.093 -101.236 1.00 94.00 675 ARG A C 1
ATOM 5449 O O . ARG A 1 675 ? 63.404 21.137 -102.401 1.00 94.00 675 ARG A O 1
ATOM 5456 N N . LEU A 1 676 ? 63.886 21.169 -100.212 1.00 92.38 676 LEU A N 1
ATOM 5457 C CA . LEU A 1 676 ? 65.340 21.247 -100.392 1.00 92.38 676 LEU A CA 1
ATOM 5458 C C . LEU A 1 676 ? 65.915 19.957 -101.000 1.00 92.38 676 LEU A C 1
ATOM 5460 O O . LEU A 1 676 ? 66.861 20.031 -101.773 1.00 92.38 676 LEU A O 1
ATOM 5464 N N . GLU A 1 677 ? 65.336 18.795 -100.696 1.00 94.00 677 GLU A N 1
ATOM 5465 C CA . GLU A 1 677 ? 65.658 17.502 -101.309 1.00 94.00 677 GLU A CA 1
ATOM 5466 C C . GLU A 1 677 ? 65.212 17.455 -102.774 1.00 94.00 677 GLU A C 1
ATOM 5468 O O . GLU A 1 677 ? 65.999 17.058 -103.629 1.00 94.00 677 GLU A O 1
ATOM 5473 N N . GLU A 1 678 ? 63.999 17.920 -103.093 1.00 93.12 678 GLU A N 1
ATOM 5474 C CA . GLU A 1 678 ? 63.540 18.067 -104.476 1.00 93.12 678 GLU A CA 1
ATOM 5475 C C . GLU A 1 678 ? 64.410 19.053 -105.268 1.00 93.12 678 GLU A C 1
ATOM 5477 O O . GLU A 1 678 ? 64.740 18.781 -106.416 1.00 93.12 678 GLU A O 1
ATOM 5482 N N . ASP A 1 679 ? 64.756 20.216 -104.713 1.00 93.38 679 ASP A N 1
ATOM 5483 C CA . ASP A 1 679 ? 65.580 21.226 -105.393 1.00 93.38 679 ASP A CA 1
ATOM 5484 C C . ASP A 1 679 ? 67.038 20.756 -105.538 1.00 93.38 679 ASP A C 1
ATOM 5486 O O . ASP A 1 679 ? 67.667 20.996 -106.569 1.00 93.38 679 ASP A O 1
ATOM 5490 N N . LEU A 1 680 ? 67.556 19.992 -104.568 1.00 91.56 680 LEU A N 1
ATOM 5491 C CA . LEU A 1 680 ? 68.823 19.268 -104.691 1.00 91.56 680 LEU A CA 1
ATOM 5492 C C . LEU A 1 680 ? 68.755 18.178 -105.773 1.00 91.56 680 LEU A C 1
ATOM 5494 O O . LEU A 1 680 ? 69.747 17.966 -106.470 1.00 91.56 680 LEU A O 1
ATOM 5498 N N . HIS A 1 681 ? 67.610 17.503 -105.939 1.00 92.38 681 HIS A N 1
ATOM 5499 C CA . HIS A 1 681 ? 67.412 16.516 -107.002 1.00 92.38 681 HIS A CA 1
ATOM 5500 C C . HIS A 1 681 ? 67.366 17.187 -108.376 1.00 92.38 681 HIS A C 1
ATOM 5502 O O . HIS A 1 681 ? 68.132 16.785 -109.245 1.00 92.38 681 HIS A O 1
ATOM 5508 N N . LYS A 1 682 ? 66.594 18.273 -108.542 1.00 92.38 682 LYS A N 1
ATOM 5509 C CA . LYS A 1 682 ? 66.585 19.100 -109.765 1.00 92.38 682 LYS A CA 1
ATOM 5510 C C . LYS A 1 682 ? 67.997 19.577 -110.118 1.00 92.38 682 LYS A C 1
ATOM 5512 O O . LYS A 1 682 ? 68.457 19.357 -111.230 1.00 92.38 682 LYS A O 1
ATOM 5517 N N . ALA A 1 683 ? 68.740 20.125 -109.154 1.00 90.31 683 ALA A N 1
ATOM 5518 C CA . ALA A 1 683 ? 70.129 20.544 -109.363 1.00 90.31 683 ALA A CA 1
ATOM 5519 C C . ALA A 1 683 ? 71.080 19.367 -109.683 1.00 90.31 683 ALA A C 1
ATOM 5521 O O . ALA A 1 683 ? 72.115 19.555 -110.328 1.00 90.31 683 ALA A O 1
ATOM 5522 N N . HIS A 1 684 ? 70.756 18.142 -109.252 1.00 91.88 684 HIS A N 1
ATOM 5523 C CA . HIS A 1 684 ? 71.486 16.934 -109.638 1.00 91.88 684 HIS A CA 1
ATOM 5524 C C . HIS A 1 684 ? 71.129 16.476 -111.060 1.00 91.88 684 HIS A C 1
ATOM 5526 O O . HIS A 1 684 ? 72.035 16.115 -111.805 1.00 91.88 684 HIS A O 1
ATOM 5532 N N . GLU A 1 685 ? 69.854 16.522 -111.449 1.00 92.62 685 GLU A N 1
ATOM 5533 C CA . GLU A 1 685 ? 69.372 16.248 -112.809 1.00 92.62 685 GLU A CA 1
ATOM 5534 C C . GLU A 1 685 ? 69.943 17.259 -113.814 1.00 92.62 685 GLU A C 1
ATOM 5536 O O . GLU A 1 685 ? 70.515 16.870 -114.828 1.00 92.62 685 GLU A O 1
ATOM 5541 N N . GLU A 1 686 ? 69.901 18.556 -113.501 1.00 92.25 686 GLU A N 1
ATOM 5542 C CA . GLU A 1 686 ? 70.560 19.615 -114.274 1.00 92.25 686 GLU A CA 1
ATOM 5543 C C . GLU A 1 686 ? 72.065 19.351 -114.404 1.00 92.25 686 GLU A C 1
ATOM 5545 O O . GLU A 1 686 ? 72.628 19.438 -115.494 1.00 92.25 686 GLU A O 1
ATOM 5550 N N . LYS A 1 687 ? 72.733 18.956 -113.314 1.00 92.56 687 LYS A N 1
ATOM 5551 C CA . LYS A 1 687 ? 74.152 18.581 -113.341 1.00 92.56 687 LYS A CA 1
ATOM 5552 C C . LYS A 1 687 ? 74.414 17.346 -114.210 1.00 92.56 687 LYS A C 1
ATOM 5554 O O . LYS A 1 687 ? 75.436 17.322 -114.895 1.00 92.56 687 LYS A O 1
ATOM 5559 N N . THR A 1 688 ? 73.564 16.317 -114.195 1.00 91.94 688 THR A N 1
ATOM 5560 C CA . THR A 1 688 ? 73.754 15.126 -115.044 1.00 91.94 688 THR A CA 1
ATOM 5561 C C . THR A 1 688 ? 73.433 15.416 -116.508 1.00 91.94 688 THR A C 1
ATOM 5563 O O . THR A 1 688 ? 74.168 14.940 -117.373 1.00 91.94 688 THR A O 1
ATOM 5566 N N . ALA A 1 689 ? 72.447 16.271 -116.795 1.00 91.94 689 ALA A N 1
ATOM 5567 C CA . ALA A 1 689 ? 72.186 16.805 -118.129 1.00 91.94 689 ALA A CA 1
ATOM 5568 C C . ALA A 1 689 ? 73.393 17.601 -118.651 1.00 91.94 689 ALA A C 1
ATOM 5570 O O . ALA A 1 689 ? 73.939 17.256 -119.693 1.00 91.94 689 ALA A O 1
ATOM 5571 N N . LEU A 1 690 ? 73.921 18.555 -117.876 1.00 90.88 690 LEU A N 1
ATOM 5572 C CA . LEU A 1 690 ? 75.128 19.316 -118.229 1.00 90.88 690 LEU A CA 1
ATOM 5573 C C . LEU A 1 690 ? 76.378 18.430 -118.385 1.00 90.88 690 LEU A C 1
ATOM 5575 O O . LEU A 1 690 ? 77.257 18.743 -119.186 1.00 90.88 690 LEU A O 1
ATOM 5579 N N . LEU A 1 691 ? 76.480 17.313 -117.655 1.00 91.94 691 LEU A N 1
ATOM 5580 C CA . LEU A 1 691 ? 77.542 16.319 -117.855 1.00 91.94 691 LEU A CA 1
ATOM 5581 C C . LEU A 1 691 ? 77.337 15.487 -119.133 1.00 91.94 691 LEU A C 1
ATOM 5583 O O . LEU A 1 691 ? 78.325 15.141 -119.782 1.00 91.94 691 LEU A O 1
ATOM 5587 N N . SER A 1 692 ? 76.089 15.202 -119.513 1.00 91.69 692 SER A N 1
ATOM 5588 C CA . SER A 1 692 ? 75.728 14.574 -120.790 1.00 91.69 692 SER A CA 1
ATOM 5589 C C . SER A 1 692 ? 75.995 15.514 -121.970 1.00 91.69 692 SER A C 1
ATOM 5591 O O . SER A 1 692 ? 76.593 15.098 -122.958 1.00 91.69 692 SER A O 1
ATOM 5593 N N . ASP A 1 693 ? 75.659 16.798 -121.846 1.00 91.25 693 ASP A N 1
ATOM 5594 C CA . ASP A 1 693 ? 75.967 17.830 -122.840 1.00 91.25 693 ASP A CA 1
ATOM 5595 C C . ASP A 1 693 ? 77.478 18.058 -122.955 1.00 91.25 693 ASP A C 1
ATOM 5597 O O . ASP A 1 693 ? 78.023 18.134 -124.052 1.00 91.25 693 ASP A O 1
ATOM 5601 N N . LEU A 1 694 ? 78.206 18.066 -121.835 1.00 89.62 694 LEU A N 1
ATOM 5602 C CA . LEU A 1 694 ? 79.668 18.097 -121.853 1.00 89.62 694 LEU A CA 1
ATOM 5603 C C . LEU A 1 694 ? 80.258 16.844 -122.526 1.00 89.62 694 LEU A C 1
ATOM 5605 O O . LEU A 1 694 ? 81.287 16.940 -123.196 1.00 89.62 694 LEU A O 1
ATOM 5609 N N . ALA A 1 695 ? 79.634 15.673 -122.368 1.00 89.56 695 ALA A N 1
ATOM 5610 C CA . ALA A 1 695 ? 80.042 14.449 -123.053 1.00 89.56 695 ALA A CA 1
ATOM 5611 C C . ALA A 1 695 ? 79.725 14.492 -124.558 1.00 89.56 695 ALA A C 1
ATOM 5613 O O . ALA A 1 695 ? 80.585 14.119 -125.355 1.00 89.56 695 ALA A O 1
ATOM 5614 N N . SER A 1 696 ? 78.558 15.006 -124.960 1.00 90.12 696 SER A N 1
ATOM 5615 C CA . SER A 1 696 ? 78.184 15.154 -126.371 1.00 90.12 696 SER A CA 1
ATOM 5616 C C . SER A 1 696 ? 79.050 16.204 -127.073 1.00 90.12 696 SER A C 1
ATOM 5618 O O . SER A 1 696 ? 79.550 15.940 -128.162 1.00 90.12 696 SER A O 1
ATOM 5620 N N . VAL A 1 697 ? 79.359 17.330 -126.419 1.00 89.38 697 VAL A N 1
ATOM 5621 C CA . VAL A 1 697 ? 80.327 18.332 -126.900 1.00 89.38 697 VAL A CA 1
ATOM 5622 C C . VAL A 1 697 ? 81.729 17.733 -127.017 1.00 89.38 697 VAL A C 1
ATOM 5624 O O . VAL A 1 697 ? 82.398 17.969 -128.019 1.00 89.38 697 VAL A O 1
ATOM 5627 N N . ARG A 1 698 ? 82.180 16.906 -126.062 1.00 90.38 698 ARG A N 1
ATOM 5628 C CA . ARG A 1 698 ? 83.459 16.176 -126.179 1.00 90.38 698 ARG A CA 1
ATOM 5629 C C . ARG A 1 698 ? 83.463 15.207 -127.363 1.00 90.38 698 ARG A C 1
ATOM 5631 O O . ARG A 1 698 ? 84.449 15.163 -128.093 1.00 90.38 698 ARG A O 1
ATOM 5638 N N . GLU A 1 699 ? 82.378 14.470 -127.588 1.00 89.56 699 GLU A N 1
ATOM 5639 C CA . GLU A 1 699 ? 82.236 13.587 -128.752 1.00 89.56 699 GLU A CA 1
ATOM 5640 C C . GLU A 1 699 ? 82.215 14.386 -130.070 1.00 89.56 699 GLU A C 1
ATOM 5642 O O . GLU A 1 699 ? 82.823 13.978 -131.058 1.00 89.56 699 GLU A O 1
ATOM 5647 N N . LEU A 1 700 ? 81.573 15.559 -130.081 1.00 86.94 700 LEU A N 1
ATOM 5648 C CA . LEU A 1 700 ? 81.526 16.475 -131.222 1.00 86.94 700 LEU A CA 1
ATOM 5649 C C . LEU A 1 700 ? 82.914 17.076 -131.503 1.00 86.94 700 LEU A C 1
ATOM 5651 O O . LEU A 1 700 ? 83.326 17.116 -132.658 1.00 86.94 700 LEU A O 1
ATOM 5655 N N . CYS A 1 701 ? 83.691 17.425 -130.472 1.00 87.12 701 CYS A N 1
ATOM 5656 C CA . CYS A 1 701 ? 85.105 17.782 -130.612 1.00 87.12 701 CYS A CA 1
ATOM 5657 C C . CYS A 1 701 ? 85.926 16.629 -131.208 1.00 87.12 701 CYS A C 1
ATOM 5659 O O . CYS A 1 701 ? 86.662 16.855 -132.159 1.00 87.12 701 CYS A O 1
ATOM 5661 N N . VAL A 1 702 ? 85.754 15.383 -130.746 1.00 89.62 702 VAL A N 1
ATOM 5662 C CA . VAL A 1 702 ? 86.440 14.211 -131.334 1.00 89.62 702 VAL A CA 1
ATOM 5663 C C . VAL A 1 702 ? 86.031 13.983 -132.799 1.00 89.62 702 VAL A C 1
ATOM 5665 O O . VAL A 1 702 ? 86.880 13.656 -133.631 1.00 89.62 702 VAL A O 1
ATOM 5668 N N . LYS A 1 703 ? 84.761 14.209 -133.160 1.00 88.12 703 LYS A N 1
ATOM 5669 C CA . LYS A 1 703 ? 84.276 14.176 -134.555 1.00 88.12 703 LYS A CA 1
ATOM 5670 C C . LYS A 1 703 ? 84.856 15.321 -135.399 1.00 88.12 703 LYS A C 1
ATOM 5672 O O . LYS A 1 703 ? 85.194 15.105 -136.560 1.00 88.12 703 LYS A O 1
ATOM 5677 N N . LEU A 1 704 ? 85.025 16.513 -134.826 1.00 83.88 704 LEU A N 1
ATOM 5678 C CA . LEU A 1 704 ? 85.662 17.657 -135.486 1.00 83.88 704 LEU A CA 1
ATOM 5679 C C . LEU A 1 704 ? 87.168 17.456 -135.666 1.00 83.88 704 LEU A C 1
ATOM 5681 O O . LEU A 1 704 ? 87.667 17.712 -136.755 1.00 83.88 704 LEU A O 1
ATOM 5685 N N . ASP A 1 705 ? 87.891 16.962 -134.659 1.00 85.06 705 ASP A N 1
ATOM 5686 C CA . ASP A 1 705 ? 89.329 16.699 -134.759 1.00 85.06 705 ASP A CA 1
ATOM 5687 C C . ASP A 1 705 ? 89.628 15.526 -135.703 1.00 85.06 705 ASP A C 1
ATOM 5689 O O . ASP A 1 705 ? 90.521 15.641 -136.538 1.00 85.06 705 ASP A O 1
ATOM 5693 N N . SER A 1 706 ? 88.838 14.447 -135.687 1.00 86.12 706 SER A N 1
ATOM 5694 C CA . SER A 1 706 ? 88.971 13.370 -136.686 1.00 86.12 706 SER A CA 1
ATOM 5695 C C . SER A 1 706 ? 88.563 13.812 -138.100 1.00 86.12 706 SER A C 1
ATOM 5697 O O . SER A 1 706 ? 89.221 13.433 -139.070 1.00 86.12 706 SER A O 1
ATOM 5699 N N . GLY A 1 707 ? 87.555 14.682 -138.248 1.00 86.06 707 GLY A N 1
ATOM 5700 C CA . GLY A 1 707 ? 87.220 15.327 -139.524 1.00 86.06 707 GLY A CA 1
ATOM 5701 C C . GLY A 1 707 ? 88.313 16.281 -140.024 1.00 86.06 707 GLY A C 1
ATOM 5702 O O . GLY A 1 707 ? 88.616 16.313 -141.218 1.00 86.06 707 GLY A O 1
ATOM 5703 N N . LYS A 1 708 ? 88.967 17.006 -139.115 1.00 87.25 708 LYS A N 1
ATOM 5704 C CA . LYS A 1 708 ? 90.129 17.875 -139.360 1.00 87.25 708 LYS A CA 1
ATOM 5705 C C . LYS A 1 708 ? 91.369 17.067 -139.740 1.00 87.25 708 LYS A C 1
ATOM 5707 O O . LYS A 1 708 ? 92.053 17.435 -140.686 1.00 87.25 708 LYS A O 1
ATOM 5712 N N . GLU A 1 709 ? 91.632 15.932 -139.094 1.00 86.31 709 GLU A N 1
ATOM 5713 C CA . GLU A 1 709 ? 92.665 14.991 -139.541 1.00 86.31 709 GLU A CA 1
ATOM 5714 C C . GLU A 1 709 ? 92.357 14.417 -140.928 1.00 86.31 709 GLU A C 1
ATOM 5716 O O . GLU A 1 709 ? 93.255 14.287 -141.755 1.00 86.31 709 GLU A O 1
ATOM 5721 N N . LEU A 1 710 ? 91.101 14.053 -141.203 1.00 86.38 710 LEU A N 1
ATOM 5722 C CA . LEU A 1 710 ? 90.710 13.452 -142.477 1.00 86.38 710 LEU A CA 1
ATOM 5723 C C . LEU A 1 710 ? 90.787 14.466 -143.628 1.00 86.38 710 LEU A C 1
ATOM 5725 O O . LEU A 1 710 ? 91.306 14.139 -144.693 1.00 86.38 710 LEU A O 1
ATOM 5729 N N . THR A 1 711 ? 90.363 15.708 -143.399 1.00 80.00 711 THR A N 1
ATOM 5730 C CA . THR A 1 711 ? 90.540 16.818 -144.351 1.00 80.00 711 THR A CA 1
ATOM 5731 C C . THR A 1 711 ? 92.005 17.235 -144.494 1.00 80.00 711 THR A C 1
ATOM 5733 O O . THR A 1 711 ? 92.435 17.500 -145.612 1.00 80.00 711 THR A O 1
ATOM 5736 N N . ALA A 1 712 ? 92.816 17.192 -143.431 1.00 83.44 712 ALA A N 1
ATOM 5737 C CA . ALA A 1 712 ? 94.267 17.376 -143.530 1.00 83.44 712 ALA A CA 1
ATOM 5738 C C . ALA A 1 712 ? 94.934 16.270 -144.369 1.00 83.44 712 ALA A C 1
ATOM 5740 O O . ALA A 1 712 ? 95.740 16.579 -145.241 1.00 83.44 712 ALA A O 1
ATOM 5741 N N . ARG A 1 713 ? 94.550 14.996 -144.186 1.00 83.69 713 ARG A N 1
ATOM 5742 C CA . ARG A 1 713 ? 95.011 13.865 -145.019 1.00 83.69 713 ARG A CA 1
ATOM 5743 C C . ARG A 1 713 ? 94.582 14.022 -146.483 1.00 83.69 713 ARG A C 1
ATOM 5745 O O . ARG A 1 713 ? 95.374 13.765 -147.385 1.00 83.69 713 ARG A O 1
ATOM 5752 N N . GLN A 1 714 ? 93.354 14.476 -146.741 1.00 83.38 714 GLN A N 1
ATOM 5753 C CA . GLN A 1 714 ? 92.905 14.813 -148.099 1.00 83.38 714 GLN A CA 1
ATOM 5754 C C . GLN A 1 714 ? 93.722 15.967 -148.696 1.00 83.38 714 GLN A C 1
ATOM 5756 O O . GLN A 1 714 ? 94.076 15.916 -149.871 1.00 83.38 714 GLN A O 1
ATOM 5761 N N . LEU A 1 715 ? 94.062 16.980 -147.895 1.00 81.31 715 LEU A N 1
ATOM 5762 C CA . LEU A 1 715 ? 94.865 18.119 -148.327 1.00 81.31 715 LEU A CA 1
ATOM 5763 C C . LEU A 1 715 ? 96.323 17.726 -148.609 1.00 81.31 715 LEU A C 1
ATOM 5765 O O . LEU A 1 715 ? 96.866 18.188 -149.606 1.00 81.31 715 LEU A O 1
ATOM 5769 N N . THR A 1 716 ? 96.934 16.814 -147.842 1.00 79.25 716 THR A N 1
ATOM 5770 C CA . THR A 1 716 ? 98.265 16.276 -148.186 1.00 79.25 716 THR A CA 1
ATOM 5771 C C . THR A 1 716 ? 98.229 15.429 -149.457 1.00 79.25 716 THR A C 1
ATOM 5773 O O . THR A 1 716 ? 99.104 15.585 -150.300 1.00 79.25 716 THR A O 1
ATOM 5776 N N . VAL A 1 717 ? 97.194 14.602 -149.665 1.00 86.75 717 VAL A N 1
ATOM 5777 C CA . VAL A 1 717 ? 97.013 13.871 -150.938 1.00 86.75 717 VAL A CA 1
ATOM 5778 C C . VAL A 1 717 ? 96.852 14.839 -152.115 1.00 86.75 717 VAL A C 1
ATOM 5780 O O . VAL A 1 717 ? 97.450 14.623 -153.166 1.00 86.75 717 VAL A O 1
ATOM 5783 N N . ARG A 1 718 ? 96.112 15.944 -151.946 1.00 82.50 718 ARG A N 1
ATOM 5784 C CA . ARG A 1 718 ? 95.990 16.973 -152.990 1.00 82.50 718 ARG A CA 1
ATOM 5785 C C . ARG A 1 718 ? 97.251 17.819 -153.178 1.00 82.50 718 ARG A C 1
ATOM 5787 O O . ARG A 1 718 ? 97.484 18.241 -154.303 1.00 82.50 718 ARG A O 1
ATOM 5794 N N . SER A 1 719 ? 98.083 18.005 -152.151 1.00 84.69 719 SER A N 1
ATOM 5795 C CA . SER A 1 719 ? 99.433 18.569 -152.311 1.00 84.69 719 SER A CA 1
ATOM 5796 C C . SER A 1 719 ? 100.283 17.662 -153.200 1.00 84.69 719 SER A C 1
ATOM 5798 O O . SER A 1 719 ? 100.808 18.123 -154.203 1.00 84.69 719 SER A O 1
ATOM 5800 N N . MET A 1 720 ? 100.297 16.352 -152.930 1.00 83.19 720 MET A N 1
ATOM 5801 C CA . MET A 1 720 ? 101.031 15.375 -153.743 1.00 83.19 720 MET A CA 1
ATOM 5802 C C . MET A 1 720 ? 100.496 15.259 -155.183 1.00 83.19 720 MET A C 1
ATOM 5804 O O . MET A 1 720 ? 101.282 15.081 -156.111 1.00 83.19 720 MET A O 1
ATOM 5808 N N . ASP A 1 721 ? 99.180 15.391 -155.402 1.00 82.81 721 ASP A N 1
ATOM 5809 C CA . ASP A 1 721 ? 98.615 15.517 -156.757 1.00 82.81 721 ASP A CA 1
ATOM 5810 C C . ASP A 1 721 ? 99.101 16.791 -157.465 1.00 82.81 721 ASP A C 1
ATOM 5812 O O . ASP A 1 721 ? 99.434 16.733 -158.647 1.00 82.81 721 ASP A O 1
ATOM 5816 N N . VAL A 1 722 ? 99.151 17.932 -156.768 1.00 79.94 722 VAL A N 1
ATOM 5817 C CA . VAL A 1 722 ? 99.646 19.200 -157.328 1.00 79.94 722 VAL A CA 1
ATOM 5818 C C . VAL A 1 722 ? 101.141 19.116 -157.631 1.00 79.94 722 VAL A C 1
ATOM 5820 O O . VAL A 1 722 ? 101.529 19.458 -158.740 1.00 79.94 722 VAL A O 1
ATOM 5823 N N . GLU A 1 723 ? 101.954 18.604 -156.706 1.00 82.94 723 GLU A N 1
ATOM 5824 C CA . GLU A 1 723 ? 103.401 18.395 -156.868 1.00 82.94 723 GLU A CA 1
ATOM 5825 C C . GLU A 1 723 ? 103.704 17.493 -158.077 1.00 82.94 723 GLU A C 1
ATOM 5827 O O . GLU A 1 723 ? 104.561 17.812 -158.907 1.00 82.94 723 GLU A O 1
ATOM 5832 N N . ARG A 1 724 ? 102.933 16.409 -158.241 1.00 85.62 724 ARG A N 1
ATOM 5833 C CA . ARG A 1 724 ? 102.994 15.530 -159.414 1.00 85.62 724 ARG A CA 1
ATOM 5834 C C . ARG A 1 724 ? 102.618 16.257 -160.706 1.00 85.62 724 ARG A C 1
ATOM 5836 O O . ARG A 1 724 ? 103.364 16.176 -161.675 1.00 85.62 724 ARG A O 1
ATOM 5843 N N . VAL A 1 725 ? 101.507 16.995 -160.726 1.00 81.56 725 VAL A N 1
ATOM 5844 C CA . VAL A 1 725 ? 101.080 17.757 -161.914 1.00 81.56 725 VAL A CA 1
ATOM 5845 C C . VAL A 1 725 ? 102.061 18.891 -162.244 1.00 81.56 725 VAL A C 1
ATOM 5847 O O . VAL A 1 725 ? 102.249 19.197 -163.418 1.00 81.56 725 VAL A O 1
ATOM 5850 N N . THR A 1 726 ? 102.744 19.487 -161.260 1.00 80.31 726 THR A N 1
ATOM 5851 C CA . THR A 1 726 ? 103.827 20.445 -161.534 1.00 80.31 726 THR A CA 1
ATOM 5852 C C . THR A 1 726 ? 105.053 19.781 -162.152 1.00 80.31 726 THR A C 1
ATOM 5854 O O . THR A 1 726 ? 105.605 20.352 -163.084 1.00 80.31 726 THR A O 1
ATOM 5857 N N . ALA A 1 727 ? 105.428 18.566 -161.737 1.00 81.75 727 ALA A N 1
ATOM 5858 C CA . ALA A 1 727 ? 106.501 17.814 -162.395 1.00 81.75 727 ALA A CA 1
ATOM 5859 C C . ALA A 1 727 ? 106.122 17.420 -163.839 1.00 81.75 727 ALA A C 1
ATOM 5861 O O . ALA A 1 727 ? 106.886 17.677 -164.765 1.00 81.75 727 ALA A O 1
ATOM 5862 N N . GLU A 1 728 ? 104.901 16.908 -164.051 1.00 83.50 728 GLU A N 1
ATOM 5863 C CA . GLU A 1 728 ? 104.355 16.614 -165.389 1.00 83.50 728 GLU A CA 1
ATOM 5864 C C . GLU A 1 728 ? 104.340 17.879 -166.291 1.00 83.50 728 GLU A C 1
ATOM 5866 O O . GLU A 1 728 ? 104.586 17.795 -167.496 1.00 83.50 728 GLU A O 1
ATOM 5871 N N . LEU A 1 729 ? 104.111 19.072 -165.721 1.00 76.06 729 LEU A N 1
ATOM 5872 C CA . LEU A 1 729 ? 104.201 20.358 -166.430 1.00 76.06 729 LEU A CA 1
ATOM 5873 C C . LEU A 1 729 ? 105.644 20.816 -166.701 1.00 76.06 729 LEU A C 1
ATOM 5875 O O . LEU A 1 729 ? 105.887 21.409 -167.753 1.00 76.06 729 LEU A O 1
ATOM 5879 N N . GLU A 1 730 ? 106.592 20.573 -165.793 1.00 82.31 730 GLU A N 1
ATOM 5880 C CA . GLU A 1 730 ? 108.014 20.894 -165.990 1.00 82.31 730 GLU A CA 1
ATOM 5881 C C . GLU A 1 730 ? 108.642 20.023 -167.089 1.00 82.31 730 GLU A C 1
ATOM 5883 O O . GLU A 1 730 ? 109.344 20.556 -167.955 1.00 82.31 730 GLU A O 1
ATOM 5888 N N . ASP A 1 731 ? 108.307 18.730 -167.139 1.00 83.69 731 ASP A N 1
ATOM 5889 C CA . ASP A 1 731 ? 108.711 17.821 -168.218 1.00 83.69 731 ASP A CA 1
ATOM 5890 C C . ASP A 1 731 ? 108.220 18.335 -169.584 1.00 83.69 731 ASP A C 1
ATOM 5892 O O . ASP A 1 731 ? 109.029 18.572 -170.489 1.00 83.69 731 ASP A O 1
ATOM 5896 N N . VAL A 1 732 ? 106.916 18.621 -169.714 1.00 80.44 732 VAL A N 1
ATOM 5897 C CA . VAL A 1 732 ? 106.311 19.177 -170.943 1.00 80.44 732 VAL A CA 1
ATOM 5898 C C . VAL A 1 732 ? 106.890 20.555 -171.299 1.00 80.44 732 VAL A C 1
ATOM 5900 O O . VAL A 1 732 ? 107.070 20.873 -172.478 1.00 80.44 732 VAL A O 1
ATOM 5903 N N . HIS A 1 733 ? 107.233 21.384 -170.309 1.00 83.44 733 HIS A N 1
ATOM 5904 C CA . HIS A 1 733 ? 107.897 22.667 -170.547 1.00 83.44 733 HIS A CA 1
ATOM 5905 C C . HIS A 1 733 ? 109.316 22.480 -171.108 1.00 83.44 733 HIS A C 1
ATOM 5907 O O . HIS A 1 733 ? 109.722 23.207 -172.021 1.00 83.44 733 HIS A O 1
ATOM 5913 N N . SER A 1 734 ? 110.058 21.487 -170.606 1.00 80.56 734 SER A N 1
ATOM 5914 C CA . SER A 1 734 ? 111.399 21.152 -171.094 1.00 80.56 734 SER A CA 1
ATOM 5915 C C . SER A 1 734 ? 111.371 20.636 -172.540 1.00 80.56 734 SER A C 1
ATOM 5917 O O . SER A 1 734 ? 112.173 21.078 -173.369 1.00 80.56 734 SER A O 1
ATOM 5919 N N . GLU A 1 735 ? 110.389 19.794 -172.877 1.00 81.25 735 GLU A N 1
ATOM 5920 C CA . GLU A 1 735 ? 110.169 19.273 -174.229 1.00 81.25 735 GLU A CA 1
ATOM 5921 C C . GLU A 1 735 ? 109.784 20.404 -175.199 1.00 81.25 735 GLU A C 1
ATOM 5923 O O . GLU A 1 735 ? 110.355 20.525 -176.288 1.00 81.25 735 GLU A O 1
ATOM 5928 N N . ALA A 1 736 ? 108.912 21.324 -174.771 1.00 76.69 736 ALA A N 1
ATOM 5929 C CA . ALA A 1 736 ? 108.552 22.512 -175.541 1.00 76.69 736 ALA A CA 1
ATOM 5930 C C . ALA A 1 736 ? 109.751 23.449 -175.802 1.00 76.69 736 ALA A C 1
ATOM 5932 O O . ALA A 1 736 ? 109.866 24.006 -176.896 1.00 76.69 736 ALA A O 1
ATOM 5933 N N . GLU A 1 737 ? 110.670 23.626 -174.847 1.00 79.44 737 GLU A N 1
ATOM 5934 C CA . GLU A 1 737 ? 111.921 24.373 -175.061 1.00 79.44 737 GLU A CA 1
ATOM 5935 C C . GLU A 1 737 ? 112.888 23.662 -176.022 1.00 79.44 737 GLU A C 1
ATOM 5937 O O . GLU A 1 737 ? 113.596 24.315 -176.797 1.00 79.44 737 GLU A O 1
ATOM 5942 N N . LEU A 1 738 ? 112.907 22.328 -176.025 1.00 79.25 738 LEU A N 1
ATOM 5943 C CA . LEU A 1 738 ? 113.707 21.532 -176.958 1.00 79.25 738 LEU A CA 1
ATOM 5944 C C . LEU A 1 738 ? 113.164 21.670 -178.396 1.00 79.25 738 LEU A C 1
ATOM 5946 O O . LEU A 1 738 ? 113.924 21.972 -179.322 1.00 79.25 738 LEU A O 1
ATOM 5950 N N . LEU A 1 739 ? 111.840 21.597 -178.564 1.00 76.56 739 LEU A N 1
ATOM 5951 C CA . LEU A 1 739 ? 111.147 21.849 -179.834 1.00 76.56 739 LEU A CA 1
ATOM 5952 C C . LEU A 1 739 ? 111.331 23.295 -180.334 1.00 76.56 739 LEU A C 1
ATOM 5954 O O . LEU A 1 739 ? 111.571 23.508 -181.525 1.00 76.56 739 LEU A O 1
ATOM 5958 N N . LYS A 1 740 ? 111.302 24.308 -179.451 1.00 75.69 740 LYS A N 1
ATOM 5959 C CA . LYS A 1 740 ? 111.612 25.706 -179.825 1.00 75.69 740 LYS A CA 1
ATOM 5960 C C . LYS A 1 740 ? 113.031 25.855 -180.379 1.00 75.69 740 LYS A C 1
ATOM 5962 O O . LYS A 1 740 ? 113.222 26.596 -181.344 1.00 75.69 740 LYS A O 1
ATOM 5967 N N . LYS A 1 741 ? 114.018 25.158 -179.804 1.00 79.44 741 LYS A N 1
ATOM 5968 C CA . LYS A 1 741 ? 115.415 25.180 -180.280 1.00 79.44 741 LYS A CA 1
ATOM 5969 C C . LYS A 1 741 ? 115.548 24.530 -181.659 1.00 79.44 741 LYS A C 1
ATOM 5971 O O . LYS A 1 741 ? 116.172 25.126 -182.533 1.00 79.44 741 LYS A O 1
ATOM 5976 N N . GLN A 1 742 ? 114.883 23.396 -181.893 1.00 76.94 742 GLN A N 1
ATOM 5977 C CA . GLN A 1 742 ? 114.817 22.765 -183.220 1.00 76.94 742 GLN A CA 1
ATOM 5978 C C . GLN A 1 742 ? 114.157 23.689 -184.263 1.00 76.94 742 GLN A C 1
ATOM 5980 O O . GLN A 1 742 ? 114.720 23.928 -185.335 1.00 76.94 742 GLN A O 1
ATOM 5985 N N . LEU A 1 743 ? 113.021 24.308 -183.921 1.00 78.94 743 LEU A N 1
ATOM 5986 C CA . LEU A 1 743 ? 112.335 25.284 -184.777 1.00 78.94 743 LEU A CA 1
ATOM 5987 C C . LEU A 1 743 ? 113.197 26.529 -185.065 1.00 78.94 743 LEU A C 1
ATOM 5989 O O . LEU A 1 743 ? 113.096 27.119 -186.141 1.00 78.94 743 LEU A O 1
ATOM 5993 N N . ALA A 1 744 ? 114.055 26.941 -184.127 1.00 77.06 744 ALA A N 1
ATOM 5994 C CA . ALA A 1 744 ? 114.997 28.038 -184.333 1.00 77.06 744 ALA A CA 1
ATOM 5995 C C . ALA A 1 744 ? 116.106 27.674 -185.337 1.00 77.06 744 ALA A C 1
ATOM 5997 O O . ALA A 1 744 ? 116.427 28.506 -186.187 1.00 77.06 744 ALA A O 1
ATOM 5998 N N . SER A 1 745 ? 116.637 26.443 -185.305 1.00 78.88 745 SER A N 1
ATOM 5999 C CA . SER A 1 745 ? 117.571 25.956 -186.334 1.00 78.88 745 SER A CA 1
ATOM 6000 C C . SER A 1 745 ? 116.921 25.842 -187.717 1.00 78.88 745 SER A C 1
ATOM 6002 O O . SER A 1 745 ? 117.507 26.324 -188.685 1.00 78.88 745 SER A O 1
ATOM 6004 N N . GLU A 1 746 ? 115.690 25.331 -187.825 1.00 76.69 746 GLU A N 1
ATOM 6005 C CA . GLU A 1 746 ? 114.966 25.288 -189.111 1.00 76.69 746 GLU A CA 1
ATOM 6006 C C . GLU A 1 746 ? 114.703 26.695 -189.675 1.00 76.69 746 GLU A C 1
ATOM 6008 O O . GLU A 1 746 ? 114.875 26.975 -190.860 1.00 76.69 746 GLU A O 1
ATOM 6013 N N . ARG A 1 747 ? 114.396 27.668 -188.811 1.00 79.81 747 ARG A N 1
ATOM 6014 C CA . ARG A 1 747 ? 114.290 29.079 -189.222 1.00 79.81 747 ARG A CA 1
ATOM 6015 C C . ARG A 1 747 ? 115.623 29.691 -189.679 1.00 79.81 747 ARG A C 1
ATOM 6017 O O . ARG A 1 747 ? 115.611 30.789 -190.235 1.00 79.81 747 ARG A O 1
ATOM 6024 N N . MET A 1 748 ? 116.765 29.039 -189.460 1.00 78.12 748 MET A N 1
ATOM 6025 C CA . MET A 1 748 ? 118.060 29.449 -190.018 1.00 78.12 748 MET A CA 1
ATOM 6026 C C . MET A 1 748 ? 118.404 28.700 -191.313 1.00 78.12 748 MET A C 1
ATOM 6028 O O . MET A 1 748 ? 118.954 29.323 -192.222 1.00 78.12 748 MET A O 1
ATOM 6032 N N . THR A 1 749 ? 118.032 27.422 -191.458 1.00 73.56 749 THR A N 1
ATOM 6033 C CA . THR A 1 749 ? 118.186 26.685 -192.730 1.00 73.56 749 THR A CA 1
ATOM 6034 C C . THR A 1 749 ? 117.344 27.327 -193.837 1.00 73.56 749 THR A C 1
ATOM 6036 O O . THR A 1 749 ? 117.868 27.598 -194.918 1.00 73.56 749 THR A O 1
ATOM 6039 N N . VAL A 1 750 ? 116.089 27.692 -193.543 1.00 79.31 750 VAL A N 1
ATOM 6040 C CA . VAL A 1 750 ? 115.186 28.386 -194.481 1.00 79.31 750 VAL A CA 1
ATOM 6041 C C . VAL A 1 750 ? 115.787 29.703 -194.987 1.00 79.31 750 VAL A C 1
ATOM 6043 O O . VAL A 1 750 ? 115.873 29.897 -196.197 1.00 79.31 750 VAL A O 1
ATOM 6046 N N . ARG A 1 751 ? 116.307 30.567 -194.103 1.00 78.69 751 ARG A N 1
ATOM 6047 C CA . ARG A 1 751 ? 116.920 31.854 -194.504 1.00 78.69 751 ARG A CA 1
ATOM 6048 C C . ARG A 1 751 ? 118.135 31.689 -195.419 1.00 78.69 751 ARG A C 1
ATOM 6050 O O . ARG A 1 751 ? 118.344 32.491 -196.330 1.00 78.69 751 ARG A O 1
ATOM 6057 N N . ASN A 1 752 ? 118.930 30.640 -195.206 1.00 77.56 752 ASN A N 1
ATOM 6058 C CA . ASN A 1 752 ? 120.065 30.331 -196.076 1.00 77.56 752 ASN A CA 1
ATOM 6059 C C . ASN A 1 752 ? 119.594 29.912 -197.483 1.00 77.56 752 ASN A C 1
ATOM 6061 O O . ASN A 1 752 ? 120.184 30.332 -198.479 1.00 77.56 752 ASN A O 1
ATOM 6065 N N . LEU A 1 753 ? 118.500 29.147 -197.577 1.00 76.25 753 LEU A N 1
ATOM 6066 C CA . LEU A 1 753 ? 117.881 28.756 -198.849 1.00 76.25 753 LEU A CA 1
ATOM 6067 C C . LEU A 1 753 ? 117.222 29.946 -199.571 1.00 76.25 753 LEU A C 1
ATOM 6069 O O . LEU A 1 753 ? 117.375 30.082 -200.784 1.00 76.25 753 LEU A O 1
ATOM 6073 N N . GLU A 1 754 ? 116.558 30.849 -198.844 1.00 76.44 754 GLU A N 1
ATOM 6074 C CA . GLU A 1 754 ? 115.983 32.090 -199.391 1.00 76.44 754 GLU A CA 1
ATOM 6075 C C . GLU A 1 754 ? 117.060 32.992 -200.024 1.00 76.44 754 GLU A C 1
ATOM 6077 O O . GLU A 1 754 ? 116.872 33.520 -201.123 1.00 76.44 754 GLU A O 1
ATOM 6082 N N . SER A 1 755 ? 118.227 33.113 -199.380 1.00 74.69 755 SER A N 1
ATOM 6083 C CA . SER A 1 755 ? 119.377 33.870 -199.901 1.00 74.69 755 SER A CA 1
ATOM 6084 C C . SER A 1 755 ? 119.966 33.249 -201.183 1.00 74.69 755 SER A C 1
ATOM 6086 O O . SER A 1 755 ? 120.277 33.954 -202.153 1.00 74.69 755 SER A O 1
ATOM 6088 N N . LEU A 1 756 ? 120.049 31.915 -201.244 1.00 75.06 756 LEU A N 1
ATOM 6089 C CA . LEU A 1 756 ? 120.478 31.186 -202.445 1.00 75.06 756 LEU A CA 1
ATOM 6090 C C . LEU A 1 756 ? 119.469 31.316 -203.602 1.00 75.06 756 LEU A C 1
ATOM 6092 O O . LEU A 1 756 ? 119.872 31.501 -204.749 1.00 75.06 756 LEU A O 1
ATOM 6096 N N . LEU A 1 757 ? 118.163 31.297 -203.320 1.00 75.62 757 LEU A N 1
ATOM 6097 C CA . LEU A 1 757 ? 117.119 31.530 -204.327 1.00 75.62 757 LEU A CA 1
ATOM 6098 C C . LEU A 1 757 ? 117.138 32.969 -204.868 1.00 75.62 757 LEU A C 1
ATOM 6100 O O . LEU A 1 757 ? 116.988 33.173 -206.075 1.00 75.62 757 LEU A O 1
ATOM 6104 N N . SER A 1 758 ? 117.367 33.957 -203.999 1.00 77.44 758 SER A N 1
ATOM 6105 C CA . SER A 1 758 ? 117.524 35.367 -204.381 1.00 77.44 758 SER A CA 1
ATOM 6106 C C . SER A 1 758 ? 118.710 35.573 -205.334 1.00 77.44 758 SER A C 1
ATOM 6108 O O . SER A 1 758 ? 118.562 36.124 -206.428 1.00 77.44 758 SER A O 1
ATOM 6110 N N . THR A 1 759 ? 119.882 35.043 -204.970 1.00 75.56 759 THR A N 1
ATOM 6111 C CA . THR A 1 759 ? 121.106 35.164 -205.782 1.00 75.56 759 THR A CA 1
ATOM 6112 C C . THR A 1 759 ? 121.077 34.352 -207.081 1.00 75.56 759 THR A C 1
ATOM 6114 O O . THR A 1 759 ? 121.799 34.698 -208.018 1.00 75.56 759 THR A O 1
ATOM 6117 N N . ASN A 1 760 ? 120.232 33.319 -207.182 1.00 76.56 760 ASN A N 1
ATOM 6118 C CA . ASN A 1 760 ? 120.012 32.584 -208.429 1.00 76.56 760 ASN A CA 1
ATOM 6119 C C . ASN A 1 760 ? 119.129 33.378 -209.413 1.00 76.56 760 ASN A C 1
ATOM 6121 O O . ASN A 1 760 ? 119.563 33.660 -210.530 1.00 76.56 760 ASN A O 1
ATOM 6125 N N . ARG A 1 761 ? 117.960 33.868 -208.968 1.00 80.00 761 ARG A N 1
ATOM 6126 C CA . ARG A 1 761 ? 117.042 34.684 -209.796 1.00 80.00 761 ARG A CA 1
ATOM 6127 C C . ARG A 1 761 ? 117.722 35.900 -210.434 1.00 80.00 761 ARG A C 1
ATOM 6129 O O . ARG A 1 761 ? 117.461 36.222 -211.591 1.00 80.00 761 ARG A O 1
ATOM 6136 N N . GLN A 1 762 ? 118.635 36.549 -209.708 1.00 77.06 762 GLN A N 1
ATOM 6137 C CA . GLN A 1 762 ? 119.398 37.690 -210.225 1.00 77.06 762 GLN A CA 1
ATOM 6138 C C . GLN A 1 762 ? 120.320 37.320 -211.405 1.00 77.06 762 GLN A C 1
ATOM 6140 O O . GLN A 1 762 ? 120.563 38.158 -212.274 1.00 77.06 762 GLN A O 1
ATOM 6145 N N . LYS A 1 763 ? 120.820 36.077 -211.468 1.00 75.25 763 LYS A N 1
ATOM 6146 C CA . LYS A 1 763 ? 121.631 35.581 -212.594 1.00 75.25 763 LYS A CA 1
ATOM 6147 C C . LYS A 1 763 ? 120.770 35.218 -213.800 1.00 75.25 763 LYS A C 1
ATOM 6149 O O . LYS A 1 763 ? 121.142 35.572 -214.915 1.00 75.25 763 LYS A O 1
ATOM 6154 N N . GLU A 1 764 ? 119.622 34.574 -213.582 1.00 73.69 764 GLU A N 1
ATOM 6155 C CA . GLU A 1 764 ? 118.662 34.254 -214.652 1.00 73.69 764 GLU A CA 1
ATOM 6156 C C . GLU A 1 764 ? 118.183 35.519 -215.382 1.00 73.69 764 GLU A C 1
ATOM 6158 O O . GLU A 1 764 ? 118.118 35.551 -216.609 1.00 73.69 764 GLU A O 1
ATOM 6163 N N . PHE A 1 765 ? 117.917 36.600 -214.641 1.00 72.38 765 PHE A N 1
ATOM 6164 C CA . PHE A 1 765 ? 117.495 37.871 -215.233 1.00 72.38 765 PHE A CA 1
ATOM 6165 C C . PHE A 1 765 ? 118.579 38.497 -216.133 1.00 72.38 765 PHE A C 1
ATOM 6167 O O . PHE A 1 765 ? 118.276 39.017 -217.207 1.00 72.38 765 PHE A O 1
ATOM 6174 N N . GLN A 1 766 ? 119.857 38.409 -215.740 1.00 69.56 766 GLN A N 1
ATOM 6175 C CA . GLN A 1 766 ? 120.970 38.901 -216.562 1.00 69.56 766 GLN A CA 1
ATOM 6176 C C . GLN A 1 766 ? 121.184 38.066 -217.834 1.00 69.56 766 GLN A C 1
ATOM 6178 O O . GLN A 1 766 ? 121.484 38.635 -218.884 1.00 69.56 766 GLN A O 1
ATOM 6183 N N . THR A 1 767 ? 121.006 36.741 -217.782 1.00 70.88 767 THR A N 1
ATOM 6184 C CA . THR A 1 767 ? 121.156 35.887 -218.974 1.00 70.88 767 THR A CA 1
ATOM 6185 C C . THR A 1 767 ? 119.994 36.023 -219.960 1.00 70.88 767 THR A C 1
ATOM 6187 O O . THR A 1 767 ? 120.224 35.939 -221.166 1.00 70.88 767 THR A O 1
ATOM 6190 N N . GLN A 1 768 ? 118.772 36.301 -219.490 1.00 69.50 768 GLN A N 1
ATOM 6191 C CA . GLN A 1 768 ? 117.626 36.581 -220.367 1.00 69.50 768 GLN A CA 1
ATOM 6192 C C . GLN A 1 768 ? 117.798 37.880 -221.166 1.00 69.50 768 GLN A C 1
ATOM 6194 O O . GLN A 1 768 ? 117.458 37.915 -222.350 1.00 69.50 768 GLN A O 1
ATOM 6199 N N . LEU A 1 769 ? 118.373 38.927 -220.560 1.00 71.19 769 LEU A N 1
ATOM 6200 C CA . LEU A 1 769 ? 118.580 40.211 -221.236 1.00 71.19 769 LEU A CA 1
ATOM 6201 C C . LEU A 1 769 ? 119.471 40.052 -222.485 1.00 71.19 769 LEU A C 1
ATOM 6203 O O . LEU A 1 769 ? 119.049 40.386 -223.593 1.00 71.19 769 LEU A O 1
ATOM 6207 N N . ALA A 1 770 ? 120.642 39.427 -222.322 1.00 70.25 770 ALA A N 1
ATOM 6208 C CA . ALA A 1 770 ? 121.611 39.192 -223.399 1.00 70.25 770 ALA A CA 1
ATOM 6209 C C . ALA A 1 770 ? 121.115 38.219 -224.492 1.00 70.25 770 ALA A C 1
ATOM 6211 O O . ALA A 1 770 ? 121.625 38.226 -225.614 1.00 70.25 770 ALA A O 1
ATOM 6212 N N . ALA A 1 771 ? 120.121 37.376 -224.190 1.00 72.12 771 ALA A N 1
ATOM 6213 C CA . ALA A 1 771 ? 119.459 36.549 -225.196 1.00 72.12 771 ALA A CA 1
ATOM 6214 C C . ALA A 1 771 ? 118.541 37.388 -226.104 1.00 72.12 771 ALA A C 1
ATOM 6216 O O . ALA A 1 771 ? 118.580 37.227 -227.325 1.00 72.12 771 ALA A O 1
ATOM 6217 N N . SER A 1 772 ? 117.774 38.325 -225.531 1.00 72.00 772 SER A N 1
ATOM 6218 C CA . SER A 1 772 ? 116.832 39.161 -226.293 1.00 72.00 772 SER A CA 1
ATOM 6219 C C . SER A 1 772 ? 117.519 40.058 -227.338 1.00 72.00 772 SER A C 1
ATOM 6221 O O . SER A 1 772 ? 117.001 40.241 -228.441 1.00 72.00 772 SER A O 1
ATOM 6223 N N . GLU A 1 773 ? 118.732 40.537 -227.043 1.00 70.00 773 GLU A N 1
ATOM 6224 C CA . GLU A 1 773 ? 119.544 41.345 -227.964 1.00 70.00 773 GLU A CA 1
ATOM 6225 C C . GLU A 1 773 ? 119.931 40.554 -229.231 1.00 70.00 773 GLU A C 1
ATOM 6227 O O . GLU A 1 773 ? 119.839 41.072 -230.344 1.00 70.00 773 GLU A O 1
ATOM 6232 N N . ARG A 1 774 ? 120.260 39.261 -229.089 1.00 70.62 774 ARG A N 1
ATOM 6233 C CA . ARG A 1 774 ? 120.590 38.360 -230.213 1.00 70.62 774 ARG A CA 1
ATOM 6234 C C . ARG A 1 774 ? 119.375 37.979 -231.063 1.00 70.62 774 ARG A C 1
ATOM 6236 O O . ARG A 1 774 ? 119.513 37.737 -232.263 1.00 70.62 774 ARG A O 1
ATOM 6243 N N . GLU A 1 775 ? 118.177 37.933 -230.480 1.00 70.75 775 GLU A N 1
ATOM 6244 C CA . GLU A 1 775 ? 116.951 37.671 -231.246 1.00 70.75 775 GLU A CA 1
ATOM 6245 C C . GLU A 1 775 ? 116.557 38.850 -232.150 1.00 70.75 775 GLU A C 1
ATOM 6247 O O . GLU A 1 775 ? 116.023 38.632 -233.243 1.00 70.75 775 GLU A O 1
ATOM 6252 N N . ALA A 1 776 ? 116.866 40.088 -231.748 1.00 68.19 776 ALA A N 1
ATOM 6253 C CA . ALA A 1 776 ? 116.633 41.276 -232.570 1.00 68.19 776 ALA A CA 1
ATOM 6254 C C . ALA A 1 776 ? 117.485 41.267 -233.857 1.00 68.19 776 ALA A C 1
ATOM 6256 O O . ALA A 1 776 ? 116.961 41.512 -234.949 1.00 68.19 776 ALA A O 1
ATOM 6257 N N . GLU A 1 777 ? 118.768 40.903 -233.754 1.00 66.44 777 GLU A N 1
ATOM 6258 C CA . GLU A 1 777 ? 119.684 40.769 -234.900 1.00 66.44 777 GLU A CA 1
ATOM 6259 C C . GLU A 1 777 ? 119.183 39.722 -235.913 1.00 66.44 777 GLU A C 1
ATOM 6261 O O . GLU A 1 777 ? 119.142 39.972 -237.122 1.00 66.44 777 GLU A O 1
ATOM 6266 N N . LEU A 1 778 ? 118.712 38.567 -235.424 1.00 65.12 778 LEU A N 1
ATOM 6267 C CA . LEU A 1 778 ? 118.126 37.510 -236.259 1.00 65.12 778 LEU A CA 1
ATOM 6268 C C . LEU A 1 778 ? 116.831 37.939 -236.967 1.00 65.12 778 LEU A C 1
ATOM 6270 O O . LEU A 1 778 ? 116.502 37.394 -238.023 1.00 65.12 778 LEU A O 1
ATOM 6274 N N . LYS A 1 779 ? 116.088 38.905 -236.417 1.00 72.06 779 LYS A N 1
ATOM 6275 C CA . LYS A 1 779 ? 114.839 39.401 -237.011 1.00 72.06 779 LYS A CA 1
ATOM 6276 C C . LYS A 1 779 ? 115.105 40.272 -238.243 1.00 72.06 779 LYS A C 1
ATOM 6278 O O . LYS A 1 779 ? 114.522 40.021 -239.297 1.00 72.06 779 LYS A O 1
ATOM 6283 N N . MET A 1 780 ? 116.077 41.184 -238.151 1.00 69.81 780 MET A N 1
ATOM 6284 C CA . MET A 1 780 ? 116.536 42.032 -239.266 1.00 69.81 780 MET A CA 1
ATOM 6285 C C . MET A 1 780 ? 117.029 41.223 -240.479 1.00 69.81 780 MET A C 1
ATOM 6287 O O . MET A 1 780 ? 116.858 41.640 -241.625 1.00 69.81 780 MET A O 1
ATOM 6291 N N . LEU A 1 781 ? 117.621 40.046 -240.249 1.00 62.78 781 LEU A N 1
ATOM 6292 C CA . LEU A 1 781 ? 118.075 39.156 -241.323 1.00 62.78 781 LEU A CA 1
ATOM 6293 C C . LEU A 1 781 ? 116.923 38.421 -242.035 1.00 62.78 781 LEU A C 1
ATOM 6295 O O . LEU A 1 781 ? 117.037 38.134 -243.226 1.00 62.78 781 LEU A O 1
ATOM 6299 N N . ARG A 1 782 ? 115.806 38.146 -241.346 1.00 71.88 782 ARG A N 1
ATOM 6300 C CA . ARG A 1 782 ? 114.642 37.431 -241.910 1.00 71.88 782 ARG A CA 1
ATOM 6301 C C . ARG A 1 782 ? 113.815 38.303 -242.854 1.00 71.88 782 ARG A C 1
ATOM 6303 O O . ARG A 1 782 ? 113.414 37.848 -243.919 1.00 71.88 782 ARG A O 1
ATOM 6310 N N . GLU A 1 783 ? 113.591 39.568 -242.513 1.00 72.12 783 GLU A N 1
ATOM 6311 C CA . GLU A 1 783 ? 112.773 40.473 -243.341 1.00 72.12 783 GLU A CA 1
ATOM 6312 C C . GLU A 1 783 ? 113.440 40.780 -244.695 1.00 72.12 783 GLU A C 1
ATOM 6314 O O . GLU A 1 783 ? 112.770 40.898 -245.723 1.00 72.12 783 GLU A O 1
ATOM 6319 N N . ARG A 1 784 ? 114.779 40.779 -244.723 1.00 66.00 784 ARG A N 1
ATOM 6320 C CA . ARG A 1 784 ? 115.595 40.916 -245.939 1.00 66.00 784 ARG A CA 1
ATOM 6321 C C . ARG A 1 784 ? 115.483 39.716 -246.896 1.00 66.00 784 ARG A C 1
ATOM 6323 O O . ARG A 1 784 ? 115.774 39.879 -248.078 1.00 66.00 784 ARG A O 1
ATOM 6330 N N . LEU A 1 785 ? 115.042 38.550 -246.408 1.00 63.38 785 LEU A N 1
ATOM 6331 C CA . LEU A 1 785 ? 114.728 37.366 -247.218 1.00 63.38 785 LEU A CA 1
ATOM 6332 C C . LEU A 1 785 ? 113.313 37.460 -247.812 1.00 63.38 785 LEU A C 1
ATOM 6334 O O . LEU A 1 785 ? 113.153 37.320 -249.021 1.00 63.38 785 LEU A O 1
ATOM 6338 N N . ASN A 1 786 ? 112.312 37.818 -246.997 1.00 69.19 786 ASN A N 1
ATOM 6339 C CA . ASN A 1 786 ? 110.918 37.985 -247.443 1.00 69.19 786 ASN A CA 1
ATOM 6340 C C . ASN A 1 786 ? 110.778 38.990 -248.608 1.00 69.19 786 ASN A C 1
ATOM 6342 O O . ASN A 1 786 ? 109.930 38.826 -249.486 1.00 69.19 786 ASN A O 1
ATOM 6346 N N . TYR A 1 787 ? 111.626 40.026 -248.636 1.00 67.19 787 TYR A N 1
ATOM 6347 C CA . TYR A 1 787 ? 111.693 40.998 -249.733 1.00 67.19 787 TYR A CA 1
ATOM 6348 C C . TYR A 1 787 ? 112.096 40.369 -251.086 1.00 67.19 787 TYR A C 1
ATOM 6350 O O . TYR A 1 787 ? 111.668 40.848 -252.136 1.00 67.19 787 TYR A O 1
ATOM 6358 N N . ALA A 1 788 ? 112.879 39.284 -251.080 1.00 63.66 788 ALA A N 1
ATOM 6359 C CA . ALA A 1 788 ? 113.252 38.548 -252.288 1.00 63.66 788 ALA A CA 1
ATOM 6360 C C . ALA A 1 788 ? 112.125 37.614 -252.770 1.00 63.66 788 ALA A C 1
ATOM 6362 O O . ALA A 1 788 ? 111.802 37.614 -253.959 1.00 63.66 788 ALA A O 1
ATOM 6363 N N . ASP A 1 789 ? 111.467 36.885 -251.861 1.00 65.06 789 ASP A N 1
ATOM 6364 C CA . ASP A 1 789 ? 110.368 35.968 -252.213 1.00 65.06 789 ASP A CA 1
ATOM 6365 C C . ASP A 1 789 ? 109.172 36.700 -252.847 1.00 65.06 789 ASP A C 1
ATOM 6367 O O . ASP A 1 789 ? 108.557 36.210 -253.800 1.00 65.06 789 ASP A O 1
ATOM 6371 N N . GLY A 1 790 ? 108.882 37.926 -252.390 1.00 73.12 790 GLY A N 1
ATOM 6372 C CA . GLY A 1 790 ? 107.841 38.776 -252.977 1.00 73.12 790 GLY A CA 1
ATOM 6373 C C . GLY A 1 790 ? 108.045 39.058 -254.473 1.00 73.12 790 GLY A C 1
ATOM 6374 O O . GLY A 1 790 ? 107.072 39.065 -255.230 1.00 73.12 790 GLY A O 1
ATOM 6375 N N . LYS A 1 791 ? 109.299 39.211 -254.926 1.00 65.50 791 LYS A N 1
ATOM 6376 C CA . LYS A 1 791 ? 109.637 39.405 -256.349 1.00 65.50 791 LYS A CA 1
ATOM 6377 C C . LYS A 1 791 ? 109.397 38.152 -257.194 1.00 65.50 791 LYS A C 1
ATOM 6379 O O . LYS A 1 791 ? 109.004 38.265 -258.352 1.00 65.50 791 LYS A O 1
ATOM 6384 N N . ILE A 1 792 ? 109.553 36.959 -256.621 1.00 65.31 792 ILE A N 1
ATOM 6385 C CA . ILE A 1 792 ? 109.254 35.691 -257.308 1.00 65.31 792 ILE A CA 1
ATOM 6386 C C . ILE A 1 792 ? 107.734 35.523 -257.476 1.00 65.31 792 ILE A C 1
ATOM 6388 O O . ILE A 1 792 ? 107.257 35.117 -258.538 1.00 65.31 792 ILE A O 1
ATOM 6392 N N . ALA A 1 793 ? 106.956 35.906 -256.458 1.00 66.56 793 ALA A N 1
ATOM 6393 C CA . ALA A 1 793 ? 105.495 35.866 -256.505 1.00 66.56 793 ALA A CA 1
ATOM 6394 C C . ALA A 1 793 ? 104.878 36.852 -257.517 1.00 66.56 793 ALA A C 1
ATOM 6396 O O . ALA A 1 793 ? 103.725 36.672 -257.909 1.00 66.56 793 ALA A O 1
ATOM 6397 N N . GLU A 1 794 ? 105.604 37.888 -257.940 1.00 52.47 794 GLU A N 1
ATOM 6398 C CA . GLU A 1 794 ? 105.195 38.818 -259.000 1.00 52.47 794 GLU A CA 1
ATOM 6399 C C . GLU A 1 794 ? 105.127 38.082 -260.354 1.00 52.47 794 GLU A C 1
ATOM 6401 O O . GLU A 1 794 ? 104.047 37.951 -260.933 1.00 52.47 794 GLU A O 1
ATOM 6406 N N . HIS A 1 795 ? 106.235 37.457 -260.769 1.00 65.88 795 HIS A N 1
ATOM 6407 C CA . HIS A 1 795 ? 106.368 36.749 -262.051 1.00 65.88 795 HIS A CA 1
ATOM 6408 C C . HIS A 1 795 ? 105.469 35.508 -262.209 1.00 65.88 795 HIS A C 1
ATOM 6410 O O . HIS A 1 795 ? 105.173 35.091 -263.329 1.00 65.88 795 HIS A O 1
ATOM 6416 N N . ALA A 1 796 ? 105.006 34.905 -261.110 1.00 67.38 796 ALA A N 1
ATOM 6417 C CA . ALA A 1 796 ? 104.184 33.695 -261.160 1.00 67.38 796 ALA A CA 1
ATOM 6418 C C . ALA A 1 796 ? 102.769 33.915 -261.741 1.00 67.38 796 ALA A C 1
ATOM 6420 O O . ALA A 1 796 ? 102.172 32.974 -262.269 1.00 67.38 796 ALA A O 1
ATOM 6421 N N . ARG A 1 797 ? 102.203 35.131 -261.651 1.00 70.62 797 ARG A N 1
ATOM 6422 C CA . ARG A 1 797 ? 100.810 35.392 -262.083 1.00 70.62 797 ARG A CA 1
ATOM 6423 C C . ARG A 1 797 ? 100.684 35.685 -263.575 1.00 70.62 797 ARG A C 1
ATOM 6425 O O . ARG A 1 797 ? 99.700 35.265 -264.185 1.00 70.62 797 ARG A O 1
ATOM 6432 N N . ASP A 1 798 ? 101.697 36.307 -264.172 1.00 64.81 798 ASP A N 1
ATOM 6433 C CA . ASP A 1 798 ? 101.733 36.616 -265.608 1.00 64.81 798 ASP A CA 1
ATOM 6434 C C . ASP A 1 798 ? 101.673 35.337 -266.467 1.00 64.81 798 ASP A C 1
ATOM 6436 O O . ASP A 1 798 ? 101.041 35.305 -267.523 1.00 64.81 798 ASP A O 1
ATOM 6440 N N . VAL A 1 799 ? 102.229 34.230 -265.958 1.00 69.31 799 VAL A N 1
ATOM 6441 C CA . VAL A 1 799 ? 102.152 32.897 -266.584 1.00 69.31 799 VAL A CA 1
ATOM 6442 C C . VAL A 1 799 ? 100.714 32.353 -266.625 1.00 69.31 799 VAL A C 1
ATOM 6444 O O . VAL A 1 799 ? 100.317 31.723 -267.609 1.00 69.31 799 VAL A O 1
ATOM 6447 N N . SER A 1 800 ? 99.900 32.611 -265.596 1.00 67.38 800 SER A N 1
ATOM 6448 C CA . SER A 1 800 ? 98.492 32.177 -265.556 1.00 67.38 800 SER A CA 1
ATOM 6449 C C . SER A 1 800 ? 97.615 32.959 -266.537 1.00 67.38 800 SER A C 1
ATOM 6451 O O . SER A 1 800 ? 96.743 32.370 -267.181 1.00 67.38 800 SER A O 1
ATOM 6453 N N . LEU A 1 801 ? 97.894 34.255 -266.715 1.00 49.50 801 LEU A N 1
ATOM 6454 C CA . LEU A 1 801 ? 97.229 35.130 -267.691 1.00 49.50 801 LEU A CA 1
ATOM 6455 C C . LEU A 1 801 ? 97.361 34.624 -269.139 1.00 49.50 801 LEU A C 1
ATOM 6457 O O . LEU A 1 801 ? 96.459 34.832 -269.952 1.00 49.50 801 LEU A O 1
ATOM 6461 N N . LEU A 1 802 ? 98.456 33.926 -269.454 1.00 60.47 802 LEU A N 1
ATOM 6462 C CA . LEU A 1 802 ? 98.719 33.374 -270.785 1.00 60.47 802 LEU A CA 1
ATOM 6463 C C . LEU A 1 802 ? 98.101 31.983 -271.011 1.00 60.47 802 LEU A C 1
ATOM 6465 O O . LEU A 1 802 ? 97.763 31.654 -272.145 1.00 60.47 802 LEU A O 1
ATOM 6469 N N . ARG A 1 803 ? 97.893 31.172 -269.961 1.00 67.81 803 ARG A N 1
ATOM 6470 C CA . ARG A 1 803 ? 97.318 29.816 -270.100 1.00 67.81 803 ARG A CA 1
ATOM 6471 C C . ARG A 1 803 ? 95.807 29.811 -270.336 1.00 67.81 803 ARG A C 1
ATOM 6473 O O . ARG A 1 803 ? 95.331 29.050 -271.176 1.00 67.81 803 ARG A O 1
ATOM 6480 N N . GLY A 1 804 ? 95.050 30.668 -269.646 1.00 66.31 804 GLY A N 1
ATOM 6481 C CA . GLY A 1 804 ? 93.583 30.698 -269.771 1.00 66.31 804 GLY A CA 1
ATOM 6482 C C . GLY A 1 804 ? 93.093 30.987 -271.198 1.00 66.31 804 GLY A C 1
ATOM 6483 O O . GLY A 1 804 ? 92.075 30.451 -271.626 1.00 66.31 804 GLY A O 1
ATOM 6484 N N . LYS A 1 805 ? 93.867 31.766 -271.964 1.00 59.91 805 LYS A N 1
ATOM 6485 C CA . LYS A 1 805 ? 93.560 32.156 -273.350 1.00 59.91 805 LYS A CA 1
ATOM 6486 C C . LYS A 1 805 ? 93.728 31.040 -274.390 1.00 59.91 805 LYS A C 1
ATOM 6488 O O . LYS A 1 805 ? 93.309 31.230 -275.525 1.00 59.91 805 LYS A O 1
ATOM 6493 N N . VAL A 1 806 ? 94.315 29.900 -274.014 1.00 66.44 806 VAL A N 1
ATOM 6494 C CA . VAL A 1 806 ? 94.436 28.715 -274.882 1.00 66.44 806 VAL A CA 1
ATOM 6495 C C . VAL A 1 806 ? 93.197 27.822 -274.754 1.00 66.44 806 VAL A C 1
ATOM 6497 O O . VAL A 1 806 ? 92.600 27.443 -275.756 1.00 66.44 806 VAL A O 1
ATOM 6500 N N . SER A 1 807 ? 92.762 27.547 -273.520 1.00 62.69 807 SER A N 1
ATOM 6501 C CA . SER A 1 807 ? 91.811 26.465 -273.219 1.00 62.69 807 SER A CA 1
ATOM 6502 C C . SER A 1 807 ? 90.419 26.613 -273.853 1.00 62.69 807 SER A C 1
ATOM 6504 O O . SER A 1 807 ? 89.808 25.610 -274.215 1.00 62.69 807 SER A O 1
ATOM 6506 N N . GLN A 1 808 ? 89.892 27.832 -274.018 1.00 61.41 808 GLN A N 1
ATOM 6507 C CA . GLN A 1 808 ? 88.535 27.999 -274.565 1.00 61.41 808 GLN A CA 1
ATOM 6508 C C . GLN A 1 808 ? 88.467 27.857 -276.095 1.00 61.41 808 GLN A C 1
ATOM 6510 O O . GLN A 1 808 ? 87.454 27.380 -276.607 1.00 61.41 808 GLN A O 1
ATOM 6515 N N . LEU A 1 809 ? 89.565 28.127 -276.812 1.00 61.50 809 LEU A N 1
ATOM 6516 C CA . LEU A 1 809 ? 89.679 27.824 -278.247 1.00 61.50 809 LEU A CA 1
ATOM 6517 C C . LEU A 1 809 ? 89.690 26.305 -278.513 1.00 61.50 809 LEU A C 1
ATOM 6519 O O . LEU A 1 809 ? 89.302 25.857 -279.588 1.00 61.50 809 LEU A O 1
ATOM 6523 N N . GLU A 1 810 ? 90.076 25.490 -277.525 1.00 65.69 810 GLU A N 1
ATOM 6524 C CA . GLU A 1 810 ? 90.002 24.025 -277.617 1.00 65.69 810 GLU A CA 1
ATOM 6525 C C . GLU A 1 810 ? 88.565 23.504 -277.415 1.00 65.69 810 GLU A C 1
ATOM 6527 O O . GLU A 1 810 ? 88.175 22.504 -278.022 1.00 65.69 810 GLU A O 1
ATOM 6532 N N . THR A 1 811 ? 87.737 24.189 -276.613 1.00 60.25 811 THR A N 1
ATOM 6533 C CA . THR A 1 811 ? 86.352 23.749 -276.355 1.00 60.25 811 THR A CA 1
ATOM 6534 C C . THR A 1 811 ? 85.400 23.938 -277.539 1.00 60.25 811 THR A C 1
ATOM 6536 O O . THR A 1 811 ? 84.455 23.160 -277.675 1.00 60.25 811 THR A O 1
ATOM 6539 N N . GLU A 1 812 ? 85.676 24.881 -278.446 1.00 59.56 812 GLU A N 1
ATOM 6540 C CA . GLU A 1 812 ? 84.916 25.045 -279.700 1.00 59.56 812 GLU A CA 1
ATOM 6541 C C . GLU A 1 812 ? 85.105 23.852 -280.662 1.00 59.56 812 GLU A C 1
ATOM 6543 O O . GLU A 1 812 ? 84.213 23.532 -281.448 1.00 59.56 812 GLU A O 1
ATOM 6548 N N . MET A 1 813 ? 86.230 23.132 -280.564 1.00 59.50 813 MET A N 1
ATOM 6549 C CA . MET A 1 813 ? 86.522 21.951 -281.388 1.00 59.50 813 MET A CA 1
ATOM 6550 C C . MET A 1 813 ? 85.718 20.709 -280.970 1.00 59.50 813 MET A C 1
ATOM 6552 O O . MET A 1 813 ? 85.261 19.941 -281.819 1.00 59.50 813 MET A O 1
ATOM 6556 N N . ASP A 1 814 ? 85.573 20.456 -279.668 1.00 58.72 814 ASP A N 1
ATOM 6557 C CA . ASP A 1 814 ? 85.280 19.095 -279.189 1.00 58.72 814 ASP A CA 1
ATOM 6558 C C . ASP A 1 814 ? 83.779 18.767 -279.044 1.00 58.72 814 ASP A C 1
ATOM 6560 O O . ASP A 1 814 ? 83.400 17.590 -279.001 1.00 58.72 814 ASP A O 1
ATOM 6564 N N . VAL A 1 815 ? 82.907 19.784 -279.054 1.00 63.78 815 VAL A N 1
ATOM 6565 C CA . VAL A 1 815 ? 81.440 19.609 -279.123 1.00 63.78 815 VAL A CA 1
ATOM 6566 C C . VAL A 1 815 ? 81.012 19.126 -280.514 1.00 63.78 815 VAL A C 1
ATOM 6568 O O . VAL A 1 815 ? 80.195 18.211 -280.622 1.00 63.78 815 VAL A O 1
ATOM 6571 N N . LEU A 1 816 ? 81.641 19.649 -281.575 1.00 57.66 816 LEU A N 1
ATOM 6572 C CA . LEU A 1 816 ? 81.388 19.265 -282.972 1.00 57.66 816 LEU A CA 1
ATOM 6573 C C . LEU A 1 816 ? 81.751 17.800 -283.287 1.00 57.66 816 LEU A C 1
ATOM 6575 O O . LEU A 1 816 ? 81.356 17.280 -284.327 1.00 57.66 816 LEU A O 1
ATOM 6579 N N . ARG A 1 817 ? 82.489 17.109 -282.404 1.00 58.69 817 ARG A N 1
ATOM 6580 C CA . ARG A 1 817 ? 82.910 15.711 -282.606 1.00 58.69 817 ARG A CA 1
ATOM 6581 C C . ARG A 1 817 ? 81.942 14.667 -282.049 1.00 58.69 817 ARG A C 1
ATOM 6583 O O . ARG A 1 817 ? 81.761 13.622 -282.670 1.00 58.69 817 ARG A O 1
ATOM 6590 N N . ARG A 1 818 ? 81.341 14.888 -280.872 1.00 51.09 818 ARG A N 1
ATOM 6591 C CA . ARG A 1 818 ? 80.665 13.797 -280.127 1.00 51.09 818 ARG A CA 1
ATOM 6592 C C . ARG A 1 818 ? 79.228 13.500 -280.558 1.00 51.09 818 ARG A C 1
ATOM 6594 O O . ARG A 1 818 ? 78.745 12.408 -280.268 1.00 51.09 818 ARG A O 1
ATOM 6601 N N . GLN A 1 819 ? 78.597 14.377 -281.342 1.00 52.19 819 GLN A N 1
ATOM 6602 C CA . GLN A 1 819 ? 77.338 14.057 -282.033 1.00 52.19 819 GLN A CA 1
ATOM 6603 C C . GLN A 1 819 ? 77.499 12.941 -283.090 1.00 52.19 819 GLN A C 1
ATOM 6605 O O . GLN A 1 819 ? 76.504 12.375 -283.529 1.00 52.19 819 GLN A O 1
ATOM 6610 N N . LEU A 1 820 ? 78.734 12.575 -283.466 1.00 52.53 820 LEU A N 1
ATOM 6611 C CA . LEU A 1 820 ? 79.019 11.528 -284.456 1.00 52.53 820 LEU A CA 1
ATOM 6612 C C . LEU A 1 820 ? 79.156 10.109 -283.859 1.00 52.53 820 LEU A C 1
ATOM 6614 O O . LEU A 1 820 ? 79.176 9.130 -284.604 1.00 52.53 820 LEU A O 1
ATOM 6618 N N . THR A 1 821 ? 79.316 9.966 -282.536 1.00 47.72 821 THR A N 1
ATOM 6619 C CA . THR A 1 821 ? 79.731 8.687 -281.916 1.00 47.72 821 THR A CA 1
ATOM 6620 C C . THR A 1 821 ? 78.643 7.952 -281.135 1.00 47.72 821 THR A C 1
ATOM 6622 O O . THR A 1 821 ? 78.781 6.746 -280.928 1.00 47.72 821 THR A O 1
ATOM 6625 N N . SER A 1 822 ? 77.549 8.611 -280.738 1.00 51.47 822 SER A N 1
ATOM 6626 C CA . SER A 1 822 ? 76.417 7.941 -280.070 1.00 51.47 822 SER A CA 1
ATOM 6627 C C . SER A 1 822 ? 75.691 6.933 -280.976 1.00 51.47 822 SER A C 1
ATOM 6629 O O . SER A 1 822 ? 75.176 5.943 -280.474 1.00 51.47 822 SER A O 1
ATOM 6631 N N . GLU A 1 823 ? 75.762 7.105 -282.300 1.00 50.34 823 GLU A N 1
ATOM 6632 C CA . GLU A 1 823 ? 75.301 6.149 -283.329 1.00 50.34 823 GLU A CA 1
ATOM 6633 C C . GLU A 1 823 ? 76.014 4.775 -283.302 1.00 50.34 823 GLU A C 1
ATOM 6635 O O . GLU A 1 823 ? 75.549 3.814 -283.921 1.00 50.34 823 GLU A O 1
ATOM 6640 N N . ARG A 1 824 ? 77.173 4.644 -282.632 1.00 46.91 824 ARG A N 1
ATOM 6641 C CA . ARG A 1 824 ? 77.983 3.410 -282.693 1.00 46.91 824 ARG A CA 1
ATOM 6642 C C . ARG A 1 824 ? 77.748 2.421 -281.553 1.00 46.91 824 ARG A C 1
ATOM 6644 O O . ARG A 1 824 ? 77.649 1.225 -281.825 1.00 46.91 824 ARG A O 1
ATOM 6651 N N . PHE A 1 825 ? 77.697 2.868 -280.296 1.00 43.12 825 PHE A N 1
ATOM 6652 C CA . PHE A 1 825 ? 77.898 1.943 -279.168 1.00 43.12 825 PHE A CA 1
ATOM 6653 C C . PHE A 1 825 ? 76.680 1.076 -278.792 1.00 43.12 825 PHE A C 1
ATOM 6655 O O . PHE A 1 825 ? 76.836 0.108 -278.052 1.00 43.12 825 PHE A O 1
ATOM 6662 N N . GLU A 1 826 ? 75.491 1.310 -279.360 1.00 54.47 826 GLU A N 1
ATOM 6663 C CA . GLU A 1 826 ? 74.385 0.344 -279.215 1.00 54.47 826 GLU A CA 1
ATOM 6664 C C . GLU A 1 826 ? 74.710 -1.029 -279.833 1.00 54.47 826 GLU A C 1
ATOM 6666 O O . GLU A 1 826 ? 74.199 -2.045 -279.364 1.00 54.47 826 GLU A O 1
ATOM 6671 N N . ARG A 1 827 ? 75.606 -1.095 -280.834 1.00 54.28 827 ARG A N 1
ATOM 6672 C CA . ARG A 1 827 ? 75.979 -2.360 -281.497 1.00 54.28 827 ARG A CA 1
ATOM 6673 C C . ARG A 1 827 ? 76.948 -3.228 -280.695 1.00 54.28 827 ARG A C 1
ATOM 6675 O O . ARG A 1 827 ? 76.872 -4.447 -280.780 1.00 54.28 827 ARG A O 1
ATOM 6682 N N . GLU A 1 828 ? 77.850 -2.635 -279.916 1.00 47.31 828 GLU A N 1
ATOM 6683 C CA . GLU A 1 828 ? 78.925 -3.381 -279.234 1.00 47.31 828 GLU A CA 1
ATOM 6684 C C . GLU A 1 828 ? 78.492 -3.947 -277.868 1.00 47.31 828 GLU A C 1
ATOM 6686 O O . GLU A 1 828 ? 79.197 -4.737 -277.245 1.00 47.31 828 GLU A O 1
ATOM 6691 N N . ARG A 1 829 ? 77.252 -3.652 -277.450 1.00 50.81 829 ARG A N 1
ATOM 6692 C CA . ARG A 1 829 ? 76.564 -4.331 -276.339 1.00 50.81 829 ARG A CA 1
ATOM 6693 C C . ARG A 1 829 ? 76.171 -5.785 -276.662 1.00 50.81 829 ARG A C 1
ATOM 6695 O O . ARG A 1 829 ? 75.590 -6.455 -275.811 1.00 50.81 829 ARG A O 1
ATOM 6702 N N . ALA A 1 830 ? 76.503 -6.283 -277.856 1.00 52.28 830 ALA A N 1
ATOM 6703 C CA . ALA A 1 830 ? 76.272 -7.644 -278.342 1.00 52.28 830 ALA A CA 1
ATOM 6704 C C . ALA A 1 830 ? 77.178 -8.723 -277.694 1.00 52.28 830 ALA A C 1
ATOM 6706 O O . ALA A 1 830 ? 77.667 -9.611 -278.381 1.00 52.28 830 ALA A O 1
ATOM 6707 N N . VAL A 1 831 ? 77.309 -8.677 -276.359 1.00 50.44 831 VAL A N 1
ATOM 6708 C CA . VAL A 1 831 ? 77.772 -9.760 -275.464 1.00 50.44 831 VAL A CA 1
ATOM 6709 C C . VAL A 1 831 ? 79.282 -10.090 -275.557 1.00 50.44 831 VAL A C 1
ATOM 6711 O O . VAL A 1 831 ? 79.833 -10.426 -276.594 1.00 50.44 831 VAL A O 1
ATOM 6714 N N . GLN A 1 832 ? 80.071 -9.922 -274.489 1.00 47.75 832 GLN A N 1
ATOM 6715 C CA . GLN A 1 832 ? 80.244 -10.859 -273.354 1.00 47.75 832 GLN A CA 1
ATOM 6716 C C . GLN A 1 832 ? 80.767 -12.280 -273.685 1.00 47.75 832 GLN A C 1
ATOM 6718 O O . GLN A 1 832 ? 81.005 -13.045 -272.753 1.00 47.75 832 GLN A O 1
ATOM 6723 N N . GLU A 1 833 ? 81.012 -12.621 -274.956 1.00 53.72 833 GLU A N 1
ATOM 6724 C CA . GLU A 1 833 ? 81.392 -13.979 -275.405 1.00 53.72 833 GLU A CA 1
ATOM 6725 C C . GLU A 1 833 ? 82.707 -14.514 -274.784 1.00 53.72 833 GLU A C 1
ATOM 6727 O O . GLU A 1 833 ? 82.860 -15.708 -274.542 1.00 53.72 833 GLU A O 1
ATOM 6732 N N . MET A 1 834 ? 83.671 -13.634 -274.486 1.00 45.91 834 MET A N 1
ATOM 6733 C CA . MET A 1 834 ? 85.019 -13.971 -273.987 1.00 45.91 834 MET A CA 1
ATOM 6734 C C . MET A 1 834 ? 85.411 -13.001 -272.856 1.00 45.91 834 MET A C 1
ATOM 6736 O O . MET A 1 834 ? 85.168 -11.807 -272.982 1.00 45.91 834 MET A O 1
ATOM 6740 N N . ARG A 1 835 ? 86.029 -13.359 -271.717 1.00 49.91 835 ARG A N 1
ATOM 6741 C CA . ARG A 1 835 ? 86.593 -14.624 -271.180 1.00 49.91 835 ARG A CA 1
ATOM 6742 C C . ARG A 1 835 ? 87.939 -15.153 -271.764 1.00 49.91 835 ARG A C 1
ATOM 6744 O O . ARG A 1 835 ? 88.263 -16.312 -271.530 1.00 49.91 835 ARG A O 1
ATOM 6751 N N . ARG A 1 836 ? 88.790 -14.300 -272.389 1.00 54.31 836 ARG A N 1
ATOM 6752 C CA . ARG A 1 836 ? 90.221 -14.579 -272.774 1.00 54.31 836 ARG A CA 1
ATOM 6753 C C . ARG A 1 836 ? 91.194 -13.319 -272.798 1.00 54.31 836 ARG A C 1
ATOM 6755 O O . ARG A 1 836 ? 91.055 -12.547 -273.733 1.00 54.31 836 ARG A O 1
ATOM 6762 N N . GLN A 1 837 ? 92.243 -13.198 -271.919 1.00 62.66 837 GLN A N 1
ATOM 6763 C CA . GLN A 1 837 ? 93.619 -12.504 -272.076 1.00 62.66 837 GLN A CA 1
ATOM 6764 C C . GLN A 1 837 ? 93.829 -10.880 -271.793 1.00 62.66 837 GLN A C 1
ATOM 6766 O O . GLN A 1 837 ? 92.780 -10.259 -271.692 1.00 62.66 837 GLN A O 1
ATOM 6771 N N . GLY A 1 838 ? 95.043 -10.164 -271.557 1.00 47.91 838 GLY A N 1
ATOM 6772 C CA . GLY A 1 838 ? 95.305 -8.641 -271.133 1.00 47.91 838 GLY A CA 1
ATOM 6773 C C . GLY A 1 838 ? 96.776 -7.880 -270.912 1.00 47.91 838 GLY A C 1
ATOM 6774 O O . GLY A 1 838 ? 97.756 -8.589 -271.115 1.00 47.91 838 GLY A O 1
ATOM 6775 N N . VAL A 1 839 ? 97.011 -6.518 -270.541 1.00 45.03 839 VAL A N 1
ATOM 6776 C CA . VAL A 1 839 ? 98.354 -5.632 -270.490 1.00 45.03 839 VAL A CA 1
ATOM 6777 C C . VAL A 1 839 ? 98.518 -4.144 -269.739 1.00 45.03 839 VAL A C 1
ATOM 6779 O O . VAL A 1 839 ? 97.461 -3.642 -269.374 1.00 45.03 839 VAL A O 1
ATOM 6782 N N . SER A 1 840 ? 99.716 -3.399 -269.485 1.00 42.31 840 SER A N 1
ATOM 6783 C CA . SER A 1 840 ? 99.975 -1.940 -268.860 1.00 42.31 840 SER A CA 1
ATOM 6784 C C . SER A 1 840 ? 101.440 -1.128 -268.833 1.00 42.31 840 SER A C 1
ATOM 6786 O O . SER A 1 840 ? 102.379 -1.761 -269.306 1.00 42.31 840 SER A O 1
ATOM 6788 N N . LEU A 1 841 ? 101.710 0.189 -268.334 1.00 41.78 841 LEU A N 1
ATOM 6789 C CA . LEU A 1 841 ? 103.027 1.110 -268.314 1.00 41.78 841 LEU A CA 1
ATOM 6790 C C . LEU A 1 841 ? 103.239 2.529 -267.438 1.00 41.78 841 LEU A C 1
ATOM 6792 O O . LEU A 1 841 ? 102.227 2.953 -266.889 1.00 41.78 841 LEU A O 1
ATOM 6796 N N . SER A 1 842 ? 104.436 3.303 -267.270 1.00 34.88 842 SER A N 1
ATOM 6797 C CA . SER A 1 842 ? 104.728 4.711 -266.535 1.00 34.88 842 SER A CA 1
ATOM 6798 C C . SER A 1 842 ? 106.177 5.556 -266.496 1.00 34.88 842 SER A C 1
ATOM 6800 O O . SER A 1 842 ? 107.135 4.986 -267.008 1.00 34.88 842 SER A O 1
ATOM 6802 N N . SER A 1 843 ? 106.413 6.854 -265.936 1.00 36.31 843 SER A N 1
ATOM 6803 C CA . SER A 1 843 ? 107.723 7.780 -265.776 1.00 36.31 843 SER A CA 1
ATOM 6804 C C . SER A 1 843 ? 107.701 9.191 -264.887 1.00 36.31 843 SER A C 1
ATOM 6806 O O . SER A 1 843 ? 106.594 9.360 -264.389 1.00 36.31 843 SER A O 1
ATOM 6808 N N . LEU A 1 844 ? 108.578 10.288 -264.566 1.00 38.09 844 LEU A N 1
ATOM 6809 C CA . LEU A 1 844 ? 110.029 10.948 -264.632 1.00 38.09 844 LEU A CA 1
ATOM 6810 C C . LEU A 1 844 ? 110.372 12.434 -263.893 1.00 38.09 844 LEU A C 1
ATOM 6812 O O . LEU A 1 844 ? 109.392 13.137 -263.682 1.00 38.09 844 LEU A O 1
ATOM 6816 N N . HIS A 1 845 ? 111.659 12.992 -263.611 1.00 44.25 845 HIS A N 1
ATOM 6817 C CA . HIS A 1 845 ? 112.302 14.472 -263.504 1.00 44.25 845 HIS A CA 1
ATOM 6818 C C . HIS A 1 845 ? 112.760 15.435 -262.205 1.00 44.25 845 HIS A C 1
ATOM 6820 O O . HIS A 1 845 ? 112.031 15.365 -261.221 1.00 44.25 845 HIS A O 1
ATOM 6826 N N . THR A 1 846 ? 113.839 16.392 -262.183 1.00 46.59 846 THR A N 1
ATOM 6827 C CA . THR A 1 846 ? 114.114 17.816 -261.446 1.00 46.59 846 THR A CA 1
ATOM 6828 C C . THR A 1 846 ? 115.564 18.392 -260.827 1.00 46.59 846 THR A C 1
ATOM 6830 O O . THR A 1 846 ? 116.345 17.528 -260.448 1.00 46.59 846 THR A O 1
ATOM 6833 N N . ALA A 1 847 ? 115.964 19.761 -260.663 1.00 50.25 847 ALA A N 1
ATOM 6834 C CA . ALA A 1 847 ? 117.199 20.509 -259.952 1.00 50.25 847 ALA A CA 1
ATOM 6835 C C . ALA A 1 847 ? 117.272 22.176 -259.888 1.00 50.25 847 ALA A C 1
ATOM 6837 O O . ALA A 1 847 ? 116.316 22.669 -260.477 1.00 50.25 847 ALA A O 1
ATOM 6838 N N . ALA A 1 848 ? 118.163 23.201 -259.415 1.00 51.12 848 ALA A N 1
ATOM 6839 C CA . ALA A 1 848 ? 119.339 23.717 -258.465 1.00 51.12 848 ALA A CA 1
ATOM 6840 C C . ALA A 1 848 ? 119.716 25.350 -258.570 1.00 51.12 848 ALA A C 1
ATOM 6842 O O . ALA A 1 848 ? 119.049 25.882 -259.449 1.00 51.12 848 ALA A O 1
ATOM 6843 N N . SER A 1 849 ? 120.607 26.318 -257.993 1.00 53.56 849 SER A N 1
ATOM 6844 C CA . SER A 1 849 ? 121.654 26.756 -256.872 1.00 53.56 849 SER A CA 1
ATOM 6845 C C . SER A 1 849 ? 122.199 28.344 -256.787 1.00 53.56 849 SER A C 1
ATOM 6847 O O . SER A 1 849 ? 121.779 29.065 -257.686 1.00 53.56 849 SER A O 1
ATOM 6849 N N . LEU A 1 850 ? 123.074 28.958 -255.835 1.00 56.03 850 LEU A N 1
ATOM 6850 C CA . LEU A 1 850 ? 123.579 30.474 -255.670 1.00 56.03 850 LEU A CA 1
ATOM 6851 C C . LEU A 1 850 ? 124.830 31.007 -254.688 1.00 56.03 850 LEU A C 1
ATOM 6853 O O . LEU A 1 850 ? 125.325 30.146 -253.969 1.00 56.03 850 LEU A O 1
ATOM 6857 N N . ASN A 1 851 ? 125.363 32.332 -254.590 1.00 57.00 851 ASN A N 1
ATOM 6858 C CA . ASN A 1 851 ? 126.515 32.965 -253.674 1.00 57.00 851 ASN A CA 1
ATOM 6859 C C . ASN A 1 851 ? 126.891 34.598 -253.554 1.00 57.00 851 ASN A C 1
ATOM 6861 O O . ASN A 1 851 ? 126.430 35.291 -254.457 1.00 57.00 851 ASN A O 1
ATOM 6865 N N . VAL A 1 852 ? 127.720 35.245 -252.582 1.00 51.97 852 VAL A N 1
ATOM 6866 C CA . VAL A 1 852 ? 128.277 36.748 -252.445 1.00 51.97 852 VAL A CA 1
ATOM 6867 C C . VAL A 1 852 ? 129.413 37.251 -251.328 1.00 51.97 852 VAL A C 1
ATOM 6869 O O . VAL A 1 852 ? 129.801 36.393 -250.544 1.00 51.97 852 VAL A O 1
ATOM 6872 N N . SER A 1 853 ? 129.979 38.551 -251.178 1.00 59.72 853 SER A N 1
ATOM 6873 C CA . SER A 1 853 ? 131.139 39.097 -250.226 1.00 59.72 853 SER A CA 1
ATOM 6874 C C . SER A 1 853 ? 131.483 40.687 -249.871 1.00 59.72 853 SER A C 1
ATOM 6876 O O . SER A 1 853 ? 130.912 41.522 -250.564 1.00 59.72 853 SER A O 1
ATOM 6878 N N . GLY A 1 854 ? 132.428 41.157 -248.915 1.00 55.09 854 GLY A N 1
ATOM 6879 C CA . GLY A 1 854 ? 132.980 42.603 -248.520 1.00 55.09 854 GLY A CA 1
ATOM 6880 C C . GLY A 1 854 ? 134.080 42.787 -247.304 1.00 55.09 854 GLY A C 1
ATOM 6881 O O . GLY A 1 854 ? 134.400 41.702 -246.837 1.00 55.09 854 GLY A O 1
ATOM 6882 N N . SER A 1 855 ? 134.733 43.860 -246.627 1.00 57.06 855 SER A N 1
ATOM 6883 C CA . SER A 1 855 ? 135.086 45.401 -246.563 1.00 57.06 855 SER A CA 1
ATOM 6884 C C . SER A 1 855 ? 136.168 45.952 -245.409 1.00 57.06 855 SER A C 1
ATOM 6886 O O . SER A 1 855 ? 136.514 45.086 -244.609 1.00 57.06 855 SER A O 1
ATOM 6888 N N . PRO A 1 856 ? 136.741 47.252 -245.231 1.00 65.94 856 PRO A N 1
ATOM 6889 C CA . PRO A 1 856 ? 137.970 47.719 -244.345 1.00 65.94 856 PRO A CA 1
ATOM 6890 C C . PRO A 1 856 ? 138.214 49.160 -243.530 1.00 65.94 856 PRO A C 1
ATOM 6892 O O . PRO A 1 856 ? 137.441 50.082 -243.759 1.00 65.94 856 PRO A O 1
ATOM 6895 N N . ARG A 1 857 ? 139.361 49.383 -242.722 1.00 51.66 857 ARG A N 1
ATOM 6896 C CA . ARG A 1 857 ? 140.161 50.510 -241.913 1.00 51.66 857 ARG A CA 1
ATOM 6897 C C . ARG A 1 857 ? 139.763 51.202 -240.520 1.00 51.66 857 ARG A C 1
ATOM 6899 O O . ARG A 1 857 ? 138.739 51.862 -240.443 1.00 51.66 857 ARG A O 1
ATOM 6906 N N . HIS A 1 858 ? 140.758 51.249 -239.579 1.00 48.09 858 HIS A N 1
ATOM 6907 C CA . HIS A 1 858 ? 141.027 51.994 -238.282 1.00 48.09 858 HIS A CA 1
ATOM 6908 C C . HIS A 1 858 ? 140.211 51.677 -237.007 1.00 48.09 858 HIS A C 1
ATOM 6910 O O . HIS A 1 858 ? 138.991 51.462 -237.108 1.00 48.09 858 HIS A O 1
#

pLDDT: mean 76.37, std 19.44, range [25.22, 98.56]

Mean predicted aligned error: 25.51 Å

Foldseek 3Di:
DVVVVVVVVVVVVVVVVVVVVVVVVVVVVVVVVVVVVVVVVVVVVVVVVVVVVVVVVVVVVVVVVVVVVVVVVVVVVVVVVVVVVVVVVVVVVVVCVVVVNDDPPVVVVVVVVVVVVVVVVVDPVVVVVVVVVVCCVPPNPDDPDDDQDPVNVVVVVVVVVVVVVVVVVVVVCVVPDPDDDDDDDDDDDDDDDDDDDDDDDDDDDDDDDVVNVVVVVVVVVVVVVVVVVVVVVVVVVVVVVVVVVVVVVVVVVVVVVPPPDDDDDDDDDVCPVVVVVVVVVVCVVVVVVVVVVVVVVVVVVVVVVVVVVVVVVVVVVVVVVVVVVVVVVVVVVVVVVVVVVVVVVVVVVVVVVVVVVVVVVVVVVVVVVVVVVVVVVVVVVVVVVVVVVVVVVVVVVVVVVVVVVPPDPPDDDDDDDDDDDDDDDYYDDYDDYYDDDVVRVVVVVVVVVVVVVVVVVVVVVVVVVVVVVVVVVVVVVVVVVVVVVVVVVVVVVVVVVVVVVVVVVVVVVVVVVVVVVVVVVVVVVVVVVVVVVVVVVVVVVVVVVVVVVVVVVVVVVVVVVVVVVVVVVVVVVVVVVVVVVVVVVVVVVVVVVVVVVVVVVVVVVVVVVVVVVVVVVVVVVVVVVVVVVVVVVVVVVVVVVVVVVVVVVVVVVVVVVVVVVVVVVVVVVVVVVVVVVVVVVVVVVVVVVVVVVVVVVVVVVVVVVVVVVVVVVVVVVVVVVVVVVVVVVVVVVVVVVVVVVVVVVVVVVVVVVVVVVVVVVVVVVVVVVVVVVVVVVVVVVVVVVVVVVVVVVVVVVVVVVVVVVPPVVVVVPPVVPPVPPVVPDVVVVPDDPDDDDEDDEEYDYDYYDEDDEYDYDD

Organism: Tetraodon nigroviridis (NCBI:txid99883)

Radius of gyration: 137.23 Å; Cα contacts (8 Å, |Δi|>4): 11; chains: 1; bounding box: 258×100×483 Å

Solvent-accessible surface area (backbone atoms only — not comparable to full-atom values): 49431 Å² total; per-residue (Å²): 112,69,73,59,52,53,54,51,52,50,53,52,52,51,50,50,54,51,49,52,50,51,54,54,48,53,52,49,52,56,50,49,54,48,53,52,55,50,49,51,52,53,50,57,50,50,53,51,53,51,50,50,53,55,48,54,50,48,55,48,53,51,50,52,53,49,52,54,48,56,52,47,52,53,48,51,55,51,50,51,51,51,49,53,51,48,51,58,47,49,53,50,53,51,53,36,56,74,69,68,52,77,80,57,73,67,56,60,51,51,51,51,53,51,52,52,48,51,60,56,69,70,52,61,63,72,57,53,51,54,49,50,54,50,44,50,68,76,70,43,90,83,69,98,70,92,72,80,46,78,63,56,51,51,50,47,52,53,52,50,50,53,51,48,52,50,51,50,54,46,49,52,44,63,74,74,59,90,82,78,85,84,84,88,84,87,80,84,82,87,89,88,90,78,90,86,87,83,88,87,86,86,80,91,80,97,74,85,55,72,66,59,58,48,52,53,48,54,54,47,55,53,50,51,52,48,52,53,45,54,57,46,53,53,50,51,50,54,52,54,50,51,53,48,52,54,50,53,49,53,52,49,54,59,46,62,77,63,70,82,82,85,88,89,82,88,86,90,70,86,56,56,74,60,51,47,60,50,46,51,48,57,50,50,50,54,49,45,55,50,48,51,50,51,49,51,52,50,50,53,47,54,50,50,49,53,51,51,51,51,50,50,55,52,48,56,54,48,52,55,47,53,52,51,47,54,53,47,54,53,49,50,52,51,51,49,51,51,49,51,52,49,54,48,54,50,48,54,54,51,51,56,51,47,53,54,49,51,52,51,51,51,50,53,51,47,54,51,49,54,52,53,51,52,52,49,50,53,54,50,49,52,52,50,51,54,48,48,55,50,50,53,54,48,51,61,47,51,54,54,57,51,65,74,64,74,83,84,86,86,88,89,90,80,91,86,86,90,89,87,96,95,95,94,92,98,94,92,95,93,93,92,96,92,88,72,67,90,64,27,63,63,48,50,54,53,49,50,51,58,46,53,51,50,52,51,51,52,52,48,51,52,49,51,54,49,48,51,52,48,50,54,51,51,51,51,46,54,50,52,52,49,51,52,50,53,47,51,50,52,51,53,49,50,53,53,49,49,55,51,52,49,54,50,48,60,47,52,52,51,48,52,53,49,53,46,53,50,54,52,50,55,49,51,52,55,52,47,54,53,51,50,53,55,50,52,54,50,52,53,49,48,54,48,53,51,48,55,47,53,53,50,51,51,54,49,54,50,50,56,49,52,52,51,52,47,53,52,49,52,50,50,53,54,48,53,51,49,52,54,50,48,59,50,48,53,53,51,50,54,53,51,52,50,53,49,51,53,48,51,49,51,51,52,50,56,48,51,55,48,52,54,50,48,53,52,46,55,51,51,52,51,50,52,51,49,53,51,50,54,49,50,51,52,51,49,51,56,46,55,52,48,54,50,48,57,48,51,51,51,52,49,52,51,50,51,53,50,48,54,52,48,51,52,48,51,57,49,49,50,54,50,48,51,49,53,51,51,52,51,44,51,55,46,51,52,50,50,49,53,50,48,50,53,48,52,51,51,52,49,50,52,52,50,52,53,48,49,51,50,50,48,53,51,49,51,53,51,47,54,52,48,56,50,51,50,50,57,48,50,52,52,50,52,51,52,54,52,51,50,52,53,54,52,52,51,63,49,55,51,53,55,50,53,53,53,54,52,62,47,54,60,50,55,56,58,55,51,55,64,48,55,60,56,53,54,59,57,48,64,59,49,58,64,48,54,64,55,55,56,58,56,61,56,63,59,51,64,58,55,69,60,52,65,72,52,60,62,69,53,56,70,58,58,64,78,53,57,84,71,51,72,85,52,61,78,65,75,70,71,61,89,85,68,99,80,95,98,96,97,98,100,97,97,101,100,100,99,95,98,98,97,98,98,97,98,92,135